Protein AF-A0A7J6MGK1-F1 (afdb_monomer_lite)

InterPro domains:
  IPR001944 Glycoside hydrolase, family 35 [PR00742] (333-350)
  IPR001944 Glycoside hydrolase, family 35 [PR00742] (354-372)
  IPR001944 Glycoside hydrolase, family 35 [PR00742] (614-629)
  IPR001944 Glycoside hydrolase, family 35 [PR00742] (972-988)
  IPR001944 Glycoside hydrolase, family 35 [PTHR23421] (317-1016)
  IPR008979 Galactose-binding-like domain superfamily [SSF49785] (912-1016)
  IPR017853 Glycoside hydrolase superfamily [SSF51445] (321-662)
  IPR019591 Mrp/NBP35 ATP-binding protein [cd02037] (31-253)
  IPR019801 Glycoside hydrolase, family 35, conserved site [PS01182] (499-511)
  IPR025300 Beta-galactosidase jelly roll domain [PF13364] (937-1012)
  IPR027417 P-loop containing nucleoside triphosphate hydrolase [G3DSA:3.40.50.300] (30-258)
  IPR027417 P-loop containing nucleoside triphosphate hydrolase [SSF52540] (21-229)
  IPR031330 Glycoside hydrolase 35, catalytic domain [PF01301] (330-449)
  IPR031330 Glycoside hydrolase 35, catalytic domain [PF01301] (473-662)
  IPR033756 Flagellum site-determining protein YlxH/ Fe-S cluster assembling factor NBP35 [PF10609] (32-231)

Sequence (1045 aa):
MFSTFNGESEELPNDNYDRPLSARPDARPPYVIVVHSCKGGVGKSTVAFNLSLALAESGLDVGLVDADVMGPSLPAFVKPEEGHVYFSKNEKWAQPIRYPTTAGSLRCQSFGWLDVHKVAKQGAGLSAQSAKEVVAMMLTQTDYGNVKYLVVDCPPGTGDIPNLLLGGGVHPSCAVVVTMPHKLSLMDTKLGVDKIRRDGVTIGAIVENMAYLECPDCSRVIHPFGEADPRAALGLGAGEVPVVELPIEATLSTSFTAPRDSPTGRRFTELAKIVEAACDASGAPRGVKGIYDRLPMVIQDWGRGAPDTMLRYSEVAGRPYTVTYDSRAFKINGERTLLLGGSIHYPRLAVEEWDPMLEEMAQDGLNHLQLYVFWNFHEPEPPRFDDVDRRFVHNYDFSGRADLVRFIRAAGEKDLFVNLRIGPYVCAEWAFGGLPLWLRDVPGMCFRSICGYDGSPGECKPWEDGDFSGCDPWREYMADFVMAIGRLVKDAKLTAAQGGPVIMAQLENEYGDDTEAGRAYIDWVGELSFGLGLDVPWVMCNGMSANGTINVYNGDDGAEEYKARHDERWPDEPLGWTENEGWFDTWAGSFENSQRSAEEMAYVVARWVAVGGSHHNYYMWYGGNHVGQWGAASLTNAYADGVNFRADGLPNEPKRSHLRRLNVVLGELNGELMEVEDRHTVRPVKLEHDAEVFEWTSRLAFLHRPACGEGGAEKVSYKQATYTIKCREVLVVDPSTAIVRFASASVGQPPELITKVLANLTMEQWSMRREIARHGMAVVNATKPIDHLSISDLDTDYVTYKTTVATDGANGNVSLEIDSRVSQVFHVSTDGGSILTATVMNLEKGNTQWKATVPLPGLESNRSYDLWILSESLGVENGMLSGAPAKTEPSLQKGIVGDVRLNNQSIKEGDWSMVKGLDGEVNNSLMTSDTPCCNSLGPAWFMAGFTIDSVGSPGTRSISLTLPQGLPDQAGGHIWLNGVNIGRWRAVGYRQATYRLPPGVLVSGENTLAIFSATGHWVTAQGSPPAVVEKFYRREEVLSTEVML

Foldseek 3Di:
DDDDDDDDDDDPDDDDADDDQAPDPPAHFAAEEEQAQLDPPLCSLLLLVQLQQLLQLVQFQEEEEELQQVDCRVVVQDDDPDQAWDPDLPDQATEFDWDDYDHGTYGYDYPVRHPPVVCVVVQQQPLFDDSQVVRLCSQRRHHSDRGRYYYYRFHHRCDDRVCCVQANKWWHLAYEYGFALDLVRLVSSLVVVVSNVVSVHHHLEYEHEQQWAQDPVPRDTDGPNDDDDSCVSSVHDDVNYYYQYAHDDVCCVPNSYDDCPDPRVVSSNVSSVSNVVSSVPSPIHGGIDCPCVPPPSSPPRLDQFAPPLFDWLVVLFQHFWAWDAWLQAIDINHHGGFAEAFEDELLLFFPLFLLVVLSLRRSLNGAAYEYEQQQCVQQVDFFDQDPVVRDTHTDGDCDGSNVPLVSQVSNVVSRHAYAYAHACQCLLLWFQSRDALVLLVDPQDFEQWFGPDDPDPDPPPDDPPHDDPPNGVRCVVVLVSVLVVLCVCVVSQQANRSRHRYAEYEYHAQQADPDPGNLSSQQVVVVSVVVSVSNHAYAYENHDHHPRHAYAYADAACQVVCCVVCCVPPSTHYYAHPENDQQFDFLPDDPVSRADDLLRSLLRVLVNLLLSHRHYYYHHQAQHFDFALTGAFRGDRQTSCNHQHGNLQAGDPPNSVSSSLSSNLVSVCRVLSSVDPGSVVFDWDAWPPRWTKGQRDLQWIKIFAEADDPDDFDWTDDQPDIDTGGHSKIFIGTNNVRDGSHISNQTFDTFDKDKDFQDFCALQQKFKDFWDDDPPFDKDKDQFDDFPCVQQSSVFQKKKKKFKDAQEPPDDWKKKKFWWFAQKKKFKDKPQDFTWIFHRHDDPPPPGIDITITTDPPDDHGDMIMMMIIMGGSRQHSDHDGRPSSNPDSSSTGDRDDFMDIVNHTPRGGIMMMTHDICCVPVVCLAPGPGRDDFDSHKMKMKGKGADQDQDRRNFKFKKKFAWPPFDAAKWDWKDKQSGTRYIDGPRVPSPRIGTDHSSRDDHTMIMMMGIIRRRDGADPPTRGITTMMIGGDPSRNSHRPDDD

pLDDT: mean 82.53, std 16.9, range [22.16, 98.88]

Organism: Perkinsus olseni (NCBI:txid32597)

Secondary structure (DSSP, 8-state):
--------------S--PBPSSS-TT--PPEEEEEE-SSTTSSHHHHHHHHHHHHHTTT-EEEEEE--TTS-HHHHH---SS------TT-SSBPPEEEP-SSSEEEEE-GGG--HHHHHHHT--GGG--HHHHHHHHHHSB---S-SEEEEEPPSSSSHHHHIIIIISB-EEEEEEEE-SSHHHHHHHHHHHHHHHHTT--EEEEEEEEEEEE-TTT--EE-TT----HHHHHT--TTSS-EEEEE--TTTTTTS---TTSHHHHHHHHHHHHHHHHHHHS----SB-TTGGGS--TTS---SSS-TTS--GGGTTTS---EEE-SS-EEETTEE--EEEEEE-GGGS-GGGHHHHHHHHHHTT--EEEEE--HHHH--SPPEEETTTTEEE-----SGGG-HHHHHHHHHHTT-EEEEEEES---TTBGGGG--GGGGGSTT-BSSS-TT--SS--PPPPPSSS--TTSSHHHHHHHHHHHHHHHHHHHTT-BGGGTSSEEEEEESSS----SHHHHHHHHHHHHHHHHT---S-EEEESS---TTSEEEEEESS-HHHHHHHHHHH-TTS--EEEEEE-PPPBSSS-GGGG---HHHHHHHHHHHHHTT--EEEEEEEE--B--TT-B-TTB-SB--TTSSB-TTSSB-TTHHHHHHHHHHHHHHTHHHHHS-S-GGG--PEE-GGG-EEEEEETTEEEEEE---SS--PEEEEETTEEEEE-TTEEEEEETTTTEEEEETT-PPPPPPEEEEEEEE--GGG-EEEE--PPTT--EEEESSPPPSHHHHTTS-SEEEEEEEEE-TT--S-EEEEEEE-SSEEEEEEETTS--EEEEE----TT---EEEEEEETTPPTT-EEEEEEEEEE--------TT-BGGG-GGG--SS-S-EEETTEE--SS-EEEEES-HHHHT-GGG--SEE----SS-EEEEEEEEES-PPPTTT-EEEEEPPTTPPTT-EEEEEETTEEEEEEE-GGGTT-EEE--TTT--SEEEEEEEEETTS----SSSPPPEEEEEEE-TTTTT------

Structure (mmCIF, N/CA/C/O backbone):
data_AF-A0A7J6MGK1-F1
#
_entry.id   AF-A0A7J6MGK1-F1
#
loop_
_atom_site.group_PDB
_atom_site.id
_atom_site.type_symbol
_atom_site.label_atom_id
_atom_site.label_alt_id
_atom_site.label_comp_id
_atom_site.label_asym_id
_atom_site.label_entity_id
_atom_site.label_seq_id
_atom_site.pdbx_PDB_ins_code
_atom_site.Cartn_x
_atom_site.Cartn_y
_atom_site.Cartn_z
_atom_site.occupancy
_atom_site.B_iso_or_equiv
_atom_site.auth_seq_id
_atom_site.auth_comp_id
_atom_site.auth_asym_id
_atom_site.auth_atom_id
_atom_site.pdbx_PDB_model_num
ATOM 1 N N . MET A 1 1 ? -41.500 -21.901 28.635 1.00 24.22 1 MET A N 1
ATOM 2 C CA . MET A 1 1 ? -42.357 -22.288 29.781 1.00 24.22 1 MET A CA 1
ATOM 3 C C . MET A 1 1 ? -41.551 -21.952 31.018 1.00 24.22 1 MET A C 1
ATOM 5 O O . MET A 1 1 ? -40.436 -22.445 31.087 1.00 24.22 1 MET A O 1
ATOM 9 N N . PHE A 1 2 ? -42.076 -21.098 31.905 1.00 23.89 2 PHE A N 1
ATOM 10 C CA . PHE A 1 2 ? -41.310 -20.329 32.908 1.00 23.89 2 PHE A CA 1
ATOM 11 C C . PHE A 1 2 ? -40.277 -19.352 32.301 1.00 23.89 2 PHE A C 1
ATOM 13 O O . PHE A 1 2 ? -39.731 -19.621 31.235 1.00 23.89 2 PHE A O 1
ATOM 20 N N . SER A 1 3 ? -39.988 -18.198 32.908 1.00 23.17 3 SER A N 1
ATOM 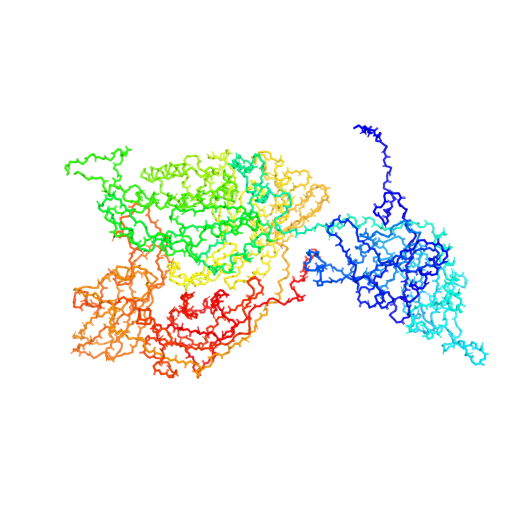21 C CA . SER A 1 3 ? -40.896 -17.257 33.604 1.00 23.17 3 SER A CA 1
ATOM 22 C C . SER A 1 3 ? -40.206 -15.898 33.734 1.00 23.17 3 SER A C 1
ATOM 24 O O . SER A 1 3 ? -39.027 -15.842 34.066 1.00 23.17 3 SER A O 1
ATOM 26 N N . THR A 1 4 ? -40.949 -14.811 33.535 1.00 26.52 4 THR A N 1
ATOM 27 C CA . THR A 1 4 ? -40.511 -13.448 33.866 1.00 26.52 4 THR A CA 1
ATOM 28 C C . THR A 1 4 ? -40.250 -13.296 35.363 1.00 26.52 4 THR A C 1
ATOM 30 O O . THR A 1 4 ? -41.102 -13.683 36.163 1.00 26.52 4 THR A O 1
ATOM 33 N N . PHE A 1 5 ? -39.152 -12.636 35.727 1.00 23.31 5 PHE A N 1
ATOM 34 C CA . PHE A 1 5 ? -38.993 -11.999 37.032 1.00 23.31 5 PHE A CA 1
ATOM 35 C C . PHE A 1 5 ? -38.689 -10.516 36.818 1.00 23.31 5 PHE A C 1
ATOM 37 O O . PHE A 1 5 ? -37.560 -10.145 36.512 1.00 23.31 5 PHE A O 1
ATOM 44 N N . ASN A 1 6 ? -39.709 -9.674 36.990 1.00 28.33 6 ASN A N 1
ATOM 45 C CA . ASN A 1 6 ? -39.472 -8.277 37.332 1.00 28.33 6 ASN A CA 1
ATOM 46 C C . ASN A 1 6 ? -39.134 -8.261 38.826 1.00 28.33 6 ASN A C 1
ATOM 48 O O . ASN A 1 6 ? -40.000 -8.564 39.647 1.00 28.33 6 ASN A O 1
ATOM 52 N N . GLY A 1 7 ? -37.879 -7.968 39.158 1.00 24.67 7 GLY A N 1
ATOM 53 C CA . GLY A 1 7 ? -37.473 -7.559 40.502 1.00 24.67 7 GLY A CA 1
ATOM 54 C C . GLY A 1 7 ? -37.502 -6.037 40.587 1.00 24.67 7 GLY A C 1
ATOM 55 O O . GLY A 1 7 ? -37.166 -5.363 39.613 1.00 24.67 7 GLY A O 1
ATOM 56 N N . GLU A 1 8 ? -37.952 -5.500 41.715 1.00 24.08 8 GLU A N 1
ATOM 57 C CA . GLU A 1 8 ? -38.018 -4.056 41.939 1.00 24.08 8 GLU A CA 1
ATOM 58 C C . GLU A 1 8 ? -36.608 -3.458 42.065 1.00 24.08 8 GLU A C 1
ATOM 60 O O . GLU A 1 8 ? -35.661 -4.131 42.473 1.00 24.08 8 GLU A O 1
ATOM 65 N N . SER A 1 9 ? -36.460 -2.184 41.702 1.00 27.69 9 SER A N 1
ATOM 66 C CA . SER A 1 9 ? -35.204 -1.454 41.858 1.00 27.69 9 SER A CA 1
ATOM 67 C C . SER A 1 9 ? -34.981 -1.091 43.329 1.00 27.69 9 SER A C 1
ATOM 69 O O . SER A 1 9 ? -35.381 -0.010 43.766 1.00 27.69 9 SER A O 1
ATOM 71 N N . GLU A 1 10 ? -34.342 -1.979 44.090 1.00 25.34 10 GLU A N 1
ATOM 72 C CA . GLU A 1 10 ? -33.705 -1.576 45.346 1.00 25.34 10 GLU A CA 1
ATOM 73 C C . GLU A 1 10 ? -32.581 -0.575 45.036 1.00 25.34 10 GLU A C 1
ATOM 75 O O . GLU A 1 10 ? -31.701 -0.834 44.211 1.00 25.34 10 GLU A O 1
ATOM 80 N N . GLU A 1 11 ? -32.614 0.585 45.693 1.00 27.92 11 GLU A N 1
ATOM 81 C CA . GLU A 1 11 ? -31.529 1.563 45.639 1.00 27.92 11 GLU A CA 1
ATOM 82 C C . GLU A 1 11 ? -30.284 0.958 46.304 1.00 27.92 11 GLU A C 1
ATOM 84 O O . GLU A 1 11 ? -30.217 0.854 47.530 1.00 27.92 11 GLU A O 1
ATOM 89 N N . LEU A 1 12 ? -29.285 0.554 45.511 1.00 24.70 12 LEU A N 1
ATOM 90 C CA . LEU A 1 12 ? -27.984 0.160 46.053 1.00 24.70 12 LEU A CA 1
ATOM 91 C C . LEU A 1 12 ? -27.332 1.388 46.717 1.00 24.70 12 LEU A C 1
ATOM 93 O O . LEU A 1 12 ? -27.089 2.385 46.033 1.00 24.70 12 LEU A O 1
ATOM 97 N N . PRO A 1 13 ? -27.068 1.359 48.037 1.00 26.84 13 PRO A N 1
ATOM 98 C CA . PRO A 1 13 ? -26.667 2.553 48.767 1.00 26.84 13 PRO A CA 1
ATOM 99 C C . PRO A 1 13 ? -25.196 2.915 48.527 1.00 26.84 13 PRO A C 1
ATOM 101 O O . PRO A 1 13 ? -24.337 2.039 48.522 1.00 26.84 13 PRO A O 1
ATOM 104 N N . ASN A 1 14 ? -24.956 4.225 48.403 1.00 27.12 14 ASN A N 1
ATOM 105 C CA . ASN A 1 14 ? -23.706 4.992 48.535 1.00 27.12 14 ASN A CA 1
ATOM 106 C C . ASN A 1 14 ? -22.361 4.237 48.600 1.00 27.12 14 ASN A C 1
ATOM 108 O O . ASN A 1 14 ? -22.120 3.440 49.507 1.00 27.12 14 ASN A O 1
ATOM 112 N N . ASP A 1 15 ? -21.428 4.679 47.749 1.00 36.31 15 ASP A N 1
ATOM 113 C CA . ASP A 1 15 ? -19.976 4.448 47.802 1.00 36.31 15 ASP A CA 1
ATOM 114 C C . ASP A 1 15 ? -19.430 4.111 49.207 1.00 36.31 15 ASP A C 1
ATOM 116 O O . ASP A 1 15 ? -19.410 5.001 50.060 1.00 36.31 15 ASP A O 1
ATOM 120 N N . ASN A 1 16 ? -18.974 2.862 49.438 1.00 35.97 16 ASN A N 1
ATOM 121 C CA . ASN A 1 16 ? -17.920 2.454 50.409 1.00 35.97 16 ASN A CA 1
ATOM 122 C C . ASN A 1 16 ? -17.723 0.916 50.581 1.00 35.97 16 ASN A C 1
ATOM 124 O O . ASN A 1 16 ? -17.232 0.482 51.624 1.00 35.97 16 ASN A O 1
ATOM 128 N N . TYR A 1 17 ? -18.065 0.063 49.602 1.00 37.09 17 TYR A N 1
ATOM 129 C CA . TYR A 1 17 ? -17.786 -1.385 49.689 1.00 37.09 17 TYR A CA 1
ATOM 130 C C . TYR A 1 17 ? -16.997 -1.927 48.491 1.00 37.09 17 TYR A C 1
ATOM 132 O O . TYR A 1 17 ? -17.437 -1.839 47.346 1.00 37.09 17 TYR A O 1
ATOM 140 N N . ASP A 1 18 ? -15.832 -2.506 48.789 1.00 57.28 18 ASP A N 1
ATOM 141 C CA . ASP A 1 18 ? -14.912 -3.127 47.833 1.00 57.28 18 ASP A CA 1
ATOM 142 C C . ASP A 1 18 ? -15.484 -4.404 47.186 1.00 57.28 18 ASP A C 1
ATOM 144 O O . ASP A 1 18 ? -16.298 -5.124 47.775 1.00 57.28 18 ASP A O 1
ATOM 148 N N . ARG A 1 19 ? -15.012 -4.729 45.975 1.00 55.06 19 ARG A N 1
ATOM 149 C CA . ARG A 1 19 ? -15.426 -5.934 45.235 1.00 55.06 19 ARG A CA 1
ATOM 150 C C . ARG A 1 19 ? -14.839 -7.227 45.832 1.00 55.06 19 ARG A C 1
ATOM 152 O O . ARG A 1 19 ? -13.695 -7.233 46.296 1.00 55.06 19 ARG A O 1
ATOM 159 N N . PRO A 1 20 ? -15.571 -8.357 45.778 1.00 59.00 20 PRO A N 1
ATOM 160 C CA . PRO A 1 20 ? -15.002 -9.670 46.058 1.00 59.00 20 PRO A CA 1
ATOM 161 C C . PRO A 1 20 ? -14.084 -10.132 44.917 1.00 59.00 20 PRO A C 1
ATOM 163 O O . PRO A 1 20 ? -14.321 -9.831 43.749 1.00 59.00 20 PRO A O 1
ATOM 166 N N . LEU A 1 21 ? -13.056 -10.916 45.250 1.00 64.50 21 LEU A N 1
ATOM 167 C CA . LEU A 1 21 ? -12.070 -11.420 44.285 1.00 64.50 21 LEU A CA 1
ATOM 168 C C . LEU A 1 21 ? -12.498 -12.755 43.670 1.00 64.50 21 LEU A C 1
ATOM 170 O O . LEU A 1 21 ? -11.818 -13.775 43.803 1.00 64.50 21 LEU A O 1
ATOM 174 N N . SER A 1 22 ? -13.682 -12.756 43.061 1.00 63.59 22 SER A N 1
ATOM 175 C CA . SER A 1 22 ? -14.253 -13.945 42.445 1.00 63.59 22 SER A CA 1
ATOM 176 C C . SER A 1 22 ? -15.242 -13.613 41.335 1.00 63.59 22 SER A C 1
ATOM 178 O O . SER A 1 22 ? -15.966 -12.622 41.407 1.00 63.59 22 SER A O 1
ATOM 180 N N . ALA A 1 23 ? -15.374 -14.533 40.378 1.00 57.00 23 ALA A N 1
ATOM 181 C CA . ALA A 1 23 ? -16.441 -14.527 39.378 1.00 57.00 23 ALA A CA 1
ATOM 182 C C . ALA A 1 23 ? -17.859 -14.703 39.973 1.00 57.00 23 ALA A C 1
ATOM 184 O O . ALA A 1 23 ? -18.853 -14.629 39.249 1.00 57.00 23 ALA A O 1
ATOM 185 N N . ARG A 1 24 ? -17.969 -14.965 41.283 1.00 61.09 24 ARG A N 1
ATOM 186 C CA . ARG A 1 24 ? -19.221 -15.220 42.005 1.00 61.09 24 ARG A CA 1
ATOM 187 C C . ARG A 1 24 ? -19.806 -13.952 42.650 1.00 61.09 24 ARG A C 1
ATOM 189 O O . ARG A 1 24 ? -19.162 -13.397 43.541 1.00 61.09 24 ARG A O 1
ATOM 196 N N . PRO A 1 25 ? -21.050 -13.549 42.317 1.00 55.09 25 PRO A N 1
ATOM 197 C CA . PRO A 1 25 ? -21.702 -12.382 42.926 1.00 55.09 25 PRO A CA 1
ATOM 198 C C . PRO A 1 25 ? -21.943 -12.474 44.444 1.00 55.09 25 PRO A C 1
ATOM 200 O O . PRO A 1 25 ? -22.144 -11.447 45.083 1.00 55.09 25 PRO A O 1
ATOM 203 N N . ASP A 1 26 ? -21.951 -13.680 45.024 1.00 67.12 26 ASP A N 1
ATOM 204 C CA . ASP A 1 26 ? -22.177 -13.934 46.456 1.00 67.12 26 ASP A CA 1
ATOM 205 C C . ASP A 1 26 ? -20.886 -14.038 47.293 1.00 67.12 26 ASP A C 1
ATOM 207 O O . ASP A 1 26 ? -20.947 -14.178 48.521 1.00 67.12 26 ASP A O 1
ATOM 211 N N . ALA A 1 27 ? -19.713 -13.976 46.652 1.00 71.50 27 ALA A N 1
ATOM 212 C CA . ALA A 1 27 ? -18.431 -14.021 47.345 1.00 71.50 27 ALA A CA 1
ATOM 213 C C . ALA A 1 27 ? -18.211 -12.775 48.221 1.00 71.50 27 ALA A C 1
ATOM 215 O O . ALA A 1 27 ? -18.732 -11.691 47.958 1.00 71.50 27 ALA A O 1
ATOM 216 N N . ARG A 1 28 ? -17.411 -12.921 49.281 1.00 79.50 28 ARG A N 1
ATOM 217 C CA . ARG A 1 28 ? -17.095 -11.834 50.223 1.00 79.50 28 ARG A CA 1
ATOM 218 C C . ARG A 1 28 ? -15.672 -11.313 50.000 1.00 79.50 28 ARG A C 1
ATOM 220 O O . ARG A 1 28 ? -14.782 -12.124 49.752 1.00 79.50 28 ARG A O 1
ATOM 227 N N . PRO A 1 29 ? -15.414 -9.999 50.144 1.00 83.56 29 PRO A N 1
ATOM 228 C CA . PRO A 1 29 ? -14.054 -9.475 50.096 1.00 83.56 29 PRO A CA 1
ATOM 229 C C . PRO A 1 29 ? -13.164 -10.093 51.200 1.00 83.56 29 PRO A C 1
ATOM 231 O O . PRO A 1 29 ? -13.585 -10.142 52.367 1.00 83.56 29 PRO A O 1
ATOM 234 N N . PRO A 1 30 ? -11.952 -10.577 50.860 1.00 89.25 30 PRO A N 1
ATOM 235 C CA . PRO A 1 30 ? -11.060 -11.250 51.801 1.00 89.25 30 PRO A CA 1
ATOM 236 C C . PRO A 1 30 ? -10.320 -10.269 52.713 1.00 89.25 30 PRO A C 1
ATOM 238 O O . PRO A 1 30 ? -10.053 -9.124 52.349 1.00 89.25 30 PRO A O 1
ATOM 241 N N . TYR A 1 31 ? -9.898 -10.747 53.881 1.00 91.69 31 TYR A N 1
ATOM 242 C CA . TYR A 1 31 ? -8.855 -10.070 54.652 1.00 91.69 31 TYR A CA 1
ATOM 243 C C . TYR A 1 31 ? -7.518 -10.162 53.895 1.00 91.69 31 TYR A C 1
ATOM 245 O O . TYR A 1 31 ? -7.103 -11.262 53.522 1.00 91.69 31 TYR A O 1
ATOM 253 N N . VAL A 1 32 ? -6.832 -9.038 53.675 1.00 91.62 32 VAL A N 1
ATOM 254 C CA . VAL A 1 32 ? -5.563 -9.007 52.924 1.00 91.62 32 VAL A CA 1
ATOM 255 C C . VAL A 1 32 ? -4.376 -8.974 53.887 1.00 91.62 32 VAL A C 1
ATOM 257 O O . VAL A 1 32 ? -4.272 -8.084 54.732 1.00 91.62 32 VAL A O 1
ATOM 260 N N . ILE A 1 33 ? -3.473 -9.944 53.748 1.00 94.94 33 ILE A N 1
ATOM 261 C CA . ILE A 1 33 ? -2.260 -10.109 54.556 1.00 94.94 33 ILE A CA 1
ATOM 262 C C . ILE A 1 33 ? -1.055 -9.771 53.678 1.00 94.94 33 ILE A C 1
ATOM 264 O O . ILE A 1 33 ? -0.748 -10.497 52.734 1.00 94.94 33 ILE A O 1
ATOM 268 N N . VAL A 1 34 ? -0.348 -8.688 53.995 1.00 93.75 34 VAL A N 1
ATOM 269 C CA . VAL A 1 34 ? 0.801 -8.222 53.202 1.00 93.75 34 VAL A CA 1
ATOM 270 C C . VAL A 1 34 ? 2.108 -8.682 53.852 1.00 93.75 34 VAL A C 1
ATOM 272 O O . VAL A 1 34 ? 2.426 -8.268 54.966 1.00 93.75 34 VAL A O 1
ATOM 275 N N . VAL A 1 35 ? 2.882 -9.535 53.176 1.00 94.38 35 VAL A N 1
ATOM 276 C CA . VAL A 1 35 ? 4.148 -10.082 53.694 1.00 94.38 35 VAL A CA 1
ATOM 277 C C . VAL A 1 35 ? 5.318 -9.254 53.164 1.00 94.38 35 VAL A C 1
ATOM 279 O O . VAL A 1 35 ? 5.550 -9.180 51.958 1.00 94.38 35 VAL A O 1
ATOM 282 N N . HIS A 1 36 ? 6.048 -8.596 54.067 1.00 90.69 36 HIS A N 1
ATOM 283 C CA . HIS A 1 36 ? 6.974 -7.512 53.728 1.00 90.69 36 HIS A CA 1
ATOM 284 C C . HIS A 1 36 ? 8.311 -7.637 54.465 1.00 90.69 36 HIS A C 1
ATOM 286 O O . HIS A 1 36 ? 8.338 -7.979 55.643 1.00 90.69 36 HIS A O 1
ATOM 292 N N . SER A 1 37 ? 9.429 -7.293 53.818 1.00 83.50 37 SER A N 1
ATOM 293 C CA . SER A 1 37 ? 10.764 -7.333 54.452 1.00 83.50 37 SER A CA 1
ATOM 294 C C . SER A 1 37 ? 11.652 -6.109 54.219 1.00 83.50 37 SER A C 1
ATOM 296 O O . SER A 1 37 ? 12.625 -5.927 54.952 1.00 83.50 37 SER A O 1
ATOM 298 N N . CYS A 1 38 ? 11.385 -5.314 53.173 1.00 78.19 38 CYS A N 1
ATOM 299 C CA . CYS A 1 38 ? 12.311 -4.352 52.541 1.00 78.19 38 CYS A CA 1
ATOM 300 C C . CYS A 1 38 ? 13.636 -4.928 52.010 1.00 78.19 38 CYS A C 1
ATOM 302 O O . CYS A 1 38 ? 14.218 -4.342 51.101 1.00 78.19 38 CYS A O 1
ATOM 304 N N . LYS A 1 39 ? 14.100 -6.080 52.500 1.00 80.56 39 LYS A N 1
ATOM 305 C CA . LYS A 1 39 ? 15.356 -6.715 52.096 1.00 80.56 39 LYS A CA 1
ATOM 306 C C . LYS A 1 39 ? 15.117 -8.030 51.353 1.00 80.56 39 LYS A C 1
ATOM 308 O O . LYS A 1 39 ? 14.318 -8.862 51.792 1.00 80.56 39 LYS A O 1
ATOM 313 N N . GLY A 1 40 ? 15.842 -8.236 50.255 1.00 77.25 40 GLY A N 1
ATOM 314 C CA . GLY A 1 40 ? 15.916 -9.535 49.580 1.00 77.25 40 GLY A CA 1
ATOM 315 C C . GLY A 1 40 ? 16.646 -10.584 50.431 1.00 77.25 40 GLY A C 1
ATOM 316 O O . GLY A 1 40 ? 17.431 -10.247 51.315 1.00 77.25 40 GLY A O 1
ATOM 317 N N . GLY A 1 41 ? 16.389 -11.867 50.177 1.00 79.88 41 GLY A N 1
ATOM 318 C CA . GLY A 1 41 ? 17.123 -12.977 50.805 1.00 79.88 41 GLY A CA 1
ATOM 319 C C . GLY A 1 41 ? 16.716 -13.360 52.237 1.00 79.88 41 GLY A C 1
ATOM 320 O O . GLY A 1 41 ? 17.156 -14.401 52.710 1.00 79.88 41 GLY A O 1
ATOM 321 N N . VAL A 1 42 ? 15.832 -12.617 52.919 1.00 87.75 42 VAL A N 1
ATOM 322 C CA . VAL A 1 42 ? 15.406 -12.953 54.303 1.00 87.75 42 VAL A CA 1
ATOM 323 C C . VAL A 1 42 ? 14.429 -14.143 54.410 1.00 87.75 42 VAL A C 1
ATOM 325 O O . VAL A 1 42 ? 13.916 -14.436 55.486 1.00 87.75 42 VAL A O 1
ATOM 328 N N . GLY A 1 43 ? 14.120 -14.826 53.302 1.00 88.06 43 GLY A N 1
ATOM 329 C CA . GLY A 1 43 ? 13.136 -15.922 53.248 1.00 88.06 43 GLY A CA 1
ATOM 330 C C . GLY A 1 43 ? 11.663 -15.482 53.274 1.00 88.06 43 GLY A C 1
ATOM 331 O O . GLY A 1 43 ? 10.786 -16.310 53.494 1.00 88.06 43 GLY A O 1
ATOM 332 N N . LYS A 1 44 ? 11.391 -14.195 53.016 1.00 91.25 44 LYS A N 1
ATOM 333 C CA . LYS A 1 44 ? 10.058 -13.577 52.869 1.00 91.25 44 LYS A CA 1
ATOM 334 C C . LYS A 1 44 ? 9.042 -14.473 52.132 1.00 91.25 44 LYS A C 1
ATOM 336 O O . LYS A 1 44 ? 8.025 -14.834 52.714 1.00 91.25 44 LYS A O 1
ATOM 341 N N . SER A 1 45 ? 9.358 -14.903 50.910 1.00 90.94 45 SER A N 1
ATOM 342 C CA . SER A 1 45 ? 8.474 -15.741 50.084 1.00 90.94 45 SER A CA 1
ATOM 343 C C . SER A 1 45 ? 8.203 -17.116 50.699 1.00 90.94 45 SER A C 1
ATOM 345 O O . SER A 1 45 ? 7.081 -17.613 50.652 1.00 90.94 45 SER A O 1
ATOM 347 N N . THR A 1 46 ? 9.207 -17.719 51.343 1.00 90.94 46 THR A N 1
ATOM 348 C CA . THR A 1 46 ? 9.052 -18.975 52.093 1.00 90.94 46 THR A CA 1
ATOM 349 C C . THR A 1 46 ? 8.102 -18.788 53.278 1.00 90.94 46 THR A C 1
ATOM 351 O O . THR A 1 46 ? 7.272 -19.658 53.537 1.00 90.94 46 THR A O 1
ATOM 354 N N . VAL A 1 47 ? 8.166 -17.641 53.965 1.00 93.38 47 VAL A N 1
ATOM 355 C CA . VAL A 1 47 ? 7.225 -17.285 55.040 1.00 93.38 47 VAL A CA 1
ATOM 356 C C . VAL A 1 47 ? 5.814 -17.066 54.490 1.00 93.38 47 VAL A C 1
ATOM 358 O O . VAL A 1 47 ? 4.874 -17.626 55.047 1.00 93.38 47 VAL A O 1
ATOM 361 N N . ALA A 1 48 ? 5.653 -16.333 53.383 1.00 94.75 48 ALA A N 1
ATOM 362 C CA . ALA A 1 48 ? 4.354 -16.116 52.739 1.00 94.75 48 ALA A CA 1
ATOM 363 C C . ALA A 1 48 ? 3.690 -17.437 52.310 1.00 94.75 48 ALA A C 1
ATOM 365 O O . ALA A 1 48 ? 2.513 -17.668 52.603 1.00 94.75 48 ALA A O 1
ATOM 366 N N . PHE A 1 49 ? 4.455 -18.342 51.691 1.00 94.19 49 PHE A N 1
ATOM 367 C CA . PHE A 1 49 ? 3.958 -19.651 51.272 1.00 94.19 49 PHE A CA 1
ATOM 368 C C . PHE A 1 49 ? 3.531 -20.521 52.462 1.00 94.19 49 PHE A C 1
ATOM 370 O O . PHE A 1 49 ? 2.404 -21.013 52.500 1.00 94.19 49 PHE A O 1
ATOM 377 N N . ASN A 1 50 ? 4.393 -20.674 53.472 1.00 94.06 50 ASN A N 1
ATOM 378 C CA . ASN A 1 50 ? 4.102 -21.543 54.615 1.00 94.06 50 ASN A CA 1
ATOM 379 C C . ASN A 1 50 ? 3.036 -20.964 55.561 1.00 94.06 50 ASN A C 1
ATOM 381 O O . ASN A 1 50 ? 2.294 -21.733 56.169 1.00 94.06 50 ASN A O 1
ATOM 385 N N . LEU A 1 51 ? 2.894 -19.636 55.646 1.00 95.75 51 LEU A N 1
ATOM 386 C CA . LEU A 1 51 ? 1.756 -18.989 56.308 1.00 95.75 51 LEU A CA 1
ATOM 387 C C . LEU A 1 51 ? 0.441 -19.320 55.588 1.00 95.75 51 LEU A C 1
ATOM 389 O O . LEU A 1 51 ? -0.520 -19.742 56.230 1.00 95.75 51 LEU A O 1
ATOM 393 N N . SER A 1 52 ? 0.417 -19.197 54.258 1.00 96.06 52 SER A N 1
ATOM 394 C CA . SER A 1 52 ? -0.757 -19.537 53.440 1.00 96.06 52 SER A CA 1
ATOM 395 C C . SER A 1 52 ? -1.141 -21.013 53.585 1.00 96.06 52 SER A C 1
ATOM 397 O O . SER A 1 52 ? -2.316 -21.341 53.752 1.00 96.06 52 SER A O 1
ATOM 399 N N . LEU A 1 53 ? -0.140 -21.899 53.603 1.00 93.75 53 LEU A N 1
ATOM 400 C CA . LEU A 1 53 ? -0.313 -23.330 53.834 1.00 93.75 53 LEU A CA 1
ATOM 401 C C . LEU A 1 53 ? -0.842 -23.627 55.247 1.00 93.75 53 LEU A C 1
ATOM 403 O O . LEU A 1 53 ? -1.786 -24.396 55.379 1.00 93.75 53 LEU A O 1
ATOM 407 N N . ALA A 1 54 ? -0.304 -22.999 56.297 1.00 94.50 54 ALA A N 1
ATOM 408 C CA . ALA A 1 54 ? -0.755 -23.206 57.679 1.00 94.50 54 ALA A CA 1
ATOM 409 C C . ALA A 1 54 ? -2.190 -22.696 57.935 1.00 94.50 54 ALA A C 1
ATOM 411 O O . ALA A 1 54 ? -2.935 -23.306 58.710 1.00 94.50 54 ALA A O 1
ATOM 412 N N . LEU A 1 55 ? -2.597 -21.618 57.256 1.00 94.75 55 LEU A N 1
ATOM 413 C CA . LEU A 1 55 ? -3.983 -21.141 57.236 1.00 94.75 55 LEU A CA 1
ATOM 414 C C . LEU A 1 55 ? -4.903 -22.160 56.535 1.00 94.75 55 LEU A C 1
ATOM 416 O O . LEU A 1 55 ? -5.911 -22.572 57.109 1.00 94.75 55 LEU A O 1
ATOM 420 N N . ALA A 1 56 ? -4.538 -22.645 55.343 1.00 94.00 56 ALA A N 1
ATOM 421 C CA . ALA A 1 56 ? -5.342 -23.632 54.614 1.00 94.00 56 ALA A CA 1
ATOM 422 C C . ALA A 1 56 ? -5.427 -24.992 55.343 1.00 94.00 56 ALA A C 1
ATOM 424 O O . ALA A 1 56 ? -6.500 -25.584 55.457 1.00 94.00 56 ALA A O 1
ATOM 425 N N . GLU A 1 57 ? -4.331 -25.451 55.949 1.00 91.25 57 GLU A N 1
ATOM 426 C CA . GLU A 1 57 ? -4.281 -26.627 56.831 1.00 91.25 57 GLU A CA 1
ATOM 427 C C . GLU A 1 57 ? -5.140 -26.475 58.102 1.00 91.25 57 GLU A C 1
ATOM 429 O O . GLU A 1 57 ? -5.495 -27.470 58.742 1.00 91.25 57 GLU A O 1
ATOM 434 N N . SER A 1 58 ? -5.524 -25.250 58.465 1.00 90.56 58 SER A N 1
ATOM 435 C CA . SER A 1 58 ? -6.467 -24.969 59.556 1.00 90.56 58 SER A CA 1
ATOM 436 C C . SER A 1 58 ? -7.942 -25.001 59.114 1.00 90.56 58 SER A C 1
ATOM 438 O O . SER A 1 58 ? -8.823 -24.737 59.927 1.00 90.56 58 SER A O 1
ATOM 440 N N . GLY A 1 59 ? -8.227 -25.383 57.860 1.00 90.88 59 GLY A N 1
ATOM 441 C CA . GLY A 1 59 ? -9.587 -25.541 57.324 1.00 90.88 59 GLY A CA 1
ATOM 442 C C . GLY A 1 59 ? -10.127 -24.318 56.578 1.00 90.88 59 GLY A C 1
ATOM 443 O O . GLY A 1 59 ? -11.340 -24.171 56.451 1.00 90.88 59 GLY A O 1
ATOM 444 N N . LEU A 1 60 ? -9.248 -23.422 56.121 1.00 93.62 60 LEU A N 1
ATOM 445 C CA . LEU A 1 60 ? -9.613 -22.141 55.512 1.00 93.62 60 LEU A CA 1
ATOM 446 C C . LEU A 1 60 ? -9.411 -22.146 53.990 1.00 93.62 60 LEU A C 1
ATOM 448 O O . LEU A 1 60 ? -8.490 -22.779 53.481 1.00 93.62 60 LEU A O 1
ATOM 452 N N . ASP A 1 61 ? -10.228 -21.381 53.268 1.00 92.94 61 ASP A N 1
ATOM 453 C CA . ASP A 1 61 ? -9.942 -21.024 51.876 1.00 92.94 61 ASP A CA 1
ATOM 454 C C . ASP A 1 61 ? -9.004 -19.807 51.843 1.00 92.94 61 ASP A C 1
ATOM 456 O O . ASP A 1 61 ? -9.332 -18.746 52.387 1.00 92.94 61 ASP A O 1
ATOM 460 N N . VAL A 1 62 ? -7.846 -19.964 51.197 1.00 94.62 62 VAL A N 1
ATOM 461 C CA . VAL A 1 62 ? -6.747 -18.989 51.168 1.00 94.62 62 VAL A CA 1
ATOM 462 C C . VAL A 1 62 ? -6.284 -18.740 49.732 1.00 94.62 62 VAL A C 1
ATOM 464 O O . VAL A 1 62 ? -6.005 -19.679 48.985 1.00 94.62 62 VAL A O 1
ATOM 467 N N . GLY A 1 63 ? -6.166 -17.469 49.351 1.00 93.44 63 GLY A N 1
ATOM 468 C CA . GLY A 1 63 ? -5.462 -17.044 48.143 1.00 93.44 63 GLY A CA 1
ATOM 469 C C . GLY A 1 63 ? -4.022 -16.629 48.463 1.00 93.44 63 GLY A C 1
ATOM 470 O O . GLY A 1 63 ? -3.774 -16.067 49.529 1.00 93.44 63 GLY A O 1
ATOM 471 N N . LEU A 1 64 ? -3.084 -16.880 47.551 1.00 93.94 64 LEU A N 1
ATOM 472 C CA . LEU A 1 64 ? -1.693 -16.421 47.629 1.00 93.94 64 LEU A CA 1
ATOM 473 C C . LEU A 1 64 ? -1.279 -15.776 46.303 1.00 93.94 64 LEU A C 1
ATOM 475 O O . LEU A 1 64 ? -1.373 -16.415 45.256 1.00 93.94 64 LEU A O 1
ATOM 479 N N . VAL A 1 65 ? -0.779 -14.543 46.364 1.00 91.00 65 VAL A N 1
ATOM 480 C CA . VAL A 1 65 ? -0.319 -13.770 45.203 1.00 91.00 65 VAL A CA 1
ATOM 481 C C . VAL A 1 65 ? 1.168 -13.464 45.334 1.00 91.00 65 VAL A C 1
ATOM 483 O O . VAL A 1 65 ? 1.606 -12.853 46.310 1.00 91.00 65 VAL A O 1
ATOM 486 N N . ASP A 1 66 ? 1.937 -13.874 44.334 1.00 89.81 66 ASP A N 1
ATOM 487 C CA . ASP A 1 66 ? 3.341 -13.511 44.164 1.00 89.81 66 ASP A CA 1
ATOM 488 C C . ASP A 1 66 ? 3.432 -12.145 43.471 1.00 89.81 66 ASP A C 1
ATOM 490 O O . ASP A 1 66 ? 3.193 -12.035 42.268 1.00 89.81 66 ASP A O 1
ATOM 494 N N . ALA A 1 67 ? 3.721 -11.088 44.234 1.00 86.69 67 ALA A N 1
ATOM 495 C CA . ALA A 1 67 ? 3.891 -9.740 43.691 1.00 86.69 67 ALA A CA 1
ATOM 496 C C . ALA A 1 67 ? 5.363 -9.401 43.387 1.00 86.69 67 ALA A C 1
ATOM 498 O O . ALA A 1 67 ? 5.664 -8.293 42.936 1.00 86.69 67 ALA A O 1
ATOM 499 N N . ASP A 1 68 ? 6.283 -10.343 43.608 1.00 83.50 68 ASP A N 1
ATOM 500 C CA . ASP A 1 68 ? 7.710 -10.213 43.321 1.00 83.50 68 ASP A CA 1
ATOM 501 C C . ASP A 1 68 ? 7.998 -10.677 41.883 1.00 83.50 68 ASP A C 1
ATOM 503 O O . ASP A 1 68 ? 8.742 -11.622 41.655 1.00 83.50 68 ASP A O 1
ATOM 507 N N . VAL A 1 69 ? 7.370 -10.026 40.891 1.00 73.81 69 VAL A N 1
ATOM 508 C CA . VAL A 1 69 ? 7.307 -10.493 39.482 1.00 73.81 69 VAL A CA 1
ATOM 509 C C . VAL A 1 69 ? 8.662 -10.644 38.770 1.00 73.81 69 VAL A C 1
ATOM 511 O O . VAL A 1 69 ? 8.726 -11.246 37.702 1.00 73.81 69 VAL A O 1
ATOM 514 N N . MET A 1 70 ? 9.742 -10.117 39.356 1.00 64.56 70 MET A N 1
ATOM 515 C CA . MET A 1 70 ? 11.125 -10.275 38.878 1.00 64.56 70 MET A CA 1
ATOM 516 C C . MET A 1 70 ? 11.879 -11.419 39.586 1.00 64.56 70 MET A C 1
ATOM 518 O O . MET A 1 70 ? 13.012 -11.737 39.222 1.00 64.56 70 MET A O 1
ATOM 522 N N . GLY A 1 71 ? 11.287 -12.013 40.623 1.00 65.44 71 GLY A N 1
ATOM 523 C CA . GLY A 1 71 ? 11.833 -13.110 41.411 1.00 65.44 71 GLY A CA 1
ATOM 524 C C . GLY A 1 71 ? 11.305 -14.478 40.952 1.00 65.44 71 GLY A C 1
ATOM 525 O O . GLY A 1 71 ? 10.133 -14.614 40.614 1.00 65.44 71 GLY A O 1
ATOM 526 N N . PRO A 1 72 ? 12.120 -15.547 40.992 1.00 62.94 72 PRO A N 1
ATOM 527 C CA . PRO A 1 72 ? 11.698 -16.899 40.607 1.00 62.94 72 PRO A CA 1
ATOM 528 C C . PRO A 1 72 ? 10.902 -17.627 41.715 1.00 62.94 72 PRO A C 1
ATOM 530 O O . PRO A 1 72 ? 10.874 -18.857 41.750 1.00 62.94 72 PRO A O 1
ATOM 533 N N . SER A 1 73 ? 10.331 -16.891 42.673 1.00 71.44 73 SER A N 1
ATOM 534 C CA . SER A 1 73 ? 10.037 -17.382 44.025 1.00 71.44 73 SER A CA 1
ATOM 535 C C . SER A 1 73 ? 8.903 -18.405 44.086 1.00 71.44 73 SER A C 1
ATOM 537 O O . SER A 1 73 ? 9.163 -19.582 44.344 1.00 71.44 73 SER A O 1
ATOM 539 N N . LEU A 1 74 ? 7.650 -18.005 43.848 1.00 83.25 74 LEU A N 1
ATOM 540 C CA . LEU A 1 74 ? 6.527 -18.942 43.951 1.00 83.25 74 LEU A CA 1
ATOM 541 C C . LEU A 1 74 ? 6.563 -20.061 42.880 1.00 83.25 74 LEU A C 1
ATOM 543 O O . LEU A 1 74 ? 6.248 -21.204 43.230 1.00 83.25 74 LEU A O 1
ATOM 547 N N . PRO A 1 75 ? 7.037 -19.822 41.634 1.00 78.00 75 PRO A N 1
ATOM 548 C CA . PRO A 1 75 ? 7.236 -20.879 40.638 1.00 78.00 75 PRO A CA 1
ATOM 549 C C . PRO A 1 75 ? 8.299 -21.927 40.995 1.00 78.00 75 PRO A C 1
ATOM 551 O O . PRO A 1 75 ? 8.249 -23.045 40.479 1.00 78.00 75 PRO A O 1
ATOM 554 N N . ALA A 1 76 ? 9.246 -21.615 41.887 1.00 78.31 76 ALA A N 1
ATOM 555 C CA . ALA A 1 76 ? 10.166 -22.615 42.430 1.00 78.31 76 ALA A CA 1
ATOM 556 C C . ALA A 1 76 ? 9.497 -23.524 43.478 1.00 78.31 76 ALA A C 1
ATOM 558 O O . ALA A 1 76 ? 9.898 -24.683 43.618 1.00 78.31 76 ALA A O 1
ATOM 559 N N . PHE A 1 77 ? 8.487 -23.017 44.197 1.00 79.88 77 PHE A N 1
ATOM 560 C CA . PHE A 1 77 ? 7.796 -23.738 45.273 1.00 79.88 77 PHE A CA 1
ATOM 561 C C . PHE A 1 77 ? 6.661 -24.627 44.749 1.00 79.88 77 PHE A C 1
ATOM 563 O O . PHE A 1 77 ? 6.514 -25.759 45.207 1.00 79.88 77 PHE A O 1
ATOM 570 N N . VAL A 1 78 ? 5.868 -24.139 43.786 1.00 79.19 78 VAL A N 1
ATOM 571 C CA . VAL A 1 78 ? 4.734 -24.882 43.212 1.00 79.19 78 VAL A CA 1
ATOM 572 C C . VAL A 1 78 ? 4.963 -25.156 41.730 1.00 79.19 78 VAL A C 1
ATOM 574 O O . VAL A 1 78 ? 5.068 -24.243 40.911 1.00 79.19 78 VAL A O 1
ATOM 577 N N . LYS A 1 79 ? 4.985 -26.447 41.392 1.00 72.62 79 LYS A N 1
ATOM 578 C CA . LYS A 1 79 ? 5.015 -26.958 40.020 1.00 72.62 79 LYS A CA 1
ATOM 579 C C . LYS A 1 79 ? 3.659 -27.606 39.726 1.00 72.62 79 LYS A C 1
ATOM 581 O O . LYS A 1 79 ? 3.363 -28.616 40.364 1.00 72.62 79 LYS A O 1
ATOM 586 N N . PRO A 1 80 ? 2.825 -27.043 38.837 1.00 66.00 80 PRO A N 1
ATOM 587 C CA . PRO A 1 80 ? 1.551 -27.661 38.485 1.00 66.00 80 PRO A CA 1
ATOM 588 C C . PRO A 1 80 ? 1.760 -28.932 37.651 1.00 66.00 80 PRO A C 1
ATOM 590 O O . PRO A 1 80 ? 2.752 -29.057 36.932 1.00 66.00 80 PRO A O 1
ATOM 593 N N . GLU A 1 81 ? 0.813 -29.868 37.744 1.00 55.16 81 GLU A N 1
ATOM 594 C CA . GLU A 1 81 ? 0.819 -31.107 36.951 1.00 55.16 81 GLU A CA 1
ATOM 595 C C . GLU A 1 81 ? 0.444 -30.841 35.483 1.00 55.16 81 GLU A C 1
ATOM 597 O O . GLU A 1 81 ? 1.058 -31.397 34.572 1.00 55.16 81 GLU A O 1
ATOM 602 N N . GLU A 1 82 ? -0.508 -29.933 35.248 1.00 50.06 82 GLU A N 1
ATOM 603 C CA . GLU A 1 82 ? -0.785 -29.371 33.928 1.00 50.06 82 GLU A CA 1
ATOM 604 C C . GLU A 1 82 ? 0.024 -28.085 33.731 1.00 50.06 82 GLU A C 1
ATOM 606 O O . GLU A 1 82 ? -0.022 -27.160 34.543 1.00 50.06 82 GLU A O 1
ATOM 611 N N . GLY A 1 83 ? 0.799 -28.022 32.649 1.00 50.78 83 GLY A N 1
ATOM 612 C CA . GLY A 1 83 ? 1.659 -26.875 32.381 1.00 50.78 83 GLY A CA 1
ATOM 613 C C . GLY A 1 83 ? 0.863 -25.597 32.103 1.00 50.78 83 GLY A C 1
ATOM 614 O O . GLY A 1 83 ? 0.129 -25.543 31.114 1.00 50.78 83 GLY A O 1
ATOM 615 N N . HIS A 1 84 ? 1.165 -24.563 32.896 1.00 53.56 84 HIS A N 1
ATOM 616 C CA . HIS A 1 84 ? 0.830 -23.138 32.725 1.00 53.56 84 HIS A CA 1
ATOM 617 C C . HIS A 1 84 ? -0.562 -22.682 33.180 1.00 53.56 84 HIS A C 1
ATOM 619 O O . HIS A 1 84 ? -1.551 -23.401 33.073 1.00 53.56 84 HIS A O 1
ATOM 625 N N . VAL A 1 85 ? -0.626 -21.436 33.665 1.00 51.78 85 VAL A N 1
ATOM 626 C CA . VAL A 1 85 ? -1.891 -20.716 33.878 1.00 51.78 85 VAL A CA 1
ATOM 627 C C . VAL A 1 85 ? -2.340 -20.138 32.540 1.00 51.78 85 VAL A C 1
ATOM 629 O O . VAL A 1 85 ? -1.560 -19.467 31.863 1.00 51.78 85 VAL A O 1
ATOM 632 N N . TYR A 1 86 ? -3.596 -20.377 32.169 1.00 48.41 86 TYR A N 1
ATOM 633 C CA . TYR A 1 86 ? -4.191 -19.845 30.946 1.00 48.41 86 TYR A CA 1
ATOM 634 C C . TYR A 1 86 ? -5.190 -18.744 31.280 1.00 48.41 86 TYR A C 1
ATOM 636 O O . TYR A 1 86 ? -6.139 -18.958 32.033 1.00 48.41 86 TYR A O 1
ATOM 644 N N . PHE A 1 87 ? -5.027 -17.592 30.636 1.00 48.47 87 PHE A N 1
ATOM 645 C CA . PHE A 1 87 ? -6.151 -16.704 30.379 1.00 48.47 87 PHE A CA 1
ATOM 646 C C . PHE A 1 87 ? -6.999 -17.360 29.279 1.00 48.47 87 PHE A C 1
ATOM 648 O O . PHE A 1 87 ? -6.577 -17.450 28.126 1.00 48.47 87 PHE A O 1
ATOM 655 N N . SER A 1 88 ? -8.152 -17.916 29.655 1.00 38.31 88 SER A N 1
ATOM 656 C CA . SER A 1 88 ? -9.067 -18.573 28.716 1.00 38.31 88 SER A CA 1
ATOM 657 C C . SER A 1 88 ? -9.707 -17.534 27.796 1.00 38.31 88 SER A C 1
ATOM 659 O O . SER A 1 88 ? -10.224 -16.530 28.281 1.00 38.31 88 SER A O 1
ATOM 661 N N . LYS A 1 89 ? -9.750 -17.796 26.480 1.00 36.78 89 LYS A N 1
ATOM 662 C CA . LYS A 1 89 ? -10.377 -16.897 25.486 1.00 36.78 89 LYS A CA 1
ATOM 663 C C . LYS A 1 89 ? -11.845 -16.551 25.781 1.00 36.78 89 LYS A C 1
ATOM 665 O O . LYS A 1 89 ? -12.343 -15.570 25.244 1.00 36.78 89 LYS A O 1
ATOM 670 N N . ASN A 1 90 ? -12.523 -17.334 26.625 1.00 37.59 90 ASN A N 1
ATOM 671 C CA . ASN A 1 90 ? -13.955 -17.201 26.896 1.00 37.59 90 ASN A CA 1
ATOM 672 C C . ASN A 1 90 ? -14.286 -16.823 28.358 1.00 37.59 90 ASN A C 1
ATOM 674 O O . ASN A 1 90 ? -15.467 -16.747 28.696 1.00 37.59 90 ASN A O 1
ATOM 678 N N . GLU A 1 91 ? -13.300 -16.610 29.241 1.00 47.53 91 GLU A N 1
ATOM 679 C CA . GLU A 1 91 ? -13.546 -16.316 30.667 1.00 47.53 91 GLU A CA 1
ATOM 680 C C . GLU A 1 91 ? -12.976 -14.954 31.080 1.00 47.53 91 GLU A C 1
ATOM 682 O O . GLU A 1 91 ? -11.806 -14.659 30.864 1.00 47.53 91 GLU A O 1
ATOM 687 N N . LYS A 1 92 ? -13.796 -14.135 31.754 1.00 53.69 92 LYS A N 1
ATOM 688 C CA . LYS A 1 92 ? -13.416 -12.793 32.245 1.00 53.69 92 LYS A CA 1
ATOM 689 C C . LYS A 1 92 ? -12.455 -12.799 33.450 1.00 53.69 92 LYS A C 1
ATOM 691 O O . LYS A 1 92 ? -12.238 -11.753 34.053 1.00 53.69 92 LYS A O 1
ATOM 696 N N . TRP A 1 93 ? -11.939 -13.965 33.835 1.00 63.44 93 TRP A N 1
ATOM 697 C CA . TRP A 1 93 ? -11.135 -14.182 35.036 1.00 63.44 93 TRP A CA 1
ATOM 698 C C . TRP A 1 93 ? -10.065 -15.247 34.771 1.00 63.44 93 TRP A C 1
ATOM 700 O O . TRP A 1 93 ? -10.348 -16.276 34.158 1.00 63.44 93 TRP A O 1
ATOM 710 N N . ALA A 1 94 ? -8.850 -15.034 35.272 1.00 71.56 94 ALA A N 1
ATOM 711 C CA . ALA A 1 94 ? -7.816 -16.062 35.332 1.00 71.56 94 ALA A CA 1
ATOM 712 C C . ALA A 1 94 ? -8.138 -17.110 36.407 1.00 71.56 94 ALA A C 1
ATOM 714 O O . ALA A 1 94 ? -8.656 -16.776 37.475 1.00 71.56 94 ALA A O 1
ATOM 715 N N . GLN A 1 95 ? -7.774 -18.366 36.153 1.00 76.69 95 GLN A N 1
ATOM 716 C CA . GLN A 1 95 ? -7.932 -19.468 37.104 1.00 76.69 95 GLN A CA 1
ATOM 717 C C . GLN A 1 95 ? -6.608 -19.710 37.862 1.00 76.69 95 GLN A C 1
ATOM 719 O O . GLN A 1 95 ? -5.619 -20.084 37.226 1.00 76.69 95 GLN A O 1
ATOM 724 N N . PRO A 1 96 ? -6.547 -19.516 39.196 1.00 82.38 96 PRO A N 1
ATOM 725 C CA . PRO A 1 96 ? -5.320 -19.697 39.973 1.00 82.38 96 PRO A CA 1
ATOM 726 C C . PRO A 1 96 ? -4.978 -21.178 40.193 1.00 82.38 96 PRO A C 1
ATOM 728 O O . PRO A 1 96 ? -5.859 -22.035 40.325 1.00 82.38 96 PRO A O 1
ATOM 731 N N . ILE A 1 97 ? -3.683 -21.482 40.316 1.00 84.50 97 ILE A N 1
ATOM 732 C CA . ILE A 1 97 ? -3.190 -22.844 40.564 1.00 84.50 97 ILE A CA 1
ATOM 733 C C . ILE A 1 97 ? -3.618 -23.303 41.958 1.00 84.50 97 ILE A C 1
ATOM 735 O O . ILE A 1 97 ? -3.351 -22.640 42.959 1.00 84.50 97 ILE A O 1
ATOM 739 N N . ARG A 1 98 ? -4.244 -24.477 42.052 1.00 85.94 98 ARG A N 1
ATOM 740 C CA . ARG A 1 98 ? -4.606 -25.080 43.341 1.00 85.94 98 ARG A CA 1
ATOM 741 C C . ARG A 1 98 ? -3.426 -25.866 43.901 1.00 85.94 98 ARG A C 1
ATOM 743 O O . ARG A 1 98 ? -2.951 -26.796 43.256 1.00 85.94 98 ARG A O 1
ATOM 750 N N . TYR A 1 99 ? -2.983 -25.520 45.106 1.00 86.06 99 TYR A N 1
ATOM 751 C CA . TYR A 1 99 ? -1.984 -26.298 45.833 1.00 86.06 99 TYR A CA 1
ATOM 752 C C . TYR A 1 99 ? -2.672 -27.360 46.719 1.00 86.06 99 TYR A C 1
ATOM 754 O O . TYR A 1 99 ? -3.659 -27.024 47.379 1.00 86.06 99 TYR A O 1
ATOM 762 N N . PRO A 1 100 ? -2.191 -28.620 46.768 1.00 83.44 100 PRO A N 1
ATOM 763 C CA . PRO A 1 100 ? -2.802 -29.665 47.592 1.00 83.44 100 PRO A CA 1
ATOM 764 C C . PRO A 1 100 ? -2.736 -29.376 49.101 1.00 83.44 100 PRO A C 1
ATOM 766 O O . PRO A 1 100 ? -1.668 -29.119 49.654 1.00 83.44 100 PRO A O 1
ATOM 769 N N . THR A 1 101 ? -3.881 -29.482 49.776 1.00 85.75 101 THR A N 1
ATOM 770 C CA . THR A 1 101 ? -4.060 -29.243 51.220 1.00 85.75 101 THR A CA 1
ATOM 771 C C . THR A 1 101 ? -5.026 -30.268 51.818 1.00 85.75 101 THR A C 1
ATOM 773 O O . THR A 1 101 ? -5.889 -30.796 51.116 1.00 85.75 101 THR A O 1
ATOM 776 N N . THR A 1 102 ? -4.890 -30.580 53.109 1.00 84.38 102 THR A N 1
ATOM 777 C CA . THR A 1 102 ? -5.630 -31.678 53.766 1.00 84.38 102 THR A CA 1
ATOM 778 C C . THR A 1 102 ? -6.991 -31.280 54.344 1.00 84.38 102 THR A C 1
ATOM 780 O O . THR A 1 102 ? -7.792 -32.162 54.653 1.00 84.38 102 THR A O 1
ATOM 783 N N . ALA A 1 103 ? -7.261 -29.977 54.500 1.00 86.50 103 ALA A N 1
ATOM 784 C CA . ALA A 1 103 ? -8.446 -29.466 55.199 1.00 86.50 103 ALA A CA 1
ATOM 785 C C . ALA A 1 103 ? -9.181 -28.348 54.434 1.00 86.50 103 ALA A C 1
ATOM 787 O O . ALA A 1 103 ? -10.319 -28.540 54.015 1.00 86.50 103 ALA A O 1
ATOM 788 N N . GLY A 1 104 ? -8.552 -27.180 54.281 1.00 88.75 104 GLY A N 1
ATOM 789 C CA . GLY A 1 104 ? -9.052 -26.063 53.474 1.00 88.75 104 GLY A CA 1
ATOM 790 C C . GLY A 1 104 ? -8.547 -26.130 52.032 1.00 88.75 104 GLY A C 1
ATOM 791 O O . GLY A 1 104 ? -8.194 -27.209 51.548 1.00 88.75 104 GLY A O 1
ATOM 792 N N . SER A 1 105 ? -8.451 -24.985 51.351 1.00 90.62 105 SER A N 1
ATOM 793 C CA . SER A 1 105 ? -7.837 -24.913 50.018 1.00 90.62 105 SER A CA 1
ATOM 794 C C . SER A 1 105 ? -6.921 -23.706 49.838 1.00 90.62 105 SER A C 1
ATOM 796 O O . SER A 1 105 ? -7.197 -22.618 50.343 1.00 90.62 105 SER A O 1
ATOM 798 N N . LEU A 1 106 ? -5.828 -23.909 49.099 1.00 93.00 106 LEU A N 1
ATOM 799 C CA . LEU A 1 106 ? -4.838 -22.886 48.770 1.00 93.00 106 LEU A CA 1
ATOM 800 C C . LEU A 1 106 ? -4.827 -22.631 47.253 1.00 93.00 106 LEU A C 1
ATOM 802 O O . LEU A 1 106 ? -4.662 -23.561 46.461 1.00 93.00 106 LEU A O 1
ATOM 806 N N . ARG A 1 107 ? -5.033 -21.372 46.852 1.00 90.81 107 ARG A N 1
ATOM 807 C CA . ARG A 1 107 ? -5.138 -20.918 45.452 1.00 90.81 107 ARG A CA 1
ATOM 808 C C . ARG A 1 107 ? -4.044 -19.891 45.168 1.00 90.81 107 ARG A C 1
ATOM 810 O O . ARG A 1 107 ? -4.085 -18.782 45.690 1.00 90.81 107 ARG A O 1
ATOM 817 N N . CYS A 1 108 ? -3.053 -20.275 44.379 1.00 89.44 108 CYS A N 1
ATOM 818 C CA . CYS A 1 108 ? -1.837 -19.515 44.126 1.00 89.44 108 CYS A CA 1
ATOM 819 C C . CYS A 1 108 ? -1.853 -18.844 42.746 1.00 89.44 108 CYS A C 1
ATOM 821 O O . CYS A 1 108 ? -2.233 -19.474 41.761 1.00 89.44 108 CYS A O 1
ATOM 823 N N . GLN A 1 109 ? -1.333 -17.619 42.661 1.00 86.44 109 GLN A N 1
ATOM 824 C CA . GLN A 1 109 ? -1.093 -16.907 41.405 1.00 86.44 109 GLN A CA 1
ATOM 825 C C . GLN A 1 109 ? 0.316 -16.292 41.391 1.00 86.44 109 GLN A C 1
ATOM 827 O O . GLN A 1 109 ? 0.742 -15.676 42.367 1.00 86.44 109 GLN A O 1
ATOM 832 N N . SER A 1 110 ? 1.036 -16.464 40.280 1.00 84.56 110 SER A N 1
ATOM 833 C CA . SER A 1 110 ? 2.338 -15.845 40.002 1.00 84.56 110 SER A CA 1
ATOM 834 C C . SER A 1 110 ? 2.495 -15.631 38.499 1.00 84.56 110 SER A C 1
ATOM 836 O O . SER A 1 110 ? 2.063 -16.464 37.697 1.00 84.56 110 SER A O 1
ATOM 838 N N . PHE A 1 111 ? 3.155 -14.537 38.117 1.00 74.88 111 PHE A N 1
ATOM 839 C CA . PHE A 1 111 ? 3.471 -14.222 36.723 1.00 74.88 111 PHE A CA 1
ATOM 840 C C . PHE A 1 111 ? 4.336 -15.312 36.065 1.00 74.88 111 PHE A C 1
ATOM 842 O O . PHE A 1 111 ? 4.132 -15.649 34.901 1.00 74.88 111 PHE A O 1
ATOM 849 N N . GLY A 1 112 ? 5.240 -15.943 36.826 1.00 71.62 112 GLY A N 1
ATOM 850 C CA . GLY A 1 112 ? 6.185 -16.945 36.315 1.00 71.62 112 GLY A CA 1
ATOM 851 C C . GLY A 1 112 ? 5.586 -18.303 35.912 1.00 71.62 112 GLY A C 1
ATOM 852 O O . GLY A 1 112 ? 6.341 -19.218 35.588 1.00 71.62 112 GLY A O 1
ATOM 853 N N . TRP A 1 113 ? 4.256 -18.455 35.915 1.00 72.94 113 TRP A N 1
ATOM 854 C CA . TRP A 1 113 ? 3.560 -19.611 35.327 1.00 72.94 113 TRP A CA 1
ATOM 855 C C . TRP A 1 113 ? 2.902 -19.328 33.972 1.00 72.94 113 TRP A C 1
ATOM 857 O O . TRP A 1 113 ? 2.369 -20.256 33.358 1.00 72.94 113 TRP A O 1
ATOM 867 N N . LEU A 1 114 ? 2.935 -18.083 33.493 1.00 63.38 114 LEU A N 1
ATOM 868 C CA . LEU A 1 114 ? 2.390 -17.706 32.192 1.00 63.38 114 LEU A CA 1
ATOM 869 C C . LEU A 1 114 ? 3.364 -18.118 31.078 1.00 63.38 114 LEU A C 1
ATOM 871 O O . LEU A 1 114 ? 4.492 -17.634 31.007 1.00 63.38 114 LEU A O 1
ATOM 875 N N . ASP A 1 115 ? 2.926 -19.004 30.182 1.00 53.47 115 ASP A N 1
ATOM 876 C CA . ASP A 1 115 ? 3.692 -19.353 28.979 1.00 53.47 115 ASP A CA 1
ATOM 877 C C . ASP A 1 115 ? 3.584 -18.224 27.954 1.00 53.47 115 ASP A C 1
ATOM 879 O O . ASP A 1 115 ? 2.757 -18.274 27.046 1.00 53.47 115 ASP A O 1
ATOM 883 N N . VAL A 1 116 ? 4.432 -17.203 28.087 1.00 49.75 116 VAL A N 1
ATOM 884 C CA . VAL A 1 116 ? 4.501 -16.069 27.152 1.00 49.75 116 VAL A CA 1
ATOM 885 C C . VAL A 1 116 ? 4.666 -16.489 25.684 1.00 49.75 116 VAL A C 1
ATOM 887 O O . VAL A 1 116 ? 4.205 -15.764 24.808 1.00 49.75 116 VAL A O 1
ATOM 890 N N . HIS A 1 117 ? 5.223 -17.666 25.368 1.00 37.53 117 HIS A N 1
ATOM 891 C CA . HIS A 1 117 ? 5.315 -18.143 23.981 1.00 37.53 117 HIS A CA 1
ATOM 892 C C . HIS A 1 117 ? 4.000 -18.736 23.454 1.00 37.53 117 HIS A C 1
ATOM 894 O O . HIS A 1 117 ? 3.676 -18.565 22.275 1.00 37.53 117 HIS A O 1
ATOM 900 N N . LYS A 1 118 ? 3.233 -19.431 24.295 1.00 39.47 118 LYS A N 1
ATOM 901 C CA . LYS A 1 118 ? 1.931 -20.024 23.937 1.00 39.47 118 LYS A CA 1
ATOM 902 C C . LYS A 1 118 ? 0.794 -19.008 24.029 1.00 39.47 118 LYS A C 1
ATOM 904 O O . LYS A 1 118 ? -0.055 -18.988 23.146 1.00 39.47 118 LYS A O 1
ATOM 909 N N . VAL A 1 119 ? 0.864 -18.102 25.002 1.00 40.59 119 VAL A N 1
ATOM 910 C CA . VAL A 1 119 ? 0.050 -16.883 25.139 1.00 40.59 119 VAL A CA 1
ATOM 911 C C . VAL A 1 119 ? 0.217 -15.983 23.909 1.00 40.59 119 VAL A C 1
ATOM 913 O O . VAL A 1 119 ? -0.779 -15.669 23.260 1.00 40.59 119 VAL A O 1
ATOM 916 N N . ALA A 1 120 ? 1.453 -15.664 23.498 1.00 35.44 120 ALA A N 1
ATOM 917 C CA . ALA A 1 120 ? 1.697 -14.885 22.277 1.00 35.44 120 ALA A CA 1
ATOM 918 C C . ALA A 1 120 ? 1.221 -15.609 21.001 1.00 35.44 120 ALA A C 1
ATOM 920 O O . ALA A 1 120 ? 0.731 -14.969 20.076 1.00 35.44 120 ALA A O 1
ATOM 921 N N . LYS A 1 121 ? 1.280 -16.949 20.957 1.00 34.28 121 LYS A N 1
ATOM 922 C CA . LYS A 1 121 ? 0.663 -17.749 19.878 1.00 34.28 121 LYS A CA 1
ATOM 923 C C . LYS A 1 121 ? -0.872 -17.799 19.922 1.00 34.28 121 LYS A C 1
ATOM 925 O O . LYS A 1 121 ? -1.476 -18.206 18.932 1.00 34.28 121 LYS A O 1
ATOM 930 N N . GLN A 1 122 ? -1.501 -17.430 21.038 1.00 34.78 122 GLN A N 1
ATOM 931 C CA . GLN A 1 122 ? -2.958 -17.442 21.229 1.00 34.78 122 GLN A CA 1
ATOM 932 C C . GLN A 1 122 ? -3.600 -16.041 21.184 1.00 34.78 122 GLN A C 1
ATOM 934 O O . GLN A 1 122 ? -4.824 -15.954 21.079 1.00 34.78 122 GLN A O 1
ATOM 939 N N . GLY A 1 123 ? -2.796 -14.970 21.185 1.00 32.25 123 GLY A N 1
ATOM 940 C CA . GLY A 1 123 ? -3.223 -13.582 20.948 1.00 32.25 123 GLY A CA 1
ATOM 941 C C . GLY A 1 123 ? -3.393 -12.709 22.197 1.00 32.25 123 GLY A C 1
ATOM 942 O O . GLY A 1 123 ? -3.648 -11.518 22.068 1.00 32.25 123 GLY A O 1
ATOM 943 N N . ALA A 1 124 ? -3.223 -13.252 23.406 1.00 36.94 124 ALA A N 1
ATOM 944 C CA . ALA A 1 124 ? -3.381 -12.472 24.635 1.00 36.94 124 ALA A CA 1
ATOM 945 C C . ALA A 1 124 ? -2.171 -11.536 24.863 1.00 36.94 124 ALA A C 1
ATOM 947 O O . ALA A 1 124 ? -1.053 -11.994 25.108 1.00 36.94 124 ALA A O 1
ATOM 948 N N . GLY A 1 125 ? -2.404 -10.221 24.772 1.00 37.38 125 GLY A N 1
ATOM 949 C CA . GLY A 1 125 ? -1.394 -9.150 24.726 1.00 37.38 125 GLY A CA 1
ATOM 950 C C . GLY A 1 125 ? -0.666 -8.839 26.041 1.00 37.38 125 GLY A C 1
ATOM 951 O O . GLY A 1 125 ? -0.626 -7.692 26.478 1.00 37.38 125 GLY A O 1
ATOM 952 N N . LEU A 1 126 ? -0.058 -9.844 26.673 1.00 38.72 126 LEU A N 1
ATOM 953 C CA . LEU A 1 126 ? 0.680 -9.720 27.942 1.00 38.72 126 LEU A CA 1
ATOM 954 C C . LEU A 1 126 ? 2.034 -8.988 27.847 1.00 38.72 126 LEU A C 1
ATOM 956 O O . LEU A 1 126 ? 2.717 -8.821 28.852 1.00 38.72 126 LEU A O 1
ATOM 960 N N . SER A 1 127 ? 2.436 -8.559 26.653 1.00 39.94 127 SER A N 1
ATOM 961 C CA . SER A 1 127 ? 3.769 -8.030 26.353 1.00 39.94 127 SER A CA 1
ATOM 962 C C . SER A 1 127 ? 4.018 -6.574 26.759 1.00 39.94 127 SER A C 1
ATOM 964 O O . SER A 1 127 ? 5.159 -6.135 26.701 1.00 39.94 127 SER A O 1
ATOM 966 N N . ALA A 1 128 ? 2.971 -5.831 27.127 1.00 37.62 128 ALA A N 1
ATOM 967 C CA . ALA A 1 128 ? 2.997 -4.371 27.266 1.00 37.62 128 ALA A CA 1
ATOM 968 C C . ALA A 1 128 ? 2.765 -3.851 28.702 1.00 37.62 128 ALA A C 1
ATOM 970 O O . ALA A 1 128 ? 2.710 -2.639 28.909 1.00 37.62 128 ALA A O 1
ATOM 971 N N . GLN A 1 129 ? 2.573 -4.742 29.682 1.00 47.50 129 GLN A N 1
ATOM 972 C CA . GLN A 1 129 ? 2.207 -4.376 31.056 1.00 47.50 129 GLN A CA 1
ATOM 973 C C . GLN A 1 129 ? 3.440 -4.046 31.908 1.00 47.50 129 GLN A C 1
ATOM 975 O O . GLN A 1 129 ? 4.386 -4.833 31.973 1.00 47.50 129 GLN A O 1
ATOM 980 N N . SER A 1 130 ? 3.403 -2.940 32.654 1.00 60.12 130 SER A N 1
ATOM 981 C CA . SER A 1 130 ? 4.403 -2.683 33.693 1.00 60.12 130 SER A CA 1
ATOM 982 C C . SER A 1 130 ? 4.275 -3.690 34.843 1.00 60.12 130 SER A C 1
ATOM 984 O O . SER A 1 130 ? 3.193 -4.199 35.145 1.00 60.12 130 SER A O 1
ATOM 986 N N . ALA A 1 131 ? 5.366 -3.917 35.579 1.00 65.94 131 ALA A N 1
ATOM 987 C CA . ALA A 1 131 ? 5.384 -4.801 36.750 1.00 65.94 131 ALA A CA 1
ATOM 988 C C . ALA A 1 131 ? 4.296 -4.467 37.800 1.00 65.94 131 ALA A C 1
ATOM 990 O O . ALA A 1 131 ? 3.827 -5.345 38.522 1.00 65.94 131 ALA A O 1
ATOM 991 N N . LYS A 1 132 ? 3.865 -3.201 37.872 1.00 67.69 132 LYS A N 1
ATOM 992 C CA . LYS A 1 132 ? 2.787 -2.727 38.752 1.00 67.69 132 LYS A CA 1
ATOM 993 C C . LYS A 1 132 ? 1.396 -3.124 38.241 1.00 67.69 132 LYS A C 1
ATOM 995 O O . LYS A 1 132 ? 0.536 -3.477 39.046 1.00 67.69 132 LYS A O 1
ATOM 1000 N N . GLU A 1 133 ? 1.177 -3.083 36.929 1.00 65.38 133 GLU A N 1
ATOM 1001 C CA . GLU A 1 133 ? -0.083 -3.482 36.287 1.00 65.38 133 GLU A CA 1
ATOM 1002 C C . GLU A 1 133 ? -0.254 -5.000 36.281 1.00 65.38 133 GLU A C 1
ATOM 1004 O O . GLU A 1 133 ? -1.344 -5.472 36.586 1.00 65.38 133 GLU A O 1
ATOM 1009 N N . VAL A 1 134 ? 0.827 -5.762 36.075 1.00 71.25 134 VAL A N 1
ATOM 1010 C CA . VAL A 1 134 ? 0.829 -7.228 36.235 1.00 71.25 134 VAL A CA 1
ATOM 1011 C C . VAL A 1 134 ? 0.355 -7.622 37.640 1.00 71.25 134 VAL A C 1
ATOM 1013 O O . VAL A 1 134 ? -0.507 -8.488 37.792 1.00 71.25 134 VAL A O 1
ATOM 1016 N N . VAL A 1 135 ? 0.866 -6.955 38.683 1.00 75.50 135 VAL A N 1
ATOM 1017 C CA . VAL A 1 135 ? 0.426 -7.179 40.072 1.00 75.50 135 VAL A CA 1
ATOM 1018 C C . VAL A 1 135 ? -1.030 -6.752 40.281 1.00 75.50 135 VAL A C 1
ATOM 1020 O O . VAL A 1 135 ? -1.783 -7.491 40.913 1.00 75.50 135 VAL A O 1
ATOM 1023 N N . ALA A 1 136 ? -1.460 -5.613 39.730 1.00 74.50 136 ALA A N 1
ATOM 1024 C CA . ALA A 1 136 ? -2.858 -5.185 39.808 1.00 74.50 136 ALA A CA 1
ATOM 1025 C C . ALA A 1 136 ? -3.809 -6.197 39.138 1.00 74.50 136 ALA A C 1
ATOM 1027 O O . ALA A 1 136 ? -4.787 -6.600 39.758 1.00 74.50 136 ALA A O 1
ATOM 1028 N N . MET A 1 137 ? -3.480 -6.677 37.935 1.00 70.12 137 MET A N 1
ATOM 1029 C CA . MET A 1 137 ? -4.222 -7.704 37.194 1.00 70.12 137 MET A CA 1
ATOM 1030 C C . MET A 1 137 ? -4.311 -9.023 37.976 1.00 70.12 137 MET A C 1
ATOM 1032 O O . MET A 1 137 ? -5.396 -9.591 38.098 1.00 70.12 137 MET A O 1
ATOM 1036 N N . MET A 1 138 ? -3.208 -9.507 38.562 1.00 79.50 138 MET A N 1
ATOM 1037 C CA . MET A 1 138 ? -3.246 -10.710 39.409 1.00 79.50 138 MET A CA 1
ATOM 1038 C C . MET A 1 138 ? -4.120 -10.522 40.659 1.00 79.50 138 MET A C 1
ATOM 1040 O O . MET A 1 138 ? -4.707 -11.491 41.137 1.00 79.50 138 MET A O 1
ATOM 1044 N N . LEU A 1 139 ? -4.242 -9.299 41.182 1.00 78.56 139 LEU A N 1
ATOM 1045 C CA . LEU A 1 139 ? -5.100 -8.988 42.330 1.00 78.56 139 LEU A CA 1
ATOM 1046 C C . LEU A 1 139 ? -6.583 -8.815 41.963 1.00 78.56 139 LEU A C 1
ATOM 1048 O O . LEU A 1 139 ? -7.423 -9.171 42.782 1.00 78.56 139 LEU A O 1
ATOM 1052 N N . THR A 1 140 ? -6.920 -8.278 40.783 1.00 72.62 140 THR A N 1
ATOM 1053 C CA . THR A 1 140 ? -8.309 -7.923 40.411 1.00 72.62 140 THR A CA 1
ATOM 1054 C C . THR A 1 140 ? -8.972 -8.853 39.396 1.00 72.62 140 THR A C 1
ATOM 1056 O O . THR A 1 140 ? -10.196 -8.932 39.385 1.00 72.62 140 THR A O 1
ATOM 1059 N N . GLN A 1 141 ? -8.209 -9.556 38.554 1.00 73.06 141 GLN A N 1
ATOM 1060 C CA . GLN A 1 141 ? -8.718 -10.326 37.402 1.00 73.06 141 GLN A CA 1
ATOM 1061 C C . GLN A 1 141 ? -8.468 -11.841 37.534 1.00 73.06 141 GLN A C 1
ATOM 1063 O O . GLN A 1 141 ? -8.433 -12.559 36.539 1.00 73.06 141 GLN A O 1
ATOM 1068 N N . THR A 1 142 ? -8.290 -12.354 38.757 1.00 78.50 142 THR A N 1
ATOM 1069 C CA . THR A 1 142 ? -8.109 -13.792 39.054 1.00 78.50 142 THR A CA 1
ATOM 1070 C C . THR A 1 142 ? -9.233 -14.287 39.971 1.00 78.50 142 THR A C 1
ATOM 1072 O O . THR A 1 142 ? -9.485 -13.674 41.008 1.00 78.50 142 THR A O 1
ATOM 1075 N N . ASP A 1 143 ? -9.926 -15.375 39.608 1.00 83.94 143 ASP A N 1
ATOM 1076 C CA . ASP A 1 143 ? -10.998 -15.961 40.428 1.00 83.94 143 ASP A CA 1
ATOM 1077 C C . ASP A 1 143 ? -10.400 -16.798 41.568 1.00 83.94 143 ASP A C 1
ATOM 1079 O O . ASP A 1 143 ? -10.284 -18.024 41.498 1.00 83.94 143 ASP A O 1
ATOM 1083 N N . TYR A 1 144 ? -10.034 -16.134 42.665 1.00 82.94 144 TYR A N 1
ATOM 1084 C CA . TYR A 1 144 ? -9.634 -16.824 43.893 1.00 82.94 144 TYR A CA 1
ATOM 1085 C C . TYR A 1 144 ? -10.815 -17.533 44.572 1.00 82.94 144 TYR A C 1
ATOM 1087 O O . TYR A 1 144 ? -10.608 -18.267 45.540 1.00 82.94 144 TYR A O 1
ATOM 1095 N N . GLY A 1 145 ? -12.054 -17.375 44.098 1.00 82.00 145 GLY A N 1
ATOM 1096 C CA . GLY A 1 145 ? -13.240 -17.871 44.785 1.00 82.00 145 GLY A CA 1
ATOM 1097 C C . GLY A 1 145 ? -13.491 -17.146 46.112 1.00 82.00 145 GLY A C 1
ATOM 1098 O O . GLY A 1 145 ? -12.923 -16.099 46.411 1.00 82.00 145 GLY A O 1
ATOM 1099 N N . ASN A 1 146 ? -14.338 -17.731 46.957 1.00 86.44 146 ASN A N 1
ATOM 1100 C CA . ASN A 1 146 ? -14.730 -17.145 48.243 1.00 86.44 146 ASN A CA 1
ATOM 1101 C C . ASN A 1 146 ? -13.682 -17.389 49.356 1.00 86.44 146 ASN A C 1
ATOM 1103 O O . ASN A 1 146 ? -13.961 -18.071 50.343 1.00 86.44 146 ASN A O 1
ATOM 1107 N N . VAL A 1 147 ? -12.459 -16.881 49.175 1.00 90.00 147 VAL A N 1
ATOM 1108 C CA . VAL A 1 147 ? -11.358 -16.988 50.154 1.00 90.00 147 VAL A CA 1
ATOM 1109 C C . VAL A 1 147 ? -11.580 -16.111 51.393 1.00 90.00 147 VAL A C 1
ATOM 1111 O O . VAL A 1 147 ? -12.048 -14.980 51.290 1.00 90.00 147 VAL A O 1
ATOM 1114 N N . LYS A 1 148 ? -11.215 -16.612 52.585 1.00 90.94 148 LYS A N 1
ATOM 1115 C CA . LYS A 1 148 ? -11.231 -15.826 53.839 1.00 90.94 148 LYS A CA 1
ATOM 1116 C C . LYS A 1 148 ? -10.052 -14.847 53.880 1.00 90.94 148 LYS A C 1
ATOM 1118 O O . LYS A 1 148 ? -10.214 -13.708 54.322 1.00 90.94 148 LYS A O 1
ATOM 1123 N N . TYR A 1 149 ? -8.891 -15.303 53.410 1.00 93.25 149 TYR A N 1
ATOM 1124 C CA . TYR A 1 149 ? -7.625 -14.574 53.437 1.00 93.25 149 TYR A CA 1
ATOM 1125 C C . TYR A 1 149 ? -6.970 -14.536 52.055 1.00 93.25 149 TYR A C 1
ATOM 1127 O O . TYR A 1 149 ? -6.945 -15.547 51.353 1.00 93.25 149 TYR A O 1
ATOM 1135 N N . LEU A 1 150 ? -6.395 -13.387 51.701 1.00 93.25 150 LEU A N 1
ATOM 1136 C CA . LEU A 1 150 ? -5.508 -13.209 50.554 1.00 93.25 150 LEU A CA 1
ATOM 1137 C C . LEU A 1 150 ? -4.121 -12.814 51.070 1.00 93.25 150 LEU A C 1
ATOM 1139 O O . LEU A 1 150 ? -3.946 -11.716 51.597 1.00 93.25 150 LEU A O 1
ATOM 1143 N N . VAL A 1 151 ? -3.141 -13.699 50.934 1.00 95.31 151 VAL A N 1
ATOM 1144 C CA . VAL A 1 151 ? -1.741 -13.427 51.276 1.00 95.31 151 VAL A CA 1
ATOM 1145 C C . VAL A 1 151 ? -1.037 -12.854 50.047 1.00 95.31 151 VAL A C 1
ATOM 1147 O O . VAL A 1 151 ? -1.154 -13.405 48.956 1.00 95.31 151 VAL A O 1
ATOM 1150 N N . VAL A 1 152 ? -0.299 -11.757 50.209 1.00 93.31 152 VAL A N 1
ATOM 1151 C CA . VAL A 1 152 ? 0.465 -11.117 49.128 1.00 93.31 152 VAL A CA 1
ATOM 1152 C C . VAL A 1 152 ? 1.941 -11.068 49.508 1.00 93.31 152 VAL A C 1
ATOM 1154 O O . VAL A 1 152 ? 2.302 -10.487 50.533 1.00 93.31 152 VAL A O 1
ATOM 1157 N N . ASP A 1 153 ? 2.793 -11.672 48.683 1.00 92.56 153 ASP A N 1
ATOM 1158 C CA . ASP A 1 153 ? 4.246 -11.665 48.847 1.00 92.56 153 ASP A CA 1
ATOM 1159 C C . ASP A 1 153 ? 4.858 -10.456 48.118 1.00 92.56 153 ASP A C 1
ATOM 1161 O O . ASP A 1 153 ? 5.009 -10.472 46.897 1.00 92.56 153 ASP A O 1
ATOM 1165 N N . CYS A 1 154 ? 5.185 -9.379 48.842 1.00 88.81 154 CYS A N 1
ATOM 1166 C CA . CYS A 1 154 ? 5.727 -8.150 48.241 1.00 88.81 154 CYS A CA 1
ATOM 1167 C C . CYS A 1 154 ? 7.129 -8.350 47.647 1.00 88.81 154 CYS A C 1
ATOM 1169 O O . CYS A 1 154 ? 7.908 -9.101 48.221 1.00 88.81 154 CYS A O 1
ATOM 1171 N N . PRO A 1 155 ? 7.553 -7.595 46.622 1.00 86.25 155 PRO A N 1
ATOM 1172 C CA . PRO A 1 155 ? 8.970 -7.510 46.268 1.00 86.25 155 PRO A CA 1
ATOM 1173 C C . PRO A 1 155 ? 9.801 -6.807 47.363 1.00 86.25 155 PRO A C 1
ATOM 1175 O O . PRO A 1 155 ? 9.247 -6.149 48.253 1.00 86.25 155 PRO A O 1
ATOM 1178 N N . PRO A 1 156 ? 11.142 -6.916 47.324 1.00 81.44 156 PRO A N 1
ATOM 1179 C CA . PRO A 1 156 ? 12.031 -6.157 48.203 1.00 81.44 156 PRO A CA 1
ATOM 1180 C C . PRO A 1 156 ? 11.991 -4.636 47.939 1.00 81.44 156 PRO A C 1
ATOM 1182 O O . PRO A 1 156 ? 11.461 -4.149 46.942 1.00 81.44 156 PRO A O 1
ATOM 1185 N N . GLY A 1 157 ? 12.606 -3.867 48.841 1.00 79.69 157 GLY A N 1
ATOM 1186 C CA . GLY A 1 157 ? 12.694 -2.407 48.781 1.00 79.69 157 GLY A CA 1
ATOM 1187 C C . GLY A 1 157 ? 11.462 -1.668 49.318 1.00 79.69 157 GLY A C 1
ATOM 1188 O O . GLY A 1 157 ? 10.721 -2.168 50.166 1.00 79.69 157 GLY A O 1
ATOM 1189 N N . THR A 1 158 ? 11.284 -0.434 48.842 1.00 67.94 158 THR A N 1
ATOM 1190 C CA . THR A 1 158 ? 10.150 0.467 49.141 1.00 67.94 158 THR A CA 1
ATOM 1191 C C . THR A 1 158 ? 9.661 1.193 47.875 1.00 67.94 158 THR A C 1
ATOM 1193 O O . THR A 1 158 ? 9.261 2.355 47.937 1.00 67.94 158 THR A O 1
ATOM 1196 N N . GLY A 1 159 ? 9.783 0.540 46.713 1.00 70.75 159 GLY A N 1
ATOM 1197 C CA . GLY A 1 159 ? 9.399 1.094 45.409 1.00 70.75 159 GLY A CA 1
ATOM 1198 C C . GLY A 1 159 ? 7.891 1.048 45.141 1.00 70.75 159 GLY A C 1
ATOM 1199 O O . GLY A 1 159 ? 7.076 0.902 46.055 1.00 70.75 159 GLY A O 1
ATOM 1200 N N . ASP A 1 160 ? 7.505 1.138 43.870 1.00 69.38 160 ASP A N 1
ATOM 1201 C CA . ASP A 1 160 ? 6.110 1.389 43.489 1.00 69.38 160 ASP A CA 1
ATOM 1202 C C . ASP A 1 160 ? 5.140 0.234 43.748 1.00 69.38 160 ASP A C 1
ATOM 1204 O O . ASP A 1 160 ? 3.969 0.487 44.027 1.00 69.38 160 ASP A O 1
ATOM 1208 N N . ILE A 1 161 ? 5.608 -1.018 43.751 1.00 76.81 161 ILE A N 1
ATOM 1209 C CA . ILE A 1 161 ? 4.781 -2.172 44.140 1.00 76.81 161 ILE A CA 1
ATOM 1210 C C . ILE A 1 161 ? 4.560 -2.199 45.671 1.00 76.81 161 ILE A C 1
ATOM 1212 O O . ILE A 1 161 ? 3.408 -2.269 46.092 1.00 76.81 161 ILE A O 1
ATOM 1216 N N . PRO A 1 162 ? 5.574 -2.019 46.544 1.00 79.19 162 PRO A N 1
ATOM 1217 C CA . PRO A 1 162 ? 5.350 -1.751 47.969 1.00 79.19 162 PRO A CA 1
ATOM 1218 C C . PRO A 1 162 ? 4.460 -0.527 48.250 1.00 79.19 162 PRO A C 1
ATOM 1220 O O . PRO A 1 162 ? 3.693 -0.528 49.212 1.00 79.19 162 PRO A O 1
ATOM 1223 N N . ASN A 1 163 ? 4.519 0.520 47.418 1.00 76.50 163 ASN A N 1
ATOM 1224 C CA . ASN A 1 163 ? 3.625 1.680 47.530 1.00 76.50 163 ASN A CA 1
ATOM 1225 C C . ASN A 1 163 ? 2.178 1.351 47.111 1.00 76.50 163 ASN A C 1
ATOM 1227 O O . ASN A 1 163 ? 1.242 1.738 47.815 1.00 76.50 163 ASN A O 1
ATOM 1231 N N . LEU A 1 164 ? 1.989 0.582 46.033 1.00 72.75 164 LEU A N 1
ATOM 1232 C CA . LEU A 1 164 ? 0.700 0.017 45.625 1.00 72.75 164 LEU A CA 1
ATOM 1233 C C . LEU A 1 164 ? 0.091 -0.826 46.755 1.00 72.75 164 LEU A C 1
ATOM 1235 O O . LEU A 1 164 ? -1.040 -0.577 47.165 1.00 72.75 164 LEU A O 1
ATOM 1239 N N . LEU A 1 165 ? 0.843 -1.792 47.280 1.00 80.50 165 LEU A N 1
ATOM 1240 C CA . LEU A 1 165 ? 0.329 -2.804 48.204 1.00 80.50 165 LEU A CA 1
ATOM 1241 C C . LEU A 1 165 ? 0.078 -2.286 49.626 1.00 80.50 165 LEU A C 1
ATOM 1243 O O . LEU A 1 165 ? -0.754 -2.854 50.322 1.00 80.50 165 LEU A O 1
ATOM 1247 N N . LEU A 1 166 ? 0.752 -1.217 50.063 1.00 78.19 166 LEU A N 1
ATOM 1248 C CA . LEU A 1 166 ? 0.534 -0.641 51.398 1.00 78.19 166 LEU A CA 1
ATOM 1249 C C . LEU A 1 166 ? -0.365 0.604 51.405 1.00 78.19 166 LEU A C 1
ATOM 1251 O O . LEU A 1 166 ? -1.025 0.848 52.410 1.00 78.19 166 LEU A O 1
ATOM 1255 N N . GLY A 1 167 ? -0.443 1.364 50.304 1.00 63.47 167 GLY A N 1
ATOM 1256 C CA . GLY A 1 167 ? -1.250 2.592 50.239 1.00 63.47 167 GLY A CA 1
ATOM 1257 C C . GLY A 1 167 ? -2.260 2.660 49.088 1.00 63.47 167 GLY A C 1
ATOM 1258 O O . GLY A 1 167 ? -3.376 3.146 49.282 1.00 63.47 167 GLY A O 1
ATOM 1259 N N . GLY A 1 168 ? -1.896 2.194 47.890 1.00 61.66 168 GLY A N 1
ATOM 1260 C CA . GLY A 1 168 ? -2.577 2.586 46.647 1.00 61.66 168 GLY A CA 1
ATOM 1261 C C . GLY A 1 168 ? -3.597 1.617 46.035 1.00 61.66 168 GLY A C 1
ATOM 1262 O O . GLY A 1 168 ? -4.436 2.077 45.270 1.00 61.66 168 GLY A O 1
ATOM 1263 N N . GLY A 1 169 ? -3.530 0.310 46.311 1.00 63.91 169 GLY A N 1
ATOM 1264 C CA . GLY A 1 169 ? -4.251 -0.705 45.521 1.00 63.91 169 GLY A CA 1
ATOM 1265 C C . GLY A 1 169 ? -5.048 -1.748 46.293 1.00 63.91 169 GLY A C 1
ATOM 1266 O O . GLY A 1 169 ? -6.062 -2.203 45.784 1.00 63.91 169 GLY A O 1
ATOM 1267 N N . VAL A 1 170 ? -4.667 -2.100 47.520 1.00 75.31 170 VAL A N 1
ATOM 1268 C CA . VAL A 1 170 ? -5.432 -3.047 48.354 1.00 75.31 170 VAL A CA 1
ATOM 1269 C C . VAL A 1 170 ? -5.829 -2.406 49.682 1.00 75.31 170 VAL A C 1
ATOM 1271 O O . VAL A 1 170 ? -5.406 -1.285 49.980 1.00 75.31 170 VAL A O 1
ATOM 1274 N N . HIS A 1 171 ? -6.629 -3.111 50.481 1.00 83.06 171 HIS A N 1
ATOM 1275 C CA . HIS A 1 171 ? -6.884 -2.784 51.883 1.00 83.06 171 HIS A CA 1
ATOM 1276 C C . HIS A 1 171 ? -6.177 -3.803 52.799 1.00 83.06 171 HIS A C 1
ATOM 1278 O O . HIS A 1 171 ? -6.770 -4.829 53.138 1.00 83.06 171 HIS A O 1
ATOM 1284 N N . PRO A 1 172 ? -4.907 -3.564 53.199 1.00 88.38 172 PRO A N 1
ATOM 1285 C CA . PRO A 1 172 ? -4.184 -4.463 54.091 1.00 88.38 172 PRO A CA 1
ATOM 1286 C C . PRO A 1 172 ? -4.868 -4.528 55.454 1.00 88.38 172 PRO A C 1
ATOM 1288 O O . PRO A 1 172 ? -4.929 -3.539 56.183 1.00 88.38 172 PRO A O 1
ATOM 1291 N N . SER A 1 173 ? -5.352 -5.710 55.810 1.00 90.94 173 SER A N 1
ATOM 1292 C CA . SER A 1 173 ? -5.935 -5.978 57.122 1.00 90.94 173 SER A CA 1
ATOM 1293 C C . SER A 1 173 ? -4.838 -6.159 58.172 1.00 90.94 173 SER A C 1
ATOM 1295 O O . SER A 1 173 ? -4.977 -5.699 59.300 1.00 90.94 173 SER A O 1
ATOM 1297 N N . CYS A 1 174 ? -3.702 -6.754 57.793 1.00 92.31 174 CYS A N 1
ATOM 1298 C CA . CYS A 1 174 ? -2.453 -6.595 58.535 1.00 92.31 174 CYS A CA 1
ATOM 1299 C C . CYS A 1 174 ? -1.222 -6.812 57.638 1.00 92.31 174 CYS A C 1
ATOM 1301 O O . CYS A 1 174 ? -1.305 -7.435 56.575 1.00 92.31 174 CYS A O 1
ATOM 1303 N N . ALA A 1 175 ? -0.066 -6.341 58.100 1.00 93.50 175 ALA A N 1
ATOM 1304 C CA . ALA A 1 175 ? 1.239 -6.676 57.546 1.00 93.50 175 ALA A CA 1
ATOM 1305 C C . ALA A 1 175 ? 1.981 -7.700 58.424 1.00 93.50 175 ALA A C 1
ATOM 1307 O O . ALA A 1 175 ? 1.971 -7.603 59.656 1.00 93.50 175 ALA A O 1
ATOM 1308 N N . VAL A 1 176 ? 2.677 -8.640 57.783 1.00 96.06 176 VAL A N 1
ATOM 1309 C CA . VAL A 1 176 ? 3.622 -9.576 58.412 1.00 96.06 176 VAL A CA 1
ATOM 1310 C C . VAL A 1 176 ? 5.033 -9.160 58.015 1.00 96.06 176 VAL A C 1
ATOM 1312 O O . VAL A 1 176 ? 5.385 -9.174 56.835 1.00 96.06 176 VAL A O 1
ATOM 1315 N N . VAL A 1 177 ? 5.839 -8.766 58.999 1.00 94.25 177 VAL A N 1
ATOM 1316 C CA . VAL A 1 177 ? 7.163 -8.171 58.777 1.00 94.25 177 VAL A CA 1
ATOM 1317 C C . VAL A 1 177 ? 8.250 -9.229 58.954 1.00 94.25 177 VAL A C 1
ATOM 1319 O O . VAL A 1 177 ? 8.473 -9.700 60.065 1.00 94.25 177 VAL A O 1
ATOM 1322 N N . VAL A 1 178 ? 8.937 -9.602 57.874 1.00 94.38 178 VAL A N 1
ATOM 1323 C CA . VAL A 1 178 ? 9.964 -10.658 57.867 1.00 94.38 178 VAL A CA 1
ATOM 1324 C C . VAL A 1 178 ? 11.370 -10.055 57.920 1.00 94.38 178 VAL A C 1
ATOM 1326 O O . VAL A 1 178 ? 11.727 -9.217 57.091 1.00 94.38 178 VAL A O 1
ATOM 1329 N N . THR A 1 179 ? 12.182 -10.515 58.870 1.00 92.62 179 THR A N 1
ATOM 1330 C CA . THR A 1 179 ? 13.592 -10.133 59.063 1.00 92.62 179 THR A CA 1
ATOM 1331 C C . THR A 1 179 ? 14.433 -11.354 59.449 1.00 92.62 179 THR A C 1
ATOM 1333 O O . THR A 1 179 ? 13.917 -12.455 59.609 1.00 92.62 179 THR A O 1
ATOM 1336 N N . MET A 1 180 ? 15.736 -11.152 59.609 1.00 90.44 180 MET A N 1
ATOM 1337 C CA . MET A 1 180 ? 16.683 -12.040 60.285 1.00 90.44 180 MET A CA 1
ATOM 1338 C C . MET A 1 180 ? 17.263 -11.319 61.519 1.00 90.44 180 MET A C 1
ATOM 1340 O O . MET A 1 180 ? 17.309 -10.082 61.494 1.00 90.44 180 MET A O 1
ATOM 1344 N N . PRO A 1 181 ? 17.828 -12.034 62.515 1.00 88.50 181 PRO A N 1
ATOM 1345 C CA . PRO A 1 181 ? 18.483 -11.458 63.710 1.00 88.50 181 PRO A CA 1
ATOM 1346 C C . PRO A 1 181 ? 19.829 -10.764 63.407 1.00 88.50 181 PRO A C 1
ATOM 1348 O O . PRO A 1 181 ? 20.733 -10.681 64.236 1.00 88.50 181 PRO A O 1
ATOM 1351 N N . HIS A 1 182 ? 20.013 -10.277 62.180 1.00 85.56 182 HIS A N 1
ATOM 1352 C CA . HIS A 1 182 ? 21.229 -9.630 61.716 1.00 85.56 182 HIS A CA 1
ATOM 1353 C C . HIS A 1 182 ? 21.019 -8.115 61.627 1.00 85.56 182 HIS A C 1
ATOM 1355 O O . HIS A 1 182 ? 20.033 -7.645 61.058 1.00 85.56 182 HIS A O 1
ATOM 1361 N N . LYS A 1 183 ? 21.977 -7.322 62.121 1.00 83.12 183 LYS A N 1
ATOM 1362 C CA . LYS A 1 183 ? 21.842 -5.856 62.222 1.00 83.12 183 LYS A CA 1
ATOM 1363 C C . LYS A 1 183 ? 21.513 -5.168 60.887 1.00 83.12 183 LYS A C 1
ATOM 1365 O O . LYS A 1 183 ? 20.681 -4.268 60.862 1.00 83.12 183 LYS A O 1
ATOM 1370 N N . LEU A 1 184 ? 22.109 -5.620 59.778 1.00 81.19 184 LEU A N 1
ATOM 1371 C CA . LEU A 1 184 ? 21.799 -5.106 58.431 1.00 81.19 184 LEU A CA 1
ATOM 1372 C C . LEU A 1 184 ? 20.478 -5.639 57.844 1.00 81.19 184 LEU A C 1
ATOM 1374 O O . LEU A 1 184 ? 20.080 -5.184 56.780 1.00 81.19 184 LEU A O 1
ATOM 1378 N N . SER A 1 185 ? 19.817 -6.613 58.475 1.00 85.50 185 SER A N 1
ATOM 1379 C CA . SER A 1 185 ? 18.424 -6.955 58.159 1.00 85.50 185 SER A CA 1
ATOM 1380 C C . SER A 1 185 ? 17.490 -5.986 58.869 1.00 85.50 185 SER A C 1
ATOM 1382 O O . SER A 1 185 ? 16.737 -5.272 58.220 1.00 85.50 185 SER A O 1
ATOM 1384 N N . LEU A 1 186 ? 17.637 -5.875 60.191 1.00 87.06 186 LEU A N 1
ATOM 1385 C CA . LEU A 1 186 ? 16.795 -5.036 61.046 1.00 87.06 186 LEU A CA 1
ATOM 1386 C C . LEU A 1 186 ? 16.804 -3.553 60.628 1.00 87.06 186 LEU A C 1
ATOM 1388 O O . LEU A 1 186 ? 15.765 -2.901 60.683 1.00 87.06 186 LEU A O 1
ATOM 1392 N N . MET A 1 187 ? 17.942 -3.027 60.155 1.00 83.00 187 MET A N 1
ATOM 1393 C CA . MET A 1 187 ? 18.031 -1.658 59.621 1.00 83.00 187 MET A CA 1
ATOM 1394 C C . MET A 1 187 ? 17.203 -1.446 58.342 1.00 83.00 187 MET A C 1
ATOM 1396 O O . MET A 1 187 ? 16.514 -0.433 58.239 1.00 83.00 187 MET A O 1
ATOM 1400 N N . ASP A 1 188 ? 17.223 -2.390 57.399 1.00 83.81 188 ASP A N 1
ATOM 1401 C CA . ASP A 1 188 ? 16.438 -2.294 56.159 1.00 83.81 188 ASP A CA 1
ATOM 1402 C C . ASP A 1 188 ? 14.948 -2.516 56.453 1.00 83.81 188 ASP A C 1
ATOM 1404 O O . ASP A 1 188 ? 14.091 -1.753 56.007 1.00 83.81 188 ASP A O 1
ATOM 1408 N N . THR A 1 189 ? 14.630 -3.527 57.267 1.00 88.50 189 THR A N 1
ATOM 1409 C CA . THR A 1 189 ? 13.261 -3.842 57.689 1.00 88.50 189 THR A CA 1
ATOM 1410 C C . THR A 1 189 ? 12.621 -2.690 58.469 1.00 88.50 189 THR A C 1
ATOM 1412 O O . THR A 1 189 ? 11.412 -2.474 58.347 1.00 88.50 189 THR A O 1
ATOM 1415 N N . LYS A 1 190 ? 13.406 -1.882 59.201 1.00 88.69 190 LYS A N 1
ATOM 1416 C CA . LYS A 1 190 ? 12.897 -0.678 59.870 1.00 88.69 190 LYS A CA 1
ATOM 1417 C C . LYS A 1 190 ? 12.275 0.326 58.891 1.00 88.69 190 LYS A C 1
ATOM 1419 O O . LYS A 1 190 ? 11.233 0.890 59.212 1.00 88.69 190 LYS A O 1
ATOM 1424 N N . LEU A 1 191 ? 12.835 0.504 57.691 1.00 83.69 191 LEU A N 1
ATOM 1425 C CA . LEU A 1 191 ? 12.245 1.383 56.668 1.00 83.69 191 LEU A CA 1
ATOM 1426 C C . LEU A 1 191 ? 10.847 0.899 56.246 1.00 83.69 191 LEU A C 1
ATOM 1428 O O . LEU A 1 191 ? 9.948 1.709 56.017 1.00 83.69 191 LEU A O 1
ATOM 1432 N N . GLY A 1 192 ? 10.651 -0.422 56.212 1.00 84.56 192 GLY A N 1
ATOM 1433 C CA . GLY A 1 192 ? 9.359 -1.064 55.973 1.00 84.56 192 GLY A CA 1
ATOM 1434 C C . GLY A 1 192 ? 8.376 -0.838 57.114 1.00 84.56 192 GLY A C 1
ATOM 1435 O O . GLY A 1 192 ? 7.255 -0.410 56.864 1.00 84.56 192 GLY A O 1
ATOM 1436 N N . VAL A 1 193 ? 8.802 -1.037 58.364 1.00 88.44 193 VAL A N 1
ATOM 1437 C CA . VAL A 1 193 ? 7.992 -0.733 59.560 1.00 88.44 193 VAL A CA 1
ATOM 1438 C C . VAL A 1 193 ? 7.571 0.739 59.580 1.00 88.44 193 VAL A C 1
ATOM 1440 O O . VAL A 1 193 ? 6.392 1.037 59.759 1.00 88.44 193 VAL A O 1
ATOM 1443 N N . ASP A 1 194 ? 8.497 1.661 59.317 1.00 87.56 194 ASP A N 1
ATOM 1444 C CA . ASP A 1 194 ? 8.218 3.099 59.293 1.00 87.56 194 ASP A CA 1
ATOM 1445 C C . ASP A 1 194 ? 7.306 3.506 58.114 1.00 87.56 194 ASP A C 1
ATOM 1447 O O . ASP A 1 194 ? 6.598 4.509 58.214 1.00 87.56 194 ASP A O 1
ATOM 1451 N N . LYS A 1 195 ? 7.269 2.733 57.015 1.00 83.56 195 LYS A N 1
ATOM 1452 C CA . LYS A 1 195 ? 6.268 2.880 55.940 1.00 83.56 195 LYS A CA 1
ATOM 1453 C C . LYS A 1 195 ? 4.905 2.313 56.341 1.00 83.56 195 LYS A C 1
ATOM 1455 O O . LYS A 1 195 ? 3.923 3.039 56.271 1.00 83.56 195 LYS A O 1
ATOM 1460 N N . ILE A 1 196 ? 4.848 1.070 56.816 1.00 87.50 196 ILE A N 1
ATOM 1461 C CA . ILE A 1 196 ? 3.613 0.388 57.240 1.00 87.50 196 ILE A CA 1
ATOM 1462 C C . ILE A 1 196 ? 2.864 1.225 58.293 1.00 87.50 196 ILE A C 1
ATOM 1464 O O . ILE A 1 196 ? 1.661 1.444 58.165 1.00 87.50 196 ILE A O 1
ATOM 1468 N N . ARG A 1 197 ? 3.587 1.792 59.274 1.00 86.44 197 ARG A N 1
ATOM 1469 C CA . ARG A 1 197 ? 3.020 2.711 60.279 1.00 86.44 197 ARG A CA 1
ATOM 1470 C C . ARG A 1 197 ? 2.538 4.043 59.691 1.00 86.44 197 ARG A C 1
ATOM 1472 O O . ARG A 1 197 ? 1.544 4.575 60.174 1.00 86.44 197 ARG A O 1
ATOM 1479 N N . ARG A 1 198 ? 3.227 4.595 58.682 1.00 84.94 198 ARG A N 1
ATOM 1480 C CA . ARG A 1 198 ? 2.836 5.850 58.005 1.00 84.94 198 ARG A CA 1
ATOM 1481 C C . ARG A 1 198 ? 1.563 5.678 57.181 1.00 84.94 198 ARG A C 1
ATOM 1483 O O . ARG A 1 198 ? 0.726 6.573 57.177 1.00 84.94 198 ARG A O 1
ATOM 1490 N N . ASP A 1 199 ? 1.421 4.525 56.537 1.00 81.56 199 ASP A N 1
ATOM 1491 C CA . ASP A 1 199 ? 0.282 4.190 55.681 1.00 81.56 199 ASP A CA 1
ATOM 1492 C C . ASP A 1 199 ? -0.925 3.655 56.494 1.00 81.56 199 ASP A C 1
ATOM 1494 O O . ASP A 1 199 ? -1.955 3.303 55.926 1.00 81.56 199 ASP A O 1
ATOM 1498 N N . GLY A 1 200 ? -0.819 3.618 57.831 1.00 84.38 200 GLY A N 1
ATOM 1499 C CA . GLY A 1 200 ? -1.908 3.271 58.755 1.00 84.38 200 GLY A CA 1
ATOM 1500 C C . GLY A 1 200 ? -2.177 1.772 58.931 1.00 84.38 200 GLY A C 1
ATOM 1501 O O . GLY A 1 200 ? -3.164 1.406 59.565 1.00 84.38 200 GLY A O 1
ATOM 1502 N N . VAL A 1 201 ? -1.321 0.902 58.394 1.00 88.00 201 VAL A N 1
ATOM 1503 C CA . VAL A 1 201 ? -1.531 -0.553 58.375 1.00 88.00 201 VAL A CA 1
ATOM 1504 C C . VAL A 1 201 ? -1.068 -1.204 59.684 1.00 88.00 201 VAL A C 1
ATOM 1506 O O . VAL A 1 201 ? 0.046 -0.977 60.160 1.00 88.00 201 VAL A O 1
ATOM 1509 N N . THR A 1 202 ? -1.906 -2.067 60.263 1.00 89.69 202 THR A N 1
ATOM 1510 C CA . THR A 1 202 ? -1.584 -2.839 61.473 1.00 89.69 202 THR A CA 1
ATOM 1511 C C . THR A 1 202 ? -0.470 -3.853 61.204 1.00 89.69 202 THR A C 1
ATOM 1513 O O . THR A 1 202 ? -0.594 -4.688 60.311 1.00 89.69 202 THR A O 1
ATOM 1516 N N . ILE A 1 203 ? 0.601 -3.853 62.003 1.00 93.00 203 ILE A N 1
ATOM 1517 C CA . ILE A 1 203 ? 1.599 -4.935 61.979 1.00 93.00 203 ILE A CA 1
ATOM 1518 C C . ILE A 1 203 ? 1.053 -6.091 62.824 1.00 93.00 203 ILE A C 1
ATOM 1520 O O . ILE A 1 203 ? 0.965 -5.972 64.043 1.00 93.00 203 ILE A O 1
ATOM 1524 N N . GLY A 1 204 ? 0.670 -7.198 62.184 1.00 91.31 204 GLY A N 1
ATOM 1525 C CA . GLY A 1 204 ? 0.090 -8.359 62.869 1.00 91.31 204 GLY A CA 1
ATOM 1526 C C . GLY A 1 204 ? 1.137 -9.256 63.532 1.00 91.31 204 GLY A C 1
ATOM 1527 O O . GLY A 1 204 ? 0.899 -9.795 64.610 1.00 91.31 204 GLY A O 1
ATOM 1528 N N . ALA A 1 205 ? 2.311 -9.389 62.910 1.00 95.25 205 ALA A N 1
ATOM 1529 C CA . ALA A 1 205 ? 3.437 -10.146 63.447 1.00 95.25 205 ALA A CA 1
ATOM 1530 C C . ALA A 1 205 ? 4.775 -9.659 62.873 1.00 95.25 205 ALA A C 1
ATOM 1532 O O . ALA A 1 205 ? 4.852 -9.218 61.722 1.00 95.25 205 ALA A O 1
ATOM 1533 N N . ILE A 1 206 ? 5.839 -9.827 63.655 1.00 94.56 206 ILE A N 1
ATOM 1534 C CA . ILE A 1 206 ? 7.221 -9.860 63.170 1.00 94.56 206 ILE A CA 1
ATOM 1535 C C . ILE A 1 206 ? 7.644 -11.329 63.091 1.00 94.56 206 ILE A C 1
ATOM 1537 O O . ILE A 1 206 ? 7.481 -12.076 64.055 1.00 94.56 206 ILE A O 1
ATOM 1541 N N . VAL A 1 207 ? 8.206 -11.740 61.960 1.00 95.00 207 VAL A N 1
ATOM 1542 C CA . VAL A 1 207 ? 8.809 -13.061 61.771 1.00 95.00 207 VAL A CA 1
ATOM 1543 C C . VAL A 1 207 ? 10.316 -12.885 61.713 1.00 95.00 207 VAL A C 1
ATOM 1545 O O . VAL A 1 207 ? 10.842 -12.312 60.756 1.00 95.00 207 VAL A O 1
ATOM 1548 N N . GLU A 1 208 ? 11.010 -13.381 62.731 1.00 92.69 208 GLU A N 1
ATOM 1549 C CA . GLU A 1 208 ? 12.466 -13.443 62.725 1.00 92.69 208 GLU A CA 1
ATOM 1550 C C . GLU A 1 208 ? 12.894 -14.811 62.193 1.00 92.69 208 GLU A C 1
ATOM 1552 O O . GLU A 1 208 ? 12.852 -15.834 62.877 1.00 92.69 208 GLU A O 1
ATOM 1557 N N . ASN A 1 209 ? 13.228 -14.834 60.908 1.00 91.12 209 ASN A N 1
ATOM 1558 C CA . ASN A 1 209 ? 13.635 -16.028 60.194 1.00 91.12 209 ASN A CA 1
ATOM 1559 C C . ASN A 1 209 ? 15.124 -16.321 60.421 1.00 91.12 209 ASN A C 1
ATOM 1561 O O . ASN A 1 209 ? 15.935 -15.402 60.542 1.00 91.12 209 ASN A O 1
ATOM 1565 N N . MET A 1 210 ? 15.493 -17.604 60.439 1.00 89.44 210 MET A N 1
ATOM 1566 C CA . MET A 1 210 ? 16.853 -18.063 60.757 1.00 89.44 210 MET A CA 1
ATOM 1567 C C . MET A 1 210 ? 17.352 -17.570 62.134 1.00 89.44 210 MET A C 1
ATOM 1569 O O . MET A 1 210 ? 18.542 -17.313 62.320 1.00 89.44 210 MET A O 1
ATOM 1573 N N . ALA A 1 211 ? 16.433 -17.442 63.098 1.00 90.06 211 ALA A N 1
ATOM 1574 C CA . ALA A 1 211 ? 16.682 -16.928 64.446 1.00 90.06 211 ALA A CA 1
ATOM 1575 C C . ALA A 1 211 ? 17.626 -17.826 65.265 1.00 90.06 211 ALA A C 1
ATOM 1577 O O . ALA A 1 211 ? 18.529 -17.346 65.954 1.00 90.06 211 ALA A O 1
ATOM 1578 N N . TYR A 1 212 ? 17.421 -19.143 65.174 1.00 90.50 212 TYR A N 1
ATOM 1579 C CA . TYR A 1 212 ? 18.149 -20.143 65.949 1.00 90.50 212 TYR A CA 1
ATOM 1580 C C . TYR A 1 212 ? 18.391 -21.440 65.172 1.00 90.50 212 TYR A C 1
ATOM 1582 O O . TYR A 1 212 ? 17.726 -21.734 64.184 1.00 90.50 212 TYR A O 1
ATOM 1590 N N . LEU A 1 213 ? 19.335 -22.249 65.641 1.00 88.38 213 LEU A N 1
ATOM 1591 C CA . LEU A 1 213 ? 19.541 -23.635 65.230 1.00 88.38 213 LEU A CA 1
ATOM 1592 C C . LEU A 1 213 ? 19.345 -24.531 66.456 1.00 88.38 213 LEU A C 1
ATOM 1594 O O . LEU A 1 213 ? 19.962 -24.290 67.493 1.00 88.38 213 LEU A O 1
ATOM 1598 N N . GLU A 1 214 ? 18.513 -25.566 66.354 1.00 85.06 214 GLU A N 1
ATOM 1599 C CA . GLU A 1 214 ? 18.487 -26.639 67.353 1.00 85.06 214 GLU A CA 1
ATOM 1600 C C . GLU A 1 214 ? 19.541 -27.690 66.976 1.00 85.06 214 GLU A C 1
ATOM 1602 O O . GLU A 1 214 ? 19.539 -28.215 65.863 1.00 85.06 214 GLU A O 1
ATOM 1607 N N . CYS A 1 215 ? 20.479 -27.972 67.882 1.00 81.12 215 CYS A N 1
ATOM 1608 C CA . CYS A 1 215 ? 21.544 -28.942 67.639 1.00 81.12 215 CYS A CA 1
ATOM 1609 C C . CYS A 1 215 ? 20.978 -30.378 67.593 1.00 81.12 215 CYS A C 1
ATOM 1611 O O . CYS A 1 215 ? 20.463 -30.836 68.617 1.00 81.12 215 CYS A O 1
ATOM 1613 N N . PRO A 1 216 ? 21.109 -31.124 66.477 1.00 74.25 216 PRO A N 1
ATOM 1614 C CA . PRO A 1 216 ? 20.466 -32.432 66.317 1.00 74.25 216 PRO A CA 1
ATOM 1615 C C . PRO A 1 216 ? 20.988 -33.498 67.291 1.00 74.25 216 PRO A C 1
ATOM 1617 O O . PRO A 1 216 ? 20.252 -34.415 67.642 1.00 74.25 216 PRO A O 1
ATOM 1620 N N . ASP A 1 217 ? 22.230 -33.365 67.768 1.00 81.06 217 ASP A N 1
ATOM 1621 C CA . ASP A 1 217 ? 22.860 -34.336 68.672 1.00 81.06 217 ASP A CA 1
ATOM 1622 C C . ASP A 1 217 ? 22.506 -34.125 70.158 1.00 81.06 217 ASP A C 1
ATOM 1624 O O . ASP A 1 217 ? 22.802 -34.985 70.990 1.00 81.06 217 ASP A O 1
ATOM 1628 N N . CYS A 1 218 ? 21.933 -32.971 70.537 1.00 87.88 218 CYS A N 1
ATOM 1629 C CA . CYS A 1 218 ? 21.711 -32.638 71.954 1.00 87.88 218 CYS A CA 1
ATOM 1630 C C . CYS A 1 218 ? 20.544 -31.682 72.273 1.00 87.88 218 CYS A C 1
ATOM 1632 O O . CYS A 1 218 ? 20.433 -31.248 73.420 1.00 87.88 218 CYS A O 1
ATOM 1634 N N . SER A 1 219 ? 19.706 -31.317 71.296 1.00 82.12 219 SER A N 1
ATOM 1635 C CA . SER A 1 219 ? 18.592 -30.350 71.417 1.00 82.12 219 SER A CA 1
ATOM 1636 C C . SER A 1 219 ? 18.959 -28.989 72.031 1.00 82.12 219 SER A C 1
ATOM 1638 O O . SER A 1 219 ? 18.099 -28.231 72.482 1.00 82.12 219 SER A O 1
ATOM 1640 N N . ARG A 1 220 ? 20.248 -28.625 72.040 1.00 88.88 220 ARG A N 1
ATOM 1641 C CA . ARG A 1 220 ? 20.674 -27.286 72.450 1.00 88.88 220 ARG A CA 1
ATOM 1642 C C . ARG A 1 220 ? 20.293 -26.281 71.367 1.00 88.88 220 ARG A C 1
ATOM 1644 O O . ARG A 1 220 ? 20.813 -26.355 70.256 1.00 88.88 220 ARG A O 1
ATOM 1651 N N . VAL A 1 221 ? 19.469 -25.304 71.730 1.00 88.31 221 VAL A N 1
ATOM 1652 C CA . VAL A 1 221 ? 19.223 -24.106 70.920 1.00 88.31 221 VAL A CA 1
ATOM 1653 C C . VAL A 1 221 ? 20.482 -23.229 70.894 1.00 88.31 221 VAL A C 1
ATOM 1655 O O . VAL A 1 221 ? 21.141 -23.019 71.918 1.00 88.31 221 VAL A O 1
ATOM 1658 N N . ILE A 1 222 ? 20.839 -22.750 69.704 1.00 89.88 222 ILE A N 1
ATOM 1659 C CA . ILE A 1 222 ? 21.980 -21.875 69.428 1.00 89.88 222 ILE A CA 1
ATOM 1660 C C . ILE A 1 222 ? 21.468 -20.711 68.577 1.00 89.88 222 ILE A C 1
ATOM 1662 O O . ILE A 1 222 ? 21.053 -20.934 67.445 1.00 89.88 222 ILE A O 1
ATOM 1666 N N . HIS A 1 223 ? 21.532 -19.479 69.083 1.00 90.19 223 HIS A N 1
ATOM 1667 C CA . HIS A 1 223 ? 21.226 -18.264 68.317 1.00 90.19 223 HIS A CA 1
ATOM 1668 C C . HIS A 1 223 ? 22.509 -17.770 67.618 1.00 90.19 223 HIS A C 1
ATOM 1670 O O . HIS A 1 223 ? 23.376 -17.211 68.295 1.00 90.19 223 HIS A O 1
ATOM 1676 N N . PRO A 1 224 ? 22.705 -17.967 66.294 1.00 85.44 224 PRO A N 1
ATOM 1677 C CA . PRO A 1 224 ? 24.013 -17.747 65.657 1.00 85.44 224 PRO A CA 1
ATOM 1678 C C . PRO A 1 224 ? 24.425 -16.272 65.586 1.00 85.44 224 PRO A C 1
ATOM 1680 O O . PRO A 1 224 ? 25.603 -15.965 65.415 1.00 85.44 224 PRO A O 1
ATOM 1683 N N . PHE A 1 225 ? 23.451 -15.369 65.722 1.00 84.19 225 PHE A N 1
ATOM 1684 C CA . PHE A 1 225 ? 23.618 -13.918 65.641 1.00 84.19 225 PHE A CA 1
ATOM 1685 C C . PHE A 1 225 ? 23.370 -13.207 66.989 1.00 84.19 225 PHE A C 1
ATOM 1687 O O . PHE A 1 225 ? 23.502 -11.987 67.068 1.00 84.19 225 PHE A O 1
ATOM 1694 N N . GLY A 1 226 ? 23.084 -13.970 68.053 1.00 82.12 226 GLY A N 1
ATOM 1695 C CA . GLY A 1 226 ? 22.761 -13.471 69.394 1.00 82.12 226 GLY A CA 1
ATOM 1696 C C . GLY A 1 226 ? 21.260 -13.395 69.696 1.00 82.12 226 GLY A C 1
ATOM 1697 O O . GLY A 1 226 ? 20.420 -13.623 68.832 1.00 82.12 226 GLY A O 1
ATOM 1698 N N . GLU A 1 227 ? 20.944 -13.081 70.953 1.00 74.56 227 GLU A N 1
ATOM 1699 C CA . GLU A 1 227 ? 19.585 -12.972 71.496 1.00 74.56 227 GLU A CA 1
ATOM 1700 C C . GLU A 1 227 ? 19.244 -11.483 71.700 1.00 74.56 227 GLU A C 1
ATOM 1702 O O . GLU A 1 227 ? 19.771 -10.837 72.610 1.00 74.56 227 GLU A O 1
ATOM 1707 N N . ALA A 1 228 ? 18.400 -10.907 70.838 1.00 73.38 228 ALA A N 1
ATOM 1708 C CA . ALA A 1 228 ? 17.989 -9.503 70.913 1.00 73.38 228 ALA A CA 1
ATOM 1709 C C . ALA A 1 228 ? 16.563 -9.322 70.374 1.00 73.38 228 ALA A C 1
ATOM 1711 O O . ALA A 1 228 ? 16.262 -9.801 69.291 1.00 73.38 228 ALA A O 1
ATOM 1712 N N . ASP A 1 229 ? 15.695 -8.602 71.095 1.00 82.94 229 ASP A N 1
ATOM 1713 C CA . ASP A 1 229 ? 14.307 -8.386 70.657 1.00 82.94 229 ASP A CA 1
ATOM 1714 C C . ASP A 1 229 ? 14.256 -7.501 69.388 1.00 82.94 229 ASP A C 1
ATOM 1716 O O . ASP A 1 229 ? 14.615 -6.314 69.464 1.00 82.94 229 ASP A O 1
ATOM 1720 N N . PRO A 1 230 ? 13.773 -8.011 68.233 1.00 86.75 230 PRO A N 1
ATOM 1721 C CA . PRO A 1 230 ? 13.721 -7.240 66.995 1.00 86.75 230 PRO A CA 1
ATOM 1722 C C . PRO A 1 230 ? 12.821 -6.002 67.100 1.00 86.75 230 PRO A C 1
ATOM 1724 O O . PRO A 1 230 ? 13.066 -5.019 66.396 1.00 86.75 230 PRO A O 1
ATOM 1727 N N . ARG A 1 231 ? 11.836 -5.971 68.016 1.00 88.31 231 ARG A N 1
ATOM 1728 C CA . ARG A 1 231 ? 10.988 -4.784 68.262 1.00 88.31 231 ARG A CA 1
ATOM 1729 C C . ARG A 1 231 ? 11.831 -3.547 68.557 1.00 88.31 231 ARG A C 1
ATOM 1731 O O . ARG A 1 231 ? 11.620 -2.498 67.950 1.00 88.31 231 ARG A O 1
ATOM 1738 N N . ALA A 1 232 ? 12.823 -3.681 69.437 1.00 85.44 232 ALA A N 1
ATOM 1739 C CA . ALA A 1 232 ? 13.666 -2.569 69.865 1.00 85.44 232 ALA A CA 1
ATOM 1740 C C . ALA A 1 232 ? 14.519 -2.016 68.711 1.00 85.44 232 ALA A C 1
ATOM 1742 O O . ALA A 1 232 ? 14.694 -0.803 68.600 1.00 85.44 232 ALA A O 1
ATOM 1743 N N . ALA A 1 233 ? 15.000 -2.887 67.817 1.00 84.88 233 ALA A N 1
ATOM 1744 C CA . ALA A 1 233 ? 15.752 -2.485 66.628 1.00 84.88 233 ALA A CA 1
ATOM 1745 C C . ALA A 1 233 ? 14.868 -1.812 65.560 1.00 84.88 233 ALA A C 1
ATOM 1747 O O . ALA A 1 233 ? 15.318 -0.894 64.874 1.00 84.88 233 ALA A O 1
ATOM 1748 N N . LEU A 1 234 ? 13.604 -2.231 65.446 1.00 88.19 234 LEU A N 1
ATOM 1749 C CA . LEU A 1 234 ? 12.619 -1.665 64.517 1.00 88.19 234 LEU A CA 1
ATOM 1750 C C . LEU A 1 234 ? 11.979 -0.358 65.036 1.00 88.19 234 LEU A C 1
ATOM 1752 O O . LEU A 1 234 ? 11.431 0.415 64.248 1.00 88.19 234 LEU A O 1
ATOM 1756 N N . GLY A 1 235 ? 12.092 -0.058 66.333 1.00 86.31 235 GLY A N 1
ATOM 1757 C CA . GLY A 1 235 ? 11.473 1.115 66.968 1.00 86.31 235 GLY A CA 1
ATOM 1758 C C . GLY A 1 235 ? 10.028 0.872 67.420 1.00 86.31 235 GLY A C 1
ATOM 1759 O O . GLY A 1 235 ? 9.183 1.760 67.304 1.00 86.31 235 GLY A O 1
ATOM 1760 N N . LEU A 1 236 ? 9.752 -0.342 67.897 1.00 87.44 236 LEU A N 1
ATOM 1761 C CA . LEU A 1 236 ? 8.479 -0.794 68.457 1.00 87.44 236 LEU A CA 1
ATOM 1762 C C . LEU A 1 236 ? 8.636 -1.057 69.966 1.00 87.44 236 LEU A C 1
ATOM 1764 O O . LEU A 1 236 ? 9.703 -1.460 70.437 1.00 87.44 236 LEU A O 1
ATOM 1768 N N . GLY A 1 237 ? 7.574 -0.820 70.729 1.00 82.81 237 GLY A N 1
ATOM 1769 C CA . GLY A 1 237 ? 7.518 -1.040 72.170 1.00 82.81 237 GLY A CA 1
ATOM 1770 C C . GLY A 1 237 ? 7.504 -2.521 72.551 1.00 82.81 237 GLY A C 1
ATOM 1771 O O . GLY A 1 237 ? 7.050 -3.383 71.795 1.00 82.81 237 GLY A O 1
ATOM 1772 N N . ALA A 1 238 ? 7.969 -2.827 73.763 1.00 74.44 238 ALA A N 1
ATOM 1773 C CA . ALA A 1 238 ? 7.909 -4.178 74.313 1.00 74.44 238 ALA A CA 1
ATOM 1774 C C . ALA A 1 238 ? 6.447 -4.656 74.394 1.00 74.44 238 ALA A C 1
ATOM 1776 O O . ALA A 1 238 ? 5.628 -4.052 75.083 1.00 74.44 238 ALA A O 1
ATOM 1777 N N . GLY A 1 239 ? 6.125 -5.730 73.669 1.00 74.19 239 GLY A N 1
ATOM 1778 C CA . GLY A 1 239 ? 4.761 -6.259 73.564 1.00 74.19 239 GLY A CA 1
ATOM 1779 C C . GLY A 1 239 ? 3.830 -5.534 72.579 1.00 74.19 239 GLY A C 1
ATOM 1780 O O . GLY A 1 239 ? 2.682 -5.946 72.471 1.00 74.19 239 GLY A O 1
ATOM 1781 N N . GLU A 1 240 ? 4.289 -4.514 71.836 1.00 80.4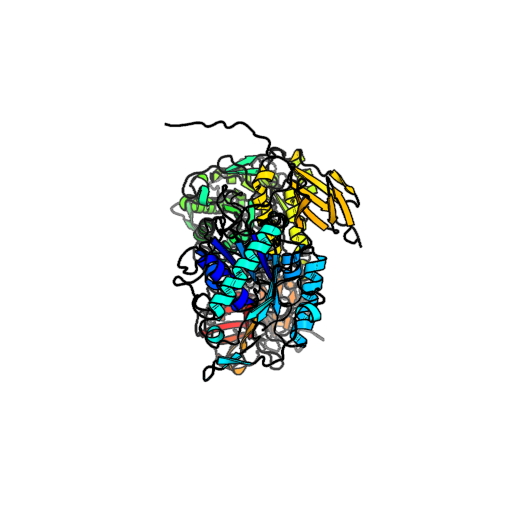4 240 GLU A N 1
ATOM 1782 C CA . GLU A 1 240 ? 3.462 -3.808 70.830 1.00 80.44 240 GLU A CA 1
ATOM 1783 C C . GLU A 1 240 ? 3.048 -4.729 69.666 1.00 80.44 240 GLU A C 1
ATOM 1785 O O . GLU A 1 240 ? 1.956 -4.591 69.126 1.00 80.44 240 GLU A O 1
ATOM 1790 N N . VAL A 1 241 ? 3.910 -5.688 69.301 1.00 89.19 241 VAL A N 1
ATOM 1791 C CA . VAL A 1 241 ? 3.690 -6.647 68.204 1.00 89.19 241 VAL A CA 1
ATOM 1792 C C . VAL A 1 241 ? 4.180 -8.049 68.617 1.00 89.19 241 VAL A C 1
ATOM 1794 O O . VAL A 1 241 ? 5.253 -8.162 69.226 1.00 89.19 241 VAL A O 1
ATOM 1797 N N . PRO A 1 242 ? 3.460 -9.142 68.304 1.00 93.12 242 PRO A N 1
ATOM 1798 C CA . PRO A 1 242 ? 3.967 -10.508 68.448 1.00 93.12 242 PRO A CA 1
ATOM 1799 C C . PRO A 1 242 ? 5.223 -10.767 67.596 1.00 93.12 242 PRO A C 1
ATOM 1801 O O . PRO A 1 242 ? 5.332 -10.282 66.472 1.00 93.12 242 PRO A O 1
ATOM 1804 N N . VAL A 1 243 ? 6.165 -11.552 68.122 1.00 93.00 243 VAL A N 1
ATOM 1805 C CA . VAL A 1 243 ? 7.373 -11.994 67.402 1.00 93.00 243 VAL A CA 1
ATOM 1806 C C . VAL A 1 243 ? 7.332 -13.516 67.317 1.00 93.00 243 VAL A C 1
ATOM 1808 O O . VAL A 1 243 ? 7.110 -14.168 68.336 1.00 93.00 243 VAL A O 1
ATOM 1811 N N . VAL A 1 244 ? 7.541 -14.066 66.121 1.00 94.38 244 VAL A N 1
ATOM 1812 C CA . VAL A 1 244 ? 7.672 -15.508 65.876 1.00 94.38 244 VAL A CA 1
ATOM 1813 C C . VAL A 1 244 ? 9.065 -15.785 65.322 1.00 94.38 244 VAL A C 1
ATOM 1815 O O . VAL A 1 244 ? 9.408 -15.342 64.227 1.00 94.38 244 VAL A O 1
ATOM 1818 N N . GLU A 1 245 ? 9.863 -16.527 66.081 1.00 92.75 245 GLU A N 1
ATOM 1819 C CA . GLU A 1 245 ? 11.186 -16.994 65.666 1.00 92.75 245 GLU A CA 1
ATOM 1820 C C . GLU A 1 245 ? 11.074 -18.304 64.872 1.00 92.75 245 GLU A C 1
ATOM 1822 O O . GLU A 1 245 ? 10.450 -19.266 65.337 1.00 92.75 245 GLU A O 1
ATOM 1827 N N . LEU A 1 246 ? 11.712 -18.363 63.699 1.00 91.44 246 LEU A N 1
ATOM 1828 C CA . LEU A 1 246 ? 11.831 -19.579 62.888 1.00 91.44 246 LEU A CA 1
ATOM 1829 C C . LEU A 1 246 ? 13.272 -20.116 62.918 1.00 91.44 246 LEU A C 1
ATOM 1831 O O . LEU A 1 246 ? 14.217 -19.330 62.780 1.00 91.44 246 LEU A O 1
ATOM 1835 N N . PRO A 1 247 ? 13.468 -21.439 63.056 1.00 89.19 247 PRO A N 1
ATOM 1836 C CA . PRO A 1 247 ? 14.795 -22.032 63.057 1.00 89.19 247 PRO A CA 1
ATOM 1837 C C . PRO A 1 247 ? 15.423 -22.098 61.658 1.00 89.19 247 PRO A C 1
ATOM 1839 O O . PRO A 1 247 ? 14.752 -22.045 60.627 1.00 89.19 247 PRO A O 1
ATOM 1842 N N . ILE A 1 248 ? 16.735 -22.308 61.633 1.00 87.25 248 ILE A N 1
ATOM 1843 C CA . ILE A 1 248 ? 17.495 -22.721 60.452 1.00 87.25 248 ILE A CA 1
ATOM 1844 C C . ILE A 1 248 ? 17.236 -24.218 60.216 1.00 87.25 248 ILE A C 1
ATOM 1846 O O . ILE A 1 248 ? 17.892 -25.067 60.817 1.00 87.25 248 ILE A O 1
ATOM 1850 N N . GLU A 1 249 ? 16.275 -24.552 59.349 1.00 80.06 249 GLU A N 1
ATOM 1851 C CA . GLU A 1 249 ? 15.934 -25.939 58.991 1.00 80.06 249 GLU A CA 1
ATOM 1852 C C . GLU A 1 249 ? 16.310 -26.248 57.526 1.00 80.06 249 GLU A C 1
ATOM 1854 O O . GLU A 1 249 ? 15.851 -25.585 56.597 1.00 80.06 249 GLU A O 1
ATOM 1859 N N . ALA A 1 250 ? 17.130 -27.282 57.294 1.00 76.19 250 ALA A N 1
ATOM 1860 C CA . ALA A 1 250 ? 17.612 -27.649 55.951 1.00 76.19 250 ALA A CA 1
ATOM 1861 C C . ALA A 1 250 ? 16.514 -28.213 55.017 1.00 76.19 250 ALA A C 1
ATOM 1863 O O . ALA A 1 250 ? 16.668 -28.230 53.790 1.00 76.19 250 ALA A O 1
ATOM 1864 N N . THR A 1 251 ? 15.382 -28.637 55.584 1.00 72.62 251 THR A N 1
ATOM 1865 C CA . THR A 1 251 ? 14.175 -29.015 54.835 1.00 72.62 251 THR A CA 1
ATOM 1866 C C . THR A 1 251 ? 13.617 -27.810 54.074 1.00 72.62 251 THR A C 1
ATOM 1868 O O . THR A 1 251 ? 13.404 -27.900 52.870 1.00 72.62 251 THR A O 1
ATOM 1871 N N . LEU A 1 252 ? 13.517 -26.630 54.698 1.00 75.88 252 LEU A N 1
ATOM 1872 C CA . LEU A 1 252 ? 13.035 -25.413 54.034 1.00 75.88 252 LEU A CA 1
ATOM 1873 C C . LEU A 1 252 ? 13.906 -24.979 52.845 1.00 75.88 252 LEU A C 1
ATOM 1875 O O . LEU A 1 252 ? 13.381 -24.398 51.901 1.00 75.88 252 LEU A O 1
ATOM 1879 N N . SER A 1 253 ? 15.205 -25.295 52.839 1.00 69.81 253 SER A N 1
ATOM 1880 C CA . SER A 1 253 ? 16.081 -25.033 51.684 1.00 69.81 253 SER A CA 1
ATOM 1881 C C . SER A 1 253 ? 15.987 -26.068 50.552 1.00 69.81 253 SER A C 1
ATOM 1883 O O . SER A 1 253 ? 16.639 -25.890 49.528 1.00 69.81 253 SER A O 1
ATOM 1885 N N . THR A 1 254 ? 15.225 -27.154 50.728 1.00 69.25 254 THR A N 1
ATOM 1886 C CA . THR A 1 254 ? 15.155 -28.279 49.771 1.00 69.25 254 THR A CA 1
ATOM 1887 C C . THR A 1 254 ? 13.734 -28.649 49.337 1.00 69.25 254 THR A C 1
ATOM 1889 O O . THR A 1 254 ? 13.537 -28.981 48.171 1.00 69.25 254 THR A O 1
ATOM 1892 N N . SER A 1 255 ? 12.741 -28.558 50.227 1.00 71.44 255 SER A N 1
ATOM 1893 C CA . SER A 1 255 ? 11.314 -28.759 49.932 1.00 71.44 255 SER A CA 1
ATOM 1894 C C . SER A 1 255 ? 10.494 -27.467 49.932 1.00 71.44 255 SER A C 1
ATOM 1896 O O . SER A 1 255 ? 9.334 -27.504 49.541 1.00 71.44 255 SER A O 1
ATOM 1898 N N . PHE A 1 256 ? 11.045 -26.349 50.423 1.00 81.12 256 PHE A N 1
ATOM 1899 C CA . PHE A 1 256 ? 10.362 -25.059 50.656 1.00 81.12 256 PHE A CA 1
ATOM 1900 C C . PHE A 1 256 ? 9.155 -25.089 51.614 1.00 81.12 256 PHE A C 1
ATOM 1902 O O . PHE A 1 256 ? 8.684 -24.035 52.040 1.00 81.12 256 PHE A O 1
ATOM 1909 N N . THR A 1 257 ? 8.691 -26.273 52.013 1.00 83.00 257 THR A N 1
ATOM 1910 C CA . THR A 1 257 ? 7.538 -26.504 52.886 1.00 83.00 257 THR A CA 1
ATOM 1911 C C . THR A 1 257 ? 7.955 -27.084 54.233 1.00 83.00 257 THR A C 1
ATOM 1913 O O . THR A 1 257 ? 8.655 -28.100 54.269 1.00 83.00 257 THR A O 1
ATOM 1916 N N . ALA A 1 258 ? 7.466 -26.509 55.331 1.00 84.06 258 ALA A N 1
ATOM 1917 C CA . ALA A 1 258 ? 7.575 -27.084 56.668 1.00 84.06 258 ALA A CA 1
ATOM 1918 C C . ALA A 1 258 ? 6.420 -28.080 56.912 1.00 84.06 258 ALA A C 1
ATOM 1920 O O . ALA A 1 258 ? 5.258 -27.666 56.908 1.00 84.06 258 ALA A O 1
ATOM 1921 N N . PRO A 1 259 ? 6.689 -29.379 57.155 1.00 80.62 259 PRO A N 1
ATOM 1922 C CA . PRO A 1 259 ? 5.647 -30.325 57.548 1.00 80.62 259 PRO A CA 1
ATOM 1923 C C . PRO A 1 259 ? 4.959 -29.868 58.838 1.00 80.62 259 PRO A C 1
ATOM 1925 O O . PRO A 1 259 ? 5.637 -29.455 59.777 1.00 80.62 259 PRO A O 1
ATOM 1928 N N . ARG A 1 260 ? 3.627 -29.980 58.909 1.00 77.31 260 ARG A N 1
ATOM 1929 C CA . ARG A 1 260 ? 2.786 -29.487 60.021 1.00 77.31 260 ARG A CA 1
ATOM 1930 C C . ARG A 1 260 ? 3.295 -29.888 61.414 1.00 77.31 260 ARG A C 1
ATOM 1932 O O . ARG A 1 260 ? 3.297 -29.068 62.330 1.00 77.31 260 ARG A O 1
ATOM 1939 N N . ASP A 1 261 ? 3.775 -31.124 61.542 1.00 80.44 261 ASP A N 1
ATOM 1940 C CA . ASP A 1 261 ? 4.282 -31.703 62.791 1.00 80.44 261 ASP A CA 1
ATOM 1941 C C . ASP A 1 261 ? 5.785 -31.456 63.047 1.00 80.44 261 ASP A C 1
ATOM 1943 O O . ASP A 1 261 ? 6.317 -31.894 64.074 1.00 80.44 261 ASP A O 1
ATOM 1947 N N . SER A 1 262 ? 6.491 -30.734 62.168 1.00 83.94 262 SER A N 1
ATOM 1948 C CA . SER A 1 262 ? 7.857 -30.265 62.443 1.00 83.94 262 SER A CA 1
ATOM 1949 C C . SER A 1 262 ? 7.847 -29.130 63.486 1.00 83.94 262 SER A C 1
ATOM 1951 O O . SER A 1 262 ? 6.812 -28.484 63.701 1.00 83.94 262 SER A O 1
ATOM 1953 N N . PRO A 1 263 ? 8.979 -28.844 64.161 1.00 81.62 263 PRO A N 1
ATOM 1954 C CA . PRO A 1 263 ? 9.104 -27.665 65.021 1.00 81.62 263 PRO A CA 1
ATOM 1955 C C . PRO A 1 263 ? 8.711 -26.371 64.293 1.00 81.62 263 PRO A C 1
ATOM 1957 O O . PRO A 1 263 ? 8.003 -25.534 64.851 1.00 81.62 263 PRO A O 1
ATOM 1960 N N . THR A 1 264 ? 9.092 -26.252 63.023 1.00 86.56 264 THR A N 1
ATOM 1961 C CA . THR A 1 264 ? 8.820 -25.092 62.170 1.00 86.56 264 THR A CA 1
ATOM 1962 C C . THR A 1 264 ? 7.382 -25.069 61.658 1.00 86.56 264 THR A C 1
ATOM 1964 O O . THR A 1 264 ? 6.768 -24.006 61.630 1.00 86.56 264 THR A O 1
ATOM 1967 N N . GLY A 1 265 ? 6.783 -26.226 61.350 1.00 87.44 265 GLY A N 1
ATOM 1968 C CA . GLY A 1 265 ? 5.349 -26.321 61.036 1.00 87.44 265 GLY A CA 1
ATOM 1969 C C . GLY A 1 265 ? 4.463 -25.861 62.199 1.00 87.44 265 GLY A C 1
ATOM 1970 O O . GLY A 1 265 ? 3.483 -25.134 62.002 1.00 87.44 265 GLY A O 1
ATOM 1971 N N . ARG A 1 266 ? 4.870 -26.167 63.441 1.00 89.31 266 ARG A N 1
ATOM 1972 C CA . ARG A 1 266 ? 4.240 -25.609 64.649 1.00 89.31 266 ARG A CA 1
ATOM 1973 C C . ARG A 1 266 ? 4.408 -24.090 64.752 1.00 89.31 266 ARG A C 1
ATOM 1975 O O . ARG A 1 266 ? 3.427 -23.427 65.076 1.00 89.31 266 ARG A O 1
ATOM 1982 N N . ARG A 1 267 ? 5.577 -23.526 64.418 1.00 93.56 267 ARG A N 1
ATOM 1983 C CA . ARG A 1 267 ? 5.779 -22.060 64.366 1.00 93.56 267 ARG A CA 1
ATOM 1984 C C . ARG A 1 267 ? 4.941 -21.375 63.283 1.00 93.56 267 ARG A C 1
ATOM 1986 O O . ARG A 1 267 ? 4.378 -20.317 63.541 1.00 93.56 267 ARG A O 1
ATOM 1993 N N . PHE A 1 268 ? 4.767 -21.981 62.108 1.00 94.31 268 PHE A N 1
ATOM 1994 C CA . PHE A 1 268 ? 3.841 -21.454 61.097 1.00 94.31 268 PHE A CA 1
ATOM 1995 C C . PHE A 1 268 ? 2.370 -21.566 61.530 1.00 94.31 268 PHE A C 1
ATOM 1997 O O . PHE A 1 268 ? 1.586 -20.661 61.260 1.00 94.31 268 PHE A O 1
ATOM 2004 N N . THR A 1 269 ? 2.004 -22.607 62.284 1.00 93.31 269 THR A N 1
ATOM 2005 C CA . THR A 1 269 ? 0.668 -22.739 62.902 1.00 93.31 269 THR A CA 1
ATOM 2006 C C . THR A 1 269 ? 0.431 -21.706 64.019 1.00 93.31 269 THR A C 1
ATOM 2008 O O . THR A 1 269 ? -0.694 -21.255 64.227 1.00 93.31 269 THR A O 1
ATOM 2011 N N . GLU A 1 270 ? 1.479 -21.319 64.750 1.00 94.75 270 GLU A N 1
ATOM 2012 C CA . GLU A 1 270 ? 1.470 -20.228 65.735 1.00 94.75 270 GLU A CA 1
ATOM 2013 C C . GLU A 1 270 ? 1.320 -18.862 65.044 1.00 94.75 270 GLU A C 1
ATOM 2015 O O . GLU A 1 270 ? 0.419 -18.097 65.390 1.00 94.75 270 GLU A O 1
ATOM 2020 N N . LEU A 1 271 ? 2.118 -18.604 64.000 1.00 95.88 271 LEU A N 1
ATOM 2021 C CA . LEU A 1 271 ? 2.033 -17.399 63.171 1.00 95.88 271 LEU A CA 1
ATOM 2022 C C . LEU A 1 271 ? 0.651 -17.237 62.525 1.00 95.88 271 LEU A C 1
ATOM 2024 O O . LEU A 1 271 ? 0.093 -16.145 62.577 1.00 95.88 271 LEU A O 1
ATOM 2028 N N . ALA A 1 272 ? 0.078 -18.307 61.965 1.00 95.62 272 ALA A N 1
ATOM 2029 C CA . ALA A 1 272 ? -1.255 -18.282 61.366 1.00 95.62 272 ALA A CA 1
ATOM 2030 C C . ALA A 1 272 ? -2.308 -17.761 62.358 1.00 95.62 272 ALA A C 1
ATOM 2032 O O . ALA A 1 272 ? -2.997 -16.792 62.060 1.00 95.62 272 ALA A O 1
ATOM 2033 N N . LYS A 1 273 ? -2.357 -18.313 63.578 1.00 94.69 273 LYS A N 1
ATOM 2034 C CA . LYS A 1 273 ? -3.305 -17.889 64.628 1.00 94.69 273 LYS A CA 1
ATOM 2035 C C . LYS A 1 273 ? -3.115 -16.435 65.062 1.00 94.69 273 LYS A C 1
ATOM 2037 O O . LYS A 1 273 ? -4.097 -15.745 65.328 1.00 94.69 273 LYS A O 1
ATOM 2042 N N . ILE A 1 274 ? -1.866 -15.975 65.138 1.00 95.31 274 ILE A N 1
ATOM 2043 C CA . ILE A 1 274 ? -1.534 -14.574 65.431 1.00 95.31 274 ILE A CA 1
ATOM 2044 C C . ILE A 1 274 ? -2.066 -13.657 64.321 1.00 95.31 274 ILE A C 1
ATOM 2046 O O . ILE A 1 274 ? -2.701 -12.643 64.606 1.00 95.31 274 ILE A O 1
ATOM 2050 N N . VAL A 1 275 ? -1.842 -14.030 63.060 1.00 94.50 275 VAL A N 1
ATOM 2051 C CA . VAL A 1 275 ? -2.244 -13.252 61.881 1.00 94.50 275 VAL A CA 1
ATOM 2052 C C . VAL A 1 275 ? -3.763 -13.247 61.687 1.00 94.50 275 VAL A C 1
ATOM 2054 O O . VAL A 1 275 ? -4.314 -12.194 61.371 1.00 94.50 275 VAL A O 1
ATOM 2057 N N . GLU A 1 276 ? -4.459 -14.360 61.946 1.00 93.56 276 GLU A N 1
ATOM 2058 C CA . GLU A 1 276 ? -5.930 -14.394 61.968 1.00 93.56 276 GLU A CA 1
ATOM 2059 C C . GLU A 1 276 ? -6.487 -13.417 63.008 1.00 93.56 276 GLU A C 1
ATOM 2061 O O . GLU A 1 276 ? -7.306 -12.565 62.669 1.00 93.56 276 GLU A O 1
ATOM 2066 N N . ALA A 1 277 ? -5.991 -13.475 64.250 1.00 91.94 277 ALA A N 1
ATOM 2067 C CA . ALA A 1 277 ? -6.431 -12.581 65.320 1.00 91.94 277 ALA A CA 1
ATOM 2068 C C . ALA A 1 277 ? -6.132 -11.101 65.016 1.00 91.94 277 ALA A C 1
ATOM 2070 O O . ALA A 1 277 ? -6.950 -10.235 65.326 1.00 91.94 277 ALA A O 1
ATOM 2071 N N . ALA A 1 278 ? -4.993 -10.802 64.380 1.00 91.06 278 ALA A N 1
ATOM 2072 C CA . ALA A 1 278 ? -4.647 -9.449 63.949 1.00 91.06 278 ALA A CA 1
ATOM 2073 C C . ALA A 1 278 ? -5.565 -8.935 62.826 1.00 91.06 278 ALA A C 1
ATOM 2075 O O . ALA A 1 278 ? -6.023 -7.795 62.888 1.00 91.06 278 ALA A O 1
ATOM 2076 N N . CYS A 1 279 ? -5.879 -9.771 61.829 1.00 89.62 279 CYS A N 1
ATOM 2077 C CA . CYS A 1 279 ? -6.828 -9.422 60.769 1.00 89.62 279 CYS A CA 1
ATOM 2078 C C . CYS A 1 279 ? -8.232 -9.183 61.332 1.00 89.62 279 CYS A C 1
ATOM 2080 O O . CYS A 1 279 ? -8.843 -8.152 61.043 1.00 89.62 279 CYS A O 1
ATOM 2082 N N . ASP A 1 280 ? -8.720 -10.099 62.169 1.00 84.88 280 ASP A N 1
ATOM 2083 C CA . ASP A 1 280 ? -10.062 -10.039 62.746 1.00 84.88 280 ASP A CA 1
ATOM 2084 C C . ASP A 1 280 ? -10.228 -8.813 63.673 1.00 84.88 280 ASP A C 1
ATOM 2086 O O . ASP A 1 280 ? -11.306 -8.218 63.707 1.00 84.88 280 ASP A O 1
ATOM 2090 N N . ALA A 1 281 ? -9.157 -8.373 64.350 1.00 84.94 281 ALA A N 1
ATOM 2091 C CA . ALA A 1 281 ? -9.133 -7.174 65.196 1.00 84.94 281 ALA A CA 1
ATOM 2092 C C . ALA A 1 281 ? -8.843 -5.847 64.458 1.00 84.94 281 ALA A C 1
ATOM 2094 O O . ALA A 1 281 ? -9.023 -4.783 65.050 1.00 84.94 281 ALA A O 1
ATOM 2095 N N . SER A 1 282 ? -8.389 -5.881 63.199 1.00 81.88 282 SER A N 1
ATOM 2096 C CA . SER A 1 282 ? -7.883 -4.696 62.477 1.00 81.88 282 SER A CA 1
ATOM 2097 C C . SER A 1 282 ? -8.914 -3.583 62.252 1.00 81.88 282 SER A C 1
ATOM 2099 O O . SER A 1 282 ? -8.552 -2.411 62.183 1.00 81.88 282 SER A O 1
ATOM 2101 N N . GLY A 1 283 ? -10.194 -3.938 62.093 1.00 74.56 283 GLY A N 1
ATOM 2102 C CA . GLY A 1 283 ? -11.265 -3.003 61.723 1.00 74.56 283 GLY A CA 1
ATOM 2103 C C . GLY A 1 283 ? -11.143 -2.393 60.316 1.00 74.56 283 GLY A C 1
ATOM 2104 O O . GLY A 1 283 ? -11.954 -1.541 59.960 1.00 74.56 283 GLY A O 1
ATOM 2105 N N . ALA A 1 284 ? -10.154 -2.809 59.518 1.00 75.69 284 ALA A N 1
ATOM 2106 C CA . ALA A 1 284 ? -9.930 -2.298 58.170 1.00 75.69 284 ALA A CA 1
ATOM 2107 C C . ALA A 1 284 ? -11.006 -2.791 57.174 1.00 75.69 284 ALA A C 1
ATOM 2109 O O . ALA A 1 284 ? -11.591 -3.863 57.381 1.00 75.69 284 ALA A O 1
ATOM 2110 N N . PRO A 1 285 ? -11.232 -2.069 56.055 1.00 78.12 285 PRO A N 1
ATOM 2111 C CA . PRO A 1 285 ? -11.926 -2.621 54.894 1.00 78.12 285 PRO A CA 1
ATOM 2112 C C . PRO A 1 285 ? -11.213 -3.874 54.357 1.00 78.12 285 PRO A C 1
ATOM 2114 O O . PRO A 1 285 ? -10.089 -4.199 54.753 1.00 78.12 285 PRO A O 1
ATOM 2117 N N . ARG A 1 286 ? -11.880 -4.607 53.466 1.00 81.69 286 ARG A N 1
ATOM 2118 C CA . ARG A 1 286 ? -11.439 -5.923 52.987 1.00 81.69 286 ARG A CA 1
ATOM 2119 C C . ARG A 1 286 ? -11.392 -5.947 51.466 1.00 81.69 286 ARG A C 1
ATOM 2121 O O . ARG A 1 286 ? -12.272 -5.395 50.828 1.00 81.69 286 ARG A O 1
ATOM 2128 N N . GLY A 1 287 ? -10.437 -6.670 50.892 1.00 77.12 287 GLY A N 1
ATOM 2129 C CA . GLY A 1 287 ? -10.270 -6.772 49.444 1.00 77.12 287 GLY A CA 1
ATOM 2130 C C . GLY A 1 287 ? -9.414 -5.656 48.837 1.00 77.12 287 GLY A C 1
ATOM 2131 O O . GLY A 1 287 ? -8.364 -5.287 49.372 1.00 77.12 287 GLY A O 1
ATOM 2132 N N . VAL A 1 288 ? -9.815 -5.196 47.651 1.00 70.50 288 VAL A N 1
ATOM 2133 C CA . VAL A 1 288 ? -8.960 -4.462 46.706 1.00 70.50 288 VAL A CA 1
ATOM 2134 C C . VAL A 1 288 ? -9.641 -3.166 46.276 1.00 70.50 288 VAL A C 1
ATOM 2136 O O . VAL A 1 288 ? -10.827 -3.165 45.960 1.00 70.50 288 VAL A O 1
ATOM 2139 N N . LYS A 1 289 ? -8.879 -2.066 46.250 1.00 67.31 289 LYS A N 1
ATOM 2140 C CA . LYS A 1 289 ? -9.391 -0.720 45.970 1.00 67.31 289 LYS A CA 1
ATOM 2141 C C . LYS A 1 289 ? -9.830 -0.606 44.515 1.00 67.31 289 LYS A C 1
ATOM 2143 O O . LYS A 1 289 ? -9.006 -0.768 43.612 1.00 67.31 289 LYS A O 1
ATOM 2148 N N . GLY A 1 290 ? -11.068 -0.161 44.294 1.00 54.22 290 GLY A N 1
ATOM 2149 C CA . GLY A 1 290 ? -11.663 0.079 42.966 1.00 54.22 290 GLY A CA 1
ATOM 2150 C C . GLY A 1 290 ? -11.006 1.172 42.100 1.00 54.22 290 GLY A C 1
ATOM 2151 O O . GLY A 1 290 ? -11.562 1.596 41.093 1.00 54.22 290 GLY A O 1
ATOM 2152 N N . ILE A 1 291 ? -9.800 1.633 42.452 1.00 48.28 291 ILE A N 1
ATOM 2153 C CA . ILE A 1 291 ? -8.953 2.476 41.593 1.00 48.28 291 ILE A CA 1
ATOM 2154 C C . ILE A 1 291 ? -8.581 1.730 40.298 1.00 48.28 291 ILE A C 1
ATOM 2156 O O . ILE A 1 291 ? -8.464 2.353 39.245 1.00 48.28 291 ILE A O 1
ATOM 2160 N N . TYR A 1 292 ? -8.444 0.402 40.362 1.00 49.47 292 TYR A N 1
ATOM 2161 C CA . TYR A 1 292 ? -8.012 -0.433 39.234 1.00 49.47 292 TYR A CA 1
ATOM 2162 C C . TYR A 1 292 ? -9.167 -0.994 38.389 1.00 49.47 292 TYR A C 1
ATOM 2164 O O . TYR A 1 292 ? -8.906 -1.544 37.325 1.00 49.47 292 TYR A O 1
ATOM 2172 N N . ASP A 1 293 ? -10.427 -0.742 38.768 1.00 40.72 293 ASP A N 1
ATOM 2173 C CA . ASP A 1 293 ? -11.598 -0.925 37.888 1.00 40.72 293 ASP A CA 1
ATOM 2174 C C . ASP A 1 293 ? -11.624 0.087 36.716 1.00 40.72 293 ASP A C 1
ATOM 2176 O O . ASP A 1 293 ? -12.500 0.019 35.856 1.00 40.72 293 ASP A O 1
ATOM 2180 N N . ARG A 1 294 ? -10.673 1.038 36.680 1.00 38.88 294 ARG A N 1
ATOM 2181 C CA . ARG A 1 294 ? -10.446 1.982 35.571 1.00 38.88 294 ARG A CA 1
ATOM 2182 C C . ARG A 1 294 ? -9.279 1.609 34.654 1.00 38.88 294 ARG A C 1
ATOM 2184 O O . ARG A 1 294 ? -9.037 2.327 33.688 1.00 38.88 294 ARG A O 1
ATOM 2191 N N . LEU A 1 295 ? -8.557 0.519 34.929 1.00 34.66 295 LEU A N 1
ATOM 2192 C CA . LEU A 1 295 ? -7.814 -0.125 33.848 1.00 34.66 295 LEU A CA 1
ATOM 2193 C C . LEU A 1 295 ? -8.864 -0.682 32.871 1.00 34.66 295 LEU A C 1
ATOM 2195 O O . LEU A 1 295 ? -9.815 -1.317 33.339 1.00 34.66 295 LEU A O 1
ATOM 2199 N N . PRO A 1 296 ? -8.736 -0.474 31.548 1.00 31.22 296 PRO A N 1
ATOM 2200 C CA . PRO A 1 296 ? -9.588 -1.176 30.595 1.00 31.22 296 PRO A CA 1
ATOM 2201 C C . PRO A 1 296 ? -9.439 -2.688 30.812 1.00 31.22 296 PRO A C 1
ATOM 2203 O O . PRO A 1 296 ? -8.400 -3.154 31.288 1.00 31.22 296 PRO A O 1
ATOM 2206 N N . MET A 1 297 ? -10.468 -3.473 30.477 1.00 30.86 297 MET A N 1
ATOM 2207 C CA . MET A 1 297 ? -10.360 -4.932 30.562 1.00 30.86 297 MET A CA 1
ATOM 2208 C C . MET A 1 297 ? -9.202 -5.385 29.666 1.00 30.86 297 MET A C 1
ATOM 2210 O O . MET A 1 297 ? -9.325 -5.357 28.446 1.00 30.86 297 MET A O 1
ATOM 2214 N N . VAL A 1 298 ? -8.094 -5.859 30.246 1.00 34.31 298 VAL A N 1
ATOM 2215 C CA . VAL A 1 298 ? -6.913 -6.309 29.476 1.00 34.31 298 VAL A CA 1
ATOM 2216 C C . VAL A 1 298 ? -7.118 -7.723 28.889 1.00 34.31 298 VAL A C 1
ATOM 2218 O O . VAL A 1 298 ? -6.171 -8.454 28.621 1.00 34.31 298 VAL A O 1
ATOM 2221 N N . ILE A 1 299 ? -8.390 -8.080 28.665 1.00 32.50 299 ILE A N 1
ATOM 2222 C CA . ILE A 1 299 ? -8.872 -9.007 27.637 1.00 32.50 299 ILE A CA 1
ATOM 2223 C C . ILE A 1 299 ? -10.184 -8.448 27.045 1.00 32.50 299 ILE A C 1
ATOM 2225 O O . ILE A 1 299 ? -11.255 -9.045 27.148 1.00 32.50 299 ILE A O 1
ATOM 2229 N N . GLN A 1 300 ? -10.113 -7.297 26.378 1.00 28.11 300 GLN A N 1
ATOM 2230 C CA . GLN A 1 300 ? -10.570 -7.333 24.992 1.00 28.11 300 GLN A CA 1
ATOM 2231 C C . GLN A 1 300 ? -9.498 -8.097 24.216 1.00 28.11 300 GLN A C 1
ATOM 2233 O O . GLN A 1 300 ? -8.319 -7.745 24.253 1.00 28.11 300 GLN A O 1
ATOM 2238 N N . ASP A 1 301 ? -9.906 -9.182 23.565 1.00 30.67 301 ASP A N 1
ATOM 2239 C CA . ASP A 1 301 ? -9.123 -9.785 22.492 1.00 30.67 301 ASP A CA 1
ATOM 2240 C C . ASP A 1 301 ? -9.016 -8.687 21.421 1.00 30.67 301 ASP A C 1
ATOM 2242 O O . ASP A 1 301 ? -10.037 -8.269 20.874 1.00 30.67 301 ASP A O 1
ATOM 2246 N N . TRP A 1 302 ? -7.817 -8.146 21.172 1.00 33.75 302 TRP A N 1
ATOM 2247 C CA . TRP A 1 302 ? -7.589 -7.271 20.015 1.00 33.75 302 TRP A CA 1
ATOM 2248 C C . TRP A 1 302 ? -7.600 -8.202 18.809 1.00 33.75 302 TRP A C 1
ATOM 2250 O O . TRP A 1 302 ? -6.556 -8.722 18.408 1.00 33.75 302 TRP A O 1
ATOM 2260 N N . GLY A 1 303 ? -8.821 -8.522 18.375 1.00 30.81 303 GLY A N 1
ATOM 2261 C CA . GLY A 1 303 ? -9.133 -9.692 17.574 1.00 30.81 303 GLY A CA 1
ATOM 2262 C C . GLY A 1 303 ? -8.397 -9.724 16.241 1.00 30.81 303 GLY A C 1
ATOM 2263 O O . GLY A 1 303 ? -7.754 -8.769 15.808 1.00 30.81 303 GLY A O 1
ATOM 2264 N N . ARG A 1 304 ? -8.506 -10.853 15.541 1.00 35.94 304 ARG A N 1
ATOM 2265 C CA . ARG A 1 304 ? -7.984 -10.961 14.174 1.00 35.94 304 ARG A CA 1
ATOM 2266 C C . ARG A 1 304 ? -8.834 -10.082 13.249 1.00 35.94 304 ARG A C 1
ATOM 2268 O O . ARG A 1 304 ? -9.881 -10.524 12.778 1.00 35.94 304 ARG A O 1
ATOM 2275 N N . GLY A 1 305 ? -8.422 -8.834 13.046 1.00 42.47 305 GLY A N 1
ATOM 2276 C CA . GLY A 1 305 ? -9.112 -7.851 12.208 1.00 42.47 305 GLY A CA 1
ATOM 2277 C C . GLY A 1 305 ? -9.545 -6.582 12.955 1.00 42.47 305 GLY A C 1
ATOM 2278 O O . GLY A 1 305 ? -9.099 -6.311 14.068 1.00 42.47 305 GLY A O 1
ATOM 2279 N N . ALA A 1 306 ? -10.467 -5.841 12.342 1.00 42.81 306 ALA A N 1
ATOM 2280 C CA . ALA A 1 306 ? -11.199 -4.726 12.943 1.00 42.81 306 ALA A CA 1
ATOM 2281 C C . ALA A 1 306 ? -11.967 -5.096 14.241 1.00 42.81 306 ALA A C 1
ATOM 2283 O O . ALA A 1 306 ? -12.306 -6.259 14.451 1.00 42.81 306 ALA A O 1
ATOM 2284 N N . PRO A 1 307 ? -12.319 -4.133 15.106 1.00 55.78 307 PRO A N 1
ATOM 2285 C CA . PRO A 1 307 ? -13.265 -4.349 16.205 1.00 55.78 307 PRO A CA 1
ATOM 2286 C C . PRO A 1 307 ? -14.568 -5.036 15.783 1.00 55.78 307 PRO A C 1
ATOM 2288 O O . PRO A 1 307 ? -15.107 -4.726 14.723 1.00 55.78 307 PRO A O 1
ATOM 2291 N N . ASP A 1 308 ? -15.112 -5.884 16.662 1.00 60.22 308 ASP A N 1
ATOM 2292 C CA . ASP A 1 308 ? -16.398 -6.596 16.505 1.00 60.22 308 ASP A CA 1
ATOM 2293 C C . ASP A 1 308 ? -17.620 -5.659 16.342 1.00 60.22 308 ASP A C 1
ATOM 2295 O O . ASP A 1 308 ? -18.747 -6.110 16.162 1.00 60.22 308 ASP A O 1
ATOM 2299 N N . THR A 1 309 ? -17.409 -4.347 16.460 1.00 78.69 309 THR A N 1
ATOM 2300 C CA . THR A 1 309 ? -18.391 -3.274 16.276 1.00 78.69 309 THR A CA 1
ATOM 2301 C C . THR A 1 309 ? -18.419 -2.690 14.863 1.00 78.69 309 THR A C 1
ATOM 2303 O O . THR A 1 309 ? -19.372 -1.976 14.560 1.00 78.69 309 THR A O 1
ATOM 2306 N N . MET A 1 310 ? -17.418 -2.938 14.005 1.00 91.12 310 MET A N 1
ATOM 2307 C CA . MET A 1 310 ? -17.484 -2.625 12.567 1.00 91.12 310 MET A CA 1
ATOM 2308 C C . MET A 1 310 ? -17.887 -3.869 11.783 1.00 91.12 310 MET A C 1
ATOM 2310 O O . MET A 1 310 ? -17.364 -4.949 12.050 1.00 91.12 310 MET A O 1
ATOM 2314 N N . LEU A 1 311 ? -18.733 -3.697 10.764 1.00 93.19 311 LEU A N 1
ATOM 2315 C CA . LEU A 1 311 ? -19.104 -4.812 9.898 1.00 93.19 311 LEU A CA 1
ATOM 2316 C C . LEU A 1 311 ? -17.890 -5.323 9.113 1.00 93.19 311 LEU A C 1
ATOM 2318 O O . LEU A 1 311 ? -17.048 -4.544 8.642 1.00 93.19 311 LEU A O 1
ATOM 2322 N N . ARG A 1 312 ? -17.846 -6.642 8.945 1.00 92.75 312 ARG A N 1
ATOM 2323 C CA . ARG A 1 312 ? -16.795 -7.430 8.290 1.00 92.75 312 ARG A CA 1
ATOM 2324 C C . ARG A 1 312 ? -17.396 -8.385 7.255 1.00 92.75 312 ARG A C 1
ATOM 2326 O O . ARG A 1 312 ? -18.584 -8.710 7.286 1.00 92.75 312 ARG A O 1
ATOM 2333 N N . TYR A 1 313 ? -16.579 -8.869 6.322 1.00 95.94 313 TYR A N 1
ATOM 2334 C CA . TYR A 1 313 ? -17.087 -9.677 5.209 1.00 95.94 313 TYR A CA 1
ATOM 2335 C C . TYR A 1 313 ? -17.628 -11.053 5.642 1.00 95.94 313 TYR A C 1
ATOM 2337 O O . TYR A 1 313 ? -18.636 -11.515 5.105 1.00 95.94 313 TYR A O 1
ATOM 2345 N N . SER A 1 314 ? -17.027 -11.699 6.639 1.00 94.12 314 SER A N 1
ATOM 2346 C CA . SER A 1 314 ? -17.397 -13.030 7.143 1.00 94.12 314 SER A CA 1
ATOM 2347 C C . SER A 1 314 ? -18.815 -13.117 7.715 1.00 94.12 314 SER A C 1
ATOM 2349 O O . SER A 1 314 ? -19.402 -14.201 7.717 1.00 94.12 314 SER A O 1
ATOM 2351 N N . GLU A 1 315 ? -19.405 -11.992 8.122 1.00 93.06 315 GLU A N 1
ATOM 2352 C CA . GLU A 1 315 ? -20.794 -11.904 8.590 1.00 93.06 315 GLU A CA 1
ATOM 2353 C C . GLU A 1 315 ? -21.814 -12.112 7.458 1.00 93.06 315 GLU A C 1
ATOM 2355 O O . GLU A 1 315 ? -22.918 -12.619 7.681 1.00 93.06 315 GLU A O 1
ATOM 2360 N N . VAL A 1 316 ? -21.433 -11.758 6.225 1.00 94.06 316 VAL A N 1
ATOM 2361 C CA . VAL A 1 316 ? -22.270 -11.842 5.014 1.00 94.06 316 VAL A CA 1
ATOM 2362 C C . VAL A 1 316 ? -21.757 -12.852 3.975 1.00 94.06 316 VAL A C 1
ATOM 2364 O O . VAL A 1 316 ? -22.480 -13.194 3.037 1.00 94.06 316 VAL A O 1
ATOM 2367 N N . ALA A 1 317 ? -20.538 -13.367 4.148 1.00 92.69 317 ALA A N 1
ATOM 2368 C CA . ALA A 1 317 ? -19.832 -14.209 3.187 1.00 92.69 317 ALA A CA 1
ATOM 2369 C C . ALA A 1 317 ? -20.639 -15.427 2.698 1.00 92.69 317 ALA A C 1
ATOM 2371 O O . ALA A 1 317 ? -21.250 -16.178 3.466 1.00 92.69 317 ALA A O 1
ATOM 2372 N N . GLY A 1 318 ? -20.604 -15.661 1.383 1.00 83.69 318 GLY A N 1
ATOM 2373 C CA . GLY A 1 318 ? -21.246 -16.813 0.746 1.00 83.69 318 GLY A CA 1
ATOM 2374 C C . GLY A 1 318 ? -22.778 -16.749 0.678 1.00 83.69 318 GLY A C 1
ATOM 2375 O O . GLY A 1 318 ? -23.409 -17.744 0.312 1.00 83.69 318 GLY A O 1
ATOM 2376 N N . ARG A 1 319 ? -23.392 -15.605 1.008 1.00 91.19 319 ARG A N 1
ATOM 2377 C CA . ARG A 1 319 ? -24.829 -15.339 0.836 1.00 91.19 319 ARG A CA 1
ATOM 2378 C C . ARG A 1 319 ? -25.023 -13.995 0.130 1.00 91.19 319 ARG A C 1
ATOM 2380 O O . ARG A 1 319 ? -24.357 -13.049 0.521 1.00 91.19 319 ARG A O 1
ATOM 2387 N N . PRO A 1 320 ? -25.933 -13.867 -0.851 1.00 96.88 320 PRO A N 1
ATOM 2388 C CA . PRO A 1 320 ? -26.308 -12.568 -1.407 1.00 96.88 320 PRO A CA 1
ATOM 2389 C C . PRO A 1 320 ? -26.661 -11.548 -0.318 1.00 96.88 320 PRO A C 1
ATOM 2391 O O . PRO A 1 320 ? -27.519 -11.822 0.525 1.00 96.88 320 PRO A O 1
ATOM 2394 N N . TYR A 1 321 ? -26.020 -10.383 -0.363 1.00 97.94 321 TYR A N 1
ATOM 2395 C CA . TYR A 1 321 ? -26.281 -9.247 0.519 1.00 97.94 321 TYR A CA 1
ATOM 2396 C C . TYR A 1 321 ? -26.385 -7.952 -0.292 1.00 97.94 321 TYR A C 1
ATOM 2398 O O . TYR A 1 321 ? -25.904 -7.874 -1.423 1.00 97.94 321 TYR A O 1
ATOM 2406 N N . THR A 1 322 ? -27.053 -6.938 0.260 1.00 97.50 322 THR A N 1
ATOM 2407 C CA . THR A 1 322 ? -27.216 -5.638 -0.410 1.00 97.50 322 THR A CA 1
ATOM 2408 C C . THR A 1 322 ? -26.231 -4.613 0.133 1.00 97.50 322 THR A C 1
ATOM 2410 O O . THR A 1 322 ? -25.998 -4.550 1.341 1.00 97.50 322 THR A O 1
ATOM 2413 N N . VAL A 1 323 ? -25.688 -3.772 -0.750 1.00 98.12 323 VAL A N 1
ATOM 2414 C CA . VAL A 1 323 ? -24.920 -2.583 -0.363 1.00 98.12 323 VAL A CA 1
ATOM 2415 C C . VAL A 1 323 ? -25.633 -1.343 -0.888 1.00 98.12 323 VAL A C 1
ATOM 2417 O O . VAL A 1 323 ? -26.037 -1.280 -2.046 1.00 98.12 323 VAL A O 1
ATOM 2420 N N . THR A 1 324 ? -25.835 -0.371 -0.007 1.00 97.00 324 THR A N 1
ATOM 2421 C CA . THR A 1 324 ? -26.509 0.908 -0.276 1.00 97.00 324 THR A CA 1
ATOM 2422 C C . THR A 1 324 ? -25.798 2.020 0.500 1.00 97.00 324 THR A C 1
ATOM 2424 O O . THR A 1 324 ? -24.751 1.781 1.099 1.00 97.00 324 THR A O 1
ATOM 2427 N N . TYR A 1 325 ? -26.343 3.234 0.518 1.00 96.25 325 TYR A N 1
ATOM 2428 C CA . TYR A 1 325 ? -25.815 4.342 1.314 1.00 96.25 325 TYR A CA 1
ATOM 2429 C C . TYR A 1 325 ? -26.926 5.297 1.774 1.00 96.25 325 TYR A C 1
ATOM 2431 O O . TYR A 1 325 ? -28.108 5.109 1.466 1.00 96.25 325 TYR A O 1
ATOM 2439 N N . ASP A 1 326 ? -26.554 6.264 2.602 1.00 94.69 326 ASP A N 1
ATOM 2440 C CA . ASP A 1 326 ? -27.258 7.523 2.850 1.00 94.69 326 ASP A CA 1
ATOM 2441 C C . ASP A 1 326 ? -26.242 8.607 3.239 1.00 94.69 326 ASP A C 1
ATOM 2443 O O . ASP A 1 326 ? -25.033 8.366 3.235 1.00 94.69 326 ASP A O 1
ATOM 2447 N N . SER A 1 327 ? -26.734 9.788 3.612 1.00 92.88 327 SER A N 1
ATOM 2448 C CA . SER A 1 327 ? -25.923 10.932 4.030 1.00 92.88 327 SER A CA 1
ATOM 2449 C C . SER A 1 327 ? -24.992 10.650 5.217 1.00 92.88 327 SER A C 1
ATOM 2451 O O . SER A 1 327 ? -24.022 11.390 5.408 1.00 92.88 327 SER A O 1
ATOM 2453 N N . ARG A 1 328 ? -25.223 9.603 6.024 1.00 94.62 328 ARG A N 1
ATOM 2454 C CA . ARG A 1 328 ? -24.302 9.234 7.105 1.00 94.62 328 ARG A CA 1
ATOM 2455 C C . ARG A 1 328 ? -23.222 8.270 6.632 1.00 94.62 328 ARG A C 1
ATOM 2457 O O . ARG A 1 328 ? -22.050 8.528 6.924 1.00 94.62 328 ARG A O 1
ATOM 2464 N N . ALA A 1 329 ? -23.585 7.166 5.976 1.00 96.44 329 ALA A N 1
ATOM 2465 C CA . ALA A 1 329 ? -22.645 6.087 5.656 1.00 96.44 329 ALA A CA 1
ATOM 2466 C C . ALA A 1 329 ? -23.100 5.150 4.524 1.00 96.44 329 ALA A C 1
ATOM 2468 O O . ALA A 1 329 ? -24.272 5.095 4.145 1.00 96.44 329 ALA A O 1
ATOM 2469 N N . PHE A 1 330 ? -22.153 4.335 4.051 1.00 96.69 330 PHE A N 1
ATOM 2470 C CA . PHE A 1 330 ? -22.462 3.076 3.378 1.00 96.69 330 PHE A CA 1
ATOM 2471 C C . PHE A 1 330 ? -23.202 2.128 4.333 1.00 96.69 330 PHE A C 1
ATOM 2473 O O . PHE A 1 330 ? -22.971 2.127 5.546 1.00 96.69 330 PHE A O 1
ATOM 2480 N N . LYS A 1 331 ? -24.098 1.314 3.772 1.00 96.81 331 LYS A N 1
ATOM 2481 C CA . LYS A 1 331 ? -24.941 0.358 4.493 1.00 96.81 331 LYS A CA 1
ATOM 2482 C C . LYS A 1 331 ? -24.863 -1.022 3.870 1.00 96.81 331 LYS A C 1
ATOM 2484 O O . LYS A 1 331 ? -25.114 -1.163 2.673 1.00 96.81 331 LYS A O 1
ATOM 2489 N N . ILE A 1 332 ? -24.623 -2.030 4.697 1.00 96.88 332 ILE A N 1
ATOM 2490 C CA . ILE A 1 332 ? -24.559 -3.443 4.313 1.00 96.88 332 ILE A CA 1
ATOM 2491 C C . ILE A 1 332 ? -25.776 -4.134 4.937 1.00 96.88 332 ILE A C 1
ATOM 2493 O O . ILE A 1 332 ? -26.010 -4.026 6.135 1.00 96.88 332 ILE A O 1
ATOM 2497 N N . ASN A 1 333 ? -26.635 -4.745 4.114 1.00 95.31 333 ASN A N 1
ATOM 2498 C CA . ASN A 1 333 ? -27.971 -5.235 4.503 1.00 95.31 333 ASN A CA 1
ATOM 2499 C C . ASN A 1 333 ? -28.870 -4.198 5.224 1.00 95.31 333 ASN A C 1
ATOM 2501 O O . ASN A 1 333 ? -29.841 -4.560 5.886 1.00 95.31 333 ASN A O 1
ATOM 2505 N N . GLY A 1 334 ? -28.581 -2.903 5.054 1.00 95.12 334 GLY A N 1
ATOM 2506 C CA . GLY A 1 334 ? -29.289 -1.787 5.691 1.00 95.12 334 GLY A CA 1
ATOM 2507 C C . GLY A 1 334 ? -28.629 -1.245 6.965 1.00 95.12 334 GLY A C 1
ATOM 2508 O O . GLY A 1 334 ? -28.995 -0.154 7.396 1.00 95.12 334 GLY A O 1
ATOM 2509 N N . GLU A 1 335 ? -27.637 -1.937 7.524 1.00 94.88 335 GLU A N 1
ATOM 2510 C CA . GLU A 1 335 ? -26.883 -1.498 8.702 1.00 94.88 335 GLU A CA 1
ATOM 2511 C C . GLU A 1 335 ? -25.682 -0.632 8.296 1.00 94.88 335 GLU A C 1
ATOM 2513 O O . GLU A 1 335 ? -24.951 -0.972 7.364 1.00 94.88 335 GLU A O 1
ATOM 2518 N N . ARG A 1 336 ? -25.503 0.518 8.960 1.00 95.69 336 ARG A N 1
ATOM 2519 C CA . ARG A 1 336 ? -24.411 1.466 8.682 1.00 95.69 336 ARG A CA 1
ATOM 2520 C C . ARG A 1 336 ? -23.106 0.980 9.305 1.00 95.69 336 ARG A C 1
ATOM 2522 O O . ARG A 1 336 ? -23.097 0.564 10.459 1.00 95.69 336 ARG A O 1
ATOM 2529 N N . THR A 1 337 ? -21.995 1.137 8.591 1.00 94.88 337 THR A N 1
ATOM 2530 C CA . THR A 1 337 ? -20.658 0.887 9.145 1.00 94.88 337 THR A CA 1
ATOM 2531 C C . THR A 1 337 ? -19.664 1.952 8.710 1.00 94.88 337 THR A C 1
ATOM 2533 O O . THR A 1 337 ? -19.751 2.508 7.613 1.00 94.88 337 THR A O 1
ATOM 2536 N N . LEU A 1 338 ? -18.678 2.194 9.566 1.00 96.88 338 LEU A N 1
ATOM 2537 C CA . LEU A 1 338 ? -17.418 2.812 9.203 1.00 96.88 338 LEU A CA 1
ATOM 2538 C C . LEU A 1 338 ? -16.649 1.827 8.306 1.00 96.88 338 LEU A C 1
ATOM 2540 O O . LEU A 1 338 ? -16.604 0.621 8.576 1.00 96.88 338 LEU A O 1
ATOM 2544 N N . LEU A 1 339 ? -16.088 2.340 7.215 1.00 98.19 339 LEU A N 1
ATOM 2545 C CA . LEU A 1 339 ? -15.228 1.607 6.292 1.00 98.19 339 LEU A CA 1
ATOM 2546 C C . LEU A 1 339 ? -13.820 2.197 6.375 1.00 98.19 339 LEU A C 1
ATOM 2548 O O . LEU A 1 339 ? -13.542 3.232 5.766 1.00 98.19 339 LEU A O 1
ATOM 2552 N N . LEU A 1 340 ? -12.949 1.540 7.143 1.00 98.25 340 LEU A N 1
ATOM 2553 C CA . LEU A 1 340 ? -11.525 1.860 7.238 1.00 98.25 340 LEU A CA 1
ATOM 2554 C C . LEU A 1 340 ? -10.746 0.873 6.377 1.00 98.25 340 LEU A C 1
ATOM 2556 O O . LEU A 1 340 ? -10.826 -0.339 6.590 1.00 98.25 340 LEU A O 1
ATOM 2560 N N . GLY A 1 341 ? -9.987 1.380 5.413 1.00 97.75 341 GLY A N 1
ATOM 2561 C CA . GLY A 1 341 ? -9.270 0.531 4.472 1.00 97.75 341 GLY A CA 1
ATOM 2562 C C . GLY A 1 341 ? -7.903 1.040 4.071 1.00 97.75 341 GLY A C 1
ATOM 2563 O O . GLY A 1 341 ? -7.425 2.089 4.511 1.00 97.75 341 GLY A O 1
ATOM 2564 N N . GLY A 1 342 ? -7.257 0.261 3.218 1.00 98.38 342 GLY A N 1
ATOM 2565 C CA . GLY A 1 342 ? -5.952 0.590 2.676 1.00 98.38 342 GLY A CA 1
ATOM 2566 C C . GLY A 1 342 ? -5.779 0.060 1.265 1.00 98.38 342 GLY A C 1
ATOM 2567 O O . GLY A 1 342 ? -6.390 -0.934 0.871 1.00 98.38 342 GLY A O 1
ATOM 2568 N N . SER A 1 343 ? -4.922 0.727 0.497 1.00 98.75 343 SER A N 1
ATOM 2569 C CA . SER A 1 343 ? -4.597 0.308 -0.860 1.00 98.75 343 SER A CA 1
ATOM 2570 C C . SER A 1 343 ? -3.381 -0.613 -0.884 1.00 98.75 343 SER A C 1
ATOM 2572 O O . SER A 1 343 ? -2.344 -0.303 -0.284 1.00 98.75 343 SER A O 1
ATOM 2574 N N . ILE A 1 344 ? -3.525 -1.732 -1.603 1.00 98.50 344 ILE A N 1
ATOM 2575 C CA . ILE A 1 344 ? -2.457 -2.665 -1.990 1.00 98.50 344 ILE A CA 1
ATOM 2576 C C . ILE A 1 344 ? -2.686 -3.029 -3.459 1.00 98.50 344 ILE A C 1
ATOM 2578 O O . ILE A 1 344 ? -3.764 -3.487 -3.834 1.00 98.50 344 ILE A O 1
ATOM 2582 N N . HIS A 1 345 ? -1.668 -2.864 -4.302 1.00 98.25 345 HIS A N 1
ATOM 2583 C CA . HIS A 1 345 ? -1.762 -3.196 -5.726 1.00 98.25 345 HIS A CA 1
ATOM 2584 C C . HIS A 1 345 ? -1.074 -4.530 -6.008 1.00 98.25 345 HIS A C 1
ATOM 2586 O O . HIS A 1 345 ? 0.153 -4.615 -6.002 1.00 98.25 345 HIS A O 1
ATOM 2592 N N . TYR A 1 346 ? -1.874 -5.562 -6.285 1.00 97.25 346 TYR A N 1
ATOM 2593 C CA . TYR A 1 346 ? -1.433 -6.942 -6.513 1.00 97.25 346 TYR A CA 1
ATOM 2594 C C . TYR A 1 346 ? -0.236 -7.117 -7.473 1.00 97.25 346 TYR A C 1
ATOM 2596 O O . TYR A 1 346 ? 0.618 -7.949 -7.151 1.00 97.25 346 TYR A O 1
ATOM 2604 N N . PRO A 1 347 ? -0.048 -6.323 -8.557 1.00 96.12 347 PRO A N 1
ATOM 2605 C CA . PRO A 1 347 ? 1.122 -6.470 -9.427 1.00 96.12 347 PRO A CA 1
ATOM 2606 C C . PRO A 1 347 ? 2.444 -6.022 -8.786 1.00 96.12 347 PRO A C 1
ATOM 2608 O O . PRO A 1 347 ? 3.508 -6.437 -9.250 1.00 96.12 347 PRO A O 1
ATOM 2611 N N . ARG A 1 348 ? 2.403 -5.174 -7.745 1.00 95.75 348 ARG A N 1
ATOM 2612 C CA . ARG A 1 348 ? 3.586 -4.617 -7.053 1.00 95.75 348 ARG A CA 1
ATOM 2613 C C . ARG A 1 348 ? 4.167 -5.539 -5.968 1.00 95.75 348 ARG A C 1
ATOM 2615 O O . ARG A 1 348 ? 5.147 -5.173 -5.314 1.00 95.75 348 ARG A O 1
ATOM 2622 N N . LEU A 1 349 ? 3.559 -6.709 -5.771 1.00 92.62 349 LEU A N 1
ATOM 2623 C CA . LEU A 1 349 ? 3.925 -7.750 -4.805 1.00 92.62 349 LEU A CA 1
ATOM 2624 C C . LEU A 1 349 ? 4.226 -9.068 -5.546 1.00 92.62 349 LEU A C 1
ATOM 2626 O O . LEU A 1 349 ? 3.748 -9.277 -6.664 1.00 92.62 349 LEU A O 1
ATOM 2630 N N . ALA A 1 350 ? 4.970 -9.988 -4.923 1.00 89.94 350 ALA A N 1
ATOM 2631 C CA . ALA A 1 350 ? 4.908 -11.396 -5.330 1.00 89.94 350 ALA A CA 1
ATOM 2632 C C . ALA A 1 350 ? 3.607 -12.050 -4.812 1.00 89.94 350 ALA A C 1
ATOM 2634 O O . ALA A 1 350 ? 3.018 -11.601 -3.827 1.00 89.94 350 ALA A O 1
ATOM 2635 N N . VAL A 1 351 ? 3.144 -13.109 -5.479 1.00 92.19 351 VAL A N 1
ATOM 2636 C CA . VAL A 1 351 ? 1.831 -13.739 -5.221 1.00 92.19 351 VAL A CA 1
ATOM 2637 C C . VAL A 1 351 ? 1.774 -14.374 -3.824 1.00 92.19 351 VAL A C 1
ATOM 2639 O O . VAL A 1 351 ? 0.738 -14.398 -3.165 1.00 92.19 351 VAL A O 1
ATOM 2642 N N . GLU A 1 352 ? 2.926 -14.828 -3.343 1.00 88.25 352 GLU A N 1
ATOM 2643 C CA . GLU A 1 352 ? 3.181 -15.422 -2.029 1.00 88.25 352 GLU A CA 1
ATOM 2644 C C . GLU A 1 352 ? 3.080 -14.394 -0.885 1.00 88.25 352 GLU A C 1
ATOM 2646 O O . GLU A 1 352 ? 3.110 -14.757 0.290 1.00 88.25 352 GLU A O 1
ATOM 2651 N N . GLU A 1 353 ? 2.981 -13.106 -1.219 1.00 91.00 353 GLU A N 1
ATOM 2652 C CA . GLU A 1 353 ? 2.909 -12.000 -0.264 1.00 91.00 353 GLU A CA 1
ATOM 2653 C C . GLU A 1 353 ? 1.502 -11.437 -0.093 1.00 91.00 353 GLU A C 1
ATOM 2655 O O . GLU A 1 353 ? 1.266 -10.689 0.853 1.00 91.00 353 GLU A O 1
ATOM 2660 N N . TRP A 1 354 ? 0.571 -11.791 -0.982 1.00 95.31 354 TRP A N 1
ATOM 2661 C CA . TRP A 1 354 ? -0.806 -11.309 -0.930 1.00 95.31 354 TRP A CA 1
ATOM 2662 C C . TRP A 1 354 ? -1.470 -11.708 0.392 1.00 95.31 354 TRP A C 1
ATOM 2664 O O . TRP A 1 354 ? -1.840 -10.837 1.175 1.00 95.31 354 TRP A O 1
ATOM 2674 N N . ASP A 1 355 ? -1.529 -13.007 0.694 1.00 93.88 355 ASP A N 1
ATOM 2675 C CA . ASP A 1 355 ? -2.156 -13.531 1.911 1.00 93.88 355 ASP A CA 1
ATOM 2676 C C . ASP A 1 355 ? -1.586 -12.912 3.210 1.00 93.88 355 ASP A C 1
ATOM 2678 O O . ASP A 1 355 ? -2.386 -12.453 4.028 1.00 93.88 355 ASP A O 1
ATOM 2682 N N . PRO A 1 356 ? -0.255 -12.850 3.456 1.00 90.50 356 PRO A N 1
ATOM 2683 C CA . PRO A 1 356 ? 0.264 -12.232 4.676 1.00 90.50 356 PRO A CA 1
ATOM 2684 C C . PRO A 1 356 ? 0.067 -10.711 4.719 1.00 90.50 356 PRO A C 1
ATOM 2686 O O . PRO A 1 356 ? -0.246 -10.197 5.786 1.00 90.50 356 PRO A O 1
ATOM 2689 N N . MET A 1 357 ? 0.191 -9.976 3.607 1.00 93.31 357 MET A N 1
ATOM 2690 C CA . MET A 1 357 ? -0.036 -8.519 3.622 1.00 93.31 357 MET A CA 1
ATOM 2691 C C . MET A 1 357 ? -1.512 -8.164 3.844 1.00 93.31 357 MET A C 1
ATOM 2693 O O . MET A 1 357 ? -1.803 -7.198 4.543 1.00 93.31 357 MET A O 1
ATOM 2697 N N . LEU A 1 358 ? -2.442 -8.979 3.343 1.00 97.31 358 LEU A N 1
ATOM 2698 C CA . LEU A 1 358 ? -3.874 -8.844 3.625 1.00 97.31 358 LEU A CA 1
ATOM 2699 C C . LEU A 1 358 ? -4.220 -9.240 5.076 1.00 97.31 358 LEU A C 1
ATOM 2701 O O . LEU A 1 358 ? -5.080 -8.618 5.697 1.00 97.31 358 LEU A O 1
ATOM 2705 N N . GLU A 1 359 ? -3.522 -10.221 5.662 1.00 92.81 359 GLU A N 1
ATOM 2706 C CA . GLU A 1 359 ? -3.691 -10.584 7.080 1.00 92.81 359 GLU A CA 1
ATOM 2707 C C . GLU A 1 359 ? -3.121 -9.513 8.031 1.00 92.81 359 GLU A C 1
ATOM 2709 O O . GLU A 1 359 ? -3.709 -9.251 9.081 1.00 92.81 359 GLU A O 1
ATOM 2714 N N . GLU A 1 360 ? -2.016 -8.860 7.665 1.00 90.38 360 GLU A N 1
ATOM 2715 C CA . GLU A 1 360 ? -1.456 -7.704 8.384 1.00 90.38 360 GLU A CA 1
ATOM 2716 C C . GLU A 1 360 ? -2.352 -6.453 8.241 1.00 90.38 360 GLU A C 1
ATOM 2718 O O . GLU A 1 360 ? -2.519 -5.714 9.210 1.00 90.38 360 GLU A O 1
ATOM 2723 N N . MET A 1 361 ? -2.989 -6.250 7.077 1.00 95.06 361 MET A N 1
ATOM 2724 C CA . MET A 1 361 ? -3.980 -5.188 6.827 1.00 95.06 361 MET A CA 1
ATOM 2725 C C . MET A 1 361 ? -5.209 -5.324 7.724 1.00 95.06 361 MET A C 1
ATOM 2727 O O . MET A 1 361 ? -5.595 -4.357 8.381 1.00 95.06 361 MET A O 1
ATOM 2731 N N . ALA A 1 362 ? -5.795 -6.520 7.809 1.00 91.75 362 ALA A N 1
ATOM 2732 C CA . ALA A 1 362 ? -6.886 -6.772 8.744 1.00 91.75 362 ALA A CA 1
ATOM 2733 C C . ALA A 1 362 ? -6.427 -6.515 10.193 1.00 91.75 362 ALA A C 1
ATOM 2735 O O . ALA A 1 362 ? -7.088 -5.792 10.941 1.00 91.75 362 ALA A O 1
ATOM 2736 N N . GLN A 1 363 ? -5.260 -7.039 10.591 1.00 84.75 36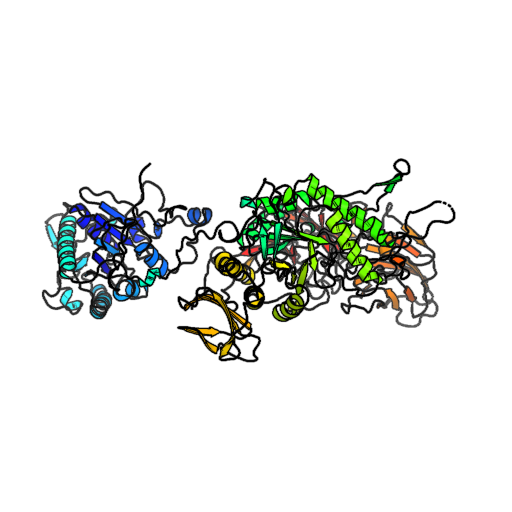3 GLN A N 1
ATOM 2737 C CA . GLN A 1 363 ? -4.706 -6.826 11.937 1.00 84.75 363 GLN A CA 1
ATOM 2738 C C . GLN A 1 363 ? -4.428 -5.353 12.277 1.00 84.75 363 GLN A C 1
ATOM 2740 O O . GLN A 1 363 ? -4.434 -5.015 13.462 1.00 84.75 363 GLN A O 1
ATOM 2745 N N . ASP A 1 364 ? -4.233 -4.480 11.284 1.00 89.69 364 ASP A N 1
ATOM 2746 C CA . ASP A 1 364 ? -4.132 -3.020 11.436 1.00 89.69 364 ASP A CA 1
ATOM 2747 C C . ASP A 1 364 ? -5.470 -2.328 11.776 1.00 89.69 364 ASP A C 1
ATOM 2749 O O . ASP A 1 364 ? -5.502 -1.105 11.915 1.00 89.69 364 ASP A O 1
ATOM 2753 N N . GLY A 1 365 ? -6.557 -3.086 11.950 1.00 89.62 365 GLY A N 1
ATOM 2754 C CA . GLY A 1 365 ? -7.886 -2.587 12.319 1.00 89.62 365 GLY A CA 1
ATOM 2755 C C . GLY A 1 365 ? -8.768 -2.211 11.124 1.00 89.62 365 GLY A C 1
ATOM 2756 O O . GLY A 1 365 ? -9.788 -1.552 11.311 1.00 89.62 365 GLY A O 1
ATOM 2757 N N . LEU A 1 366 ? -8.370 -2.600 9.910 1.00 97.19 366 LEU A N 1
ATOM 2758 C CA . LEU A 1 366 ? -9.058 -2.276 8.659 1.00 97.19 366 LEU A CA 1
ATOM 2759 C C . LEU A 1 366 ? -10.099 -3.355 8.306 1.00 97.19 366 LEU A C 1
ATOM 2761 O O . LEU A 1 366 ? -9.899 -4.535 8.601 1.00 97.19 366 LEU A O 1
ATOM 2765 N N . ASN A 1 367 ? -11.203 -2.951 7.670 1.00 96.81 367 ASN A N 1
ATOM 2766 C CA . ASN A 1 367 ? -12.281 -3.837 7.205 1.00 96.81 367 ASN A CA 1
ATOM 2767 C C . ASN A 1 367 ? -12.503 -3.815 5.681 1.00 96.81 367 ASN A C 1
ATOM 2769 O O . ASN A 1 367 ? -13.323 -4.590 5.186 1.00 96.81 367 ASN A O 1
ATOM 2773 N N . HIS A 1 368 ? -11.764 -3.003 4.911 1.00 97.50 368 HIS A N 1
ATOM 2774 C CA . HIS A 1 368 ? -11.750 -3.119 3.446 1.00 97.50 368 HIS A CA 1
ATOM 2775 C C . HIS A 1 368 ? -10.374 -2.920 2.795 1.00 97.50 368 HIS A C 1
ATOM 2777 O O . HIS A 1 368 ? -9.500 -2.217 3.302 1.00 97.50 368 HIS A O 1
ATOM 2783 N N . LEU A 1 369 ? -10.203 -3.566 1.645 1.00 98.81 369 LEU A N 1
ATOM 2784 C CA . LEU A 1 369 ? -9.094 -3.402 0.713 1.00 98.81 369 LEU A CA 1
ATOM 2785 C C . LEU A 1 369 ? -9.548 -2.524 -0.456 1.00 98.81 369 LEU A C 1
ATOM 2787 O O . LEU A 1 369 ? -10.581 -2.785 -1.072 1.00 98.81 369 LEU A O 1
ATOM 2791 N N . GLN A 1 370 ? -8.713 -1.572 -0.854 1.00 98.88 370 GLN A N 1
ATOM 2792 C CA . GLN A 1 370 ? -8.859 -0.863 -2.121 1.00 98.88 370 GLN A CA 1
ATOM 2793 C C . GLN A 1 370 ? -7.782 -1.313 -3.117 1.00 98.88 370 GLN A C 1
ATOM 2795 O O . GLN A 1 370 ? -6.619 -1.497 -2.752 1.00 98.88 370 GLN A O 1
ATOM 2800 N N . LEU A 1 371 ? -8.148 -1.474 -4.391 1.00 98.62 371 LEU A N 1
ATOM 2801 C CA . LEU A 1 371 ? -7.193 -1.824 -5.446 1.00 98.62 371 LEU A CA 1
ATOM 2802 C C . LEU A 1 371 ? -7.584 -1.253 -6.814 1.00 98.62 371 LEU A C 1
ATOM 2804 O O . LEU A 1 371 ? -8.760 -1.257 -7.181 1.00 98.62 371 LEU A O 1
ATOM 2808 N N . TYR A 1 372 ? -6.583 -0.809 -7.577 1.00 98.81 372 TYR A N 1
ATOM 2809 C CA . TYR A 1 372 ? -6.719 -0.505 -9.001 1.00 98.81 372 TYR A CA 1
ATOM 2810 C C . TYR A 1 372 ? -6.574 -1.754 -9.874 1.00 98.81 372 TYR A C 1
ATOM 2812 O O . TYR A 1 372 ? -5.797 -2.650 -9.541 1.00 98.81 372 TYR A O 1
ATOM 2820 N N . VAL A 1 373 ? -7.257 -1.772 -11.021 1.00 98.75 373 VAL A N 1
ATOM 2821 C CA . VAL A 1 373 ? -7.042 -2.743 -12.107 1.00 98.75 373 VAL A CA 1
ATOM 2822 C C . VAL A 1 373 ? -6.206 -2.096 -13.217 1.00 98.75 373 VAL A C 1
ATOM 2824 O O . VAL A 1 373 ? -6.505 -0.992 -13.661 1.00 98.75 373 VAL A O 1
ATOM 2827 N N . PHE A 1 374 ? -5.152 -2.772 -13.679 1.00 98.19 374 PHE A N 1
ATOM 2828 C CA . PHE A 1 374 ? -4.166 -2.199 -14.607 1.00 98.19 374 PHE A CA 1
ATOM 2829 C C . PHE A 1 374 ? -4.330 -2.787 -16.015 1.00 98.19 374 PHE A C 1
ATOM 2831 O O . PHE A 1 374 ? -3.842 -3.883 -16.285 1.00 98.19 374 PHE A O 1
ATOM 2838 N N . TRP A 1 375 ? -5.024 -2.084 -16.918 1.00 97.88 375 TRP A N 1
ATOM 2839 C CA . TRP A 1 375 ? -5.379 -2.611 -18.248 1.00 97.88 375 TRP A CA 1
ATOM 2840 C C . TRP A 1 375 ? -4.156 -3.075 -19.050 1.00 97.88 375 TRP A C 1
ATOM 2842 O O . TRP A 1 375 ? -4.145 -4.211 -19.507 1.00 97.88 375 TRP A O 1
ATOM 2852 N N . ASN A 1 376 ? -3.077 -2.295 -19.128 1.00 95.00 376 ASN A N 1
ATOM 2853 C CA . ASN A 1 376 ? -1.850 -2.697 -19.834 1.00 95.00 376 ASN A CA 1
ATOM 2854 C C . ASN A 1 376 ? -1.100 -3.896 -19.241 1.00 95.00 376 ASN A C 1
ATOM 2856 O O . ASN A 1 376 ? -0.313 -4.525 -19.941 1.00 95.00 376 ASN A O 1
ATOM 2860 N N . PHE A 1 377 ? -1.356 -4.232 -17.979 1.00 95.56 377 PHE A N 1
ATOM 2861 C CA . PHE A 1 377 ? -0.822 -5.434 -17.349 1.00 95.56 377 PHE A CA 1
ATOM 2862 C C . PHE A 1 377 ? -1.680 -6.674 -17.648 1.00 95.56 377 PHE A C 1
ATOM 2864 O O . PHE A 1 377 ? -1.174 -7.791 -17.602 1.00 95.56 377 PHE A O 1
ATOM 2871 N N . HIS A 1 378 ? -2.959 -6.475 -17.983 1.00 97.44 378 HIS A N 1
ATOM 2872 C CA . HIS A 1 378 ? -3.892 -7.531 -18.381 1.00 97.44 378 HIS A CA 1
ATOM 2873 C C . HIS A 1 378 ? -3.993 -7.715 -19.902 1.00 97.44 378 HIS A C 1
ATOM 2875 O O . HIS A 1 378 ? -4.263 -8.822 -20.344 1.00 97.44 378 HIS A O 1
ATOM 2881 N N . GLU A 1 379 ? -3.777 -6.674 -20.708 1.00 95.69 379 GLU A N 1
ATOM 2882 C CA . GLU A 1 379 ? -3.831 -6.703 -22.178 1.00 95.69 379 GLU A CA 1
ATOM 2883 C C . GLU A 1 379 ? -2.598 -6.002 -22.791 1.00 95.69 379 GLU A C 1
ATOM 2885 O O . GLU A 1 379 ? -2.698 -4.883 -23.309 1.00 95.69 379 GLU A O 1
ATOM 2890 N N . PRO A 1 380 ? -1.406 -6.627 -22.702 1.00 90.69 380 PRO A N 1
ATOM 2891 C CA . PRO A 1 380 ? -0.174 -6.054 -23.244 1.00 90.69 380 PRO A CA 1
ATOM 2892 C C . PRO A 1 380 ? -0.151 -6.053 -24.782 1.00 90.69 380 PRO A C 1
ATOM 2894 O O . PRO A 1 380 ? 0.376 -5.122 -25.381 1.00 90.69 380 PRO A O 1
ATOM 2897 N N . GLU A 1 381 ? -0.754 -7.058 -25.426 1.00 90.56 381 GLU A N 1
ATOM 2898 C CA . GLU A 1 381 ? -0.894 -7.142 -26.887 1.00 90.56 381 GLU A CA 1
ATOM 2899 C C . GLU A 1 381 ? -2.242 -6.559 -27.353 1.00 90.56 381 GLU A C 1
ATOM 2901 O O . GLU A 1 381 ? -3.250 -6.771 -26.675 1.00 90.56 381 GLU A O 1
ATOM 2906 N N . PRO A 1 382 ? -2.318 -5.906 -28.530 1.00 90.44 382 PRO A N 1
ATOM 2907 C CA . PRO A 1 382 ? -3.590 -5.468 -29.100 1.00 90.44 382 PRO A CA 1
ATOM 2908 C C . PRO A 1 382 ? -4.502 -6.652 -29.473 1.00 90.44 382 PRO A C 1
ATOM 2910 O O . PRO A 1 382 ? -4.018 -7.684 -29.960 1.00 90.44 382 PRO A O 1
ATOM 2913 N N . PRO A 1 383 ? -5.833 -6.510 -29.329 1.00 90.38 383 PRO A N 1
ATOM 2914 C CA . PRO A 1 383 ? -6.780 -7.547 -29.711 1.00 90.38 383 PRO A CA 1
ATOM 2915 C C . PRO A 1 383 ? -6.757 -7.803 -31.221 1.00 90.38 383 PRO A C 1
ATOM 2917 O O . PRO A 1 383 ? -6.615 -6.895 -32.042 1.00 90.38 383 PRO A O 1
ATOM 2920 N N . ARG A 1 384 ? -6.945 -9.067 -31.609 1.00 87.19 384 ARG A N 1
ATOM 2921 C CA . ARG A 1 384 ? -6.989 -9.474 -33.022 1.00 87.19 384 ARG A CA 1
ATOM 2922 C C . ARG A 1 384 ? -8.420 -9.422 -33.538 1.00 87.19 384 ARG A C 1
ATOM 2924 O O . ARG A 1 384 ? -9.317 -9.942 -32.886 1.00 87.19 384 ARG A O 1
ATOM 2931 N N . PHE A 1 385 ? -8.637 -8.835 -34.711 1.00 79.19 385 PHE A N 1
ATOM 2932 C CA . PHE A 1 385 ? -9.938 -8.907 -35.375 1.00 79.19 385 PHE A CA 1
ATOM 2933 C C . PHE A 1 385 ? -10.155 -10.310 -35.962 1.00 79.19 385 PHE A C 1
ATOM 2935 O O . PHE A 1 385 ? -9.283 -10.835 -36.657 1.00 79.19 385 PHE A O 1
ATOM 2942 N N . ASP A 1 386 ? -11.303 -10.918 -35.672 1.00 77.31 386 ASP A N 1
ATOM 2943 C CA . ASP A 1 386 ? -11.744 -12.190 -36.244 1.00 77.31 386 ASP A CA 1
ATOM 2944 C C . ASP A 1 386 ? -12.716 -11.914 -37.399 1.00 77.31 386 ASP A C 1
ATOM 2946 O O . ASP A 1 386 ? -13.850 -11.486 -37.180 1.00 77.31 386 ASP A O 1
ATOM 2950 N N . ASP A 1 387 ? -12.276 -12.170 -38.634 1.00 76.31 387 ASP A N 1
ATOM 2951 C CA . ASP A 1 387 ? -13.078 -11.987 -39.853 1.00 76.31 387 ASP A CA 1
ATOM 2952 C C . ASP A 1 387 ? -14.328 -12.889 -39.918 1.00 76.31 387 ASP A C 1
ATOM 2954 O O . ASP A 1 387 ? -15.262 -12.589 -40.667 1.00 76.31 387 ASP A O 1
ATOM 2958 N N . VAL A 1 388 ? -14.356 -14.002 -39.173 1.00 80.62 388 VAL A N 1
ATOM 2959 C CA . VAL A 1 388 ? -15.445 -14.993 -39.197 1.00 80.62 388 VAL A CA 1
ATOM 2960 C C . VAL A 1 388 ? -16.575 -14.569 -38.264 1.00 80.62 388 VAL A C 1
ATOM 2962 O O . VAL A 1 388 ? -17.726 -14.484 -38.695 1.00 80.62 388 VAL A O 1
ATOM 2965 N N . ASP A 1 389 ? -16.242 -14.261 -37.010 1.00 74.25 389 ASP A N 1
ATOM 2966 C CA . ASP A 1 389 ? -17.203 -13.764 -36.015 1.00 74.25 389 ASP A CA 1
ATOM 2967 C C . ASP A 1 389 ? -17.463 -12.245 -36.142 1.00 74.25 389 ASP A C 1
ATOM 2969 O O . ASP A 1 389 ? -18.393 -11.725 -35.522 1.00 74.25 389 ASP A O 1
ATOM 2973 N N . ARG A 1 390 ? -16.653 -11.530 -36.940 1.00 73.50 390 ARG A N 1
ATOM 2974 C CA . ARG A 1 390 ? -16.640 -10.063 -37.123 1.00 73.50 390 ARG A CA 1
ATOM 2975 C C . ARG A 1 390 ? -16.545 -9.277 -35.810 1.00 73.50 390 ARG A C 1
ATOM 2977 O O . ARG A 1 390 ? -17.294 -8.324 -35.595 1.00 73.50 390 ARG A O 1
ATOM 2984 N N . ARG A 1 391 ? -15.616 -9.674 -34.939 1.00 72.94 391 ARG A N 1
ATOM 2985 C CA . ARG A 1 391 ? -15.396 -9.070 -33.612 1.00 72.94 391 ARG A CA 1
ATOM 2986 C C . ARG A 1 391 ? -13.924 -9.065 -33.219 1.00 72.94 391 ARG A C 1
ATOM 2988 O O . ARG A 1 391 ? -13.136 -9.846 -33.748 1.00 72.94 391 ARG A O 1
ATOM 2995 N N . PHE A 1 392 ? -13.571 -8.245 -32.237 1.00 79.62 392 PHE A N 1
ATOM 2996 C CA . PHE A 1 392 ? -12.263 -8.315 -31.596 1.00 79.62 392 PHE A CA 1
ATOM 2997 C C . PHE A 1 392 ? -12.140 -9.542 -30.674 1.00 79.62 392 PHE A C 1
ATOM 2999 O O . PHE A 1 392 ? -13.093 -9.989 -30.026 1.00 79.62 392 PHE A O 1
ATOM 3006 N N . VAL A 1 393 ? -10.937 -10.113 -30.652 1.00 86.00 393 VAL A N 1
ATOM 3007 C CA . VAL A 1 393 ? -10.520 -11.238 -29.814 1.00 86.00 393 VAL A CA 1
ATOM 3008 C C . VAL A 1 393 ? -9.347 -10.767 -28.960 1.00 86.00 393 VAL A C 1
ATOM 3010 O O . VAL A 1 393 ? -8.196 -10.721 -29.404 1.00 86.00 393 VAL A O 1
ATOM 3013 N N . HIS A 1 394 ? -9.691 -10.391 -27.734 1.00 90.56 394 HIS A N 1
ATOM 3014 C CA . HIS A 1 394 ? -8.792 -9.915 -26.689 1.00 90.56 394 HIS A CA 1
ATOM 3015 C C . HIS A 1 394 ? -7.936 -11.049 -26.117 1.00 90.56 394 HIS A C 1
ATOM 3017 O O . HIS A 1 394 ? -8.395 -12.192 -26.019 1.00 90.56 394 HIS A O 1
ATOM 3023 N N . ASN A 1 395 ? -6.698 -10.734 -25.733 1.00 89.69 395 ASN A N 1
ATOM 3024 C CA . ASN A 1 395 ? -5.719 -11.700 -25.223 1.00 89.69 395 ASN A CA 1
ATOM 3025 C C . ASN A 1 395 ? -5.381 -11.413 -23.750 1.00 89.69 395 ASN A C 1
ATOM 3027 O O . ASN A 1 395 ? -4.256 -11.042 -23.425 1.00 89.69 395 ASN A O 1
ATOM 3031 N N . TYR A 1 396 ? -6.382 -11.523 -22.869 1.00 95.38 396 TYR A N 1
ATOM 3032 C CA . TYR A 1 396 ? -6.230 -11.145 -21.463 1.00 95.38 396 TYR A CA 1
ATOM 3033 C C . TYR A 1 396 ? -5.404 -12.141 -20.635 1.00 95.38 396 TYR A C 1
ATOM 3035 O O . TYR A 1 396 ? -5.735 -13.329 -20.589 1.00 95.38 396 TYR A O 1
ATOM 3043 N N . ASP A 1 397 ? -4.417 -11.641 -19.886 1.00 95.56 397 ASP A N 1
ATOM 3044 C CA . ASP A 1 397 ? -3.756 -12.377 -18.805 1.00 95.56 397 ASP A CA 1
ATOM 3045 C C . ASP A 1 397 ? -4.393 -12.056 -17.441 1.00 95.56 397 ASP A C 1
ATOM 3047 O O . ASP A 1 397 ? -4.443 -10.909 -16.988 1.00 95.56 397 ASP A O 1
ATOM 3051 N N . PHE A 1 398 ? -4.851 -13.109 -16.763 1.00 96.56 398 PHE A N 1
ATOM 3052 C CA . PHE A 1 398 ? -5.321 -13.087 -15.377 1.00 96.56 398 PHE A CA 1
ATOM 3053 C C . PHE A 1 398 ? -4.625 -14.177 -14.541 1.00 96.56 398 PHE A C 1
ATOM 3055 O O . PHE A 1 398 ? -5.247 -14.827 -13.702 1.00 96.56 398 PHE A O 1
ATOM 3062 N N . SER A 1 399 ? -3.340 -14.433 -14.806 1.00 95.25 399 SER A N 1
ATOM 3063 C CA . SER A 1 399 ? -2.543 -15.486 -14.169 1.00 95.25 399 SER A CA 1
ATOM 3064 C C . SER A 1 399 ? -1.343 -14.941 -13.385 1.00 95.25 399 SER A C 1
ATOM 3066 O O . SER A 1 399 ? -0.881 -13.819 -13.588 1.00 95.25 399 SER A O 1
ATOM 3068 N N . GLY A 1 400 ? -0.821 -15.726 -12.436 1.00 93.94 400 GLY A N 1
ATOM 3069 C CA . GLY A 1 400 ? 0.340 -15.327 -11.632 1.00 93.94 400 GLY A CA 1
ATOM 3070 C C . GLY A 1 400 ? 0.107 -13.999 -10.903 1.00 93.94 400 GLY A C 1
ATOM 3071 O O . GLY A 1 400 ? -0.858 -13.866 -10.154 1.00 93.94 400 GLY A O 1
ATOM 3072 N N . ARG A 1 401 ? 0.969 -12.998 -11.139 1.00 93.88 401 ARG A N 1
ATOM 3073 C CA . ARG A 1 401 ? 0.797 -11.643 -10.574 1.00 93.88 401 ARG A CA 1
ATOM 3074 C C . ARG A 1 401 ? -0.405 -10.879 -11.143 1.00 93.88 401 ARG A C 1
ATOM 3076 O O . ARG A 1 401 ? -0.759 -9.863 -10.559 1.00 93.88 401 ARG A O 1
ATOM 3083 N N . ALA A 1 402 ? -1.019 -11.335 -12.236 1.00 96.50 402 ALA A N 1
ATOM 3084 C CA . ALA A 1 402 ? -2.228 -10.763 -12.828 1.00 96.50 402 ALA A CA 1
ATOM 3085 C C . ALA A 1 402 ? -3.528 -11.455 -12.360 1.00 96.50 402 ALA A C 1
ATOM 3087 O O . ALA A 1 402 ? -4.608 -11.089 -12.819 1.00 96.50 402 ALA A O 1
ATOM 3088 N N . ASP A 1 403 ? -3.473 -12.423 -11.435 1.00 98.12 403 ASP A N 1
ATOM 3089 C CA . ASP A 1 403 ? -4.664 -13.121 -10.917 1.00 98.12 403 ASP A CA 1
ATOM 3090 C C . ASP A 1 403 ? -5.486 -12.252 -9.938 1.00 98.12 403 ASP A C 1
ATOM 3092 O O . ASP A 1 403 ? -5.504 -12.440 -8.717 1.00 98.12 403 ASP A O 1
ATOM 3096 N N . LEU A 1 404 ? -6.190 -11.275 -10.517 1.00 98.62 404 LEU A N 1
ATOM 3097 C CA . LEU A 1 404 ? -7.127 -10.362 -9.859 1.00 98.62 404 LEU A CA 1
ATOM 3098 C C . LEU A 1 404 ? -8.211 -11.118 -9.072 1.00 98.62 404 LEU A C 1
ATOM 3100 O O . LEU A 1 404 ? -8.598 -10.706 -7.979 1.00 98.62 404 LEU A O 1
ATOM 3104 N N . VAL A 1 405 ? -8.686 -12.249 -9.607 1.00 98.69 405 VAL A N 1
ATOM 3105 C CA . VAL A 1 405 ? -9.729 -13.073 -8.979 1.00 98.69 405 VAL A CA 1
ATOM 3106 C C . VAL A 1 405 ? -9.217 -13.719 -7.695 1.00 98.69 405 VAL A C 1
ATOM 3108 O O . VAL A 1 405 ? -9.920 -13.696 -6.681 1.00 98.69 405 VAL A O 1
ATOM 3111 N N . ARG A 1 406 ? -8.000 -14.271 -7.703 1.00 98.44 406 ARG A N 1
ATOM 3112 C CA . ARG A 1 406 ? -7.356 -14.796 -6.495 1.00 98.44 406 ARG A CA 1
ATOM 3113 C C . ARG A 1 406 ? -7.079 -13.693 -5.483 1.00 98.44 406 ARG A C 1
ATOM 3115 O O . ARG A 1 406 ? -7.330 -13.924 -4.306 1.00 98.44 406 ARG A O 1
ATOM 3122 N N . PHE A 1 407 ? -6.621 -12.513 -5.903 1.00 98.75 407 PHE A N 1
ATOM 3123 C CA . PHE A 1 407 ? -6.341 -11.419 -4.967 1.00 98.75 407 PHE A CA 1
ATOM 3124 C C . PHE A 1 407 ? -7.603 -10.925 -4.238 1.00 98.75 407 PHE A C 1
ATOM 3126 O O . PHE A 1 407 ? -7.606 -10.811 -3.013 1.00 98.75 407 PHE A O 1
ATOM 3133 N N . ILE A 1 408 ? -8.710 -10.727 -4.964 1.00 98.81 408 ILE A N 1
ATOM 3134 C CA . ILE A 1 408 ? -10.005 -10.346 -4.368 1.00 98.81 408 ILE A CA 1
ATOM 3135 C C . ILE A 1 408 ? -10.538 -11.451 -3.437 1.00 98.81 408 ILE A C 1
ATOM 3137 O O . ILE A 1 408 ? -11.103 -11.151 -2.385 1.00 98.81 408 ILE A O 1
ATOM 3141 N N . ARG A 1 409 ? -10.341 -12.734 -3.777 1.00 98.38 409 ARG A N 1
ATOM 3142 C CA . ARG A 1 409 ? -10.704 -13.855 -2.887 1.00 98.38 409 ARG A CA 1
ATOM 3143 C C . ARG A 1 409 ? -9.849 -13.892 -1.626 1.00 98.38 409 ARG A C 1
ATOM 3145 O O . ARG A 1 409 ? -10.416 -14.013 -0.547 1.00 98.38 409 ARG A O 1
ATOM 3152 N N . ALA A 1 410 ? -8.534 -13.715 -1.747 1.00 98.31 410 ALA A N 1
ATOM 3153 C CA . ALA A 1 410 ? -7.626 -13.643 -0.607 1.00 98.31 410 ALA A CA 1
ATOM 3154 C C . ALA A 1 410 ? -8.027 -12.515 0.360 1.00 98.31 410 ALA A C 1
ATOM 3156 O O . ALA A 1 410 ? -8.009 -12.724 1.568 1.00 98.31 410 ALA A O 1
ATOM 3157 N N . ALA A 1 411 ? -8.474 -11.359 -0.147 1.00 98.56 411 ALA A N 1
ATOM 3158 C CA . ALA A 1 411 ? -8.981 -10.269 0.690 1.00 98.56 411 ALA A CA 1
ATOM 3159 C C . ALA A 1 411 ? -10.203 -10.704 1.522 1.00 98.56 411 ALA A C 1
ATOM 3161 O O . ALA A 1 411 ? -10.197 -10.564 2.745 1.00 98.56 411 ALA A O 1
ATOM 3162 N N . GLY A 1 412 ? -11.195 -11.336 0.885 1.00 97.75 412 GLY A N 1
ATOM 3163 C CA . GLY A 1 412 ? -12.350 -11.908 1.584 1.00 97.75 412 GLY A CA 1
ATOM 3164 C C . GLY A 1 412 ? -11.981 -13.041 2.556 1.00 97.75 412 GLY A C 1
ATOM 3165 O O . GLY A 1 412 ? -12.546 -13.141 3.640 1.00 97.75 412 GLY A O 1
ATOM 3166 N N . GLU A 1 413 ? -10.987 -13.868 2.231 1.00 96.94 413 GLU A N 1
ATOM 3167 C CA . GLU A 1 413 ? -10.453 -14.900 3.139 1.00 96.94 413 GLU A CA 1
ATOM 3168 C C . GLU A 1 413 ? -9.684 -14.310 4.340 1.00 96.94 413 GLU A C 1
ATOM 3170 O O . GLU A 1 413 ? -9.510 -14.995 5.351 1.00 96.94 413 GLU A O 1
ATOM 3175 N N . LYS A 1 414 ? -9.273 -13.035 4.270 1.00 96.25 414 LYS A N 1
ATOM 3176 C CA . LYS A 1 414 ? -8.754 -12.231 5.395 1.00 96.25 414 LYS A CA 1
ATOM 3177 C C . LYS A 1 414 ? -9.799 -11.293 6.011 1.00 96.25 414 LYS A C 1
ATOM 3179 O O . LYS A 1 414 ? -9.438 -10.403 6.773 1.00 96.25 414 LYS A O 1
ATOM 3184 N N . ASP A 1 415 ? -11.080 -11.550 5.744 1.00 95.50 415 ASP A N 1
ATOM 3185 C CA . ASP A 1 415 ? -12.241 -10.854 6.315 1.00 95.50 415 ASP A CA 1
ATOM 3186 C C . ASP A 1 415 ? -12.436 -9.391 5.862 1.00 95.50 415 ASP A C 1
ATOM 3188 O O . ASP A 1 415 ? -13.174 -8.621 6.480 1.00 95.50 415 ASP A O 1
ATOM 3192 N N . LEU A 1 416 ? -11.800 -9.014 4.749 1.00 98.25 416 LEU A N 1
ATOM 3193 C CA . LEU A 1 416 ? -11.883 -7.681 4.158 1.00 98.25 416 LEU A CA 1
ATOM 3194 C C . LEU A 1 416 ? -12.963 -7.625 3.070 1.00 98.25 416 LEU A C 1
ATOM 3196 O O . LEU A 1 416 ? -13.024 -8.480 2.181 1.00 98.25 416 LEU A O 1
ATOM 3200 N N . PHE A 1 417 ? -13.761 -6.560 3.084 1.00 98.75 417 PHE A N 1
ATOM 3201 C CA . PHE A 1 417 ? -14.502 -6.117 1.903 1.00 98.75 417 PHE A CA 1
ATOM 3202 C C . PHE A 1 417 ? -13.554 -5.527 0.843 1.00 98.75 417 PHE A C 1
ATOM 3204 O O . PHE A 1 417 ? -12.378 -5.286 1.115 1.00 98.75 417 PHE A O 1
ATOM 3211 N N . VAL A 1 418 ? -14.052 -5.264 -0.368 1.00 98.88 418 VAL A N 1
ATOM 3212 C CA . VAL A 1 418 ? -13.253 -4.717 -1.476 1.00 98.88 418 VAL A CA 1
ATOM 3213 C C . VAL A 1 418 ? -13.924 -3.511 -2.146 1.00 98.88 418 VAL A C 1
ATOM 3215 O O . VAL A 1 418 ? -15.079 -3.590 -2.575 1.00 98.88 418 VAL A O 1
ATOM 3218 N N . ASN A 1 419 ? -13.153 -2.429 -2.299 1.00 98.75 419 ASN A N 1
ATOM 3219 C CA . ASN A 1 419 ? -13.382 -1.351 -3.262 1.00 98.75 419 ASN A CA 1
ATOM 3220 C C . ASN A 1 419 ? -12.585 -1.642 -4.548 1.00 98.75 419 ASN A C 1
ATOM 3222 O O . ASN A 1 419 ? -11.349 -1.595 -4.552 1.00 98.75 419 ASN A O 1
ATOM 3226 N N . LEU A 1 420 ? -13.293 -1.960 -5.636 1.00 98.75 420 LEU A N 1
ATOM 3227 C CA . LEU A 1 420 ? -12.700 -2.339 -6.919 1.00 98.75 420 LEU A CA 1
ATOM 3228 C C . LEU A 1 420 ? -12.628 -1.141 -7.879 1.00 98.75 420 LEU A C 1
ATOM 3230 O O . LEU A 1 420 ? -13.606 -0.797 -8.547 1.00 98.75 420 LEU A O 1
ATOM 3234 N N . ARG A 1 421 ? -11.451 -0.526 -8.003 1.00 98.62 421 ARG A N 1
ATOM 3235 C CA . ARG A 1 421 ? -11.239 0.643 -8.868 1.00 98.62 421 ARG A CA 1
ATOM 3236 C C . ARG A 1 421 ? -10.783 0.169 -10.250 1.00 98.62 421 ARG A C 1
ATOM 3238 O O . ARG A 1 421 ? -9.598 -0.025 -10.504 1.00 98.62 421 ARG A O 1
ATOM 3245 N N . ILE A 1 422 ? -11.749 -0.088 -11.132 1.00 98.44 422 ILE A N 1
ATOM 3246 C CA . ILE A 1 422 ? -11.519 -0.680 -12.461 1.00 98.44 422 ILE A CA 1
ATOM 3247 C C . ILE A 1 422 ? -10.790 0.301 -13.390 1.00 98.44 422 ILE A C 1
ATOM 3249 O O . ILE A 1 422 ? -10.012 -0.139 -14.230 1.00 98.44 422 ILE A O 1
ATOM 3253 N N . GLY A 1 423 ? -11.024 1.610 -13.242 1.00 95.19 423 GLY A N 1
ATOM 3254 C CA . GLY A 1 423 ? -10.457 2.643 -14.115 1.00 95.19 423 GLY A CA 1
ATOM 3255 C C . GLY A 1 423 ? -11.211 2.737 -15.453 1.00 95.19 423 GLY A C 1
ATOM 3256 O O . GLY A 1 423 ? -12.399 3.059 -15.437 1.00 95.19 423 GLY A O 1
ATOM 3257 N N . PRO A 1 424 ? -10.580 2.495 -16.620 1.00 94.81 424 PRO A N 1
ATOM 3258 C CA . PRO A 1 424 ? -9.285 1.831 -16.789 1.00 94.81 424 PRO A CA 1
ATOM 3259 C C . PRO A 1 424 ? -8.083 2.779 -16.832 1.00 94.81 424 PRO A C 1
ATOM 3261 O O . PRO A 1 424 ? -6.946 2.330 -16.702 1.00 94.81 424 PRO A O 1
ATOM 3264 N N . TYR A 1 425 ? -8.317 4.088 -16.955 1.00 96.50 425 TYR A N 1
ATOM 3265 C CA . TYR A 1 425 ? -7.332 5.067 -16.509 1.00 96.50 425 TYR A CA 1
ATOM 3266 C C . TYR A 1 425 ? -7.328 5.073 -14.979 1.00 96.50 425 TYR A C 1
ATOM 3268 O O . TYR A 1 425 ? -8.374 5.269 -14.361 1.00 96.50 425 TYR A O 1
ATOM 3276 N N . VAL A 1 426 ? -6.160 4.844 -14.381 1.00 96.69 426 VAL A N 1
ATOM 3277 C CA . VAL A 1 426 ? -5.983 4.755 -12.922 1.00 96.69 426 VAL A CA 1
ATOM 3278 C C . VAL A 1 426 ? -4.963 5.752 -12.374 1.00 96.69 426 VAL A C 1
ATOM 3280 O O . VAL A 1 426 ? -4.875 5.914 -11.164 1.00 96.69 426 VAL A O 1
ATOM 3283 N N . CYS A 1 427 ? -4.205 6.443 -13.237 1.00 94.31 427 CYS A N 1
ATOM 3284 C CA . CYS A 1 427 ? -3.055 7.286 -12.872 1.00 94.31 427 CYS A CA 1
ATOM 3285 C C . CYS A 1 427 ? -1.969 6.497 -12.107 1.00 94.31 427 CYS A C 1
ATOM 3287 O O . CYS A 1 427 ? -0.997 6.043 -12.719 1.00 94.31 427 CYS A O 1
ATOM 3289 N N . ALA A 1 428 ? -2.166 6.305 -10.797 1.00 94.62 428 ALA A N 1
ATOM 3290 C CA . ALA A 1 428 ? -1.547 5.320 -9.908 1.00 94.62 428 ALA A CA 1
ATOM 3291 C C . ALA A 1 428 ? -0.017 5.165 -9.960 1.00 94.62 428 ALA A C 1
ATOM 3293 O O . ALA A 1 428 ? 0.494 4.105 -9.589 1.00 94.62 428 ALA A O 1
ATOM 3294 N N . GLU A 1 429 ? 0.728 6.151 -10.469 1.00 93.50 429 GLU A N 1
ATOM 3295 C CA . GLU A 1 429 ? 2.172 6.066 -10.761 1.00 93.50 429 GLU A CA 1
ATOM 3296 C C . GLU A 1 429 ? 2.573 4.857 -11.625 1.00 93.50 429 GLU A C 1
ATOM 3298 O O . GLU A 1 429 ? 3.707 4.369 -11.615 1.00 93.50 429 GLU A O 1
ATOM 3303 N N . TRP A 1 430 ? 1.623 4.343 -12.398 1.00 95.19 430 TRP A N 1
ATOM 3304 C CA . TRP A 1 430 ? 1.812 3.186 -13.257 1.00 95.19 430 TRP A CA 1
ATOM 3305 C C . TRP A 1 430 ? 2.099 3.631 -14.690 1.00 95.19 430 TRP A C 1
ATOM 3307 O O . TRP A 1 430 ? 1.610 4.675 -15.129 1.00 95.19 430 TRP A O 1
ATOM 3317 N N . ALA A 1 431 ? 2.905 2.860 -15.425 1.00 92.25 431 ALA A N 1
ATOM 3318 C CA . ALA A 1 431 ? 3.261 3.185 -16.804 1.00 92.25 431 ALA A CA 1
ATOM 3319 C C . ALA A 1 431 ? 2.006 3.512 -17.638 1.00 92.25 431 ALA A C 1
ATOM 3321 O O . ALA A 1 431 ? 1.024 2.766 -17.618 1.00 92.25 431 ALA A O 1
ATOM 3322 N N . PHE A 1 432 ? 2.036 4.668 -18.310 1.00 91.88 432 PHE A N 1
ATOM 3323 C CA . PHE A 1 432 ? 0.935 5.217 -19.112 1.00 91.88 432 PHE A CA 1
ATOM 3324 C C . PHE A 1 432 ? -0.439 5.264 -18.393 1.00 91.88 432 PHE A C 1
ATOM 3326 O O . PHE A 1 432 ? -1.497 5.090 -18.995 1.00 91.88 432 PHE A O 1
ATOM 3333 N N . GLY A 1 433 ? -0.441 5.471 -17.070 1.00 93.38 433 GLY A N 1
ATOM 3334 C CA . GLY A 1 433 ? -1.664 5.628 -16.274 1.00 93.38 433 GLY A CA 1
ATOM 3335 C C . GLY A 1 433 ? -2.541 4.374 -16.205 1.00 93.38 433 GLY A C 1
ATOM 3336 O O . GLY A 1 433 ? -3.720 4.487 -15.877 1.00 93.38 433 GLY A O 1
ATOM 3337 N N . GLY A 1 434 ? -1.981 3.203 -16.534 1.00 95.12 434 GLY A N 1
ATOM 3338 C CA . GLY A 1 434 ? -2.690 1.922 -16.632 1.00 95.12 434 GLY A CA 1
ATOM 3339 C C . GLY A 1 434 ? -3.168 1.550 -18.037 1.00 95.12 434 GLY A C 1
ATOM 3340 O O . GLY A 1 434 ? -3.525 0.393 -18.242 1.00 95.12 434 GLY A O 1
ATOM 3341 N N . LEU A 1 435 ? -3.141 2.467 -19.012 1.00 94.62 435 LEU A N 1
ATOM 3342 C CA . LEU A 1 435 ? -3.626 2.195 -20.370 1.00 94.62 435 LEU A CA 1
ATOM 3343 C C . LEU A 1 435 ? -2.591 1.432 -21.221 1.00 94.62 435 LEU A C 1
ATOM 3345 O O . LEU A 1 435 ? -1.387 1.668 -21.070 1.00 94.62 435 LEU A O 1
ATOM 3349 N N . PRO A 1 436 ? -3.012 0.520 -22.121 1.00 93.50 436 PRO A N 1
ATOM 3350 C CA . PRO A 1 436 ? -2.124 -0.096 -23.107 1.00 93.50 436 PRO A CA 1
ATOM 3351 C C . PRO A 1 436 ? -1.556 0.913 -24.105 1.00 93.50 436 PRO A C 1
ATOM 3353 O O . PRO A 1 436 ? -2.279 1.769 -24.615 1.00 93.50 436 PRO A O 1
ATOM 3356 N N . LEU A 1 437 ? -0.263 0.793 -24.426 1.00 91.12 437 LEU A N 1
ATOM 3357 C CA . LEU A 1 437 ? 0.387 1.685 -25.391 1.00 91.12 437 LEU A CA 1
ATOM 3358 C C . LEU A 1 437 ? -0.188 1.512 -26.802 1.00 91.12 437 LEU A C 1
ATOM 3360 O O . LEU A 1 437 ? -0.364 2.510 -27.494 1.00 91.12 437 LEU A O 1
ATOM 3364 N N . TRP A 1 438 ? -0.558 0.292 -27.205 1.00 91.25 438 TRP A N 1
ATOM 3365 C CA . TRP A 1 438 ? -1.105 0.013 -28.538 1.00 91.25 438 TRP A CA 1
ATOM 3366 C C . TRP A 1 438 ? -2.383 0.810 -28.864 1.00 91.25 438 TRP A C 1
ATOM 3368 O O . TRP A 1 438 ? -2.638 1.093 -30.037 1.00 91.25 438 TRP A O 1
ATOM 3378 N N . LEU A 1 439 ? -3.142 1.273 -27.856 1.00 90.31 439 LEU A N 1
ATOM 3379 C CA . LEU A 1 439 ? -4.276 2.191 -28.050 1.00 90.31 439 LEU A CA 1
ATOM 3380 C C . LEU A 1 439 ? -3.856 3.488 -28.750 1.00 90.31 439 LEU A C 1
ATOM 3382 O O . LEU A 1 439 ? -4.621 4.026 -29.548 1.00 90.31 439 LEU A O 1
ATOM 3386 N N . ARG A 1 440 ? -2.628 3.970 -28.502 1.00 89.62 440 ARG A N 1
ATOM 3387 C CA . ARG A 1 440 ? -2.048 5.151 -29.163 1.00 89.62 440 ARG A CA 1
ATOM 3388 C C . ARG A 1 440 ? -2.122 5.044 -30.680 1.00 89.62 440 ARG A C 1
ATOM 3390 O O . ARG A 1 440 ? -2.315 6.048 -31.366 1.00 89.62 440 ARG A O 1
ATOM 3397 N N . ASP A 1 441 ? -1.942 3.828 -31.192 1.00 87.25 441 ASP A N 1
ATOM 3398 C CA . ASP A 1 441 ? -1.782 3.575 -32.613 1.00 87.25 441 ASP A CA 1
ATOM 3399 C C . ASP A 1 441 ? -3.075 3.202 -33.351 1.00 87.25 441 ASP A C 1
ATOM 3401 O O . ASP A 1 441 ? -3.100 3.184 -34.589 1.00 87.25 441 ASP A O 1
ATOM 3405 N N . VAL A 1 442 ? -4.181 3.069 -32.615 1.00 85.88 442 VAL A N 1
ATOM 3406 C CA . VAL A 1 442 ? -5.540 2.967 -33.158 1.00 85.88 442 VAL A CA 1
ATOM 3407 C C . VAL A 1 442 ? -5.907 4.249 -33.938 1.00 85.88 442 VAL A C 1
ATOM 3409 O O . VAL A 1 442 ? -5.719 5.364 -33.438 1.00 85.88 442 VAL A O 1
ATOM 3412 N N . PRO A 1 443 ? -6.420 4.151 -35.183 1.00 83.81 443 PRO A N 1
ATOM 3413 C CA . PRO A 1 443 ? -6.903 5.311 -35.933 1.00 83.81 443 PRO A CA 1
ATOM 3414 C C . PRO A 1 443 ? -8.029 6.049 -35.195 1.00 83.81 443 PRO A C 1
ATOM 3416 O O . PRO A 1 443 ? -8.941 5.423 -34.673 1.00 83.81 443 PRO A O 1
ATOM 3419 N N . GLY A 1 444 ? -7.975 7.383 -35.167 1.00 80.56 444 GLY A N 1
ATOM 3420 C CA . GLY A 1 444 ? -9.006 8.215 -34.530 1.00 80.56 444 GLY A CA 1
ATOM 3421 C C . GLY A 1 444 ? -8.950 8.291 -32.998 1.00 80.56 444 GLY A C 1
ATOM 3422 O O . GLY A 1 444 ? -9.762 9.007 -32.419 1.00 80.56 444 GLY A O 1
ATOM 3423 N N . MET A 1 445 ? -8.003 7.609 -32.338 1.00 86.50 445 MET A N 1
ATOM 3424 C CA . MET A 1 445 ? -7.926 7.584 -30.875 1.00 86.50 445 MET A CA 1
ATOM 3425 C C . MET A 1 445 ? -7.684 8.969 -30.256 1.00 86.50 445 MET A C 1
ATOM 3427 O O . MET A 1 445 ? -6.747 9.694 -30.611 1.00 86.50 445 MET A O 1
ATOM 3431 N N . CYS A 1 446 ? -8.509 9.274 -29.261 1.00 86.31 446 CYS A N 1
ATOM 3432 C CA . CYS A 1 446 ? -8.364 10.347 -28.291 1.00 86.31 446 CYS A CA 1
ATOM 3433 C C . CYS A 1 446 ? -8.527 9.723 -26.897 1.00 86.31 446 CYS A C 1
ATOM 3435 O O . CYS A 1 446 ? -9.267 8.756 -26.757 1.00 86.31 446 CYS A O 1
ATOM 3437 N N . PHE A 1 447 ? -7.850 10.215 -25.862 1.00 89.38 447 PHE A N 1
ATOM 3438 C CA . PHE A 1 447 ? -7.971 9.603 -24.531 1.00 89.38 447 PHE A CA 1
ATOM 3439 C C . PHE A 1 447 ? -8.994 10.323 -23.651 1.00 89.38 447 PHE A C 1
ATOM 3441 O O . PHE A 1 447 ? -9.104 11.549 -23.690 1.00 89.38 447 PHE A O 1
ATOM 3448 N N . ARG A 1 448 ? -9.720 9.546 -22.832 1.00 91.12 448 ARG A N 1
ATOM 3449 C CA . ARG A 1 448 ? -10.623 10.026 -21.768 1.00 91.12 448 ARG A CA 1
ATOM 3450 C C . ARG A 1 448 ? -11.668 11.054 -22.246 1.00 91.12 448 ARG A C 1
ATOM 3452 O O . ARG A 1 448 ? -11.883 12.072 -21.596 1.00 91.12 448 ARG A O 1
ATOM 3459 N N . SER A 1 449 ? -12.268 10.846 -23.418 1.00 89.19 449 SER A N 1
ATOM 3460 C CA . SER A 1 449 ? -13.247 11.778 -24.000 1.00 89.19 449 SER A CA 1
ATOM 3461 C C . SER A 1 449 ? -14.119 11.100 -25.063 1.00 89.19 449 SER A C 1
ATOM 3463 O O . SER A 1 449 ? -13.923 9.927 -25.366 1.00 89.19 449 SER A O 1
ATOM 3465 N N . ILE A 1 450 ? -15.065 11.833 -25.655 1.00 83.31 450 ILE A N 1
ATOM 3466 C CA . ILE A 1 450 ? -15.830 11.377 -26.828 1.00 83.31 450 ILE A CA 1
ATOM 3467 C C . ILE A 1 450 ? -15.077 11.787 -28.096 1.00 83.31 450 ILE A C 1
ATOM 3469 O O . ILE A 1 450 ? -14.998 12.975 -28.431 1.00 83.31 450 ILE A O 1
ATOM 3473 N N . CYS A 1 451 ? -14.509 10.820 -28.814 1.00 77.44 451 CYS A N 1
ATOM 3474 C CA . CYS A 1 451 ? -13.727 11.122 -30.007 1.00 77.44 451 CYS A CA 1
ATOM 3475 C C . CYS A 1 451 ? -14.639 11.576 -31.158 1.00 77.44 451 CYS A C 1
ATOM 3477 O O . CYS A 1 451 ? -15.677 10.981 -31.433 1.00 77.44 451 CYS A O 1
ATOM 3479 N N . GLY A 1 452 ? -14.262 12.673 -31.825 1.00 68.75 452 GLY A N 1
ATOM 3480 C CA . GLY A 1 452 ? -15.049 13.257 -32.919 1.00 68.75 452 GLY A CA 1
ATOM 3481 C C . GLY A 1 452 ? -16.278 14.079 -32.497 1.00 68.75 452 GLY A C 1
ATOM 3482 O O . GLY A 1 452 ? -17.092 14.403 -33.360 1.00 68.75 452 GLY A O 1
ATOM 3483 N N . TYR A 1 453 ? -16.422 14.432 -31.213 1.00 65.69 453 TYR A N 1
ATOM 3484 C CA . TYR A 1 453 ? -17.544 15.232 -30.698 1.00 65.69 453 TYR A CA 1
ATOM 3485 C C . TYR A 1 453 ? -17.735 16.570 -31.444 1.00 65.69 453 TYR A C 1
ATOM 3487 O O . TYR A 1 453 ? -16.791 17.352 -31.566 1.00 65.69 453 TYR A O 1
ATOM 3495 N N . ASP A 1 454 ? -18.960 16.860 -31.909 1.00 62.25 454 ASP A N 1
ATOM 3496 C CA . ASP A 1 454 ? -19.261 18.035 -32.752 1.00 62.25 454 ASP A CA 1
ATOM 3497 C C . ASP A 1 454 ? -20.230 19.070 -32.141 1.00 62.25 454 ASP A C 1
ATOM 3499 O O . ASP A 1 454 ? -20.659 19.990 -32.839 1.00 62.25 454 ASP A O 1
ATOM 3503 N N . GLY A 1 455 ? -20.552 18.953 -30.846 1.00 56.16 455 GLY A N 1
ATOM 3504 C CA . GLY A 1 455 ? -21.543 19.808 -30.169 1.00 56.16 455 GLY A CA 1
ATOM 3505 C C . GLY A 1 455 ? -22.995 19.345 -30.343 1.00 56.16 455 GLY A C 1
ATOM 3506 O O . GLY A 1 455 ? -23.929 20.072 -30.007 1.00 56.16 455 GLY A O 1
ATOM 3507 N N . SER A 1 456 ? -23.202 18.141 -30.882 1.00 53.78 456 SER A N 1
ATOM 3508 C CA . SER A 1 456 ? -24.487 17.439 -30.857 1.00 53.78 456 SER A CA 1
ATOM 3509 C C . SER A 1 456 ? -24.472 16.345 -29.776 1.00 53.78 456 SER A C 1
ATOM 3511 O O . SER A 1 456 ? -23.449 15.671 -29.622 1.00 53.78 456 SER A O 1
ATOM 3513 N N . PRO A 1 457 ? -25.597 16.052 -29.093 1.00 46.44 457 PRO A N 1
ATOM 3514 C CA . PRO A 1 457 ? -25.793 14.752 -28.450 1.00 46.44 457 PRO A CA 1
ATOM 3515 C C . PRO A 1 457 ? -25.870 13.690 -29.558 1.00 46.44 457 PRO A C 1
ATOM 3517 O O . PRO A 1 457 ? -26.907 13.493 -30.189 1.00 46.44 457 PRO A O 1
ATOM 3520 N N . GLY A 1 458 ? -24.715 13.111 -29.884 1.00 51.03 458 GLY A N 1
ATOM 3521 C CA . GLY A 1 458 ? -24.489 12.458 -31.168 1.00 51.03 458 GLY A CA 1
ATOM 3522 C C . GLY A 1 458 ? -25.166 11.101 -31.326 1.00 51.03 458 GLY A C 1
ATOM 3523 O O . GLY A 1 458 ? -24.593 10.079 -30.953 1.00 51.03 458 GLY A O 1
ATOM 3524 N N . GLU A 1 459 ? -26.286 11.070 -32.051 1.00 48.00 459 GLU A N 1
ATOM 3525 C CA . GLU A 1 459 ? -26.465 10.000 -33.035 1.00 48.00 459 GLU A CA 1
ATOM 3526 C C . GLU A 1 459 ? -25.258 10.051 -33.987 1.00 48.00 459 GLU A C 1
ATOM 3528 O O . GLU A 1 459 ? -25.038 11.057 -34.669 1.00 48.00 459 GLU A O 1
ATOM 3533 N N . CYS A 1 460 ? -24.441 8.994 -34.016 1.00 50.72 460 CYS A N 1
ATOM 3534 C CA . CYS A 1 460 ? -23.321 8.903 -34.950 1.00 50.72 460 CYS A CA 1
ATOM 3535 C C . CYS A 1 460 ? -23.854 9.044 -36.383 1.00 50.72 460 CYS A C 1
ATOM 3537 O O . CYS A 1 460 ? -24.702 8.259 -36.812 1.00 50.72 460 CYS A O 1
ATOM 3539 N N . LYS A 1 461 ? -23.380 10.065 -37.113 1.00 41.69 461 LYS A N 1
ATOM 3540 C CA . LYS A 1 461 ? -23.876 10.387 -38.460 1.00 41.69 461 LYS A CA 1
ATOM 3541 C C . LYS A 1 461 ? -23.791 9.147 -39.367 1.00 41.69 461 LYS A C 1
ATOM 3543 O O . LYS A 1 461 ? -22.716 8.553 -39.437 1.00 41.69 461 LYS A O 1
ATOM 3548 N N . PRO A 1 462 ? -24.881 8.758 -40.059 1.00 37.38 462 PRO A N 1
ATOM 3549 C CA . PRO A 1 462 ? -24.881 7.568 -40.902 1.00 37.38 462 PRO A CA 1
ATOM 3550 C C . PRO A 1 462 ? -23.796 7.596 -41.982 1.00 37.38 462 PRO A C 1
ATOM 3552 O O . PRO A 1 462 ? -23.542 8.636 -42.590 1.00 37.38 462 PRO A O 1
ATOM 3555 N N . TRP A 1 463 ? -23.212 6.429 -42.252 1.00 38.72 463 TRP A N 1
ATOM 3556 C CA . TRP A 1 463 ? -22.262 6.217 -43.341 1.00 38.72 463 TRP A CA 1
ATOM 3557 C C . TRP A 1 463 ? -22.944 6.401 -44.703 1.00 38.72 463 TRP A C 1
ATOM 3559 O O . TRP A 1 463 ? -23.840 5.633 -45.065 1.00 38.72 463 TRP A O 1
ATOM 3569 N N . GLU A 1 464 ? -22.488 7.382 -45.484 1.00 36.75 464 GLU A N 1
ATOM 3570 C CA . GLU A 1 464 ? -22.544 7.239 -46.938 1.00 36.75 464 GLU A CA 1
ATOM 3571 C C . GLU A 1 464 ? -21.437 6.261 -47.360 1.00 36.75 464 GLU A C 1
ATOM 3573 O O . GLU A 1 464 ? -20.275 6.479 -47.029 1.00 36.75 464 GLU A O 1
ATOM 3578 N N . ASP A 1 465 ? -21.883 5.193 -48.033 1.00 42.78 465 ASP A N 1
ATOM 3579 C CA . ASP A 1 465 ? -21.222 3.953 -48.509 1.00 42.78 465 ASP A CA 1
ATOM 3580 C C . ASP A 1 465 ? -20.089 3.252 -47.492 1.00 42.78 465 ASP A C 1
ATOM 3582 O O . ASP A 1 465 ? -19.182 4.044 -47.920 1.00 42.78 465 ASP A O 1
ATOM 3586 N N . GLY A 1 466 ? -20.101 1.528 -45.923 1.00 37.38 466 GLY A N 1
ATOM 3587 C CA . GLY A 1 466 ? -20.916 0.468 -45.215 1.00 37.38 466 GLY A CA 1
ATOM 3588 C C . GLY A 1 466 ? -20.297 0.067 -43.872 1.00 37.38 466 GLY A C 1
ATOM 3589 O O . GLY A 1 466 ? -20.382 -1.103 -43.496 1.00 37.38 466 GLY A O 1
ATOM 3590 N N . ASP A 1 467 ? -19.637 1.006 -43.184 1.00 49.56 467 ASP A N 1
ATOM 3591 C CA . ASP A 1 467 ? -18.770 0.748 -42.026 1.00 49.56 467 ASP A CA 1
ATOM 3592 C C . ASP A 1 467 ? -19.153 1.602 -40.803 1.00 49.56 467 ASP A C 1
ATOM 3594 O O . ASP A 1 467 ? -19.438 2.793 -40.926 1.00 49.56 467 ASP A O 1
ATOM 3598 N N . PHE A 1 468 ? -19.161 0.970 -39.628 1.00 46.03 468 PHE A N 1
ATOM 3599 C CA . PHE A 1 468 ? -19.465 1.573 -38.323 1.00 46.03 468 PHE A CA 1
ATOM 3600 C C . PHE A 1 468 ? -18.314 1.412 -37.312 1.00 46.03 468 PHE A C 1
ATOM 3602 O O . PHE A 1 468 ? -18.455 1.825 -36.163 1.00 46.03 468 PHE A O 1
ATOM 3609 N N . SER A 1 469 ? -17.183 0.820 -37.711 1.00 46.97 469 SER A N 1
ATOM 3610 C CA . SER A 1 469 ? -16.002 0.715 -36.849 1.00 46.97 469 SER A CA 1
ATOM 3611 C C . SER A 1 469 ? -15.298 2.071 -36.689 1.00 46.97 469 SER A C 1
ATOM 3613 O O . SER A 1 469 ? -15.218 2.863 -37.631 1.00 46.97 469 SER A O 1
ATOM 3615 N N . GLY A 1 470 ? -14.786 2.361 -35.488 1.00 50.59 470 GLY A N 1
ATOM 3616 C CA . GLY A 1 470 ? -13.897 3.507 -35.260 1.00 50.59 470 GLY A CA 1
ATOM 3617 C C . GLY A 1 470 ? -14.531 4.905 -35.303 1.00 50.59 470 GLY A C 1
ATOM 3618 O O . GLY A 1 470 ? -13.795 5.881 -35.450 1.00 50.59 470 GLY A O 1
ATOM 3619 N N . CYS A 1 471 ? -15.855 5.050 -35.153 1.00 60.97 471 CYS A N 1
ATOM 3620 C CA . CYS A 1 471 ? -16.466 6.377 -34.978 1.00 60.97 471 CYS A CA 1
ATOM 3621 C C . CYS A 1 471 ? -16.135 7.010 -33.613 1.00 60.97 471 CYS A C 1
ATOM 3623 O O . CYS A 1 471 ? -16.039 8.230 -33.521 1.00 60.97 471 CYS A O 1
ATOM 3625 N N . ASP A 1 472 ? -15.934 6.189 -32.577 1.00 77.75 472 ASP A N 1
ATOM 3626 C CA . ASP A 1 472 ? -15.376 6.598 -31.286 1.00 77.75 472 ASP A CA 1
ATOM 3627 C C . ASP A 1 472 ? -14.609 5.424 -30.643 1.00 77.75 472 ASP A C 1
ATOM 3629 O O . ASP A 1 472 ? -15.162 4.678 -29.827 1.00 77.75 472 ASP A O 1
ATOM 3633 N N . PRO A 1 473 ? -13.340 5.210 -31.036 1.00 83.69 473 PRO A N 1
ATOM 3634 C CA . PRO A 1 473 ? -12.586 4.036 -30.614 1.00 83.69 473 PRO A CA 1
ATOM 3635 C C . PRO A 1 473 ? -12.265 4.042 -29.114 1.00 83.69 473 PRO A C 1
ATOM 3637 O O . PRO A 1 473 ? -12.056 2.975 -28.544 1.00 83.69 473 PRO A O 1
ATOM 3640 N N . TRP A 1 474 ? -12.236 5.202 -28.443 1.00 89.62 474 TRP A N 1
ATOM 3641 C CA . TRP A 1 474 ? -11.982 5.238 -27.000 1.00 89.62 474 TRP A CA 1
ATOM 3642 C C . TRP A 1 474 ? -13.091 4.528 -26.236 1.00 89.62 474 TRP A C 1
ATOM 3644 O O . TRP A 1 474 ? -12.816 3.619 -25.453 1.00 89.62 474 TRP A O 1
ATOM 3654 N N . ARG A 1 475 ? -14.347 4.899 -26.512 1.00 88.69 475 ARG A N 1
ATOM 3655 C CA . ARG A 1 475 ? -15.510 4.276 -25.872 1.00 88.69 475 ARG A CA 1
ATOM 3656 C C . ARG A 1 475 ? -15.664 2.803 -26.245 1.00 88.69 475 ARG A C 1
ATOM 3658 O O . ARG A 1 475 ? -16.081 2.032 -25.389 1.00 88.69 475 ARG A O 1
ATOM 3665 N N . GLU A 1 476 ? -15.287 2.412 -27.464 1.00 86.69 476 GLU A N 1
ATOM 3666 C CA . GLU A 1 476 ? -15.268 1.014 -27.924 1.00 86.69 476 GLU A CA 1
ATOM 3667 C C . GLU A 1 476 ? -14.309 0.156 -27.071 1.00 86.69 476 GLU A C 1
ATOM 3669 O O . GLU A 1 476 ? -14.764 -0.681 -26.288 1.00 86.69 476 GLU A O 1
ATOM 3674 N N . TYR A 1 477 ? -12.997 0.428 -27.112 1.00 91.31 477 TYR A N 1
ATOM 3675 C CA . TYR A 1 477 ? -12.009 -0.372 -26.372 1.00 91.31 477 TYR A CA 1
ATOM 3676 C C . TYR A 1 477 ? -12.158 -0.256 -24.843 1.00 91.31 477 TYR A C 1
ATOM 3678 O O . TYR A 1 477 ? -11.969 -1.247 -24.134 1.00 91.31 477 TYR A O 1
ATOM 3686 N N . MET A 1 478 ? -12.526 0.922 -24.315 1.00 93.12 478 MET A N 1
ATOM 3687 C CA . MET A 1 478 ? -12.796 1.094 -22.880 1.00 93.12 478 MET A CA 1
ATOM 3688 C C . MET A 1 478 ? -13.989 0.246 -22.429 1.00 93.12 478 MET A C 1
ATOM 3690 O O . MET A 1 478 ? -13.910 -0.386 -21.374 1.00 93.12 478 MET A O 1
ATOM 3694 N N . ALA A 1 479 ? -15.078 0.209 -23.205 1.00 92.56 479 ALA A N 1
ATOM 3695 C CA . ALA A 1 479 ? -16.239 -0.605 -22.866 1.00 92.56 479 ALA A CA 1
ATOM 3696 C C . ALA A 1 479 ? -15.901 -2.099 -22.886 1.00 92.56 479 ALA A C 1
ATOM 3698 O O . ALA A 1 479 ? -16.268 -2.792 -21.939 1.00 92.56 479 ALA A O 1
ATOM 3699 N N . ASP A 1 480 ? -15.175 -2.595 -23.893 1.00 91.56 480 ASP A N 1
ATOM 3700 C CA . ASP A 1 480 ? -14.817 -4.018 -23.965 1.00 91.56 480 ASP A CA 1
ATOM 3701 C C . ASP A 1 480 ? -13.969 -4.468 -22.765 1.00 91.56 480 ASP A C 1
ATOM 3703 O O . ASP A 1 480 ? -14.318 -5.461 -22.116 1.00 91.56 480 ASP A O 1
ATOM 3707 N N . PHE A 1 481 ? -12.937 -3.706 -22.380 1.00 95.75 481 PHE A N 1
ATOM 3708 C CA . PHE A 1 481 ? -12.133 -4.031 -21.196 1.00 95.75 481 PHE A CA 1
ATOM 3709 C C . PHE A 1 481 ? -12.934 -3.935 -19.888 1.00 95.75 481 PHE A C 1
ATOM 3711 O O . PHE A 1 481 ? -12.915 -4.861 -19.073 1.00 95.75 481 PHE A O 1
ATOM 3718 N N . VAL A 1 482 ? -13.685 -2.849 -19.680 1.00 96.50 482 VAL A N 1
ATOM 3719 C CA . VAL A 1 482 ? -14.493 -2.659 -18.461 1.00 96.50 482 VAL A CA 1
ATOM 3720 C C . VAL A 1 482 ? -15.569 -3.750 -18.340 1.00 96.50 482 VAL A C 1
ATOM 3722 O O . VAL A 1 482 ? -15.775 -4.305 -17.257 1.00 96.50 482 VAL A O 1
ATOM 3725 N N . MET A 1 483 ? -16.192 -4.148 -19.455 1.00 94.75 483 MET A N 1
ATOM 3726 C CA . MET A 1 483 ? -17.136 -5.269 -19.517 1.00 94.75 483 MET A CA 1
ATOM 3727 C C . MET A 1 483 ? -16.452 -6.626 -19.313 1.00 94.75 483 MET A C 1
ATOM 3729 O O . MET A 1 483 ? -17.059 -7.516 -18.712 1.00 94.75 483 MET A O 1
ATOM 3733 N N . ALA A 1 484 ? -15.204 -6.811 -19.754 1.00 95.50 484 ALA A N 1
ATOM 3734 C CA . ALA A 1 484 ? -14.425 -8.017 -19.475 1.00 95.50 484 ALA A CA 1
ATOM 3735 C C . ALA A 1 484 ? -14.125 -8.164 -17.973 1.00 95.50 484 ALA A C 1
ATOM 3737 O O . ALA A 1 484 ? -14.379 -9.232 -17.413 1.00 95.50 484 ALA A O 1
ATOM 3738 N N . ILE A 1 485 ? -13.696 -7.091 -17.296 1.00 98.12 485 ILE A N 1
ATOM 3739 C CA . ILE A 1 485 ? -13.500 -7.087 -15.835 1.00 98.12 485 ILE A CA 1
ATOM 3740 C C . ILE A 1 485 ? -14.828 -7.321 -15.101 1.00 98.12 485 ILE A C 1
ATOM 3742 O O . ILE A 1 485 ? -14.893 -8.162 -14.204 1.00 98.12 485 ILE A O 1
ATOM 3746 N N . GLY A 1 486 ? -15.917 -6.662 -15.511 1.00 96.81 486 GLY A N 1
ATOM 3747 C CA . GLY A 1 486 ? -17.239 -6.875 -14.912 1.00 96.81 486 GLY A CA 1
ATOM 3748 C C . GLY A 1 486 ? -17.751 -8.314 -15.047 1.00 96.81 486 GLY A C 1
ATOM 3749 O O . GLY A 1 486 ? -18.290 -8.868 -14.087 1.00 96.81 486 GLY A O 1
ATOM 3750 N N . ARG A 1 487 ? -17.535 -8.952 -16.208 1.00 97.00 487 ARG A N 1
ATOM 3751 C CA . ARG A 1 487 ? -17.822 -10.382 -16.425 1.00 97.00 487 ARG A CA 1
ATOM 3752 C C . ARG A 1 487 ? -16.944 -11.263 -15.539 1.00 97.00 487 ARG A C 1
ATOM 3754 O O . ARG A 1 487 ? -17.487 -12.076 -14.803 1.00 97.00 487 ARG A O 1
ATOM 3761 N N . LEU A 1 488 ? -15.625 -11.051 -15.533 1.00 98.06 488 LEU A N 1
ATOM 3762 C CA . LEU A 1 488 ? -14.668 -11.814 -14.722 1.00 98.06 488 LEU A CA 1
ATOM 3763 C C . LEU A 1 488 ? -15.056 -11.823 -13.234 1.00 98.06 488 LEU A C 1
ATOM 3765 O O . LEU A 1 488 ? -15.111 -12.882 -12.610 1.00 98.06 488 LEU A O 1
ATOM 3769 N N . VAL A 1 489 ? -15.382 -10.652 -12.682 1.00 98.06 489 VAL A N 1
ATOM 3770 C CA . VAL A 1 489 ? -15.796 -10.464 -11.281 1.00 98.06 489 VAL A CA 1
ATOM 3771 C C . VAL A 1 489 ? -17.125 -11.174 -10.987 1.00 98.06 489 VAL A C 1
ATOM 3773 O O . VAL A 1 489 ? -17.258 -11.814 -9.939 1.00 98.06 489 VAL A O 1
ATOM 3776 N N . LYS A 1 490 ? -18.089 -11.128 -11.917 1.00 97.44 490 LYS A N 1
ATOM 3777 C CA . LYS A 1 490 ? -19.407 -11.771 -11.766 1.00 97.44 490 LYS A CA 1
ATOM 3778 C C . LYS A 1 490 ? -19.371 -13.288 -11.958 1.00 97.44 490 LYS A C 1
ATOM 3780 O O . LYS A 1 490 ? -19.994 -14.013 -11.183 1.00 97.44 490 LYS A O 1
ATOM 3785 N N . ASP A 1 491 ? -18.606 -13.798 -12.914 1.00 97.62 491 ASP A N 1
ATOM 3786 C CA . ASP A 1 491 ? -18.432 -15.241 -13.129 1.00 97.62 491 ASP A CA 1
ATOM 3787 C C . ASP A 1 491 ? -17.630 -15.877 -11.980 1.00 97.62 491 ASP A C 1
ATOM 3789 O O . ASP A 1 491 ? -17.934 -16.985 -11.527 1.00 97.62 491 ASP A O 1
ATOM 3793 N N . ALA A 1 492 ? -16.669 -15.134 -11.419 1.00 97.94 492 ALA A N 1
ATOM 3794 C CA . ALA A 1 492 ? -15.939 -15.512 -10.212 1.00 97.94 492 ALA A CA 1
ATOM 3795 C C . ALA A 1 492 ? -16.753 -15.386 -8.903 1.00 97.94 492 ALA A C 1
ATOM 3797 O O . ALA A 1 492 ? -16.261 -15.846 -7.864 1.00 97.94 492 ALA A O 1
ATOM 3798 N N . LYS A 1 493 ? -17.977 -14.834 -8.958 1.00 97.62 493 LYS A N 1
ATOM 3799 C CA . LYS A 1 493 ? -18.912 -14.591 -7.840 1.00 97.62 493 LYS A CA 1
ATOM 3800 C C . LYS A 1 493 ? -18.379 -13.660 -6.749 1.00 97.62 493 LYS A C 1
ATOM 3802 O O . LYS A 1 493 ? -18.449 -13.981 -5.565 1.00 97.62 493 LYS A O 1
ATOM 3807 N N . LEU A 1 494 ? -17.808 -12.529 -7.153 1.00 98.25 494 LEU A N 1
ATOM 3808 C CA . LEU A 1 494 ? -17.094 -11.631 -6.245 1.00 98.25 494 LEU A CA 1
ATOM 3809 C C . LEU A 1 494 ? -17.915 -10.419 -5.772 1.00 98.25 494 LEU A C 1
ATOM 3811 O O . LEU A 1 494 ? -17.462 -9.752 -4.847 1.00 98.25 494 LEU A O 1
ATOM 3815 N N . THR A 1 495 ? -19.099 -10.138 -6.331 1.00 98.19 495 THR A N 1
ATOM 3816 C CA . THR A 1 495 ? -19.933 -8.999 -5.887 1.00 98.19 495 THR A CA 1
ATOM 3817 C C . THR A 1 495 ? -20.828 -9.336 -4.691 1.00 98.19 495 THR A C 1
ATOM 3819 O O . THR A 1 495 ? -21.202 -10.496 -4.478 1.00 98.19 495 THR A O 1
ATOM 3822 N N . ALA A 1 496 ? -21.220 -8.312 -3.928 1.00 97.81 496 ALA A N 1
ATOM 3823 C CA . ALA A 1 496 ? -22.120 -8.422 -2.779 1.00 97.81 496 ALA A CA 1
ATOM 3824 C C . ALA A 1 496 ? -23.429 -9.183 -3.074 1.00 97.81 496 ALA A C 1
ATOM 3826 O O . ALA A 1 496 ? -23.794 -10.115 -2.353 1.00 97.81 496 ALA A O 1
ATOM 3827 N N . ALA A 1 497 ? -24.086 -8.885 -4.201 1.00 96.88 497 ALA A N 1
ATOM 3828 C CA . ALA A 1 497 ? -25.313 -9.569 -4.627 1.00 96.88 497 ALA A CA 1
ATOM 3829 C C . ALA A 1 497 ? -25.116 -11.066 -4.959 1.00 96.88 497 ALA A C 1
ATOM 3831 O O . ALA A 1 497 ? -26.086 -11.815 -5.083 1.00 96.88 497 ALA A O 1
ATOM 3832 N N . GLN A 1 498 ? -23.870 -11.530 -5.071 1.00 97.38 498 GLN A N 1
ATOM 3833 C CA . GLN A 1 498 ? -23.506 -12.940 -5.236 1.00 97.38 498 GLN A CA 1
ATOM 3834 C C . GLN A 1 498 ? -22.929 -13.565 -3.951 1.00 97.38 498 GLN A C 1
ATOM 3836 O O . GLN A 1 498 ? -22.687 -14.773 -3.920 1.00 97.38 498 GLN A O 1
ATOM 3841 N N . GLY A 1 499 ? -22.741 -12.766 -2.896 1.00 97.31 499 GLY A N 1
ATOM 3842 C CA . GLY A 1 499 ? -22.119 -13.157 -1.631 1.00 97.31 499 GLY A CA 1
ATOM 3843 C C . GLY A 1 499 ? -20.591 -13.114 -1.620 1.00 97.31 499 GLY A C 1
ATOM 3844 O O . GLY A 1 499 ? -19.996 -13.782 -0.775 1.00 97.31 499 GLY A O 1
ATOM 3845 N N . GLY A 1 500 ? -19.972 -12.373 -2.546 1.00 98.38 500 GLY A N 1
ATOM 3846 C CA . GLY A 1 500 ? -18.534 -12.081 -2.576 1.00 98.38 500 GLY A CA 1
ATOM 3847 C C . GLY A 1 500 ? -18.174 -10.727 -1.934 1.00 98.38 500 GLY A C 1
ATOM 3848 O O . GLY A 1 500 ? -19.073 -9.986 -1.529 1.00 98.38 500 GLY A O 1
ATOM 3849 N N . PRO A 1 501 ? -16.877 -10.392 -1.794 1.00 98.50 501 PRO A N 1
ATOM 3850 C CA . PRO A 1 501 ? -16.424 -9.278 -0.954 1.00 98.50 501 PRO A CA 1
ATOM 3851 C C . PRO A 1 501 ? -16.464 -7.886 -1.608 1.00 98.50 501 PRO A C 1
ATOM 3853 O O . PRO A 1 501 ? -16.260 -6.902 -0.902 1.00 98.50 501 PRO A O 1
ATOM 3856 N N . VAL A 1 502 ? -16.698 -7.755 -2.920 1.00 98.81 502 VAL A N 1
ATOM 3857 C CA . VAL A 1 502 ? -16.752 -6.438 -3.583 1.00 98.81 502 VAL A CA 1
ATOM 3858 C C . VAL A 1 502 ? -18.044 -5.717 -3.192 1.00 98.81 502 VAL A C 1
ATOM 3860 O O . VAL A 1 502 ? -19.135 -6.178 -3.540 1.00 98.81 502 VAL A O 1
ATOM 3863 N N . ILE A 1 503 ? -17.900 -4.586 -2.491 1.00 98.50 503 ILE A N 1
ATOM 3864 C CA . ILE A 1 503 ? -19.009 -3.767 -1.962 1.00 98.50 503 ILE A CA 1
ATOM 3865 C C . ILE A 1 503 ? -19.173 -2.417 -2.656 1.00 98.50 503 ILE A C 1
ATOM 3867 O O . ILE A 1 503 ? -20.218 -1.793 -2.507 1.00 98.50 503 ILE A O 1
ATOM 3871 N N . MET A 1 504 ? -18.161 -1.955 -3.387 1.00 98.06 504 MET A N 1
ATOM 3872 C CA . MET A 1 504 ? -18.201 -0.729 -4.184 1.00 98.06 504 MET A CA 1
ATOM 3873 C C . MET A 1 504 ? -17.187 -0.819 -5.326 1.00 98.06 504 MET A C 1
ATOM 3875 O O . MET A 1 504 ? -16.255 -1.631 -5.274 1.00 98.06 504 MET A O 1
ATOM 3879 N N . ALA A 1 505 ? -17.364 0.007 -6.353 1.00 98.44 505 ALA A N 1
ATOM 3880 C CA . ALA A 1 505 ? -16.448 0.068 -7.486 1.00 98.44 505 ALA A CA 1
ATOM 3881 C C . ALA A 1 505 ? -16.294 1.494 -8.041 1.00 98.44 505 ALA A C 1
ATOM 3883 O O . ALA A 1 505 ? -17.127 2.363 -7.785 1.00 98.44 505 ALA A O 1
ATOM 3884 N N . GLN A 1 506 ? -15.237 1.727 -8.823 1.00 98.50 506 GLN A N 1
ATOM 3885 C CA . GLN A 1 506 ? -14.967 3.002 -9.506 1.00 98.50 506 GLN A CA 1
ATOM 3886 C C . GLN A 1 506 ? -14.641 2.778 -10.988 1.00 98.50 506 GLN A C 1
ATOM 3888 O O . GLN A 1 506 ? -13.841 1.896 -11.317 1.00 98.50 506 GLN A O 1
ATOM 3893 N N . LEU A 1 507 ? -15.210 3.624 -11.854 1.00 96.62 507 LEU A N 1
ATOM 3894 C CA . LEU A 1 507 ? -14.722 3.880 -13.214 1.00 96.62 507 LEU A CA 1
ATOM 3895 C C . LEU A 1 507 ? -14.095 5.283 -13.291 1.00 96.62 507 LEU A C 1
ATOM 3897 O O . LEU A 1 507 ? -14.438 6.155 -12.493 1.00 96.62 507 LEU A O 1
ATOM 3901 N N . GLU A 1 508 ? -13.212 5.490 -14.273 1.00 95.44 508 GLU A N 1
ATOM 3902 C CA . GLU A 1 508 ? -12.328 6.663 -14.402 1.00 95.44 508 GLU A CA 1
ATOM 3903 C C . GLU A 1 508 ? -11.428 6.899 -13.170 1.00 95.44 508 GLU A C 1
ATOM 3905 O O . GLU A 1 508 ? -11.472 6.143 -12.198 1.00 95.44 508 GLU A O 1
ATOM 3910 N N . ASN A 1 509 ? -10.562 7.916 -13.213 1.00 96.38 509 ASN A N 1
ATOM 3911 C CA . ASN A 1 509 ? -9.817 8.390 -12.044 1.00 96.38 509 ASN A CA 1
ATOM 3912 C C . ASN A 1 509 ? -9.444 9.873 -12.162 1.00 96.38 509 ASN A C 1
ATOM 3914 O O . ASN A 1 509 ? -8.692 10.238 -13.063 1.00 96.38 509 ASN A O 1
ATOM 3918 N N . GLU A 1 510 ? -9.929 10.719 -11.249 1.00 93.88 510 GLU A N 1
ATOM 3919 C CA . GLU A 1 510 ? -9.685 12.173 -11.247 1.00 93.88 510 GLU A CA 1
ATOM 3920 C C . GLU A 1 510 ? -9.985 12.816 -12.614 1.00 93.88 510 GLU A C 1
ATOM 3922 O O . GLU A 1 510 ? -9.098 13.254 -13.360 1.00 93.88 510 GLU A O 1
ATOM 3927 N N . TYR A 1 511 ? -11.263 12.785 -13.004 1.00 94.12 511 TYR A N 1
ATOM 3928 C CA . TYR A 1 511 ? -11.721 13.342 -14.276 1.00 94.12 511 TYR A CA 1
ATOM 3929 C C . TYR A 1 511 ? -12.150 14.807 -14.122 1.00 94.12 511 TYR A C 1
ATOM 3931 O O . TYR A 1 511 ? -13.162 15.102 -13.491 1.00 94.12 511 TYR A O 1
ATOM 3939 N N . GLY A 1 512 ? -11.370 15.736 -14.684 1.00 89.75 512 GLY A N 1
ATOM 3940 C CA . GLY A 1 512 ? -11.520 17.184 -14.463 1.00 89.75 512 GLY A CA 1
ATOM 3941 C C . GLY A 1 512 ? -11.944 18.024 -15.675 1.00 89.75 512 GLY A C 1
ATOM 3942 O O . GLY A 1 512 ? -11.838 19.248 -15.615 1.00 89.75 512 GLY A O 1
ATOM 3943 N N . ASP A 1 513 ? -12.365 17.411 -16.782 1.00 88.94 513 ASP A N 1
ATOM 3944 C CA . ASP A 1 513 ? -12.730 18.125 -18.014 1.00 88.94 513 ASP A CA 1
ATOM 3945 C C . ASP A 1 513 ? -14.215 18.535 -18.026 1.00 88.94 513 ASP A C 1
ATOM 3947 O O . ASP A 1 513 ? -15.082 17.791 -18.473 1.00 88.94 513 ASP A O 1
ATOM 3951 N N . ASP A 1 514 ? -14.500 19.759 -17.572 1.00 88.25 514 ASP A N 1
ATOM 3952 C CA . ASP A 1 514 ? -15.840 20.369 -17.605 1.00 88.25 514 ASP A CA 1
ATOM 3953 C C . ASP A 1 514 ? -16.155 21.071 -18.953 1.00 88.25 514 ASP A C 1
ATOM 3955 O O . ASP A 1 514 ? -16.863 22.084 -19.019 1.00 88.25 514 ASP A O 1
ATOM 3959 N N . THR A 1 515 ? -15.634 20.556 -20.073 1.00 88.50 515 THR A N 1
ATOM 3960 C CA . THR A 1 515 ? -16.166 20.886 -21.407 1.00 88.50 515 THR A CA 1
ATOM 3961 C C . THR A 1 515 ? -17.491 20.163 -21.676 1.00 88.50 515 THR A C 1
ATOM 3963 O O . THR A 1 515 ? -17.966 19.337 -20.899 1.00 88.50 515 THR A O 1
ATOM 3966 N N . GLU A 1 516 ? -18.140 20.487 -22.795 1.00 85.50 516 GLU A N 1
ATOM 3967 C CA . GLU A 1 516 ? -19.357 19.794 -23.233 1.00 85.50 516 GLU A CA 1
ATOM 3968 C C . GLU A 1 516 ? -19.085 18.324 -23.595 1.00 85.50 516 GLU A C 1
ATOM 3970 O O . GLU A 1 516 ? -19.850 17.446 -23.200 1.00 85.50 516 GLU A O 1
ATOM 3975 N N . ALA A 1 517 ? -17.946 18.056 -24.245 1.00 83.00 517 ALA A N 1
ATOM 3976 C CA . ALA A 1 517 ? -17.479 16.704 -24.541 1.00 83.00 517 ALA A CA 1
ATOM 3977 C C . ALA A 1 517 ? -17.137 15.924 -23.262 1.00 83.00 517 ALA A C 1
ATOM 3979 O O . ALA A 1 517 ? -17.527 14.765 -23.142 1.00 83.00 517 ALA A O 1
ATOM 3980 N N . GLY A 1 518 ? -16.466 16.557 -22.291 1.00 89.19 518 GLY A N 1
ATOM 3981 C CA . GLY A 1 518 ? -16.123 15.926 -21.014 1.00 89.19 518 GLY A CA 1
ATOM 3982 C C . GLY A 1 518 ? -17.337 15.619 -20.128 1.00 89.19 518 GLY A C 1
ATOM 3983 O O . GLY A 1 518 ? -17.416 14.530 -19.559 1.00 89.19 518 GLY A O 1
ATOM 3984 N N . ARG A 1 519 ? -18.356 16.494 -20.108 1.00 89.38 519 ARG A N 1
ATOM 3985 C CA . ARG A 1 519 ? -19.666 16.190 -19.495 1.00 89.38 519 ARG A CA 1
ATOM 3986 C C . ARG A 1 519 ? -20.357 15.001 -20.163 1.00 89.38 519 ARG A C 1
ATOM 3988 O O . ARG A 1 519 ? -20.731 14.053 -19.481 1.00 89.38 519 ARG A O 1
ATOM 3995 N N . ALA A 1 520 ? -20.472 15.015 -21.491 1.00 87.12 520 ALA A N 1
ATOM 3996 C CA . ALA A 1 520 ? -21.086 13.910 -22.226 1.00 87.12 520 ALA A CA 1
ATOM 3997 C C . ALA A 1 520 ? -20.306 12.587 -22.065 1.00 87.12 520 ALA A C 1
ATOM 3999 O O . ALA A 1 520 ? -20.909 11.514 -22.041 1.00 87.12 520 ALA A O 1
ATOM 4000 N N . TYR A 1 521 ? -18.979 12.653 -21.915 1.00 90.56 521 TYR A N 1
ATOM 4001 C CA . TYR A 1 521 ? -18.139 11.501 -21.598 1.00 90.56 521 TYR A CA 1
ATOM 4002 C C . TYR A 1 521 ? -18.413 10.955 -20.193 1.00 90.56 521 TYR A C 1
ATOM 4004 O O . TYR A 1 521 ? -18.681 9.762 -20.071 1.00 90.56 521 TYR A O 1
ATOM 4012 N N . ILE A 1 522 ? -18.381 11.784 -19.140 1.00 93.69 522 ILE A N 1
ATOM 4013 C CA . ILE A 1 522 ? -18.558 11.282 -17.767 1.00 93.69 522 ILE A CA 1
ATOM 4014 C C . ILE A 1 522 ? -19.975 10.731 -17.540 1.00 93.69 522 ILE A C 1
ATOM 4016 O O . ILE A 1 522 ? -20.114 9.689 -16.902 1.00 93.69 522 ILE A O 1
ATOM 4020 N N . ASP A 1 523 ? -21.007 11.331 -18.148 1.00 90.56 523 ASP A N 1
ATOM 4021 C CA . ASP A 1 523 ? -22.369 10.776 -18.146 1.00 90.56 523 ASP A CA 1
ATOM 4022 C C . ASP A 1 523 ? -22.412 9.379 -18.802 1.00 90.56 523 ASP A C 1
ATOM 4024 O O . ASP A 1 523 ? -22.982 8.448 -18.227 1.00 90.56 523 ASP A O 1
ATOM 4028 N N . TRP A 1 524 ? -21.730 9.182 -19.940 1.00 91.88 524 TRP A N 1
ATOM 4029 C CA . TRP A 1 524 ? -21.590 7.863 -20.578 1.00 91.88 524 TRP A CA 1
ATOM 4030 C C . TRP A 1 524 ? -20.799 6.855 -19.723 1.00 91.88 524 TRP A C 1
ATOM 4032 O O . TRP A 1 524 ? -21.162 5.678 -19.675 1.00 91.88 524 TRP A O 1
ATOM 4042 N N . VAL A 1 525 ? -19.752 7.284 -19.004 1.00 93.81 525 VAL A N 1
ATOM 4043 C CA . VAL A 1 525 ? -19.049 6.413 -18.039 1.00 93.81 525 VAL A CA 1
ATOM 4044 C C . VAL A 1 525 ? -20.009 5.985 -16.917 1.00 93.81 525 VAL A C 1
ATOM 4046 O O . VAL A 1 525 ? -19.980 4.828 -16.492 1.00 93.81 525 VAL A O 1
ATOM 4049 N N . GLY A 1 526 ? -20.915 6.872 -16.493 1.00 92.06 526 GLY A N 1
ATOM 4050 C CA . GLY A 1 526 ? -22.042 6.545 -15.618 1.00 92.06 526 GLY A CA 1
ATOM 4051 C C . GLY A 1 526 ? -22.931 5.443 -16.195 1.00 92.06 526 GLY A C 1
ATOM 4052 O O . GLY A 1 526 ? -23.089 4.398 -15.563 1.00 92.06 526 GLY A O 1
ATOM 4053 N N . GLU A 1 527 ? -23.453 5.624 -17.411 1.00 91.06 527 GLU A N 1
ATOM 4054 C CA . GLU A 1 527 ? -24.284 4.618 -18.095 1.00 91.06 527 GLU A CA 1
ATOM 4055 C C . GLU A 1 527 ? -23.584 3.250 -18.205 1.00 91.06 527 GLU A C 1
ATOM 4057 O O . GLU A 1 527 ? -24.185 2.220 -17.881 1.00 91.06 527 GLU A O 1
ATOM 4062 N N . LEU A 1 528 ? -22.300 3.233 -18.584 1.00 91.12 528 LEU A N 1
ATOM 4063 C CA . LEU A 1 528 ? -21.472 2.024 -18.641 1.00 91.12 528 LEU A CA 1
ATOM 4064 C C . LEU A 1 528 ? -21.352 1.348 -17.264 1.00 91.12 528 LEU A C 1
ATOM 4066 O O . LEU A 1 528 ? -21.501 0.128 -17.169 1.00 91.12 528 LEU A O 1
ATOM 4070 N N . SER A 1 529 ? -21.132 2.124 -16.198 1.00 92.25 529 SER A N 1
ATOM 4071 C CA . SER A 1 529 ? -20.992 1.610 -14.828 1.00 92.25 529 SER A CA 1
ATOM 4072 C C . SER A 1 529 ? -22.252 0.870 -14.355 1.00 92.25 529 SER A C 1
ATOM 4074 O O . SER A 1 529 ? -22.177 -0.258 -13.855 1.00 92.25 529 SER A O 1
ATOM 4076 N N . PHE A 1 530 ? -23.438 1.434 -14.605 1.00 89.50 530 PHE A N 1
ATOM 4077 C CA . PHE A 1 530 ? -24.706 0.776 -14.286 1.00 89.50 530 PHE A CA 1
ATOM 4078 C C . PHE A 1 530 ? -24.967 -0.420 -15.213 1.00 89.50 530 PHE A C 1
ATOM 4080 O O . PHE A 1 530 ? -25.443 -1.460 -14.751 1.00 89.50 530 PHE A O 1
ATOM 4087 N N . GLY A 1 531 ? -24.588 -0.321 -16.493 1.00 89.75 531 GLY A N 1
ATOM 4088 C CA . GLY A 1 531 ? -24.735 -1.382 -17.496 1.00 89.75 531 GLY A CA 1
ATOM 4089 C C . GLY A 1 531 ? -24.002 -2.691 -17.167 1.00 89.75 531 GLY A C 1
ATOM 4090 O O . GLY A 1 531 ? -24.456 -3.764 -17.570 1.00 89.75 531 GLY A O 1
ATOM 4091 N N . LEU A 1 532 ? -22.925 -2.640 -16.373 1.00 90.31 532 LEU A N 1
ATOM 4092 C CA . LEU A 1 532 ? -22.226 -3.832 -15.866 1.00 90.31 532 LEU A CA 1
ATOM 4093 C C . LEU A 1 532 ? -23.110 -4.696 -14.947 1.00 90.31 532 LEU A C 1
ATOM 4095 O O . LEU A 1 532 ? -22.919 -5.917 -14.863 1.00 90.31 532 LEU A O 1
ATOM 4099 N N . GLY A 1 533 ? -24.057 -4.073 -14.235 1.00 91.31 533 GLY A N 1
ATOM 4100 C CA . GLY A 1 533 ? -24.911 -4.721 -13.237 1.00 91.31 533 GLY A CA 1
ATOM 4101 C C . GLY A 1 533 ? -24.103 -5.436 -12.152 1.00 91.31 533 GLY A C 1
ATOM 4102 O O . GLY A 1 533 ? -24.267 -6.642 -11.969 1.00 91.31 533 GLY A O 1
ATOM 4103 N N . LEU A 1 534 ? -23.157 -4.740 -11.508 1.00 94.00 534 LEU A N 1
ATOM 4104 C CA . LEU A 1 534 ? -22.385 -5.294 -10.383 1.00 94.00 534 LEU A CA 1
ATOM 4105 C C . LEU A 1 534 ? -23.186 -5.328 -9.065 1.00 94.00 534 LEU A C 1
ATOM 4107 O O . LEU A 1 534 ? -22.770 -6.005 -8.126 1.00 94.00 534 LEU A O 1
ATOM 4111 N N . ASP A 1 535 ? -24.321 -4.621 -9.017 1.00 93.88 535 ASP A N 1
ATOM 4112 C CA . ASP A 1 535 ? -25.236 -4.504 -7.873 1.00 93.88 535 ASP A CA 1
ATOM 4113 C C . ASP A 1 535 ? -24.569 -3.958 -6.591 1.00 93.88 535 ASP A C 1
ATOM 4115 O O . ASP A 1 535 ? -24.868 -4.375 -5.470 1.00 93.88 535 ASP A O 1
ATOM 4119 N N . VAL A 1 536 ? -23.662 -2.992 -6.779 1.00 96.69 536 VAL A N 1
ATOM 4120 C CA . VAL A 1 536 ? -22.949 -2.234 -5.737 1.00 96.69 536 VAL A CA 1
ATOM 4121 C C . VAL A 1 536 ? -22.971 -0.728 -6.047 1.00 96.69 536 VAL A C 1
ATOM 4123 O O . VAL A 1 536 ? -23.096 -0.364 -7.220 1.00 96.69 536 VAL A O 1
ATOM 4126 N N . PRO A 1 537 ? -22.826 0.161 -5.045 1.00 97.88 537 PRO A N 1
ATOM 4127 C CA . PRO A 1 537 ? -22.587 1.582 -5.274 1.00 97.88 537 PRO A CA 1
ATOM 4128 C C . PRO A 1 537 ? -21.329 1.852 -6.109 1.00 97.88 537 PRO A C 1
ATOM 4130 O O . PRO A 1 537 ? -20.285 1.221 -5.919 1.00 97.88 537 PRO A O 1
ATOM 4133 N N . TRP A 1 538 ? -21.431 2.847 -6.986 1.00 98.06 538 TRP A N 1
ATOM 4134 C CA . TRP A 1 538 ? -20.320 3.375 -7.771 1.00 98.06 538 TRP A CA 1
ATOM 4135 C C . TRP A 1 538 ? -19.802 4.673 -7.161 1.00 98.06 538 TRP A C 1
ATOM 4137 O O . TRP A 1 538 ? -20.595 5.517 -6.741 1.00 98.06 538 TRP A O 1
ATOM 4147 N N . VAL A 1 539 ? -18.482 4.842 -7.140 1.00 97.81 539 VAL A N 1
ATOM 4148 C CA . VAL A 1 539 ? -17.801 6.065 -6.695 1.00 97.81 539 VAL A CA 1
ATOM 4149 C C . VAL A 1 539 ? -16.969 6.652 -7.837 1.00 97.81 539 VAL A C 1
ATOM 4151 O O . VAL A 1 539 ? -16.515 5.913 -8.710 1.00 97.81 539 VAL A O 1
ATOM 4154 N N . MET A 1 540 ? -16.749 7.967 -7.831 1.00 97.31 540 MET A N 1
ATOM 4155 C CA . MET A 1 540 ? -15.837 8.671 -8.743 1.00 97.31 540 MET A CA 1
ATOM 4156 C C . MET A 1 540 ? -15.052 9.727 -7.958 1.00 97.31 540 MET A C 1
ATOM 4158 O O . MET A 1 540 ? -15.644 10.565 -7.274 1.00 97.31 540 MET A O 1
ATOM 4162 N N . CYS A 1 541 ? -13.719 9.666 -8.015 1.00 95.25 541 CYS A N 1
ATOM 4163 C CA . CYS A 1 541 ? -12.858 10.495 -7.176 1.00 95.25 541 CYS A CA 1
ATOM 4164 C C . CYS A 1 541 ? -12.466 11.836 -7.816 1.00 95.25 541 CYS A C 1
ATOM 4166 O O . CYS A 1 541 ? -12.281 11.929 -9.031 1.00 95.25 541 CYS A O 1
ATOM 4168 N N . ASN A 1 542 ? -12.295 12.852 -6.961 1.00 89.44 542 ASN A N 1
ATOM 4169 C CA . ASN A 1 542 ? -11.585 14.111 -7.217 1.00 89.44 542 ASN A CA 1
ATOM 4170 C C . ASN A 1 542 ? -11.820 14.728 -8.612 1.00 89.44 542 ASN A C 1
ATOM 4172 O O . ASN A 1 542 ? -10.908 14.916 -9.418 1.00 89.44 542 ASN A O 1
ATOM 4176 N N . GLY A 1 543 ? -13.074 15.075 -8.897 1.00 87.44 543 GLY A N 1
ATOM 4177 C CA . GLY A 1 543 ? -13.442 15.705 -10.158 1.00 87.44 543 GLY A CA 1
ATOM 4178 C C . GLY A 1 543 ? -14.940 15.665 -10.414 1.00 87.44 543 GLY A C 1
ATOM 4179 O O . GLY A 1 543 ? -15.756 15.825 -9.501 1.00 87.44 543 GLY A O 1
ATOM 4180 N N . MET A 1 544 ? -15.297 15.452 -11.675 1.00 90.06 544 MET A N 1
ATOM 4181 C CA . MET A 1 544 ? -16.664 15.184 -12.096 1.00 90.06 544 MET A CA 1
ATOM 4182 C C . MET A 1 544 ? -17.075 13.767 -11.686 1.00 90.06 544 MET A C 1
ATOM 4184 O O . MET A 1 544 ? -16.339 12.814 -11.927 1.00 90.06 544 MET A O 1
ATOM 4188 N N . SER A 1 545 ? -18.271 13.635 -11.115 1.00 91.94 545 SER A N 1
ATOM 4189 C CA . SER A 1 545 ? -18.959 12.356 -10.940 1.00 91.94 545 SER A CA 1
ATOM 4190 C C . SER A 1 545 ? -20.214 12.321 -11.812 1.00 91.94 545 SER A C 1
ATOM 4192 O O . SER A 1 545 ? -20.878 13.344 -12.003 1.00 91.94 545 SER A O 1
ATOM 4194 N N . ALA A 1 546 ? -20.526 11.146 -12.356 1.00 92.19 546 ALA A N 1
ATOM 4195 C CA . ALA A 1 546 ? -21.731 10.912 -13.142 1.00 92.19 546 ALA A CA 1
ATOM 4196 C C . ALA A 1 546 ? -22.973 10.843 -12.239 1.00 92.19 546 ALA A C 1
ATOM 4198 O O . ALA A 1 546 ? -22.882 10.482 -11.060 1.00 92.19 546 ALA A O 1
ATOM 4199 N N . ASN A 1 547 ? -24.150 11.146 -12.787 1.00 88.12 547 ASN A N 1
ATOM 4200 C CA . ASN A 1 547 ? -25.401 11.083 -12.030 1.00 88.12 547 ASN A CA 1
ATOM 4201 C C . ASN A 1 547 ? -25.650 9.670 -11.457 1.00 88.12 547 ASN A C 1
ATOM 4203 O O . ASN A 1 547 ? -25.622 8.684 -12.191 1.00 88.12 547 ASN A O 1
ATOM 4207 N N . GLY A 1 548 ? -25.906 9.574 -10.148 1.00 88.19 548 GLY A N 1
ATOM 4208 C CA . GLY A 1 548 ? -26.061 8.300 -9.433 1.00 88.19 548 GLY A CA 1
ATOM 4209 C C . GLY A 1 548 ? -24.750 7.625 -9.001 1.00 88.19 548 GLY A C 1
ATOM 4210 O O . GLY A 1 548 ? -24.794 6.497 -8.513 1.00 88.19 548 GLY A O 1
ATOM 4211 N N . THR A 1 549 ? -23.600 8.288 -9.168 1.00 95.00 549 THR A N 1
ATOM 4212 C CA . THR A 1 549 ? -22.301 7.856 -8.619 1.00 95.00 549 THR A CA 1
ATOM 4213 C C . THR A 1 549 ? -21.847 8.814 -7.518 1.00 95.00 549 THR A C 1
ATOM 4215 O O . THR A 1 549 ? -22.028 10.025 -7.641 1.00 95.00 549 THR A O 1
ATOM 4218 N N . ILE A 1 550 ? -21.262 8.273 -6.448 1.00 96.50 550 ILE A N 1
ATOM 4219 C CA . ILE A 1 550 ? -20.859 9.041 -5.264 1.00 96.50 550 ILE A CA 1
ATOM 4220 C C . ILE A 1 550 ? -19.581 9.833 -5.564 1.00 96.50 550 ILE A C 1
ATOM 4222 O O . ILE A 1 550 ? -18.591 9.244 -6.011 1.00 96.50 550 ILE A O 1
ATOM 4226 N N . ASN A 1 551 ? -19.558 11.138 -5.276 1.00 95.44 551 ASN A N 1
ATOM 4227 C CA . ASN A 1 551 ? -18.310 11.910 -5.342 1.00 95.44 551 ASN A CA 1
ATOM 4228 C C . ASN A 1 551 ? -17.416 11.577 -4.130 1.00 95.44 551 ASN A C 1
ATOM 4230 O O . ASN A 1 551 ? -17.876 11.594 -2.987 1.00 95.44 551 ASN A O 1
ATOM 4234 N N . VAL A 1 552 ? -16.135 11.265 -4.353 1.00 96.69 552 VAL A N 1
ATOM 4235 C CA . VAL A 1 552 ? -15.193 10.909 -3.269 1.00 96.69 552 VAL A CA 1
ATOM 4236 C C . VAL A 1 552 ? -13.877 11.691 -3.333 1.00 96.69 552 VAL A C 1
ATOM 4238 O O . VAL A 1 552 ? -13.408 12.098 -4.396 1.00 96.69 552 VAL A O 1
ATOM 4241 N N . TYR A 1 553 ? -13.286 11.928 -2.164 1.00 96.44 553 TYR A N 1
ATOM 4242 C CA . TYR A 1 553 ? -12.117 12.788 -1.977 1.00 96.44 553 TYR A CA 1
ATOM 4243 C C . TYR A 1 553 ? -10.790 12.040 -2.185 1.00 96.44 553 TYR A C 1
ATOM 4245 O O . TYR A 1 553 ? -10.646 10.913 -1.708 1.00 96.44 553 TYR A O 1
ATOM 4253 N N . ASN A 1 554 ? -9.801 12.703 -2.791 1.00 95.06 554 ASN A N 1
ATOM 4254 C CA . ASN A 1 554 ? -8.374 12.357 -2.718 1.00 95.06 554 ASN A CA 1
ATOM 4255 C C . ASN A 1 554 ? -7.568 13.576 -2.224 1.00 95.06 554 ASN A C 1
ATOM 4257 O O . ASN A 1 554 ? -7.895 14.716 -2.573 1.00 95.06 554 ASN A O 1
ATOM 4261 N N . GLY A 1 555 ? -6.523 13.347 -1.428 1.00 90.88 555 GLY A N 1
ATOM 4262 C CA . GLY A 1 555 ? -5.610 14.386 -0.946 1.00 90.88 555 GLY A CA 1
ATOM 4263 C C . GLY A 1 555 ? -5.003 14.082 0.425 1.00 90.88 555 GLY A C 1
ATOM 4264 O O . GLY A 1 555 ? -4.981 12.936 0.880 1.00 90.88 555 GLY A O 1
ATOM 4265 N N . ASP A 1 556 ? -4.520 15.124 1.106 1.00 86.50 556 ASP A N 1
ATOM 4266 C CA . ASP A 1 556 ? -3.723 15.034 2.333 1.00 86.50 556 ASP A CA 1
ATOM 4267 C C . ASP A 1 556 ? -4.405 15.611 3.597 1.00 86.50 556 ASP A C 1
ATOM 4269 O O . ASP A 1 556 ? -4.417 14.928 4.624 1.00 86.50 556 ASP A O 1
ATOM 4273 N N . ASP A 1 557 ? -4.971 16.828 3.555 1.00 85.69 557 ASP A N 1
ATOM 4274 C CA . ASP A 1 557 ? -5.585 17.528 4.712 1.00 85.69 557 ASP A CA 1
ATOM 4275 C C . ASP A 1 557 ? -6.744 18.494 4.336 1.00 85.69 557 ASP A C 1
ATOM 4277 O O . ASP A 1 557 ? -6.851 19.614 4.843 1.00 85.69 557 ASP A O 1
ATOM 4281 N N . GLY A 1 558 ? -7.646 18.075 3.437 1.00 85.88 558 GLY A N 1
ATOM 4282 C CA . GLY A 1 558 ? -8.765 18.897 2.930 1.00 85.88 558 GLY A CA 1
ATOM 4283 C C . GLY A 1 558 ? -10.149 18.668 3.562 1.00 85.88 558 GLY A C 1
ATOM 4284 O O . GLY A 1 558 ? -11.138 19.178 3.037 1.00 85.88 558 GLY A O 1
ATOM 4285 N N . ALA A 1 559 ? -10.251 17.907 4.659 1.00 85.12 559 ALA A N 1
ATOM 4286 C CA . ALA A 1 559 ? -11.507 17.334 5.178 1.00 85.12 559 ALA A CA 1
ATOM 4287 C C . ALA A 1 559 ? -12.708 18.306 5.275 1.00 85.12 559 ALA A C 1
ATOM 4289 O O . ALA A 1 559 ? -13.805 17.988 4.815 1.00 85.12 559 ALA A O 1
ATOM 4290 N N . GLU A 1 560 ? -12.517 19.494 5.859 1.00 87.44 560 GLU A N 1
ATOM 4291 C CA . GLU A 1 560 ? -13.596 20.477 6.053 1.00 87.44 560 GLU A CA 1
ATOM 4292 C C . GLU A 1 560 ? -13.985 21.218 4.767 1.00 87.44 560 GLU A C 1
ATOM 4294 O O . GLU A 1 560 ? -15.169 21.479 4.558 1.00 87.44 560 GLU A O 1
ATOM 4299 N N . GLU A 1 561 ? -13.026 21.528 3.886 1.00 90.69 561 GLU A N 1
ATOM 4300 C CA . GLU A 1 561 ? -13.333 22.168 2.600 1.00 90.69 561 GLU A CA 1
ATOM 4301 C C . GLU A 1 561 ? -14.066 21.187 1.681 1.00 90.69 561 GLU A C 1
ATOM 4303 O O . GLU A 1 561 ? -15.085 21.539 1.084 1.00 90.69 561 GLU A O 1
ATOM 4308 N N . TYR A 1 562 ? -13.600 19.932 1.626 1.00 93.12 562 TYR A N 1
ATOM 4309 C CA . TYR A 1 562 ? -14.296 18.877 0.900 1.00 93.12 562 TYR A CA 1
ATOM 4310 C C . TYR A 1 562 ? -15.731 18.726 1.410 1.00 93.12 562 TYR A C 1
ATOM 4312 O O . TYR A 1 562 ? -16.663 18.844 0.618 1.00 93.12 562 TYR A O 1
ATOM 4320 N N . LYS A 1 563 ? -15.918 18.563 2.730 1.00 92.62 563 LYS A N 1
ATOM 4321 C CA . LYS A 1 563 ? -17.248 18.461 3.349 1.00 92.62 563 LYS A CA 1
ATOM 4322 C C . LYS A 1 563 ? -18.143 19.651 3.006 1.00 92.62 563 LYS A C 1
ATOM 4324 O O . LYS A 1 563 ? -19.296 19.437 2.659 1.00 92.62 563 LYS A O 1
ATOM 4329 N N . ALA A 1 564 ? -17.641 20.884 3.074 1.00 92.69 564 ALA A N 1
ATOM 4330 C CA . ALA A 1 564 ? -18.448 22.069 2.781 1.00 92.69 564 ALA A CA 1
ATOM 4331 C C . ALA A 1 564 ? -18.987 22.065 1.338 1.00 92.69 564 ALA A C 1
ATOM 4333 O O . ALA A 1 564 ? -20.180 22.279 1.131 1.00 92.69 564 ALA A O 1
ATOM 4334 N N . ARG A 1 565 ? -18.130 21.756 0.354 1.00 92.88 565 ARG A N 1
ATOM 4335 C CA . ARG A 1 565 ? -18.518 21.652 -1.067 1.00 92.88 565 ARG A CA 1
ATOM 4336 C C . ARG A 1 565 ? -19.410 20.429 -1.330 1.00 92.88 565 ARG A C 1
ATOM 4338 O O . ARG A 1 565 ? -20.300 20.484 -2.175 1.00 92.88 565 ARG A O 1
ATOM 4345 N N . HIS A 1 566 ? -19.174 19.332 -0.610 1.00 94.00 566 HIS A N 1
ATOM 4346 C CA . HIS A 1 566 ? -19.913 18.081 -0.757 1.00 94.00 566 HIS A CA 1
ATOM 4347 C C . HIS A 1 566 ? -21.324 18.167 -0.166 1.00 94.00 566 HIS A C 1
ATOM 4349 O O . HIS A 1 566 ? -22.279 17.782 -0.825 1.00 94.00 566 HIS A O 1
ATOM 4355 N N . ASP A 1 567 ? -21.489 18.732 1.030 1.00 93.44 567 ASP A N 1
ATOM 4356 C CA . ASP A 1 567 ? -22.800 18.957 1.653 1.00 93.44 567 ASP A CA 1
ATOM 4357 C C . ASP A 1 567 ? -23.679 19.926 0.835 1.00 93.44 567 ASP A C 1
ATOM 4359 O O . ASP A 1 567 ? -24.901 19.800 0.843 1.00 93.44 567 ASP A O 1
ATOM 4363 N N . GLU A 1 568 ? -23.079 20.887 0.118 1.00 93.69 568 GLU A N 1
ATOM 4364 C CA . GLU A 1 568 ? -23.803 21.823 -0.759 1.00 93.69 568 GLU A CA 1
ATOM 4365 C C . GLU A 1 568 ? -24.325 21.154 -2.044 1.00 93.69 568 GLU A C 1
ATOM 4367 O O . GLU A 1 568 ? -25.420 21.482 -2.506 1.00 93.69 568 GLU A O 1
ATOM 4372 N N . ARG A 1 569 ? -23.557 20.223 -2.627 1.00 92.50 569 ARG A N 1
ATOM 4373 C CA . ARG A 1 569 ? -23.842 19.628 -3.947 1.00 92.50 569 ARG A CA 1
ATOM 4374 C C . ARG A 1 569 ? -24.445 18.219 -3.889 1.00 92.50 569 ARG A C 1
ATOM 4376 O O . ARG A 1 569 ? -25.235 17.872 -4.763 1.00 92.50 569 ARG A O 1
ATOM 4383 N N . TRP A 1 570 ? -24.095 17.447 -2.865 1.00 93.31 570 TRP A N 1
ATOM 4384 C CA . TRP A 1 570 ? -24.446 16.039 -2.652 1.00 93.31 570 TRP A CA 1
ATOM 4385 C C . TRP A 1 570 ? -24.802 15.771 -1.164 1.00 93.31 570 TRP A C 1
ATOM 4387 O O . TRP A 1 570 ? -24.124 15.007 -0.464 1.00 93.31 570 TRP A O 1
ATOM 4397 N N . PRO A 1 571 ? -25.866 16.402 -0.622 1.00 92.50 571 PRO A N 1
ATOM 4398 C CA . PRO A 1 571 ? -26.250 16.239 0.784 1.00 92.50 571 PRO A CA 1
ATOM 4399 C C . PRO A 1 571 ? -26.625 14.790 1.143 1.00 92.50 571 PRO A C 1
ATOM 4401 O O . PRO A 1 571 ? -26.310 14.331 2.239 1.00 92.50 571 PRO A O 1
ATOM 4404 N N . ASP A 1 572 ? -27.241 14.045 0.221 1.00 91.94 572 ASP A N 1
ATOM 4405 C CA . ASP A 1 572 ? -27.740 12.680 0.455 1.00 91.94 572 ASP A CA 1
ATOM 4406 C C . ASP A 1 572 ? -26.673 11.569 0.296 1.00 91.94 572 ASP A C 1
ATOM 4408 O O . ASP A 1 572 ? -26.944 10.401 0.584 1.00 91.94 572 ASP A O 1
ATOM 4412 N N . GLU A 1 573 ? -25.452 11.912 -0.129 1.00 94.38 573 GLU A N 1
ATOM 4413 C CA . GLU A 1 573 ? -24.324 10.982 -0.321 1.00 94.38 573 GLU A CA 1
ATOM 4414 C C . GLU A 1 573 ? -23.380 10.961 0.897 1.00 94.38 573 GLU A C 1
ATOM 4416 O O . GLU A 1 573 ? -23.212 12.000 1.538 1.00 94.38 573 GLU A O 1
ATOM 4421 N N . PRO A 1 574 ? -22.737 9.828 1.244 1.00 95.62 574 PRO A N 1
ATOM 4422 C CA . PRO A 1 574 ? -21.824 9.732 2.384 1.00 95.62 574 PRO A CA 1
ATOM 4423 C C . PRO A 1 574 ? -20.468 10.397 2.103 1.00 95.62 574 PRO A C 1
ATOM 4425 O O . PRO A 1 574 ? -19.988 10.413 0.974 1.00 95.62 574 PRO A O 1
ATOM 4428 N N . LEU A 1 575 ? -19.781 10.862 3.152 1.00 96.56 575 LEU A N 1
ATOM 4429 C CA . LEU A 1 575 ? -18.408 11.362 3.027 1.00 96.56 575 LEU A CA 1
ATOM 4430 C C . LEU A 1 575 ? -17.411 10.197 2.897 1.00 96.56 575 LEU A C 1
ATOM 4432 O O . LEU A 1 575 ? -17.109 9.505 3.880 1.00 96.56 575 LEU A O 1
ATOM 4436 N N . GLY A 1 576 ? -16.867 10.018 1.688 1.00 96.88 576 GLY A N 1
ATOM 4437 C CA . GLY A 1 576 ? -15.810 9.051 1.379 1.00 96.88 576 GLY A CA 1
ATOM 4438 C C . GLY A 1 576 ? -14.480 9.686 0.960 1.00 96.88 576 GLY A C 1
ATOM 4439 O O . GLY A 1 576 ? -14.447 10.567 0.107 1.00 96.88 576 GLY A O 1
ATOM 4440 N N . TRP A 1 577 ? -13.380 9.195 1.540 1.00 98.00 577 TRP A N 1
ATOM 4441 C CA . TRP A 1 577 ? -11.997 9.542 1.185 1.00 98.00 577 TRP A CA 1
ATOM 4442 C C . TRP A 1 577 ? -11.316 8.311 0.573 1.00 98.00 577 TRP A C 1
ATOM 4444 O O . TRP A 1 577 ? -11.022 7.353 1.289 1.00 98.00 577 TRP A O 1
ATOM 4454 N N . THR A 1 578 ? -11.130 8.297 -0.749 1.00 97.94 578 THR A N 1
ATOM 4455 C CA . THR A 1 578 ? -10.520 7.184 -1.499 1.00 97.94 578 THR A CA 1
ATOM 4456 C C . THR A 1 578 ? -9.002 7.198 -1.460 1.00 97.94 578 THR A C 1
ATOM 4458 O O . THR A 1 578 ? -8.400 6.127 -1.467 1.00 97.94 578 THR A O 1
ATOM 4461 N N . GLU A 1 579 ? -8.352 8.357 -1.381 1.00 97.25 579 GLU A N 1
ATOM 4462 C CA . GLU A 1 579 ? -6.886 8.427 -1.312 1.00 97.25 579 GLU A CA 1
ATOM 4463 C C . GLU A 1 579 ? -6.441 9.431 -0.248 1.00 97.25 579 GLU A C 1
ATOM 4465 O O . GLU A 1 579 ? -6.346 10.624 -0.518 1.00 97.25 579 GLU A O 1
ATOM 4470 N N . ASN A 1 580 ? -6.186 8.956 0.980 1.00 96.12 580 ASN A N 1
ATOM 4471 C CA . ASN A 1 580 ? -5.364 9.690 1.947 1.00 96.12 580 ASN A CA 1
ATOM 4472 C C . ASN A 1 580 ? -3.897 9.444 1.593 1.00 96.12 580 ASN A C 1
ATOM 4474 O O . ASN A 1 580 ? -3.372 8.358 1.860 1.00 96.12 580 ASN A O 1
ATOM 4478 N N . GLU A 1 581 ? -3.291 10.424 0.930 1.00 88.31 581 GLU A N 1
ATOM 4479 C CA . GLU A 1 581 ? -2.080 10.233 0.134 1.00 88.31 581 GLU A CA 1
ATOM 4480 C C . GLU A 1 581 ? -0.804 10.098 0.978 1.00 88.31 581 GLU A C 1
ATOM 4482 O O . GLU A 1 581 ? -0.465 10.960 1.789 1.00 88.31 581 GLU A O 1
ATOM 4487 N N . GLY A 1 582 ? -0.056 9.022 0.741 1.00 81.12 582 GLY A N 1
ATOM 4488 C CA . GLY A 1 582 ? 1.350 8.851 1.090 1.00 81.12 582 GLY A CA 1
ATOM 4489 C C . GLY A 1 582 ? 2.172 8.845 -0.196 1.00 81.12 582 GLY A C 1
ATOM 4490 O O . GLY A 1 582 ? 2.052 7.929 -1.007 1.00 81.12 582 GLY A O 1
ATOM 4491 N N . TRP A 1 583 ? 2.960 9.900 -0.392 1.00 87.69 583 TRP A N 1
ATOM 4492 C CA . TRP A 1 583 ? 3.509 10.276 -1.696 1.00 87.69 583 TRP A CA 1
ATOM 4493 C C . TRP A 1 583 ? 4.598 9.325 -2.226 1.00 87.69 583 TRP A C 1
ATOM 4495 O O . TRP A 1 583 ? 5.239 8.578 -1.485 1.00 87.69 583 TRP A O 1
ATOM 4505 N N . PHE A 1 584 ? 4.827 9.387 -3.537 1.00 87.50 584 PHE A N 1
ATOM 4506 C CA . PHE A 1 584 ? 5.789 8.563 -4.266 1.00 87.50 584 PHE A CA 1
ATOM 4507 C C . PHE A 1 584 ? 7.183 9.203 -4.371 1.00 87.50 584 PHE A C 1
ATOM 4509 O O . PHE A 1 584 ? 7.337 10.424 -4.359 1.00 87.50 584 PHE A O 1
ATOM 4516 N N . ASP A 1 585 ? 8.211 8.376 -4.560 1.00 86.19 585 ASP A N 1
ATOM 4517 C CA . ASP A 1 585 ? 9.589 8.826 -4.766 1.00 86.19 585 ASP A CA 1
ATOM 4518 C C . ASP A 1 585 ? 9.972 8.845 -6.262 1.00 86.19 585 ASP A C 1
ATOM 4520 O O . ASP A 1 585 ? 9.457 8.092 -7.093 1.00 86.19 585 ASP A O 1
ATOM 4524 N N . THR A 1 586 ? 10.901 9.731 -6.630 1.00 85.56 586 THR A N 1
ATOM 4525 C CA . THR A 1 586 ? 11.440 9.857 -7.999 1.00 85.56 586 THR A CA 1
ATOM 4526 C C . THR A 1 586 ? 12.962 9.896 -7.969 1.00 85.56 586 THR A C 1
ATOM 4528 O O . THR A 1 586 ? 13.562 10.357 -6.999 1.00 85.56 586 THR A O 1
ATOM 4531 N N . TRP A 1 587 ? 13.622 9.503 -9.061 1.00 80.62 587 TRP A N 1
ATOM 4532 C CA . TRP A 1 587 ? 15.088 9.566 -9.167 1.00 80.62 587 TRP A CA 1
ATOM 4533 C C . TRP A 1 587 ? 15.660 10.994 -9.087 1.00 80.62 587 TRP A C 1
ATOM 4535 O O . TRP A 1 587 ? 16.861 11.157 -8.871 1.00 80.62 587 TRP A O 1
ATOM 4545 N N . ALA A 1 588 ? 14.827 12.031 -9.225 1.00 71.62 588 ALA A N 1
ATOM 4546 C CA . ALA A 1 588 ? 15.246 13.433 -9.219 1.00 71.62 588 ALA A CA 1
ATOM 4547 C C . ALA A 1 588 ? 14.716 14.269 -8.029 1.00 71.62 588 ALA A C 1
ATOM 4549 O O . ALA A 1 588 ? 15.379 15.240 -7.666 1.00 71.62 588 ALA A O 1
ATOM 4550 N N . GLY A 1 589 ? 13.601 13.903 -7.383 1.00 64.56 589 GLY A N 1
ATOM 4551 C CA . GLY A 1 589 ? 12.869 14.746 -6.416 1.00 64.56 589 GLY A CA 1
ATOM 4552 C C . GLY A 1 589 ? 13.174 14.473 -4.937 1.00 64.56 589 GLY A C 1
ATOM 4553 O O . GLY A 1 589 ? 13.670 13.410 -4.583 1.00 64.56 589 GLY A O 1
ATOM 4554 N N . SER A 1 590 ? 12.924 15.455 -4.067 1.00 55.69 590 SER A N 1
ATOM 4555 C CA . SER A 1 590 ? 13.217 15.426 -2.622 1.00 55.69 590 SER A CA 1
ATOM 4556 C C . SER A 1 590 ? 12.486 14.315 -1.853 1.00 55.69 590 SER A C 1
ATOM 4558 O O . SER A 1 590 ? 11.278 14.163 -1.983 1.00 55.69 590 SER A O 1
ATOM 4560 N N . PHE A 1 591 ? 13.216 13.616 -0.968 1.00 56.94 591 PHE A N 1
ATOM 4561 C CA . PHE A 1 591 ? 12.653 12.642 -0.014 1.00 56.94 591 PHE A CA 1
ATOM 4562 C C . PHE A 1 591 ? 11.639 13.264 0.957 1.00 56.94 591 PHE A C 1
ATOM 4564 O O . PHE A 1 591 ? 10.754 12.580 1.452 1.00 56.94 591 PHE A O 1
ATOM 4571 N N . GLU A 1 592 ? 11.771 14.559 1.255 1.00 54.66 592 GLU A N 1
ATOM 4572 C CA . GLU A 1 592 ? 10.901 15.274 2.201 1.00 54.66 592 GLU A CA 1
ATOM 4573 C C . GLU A 1 592 ? 9.422 15.204 1.786 1.00 54.66 592 GLU A C 1
ATOM 4575 O O . GLU A 1 592 ? 8.540 15.193 2.639 1.00 54.66 592 GLU A O 1
ATOM 4580 N N . ASN A 1 593 ? 9.150 15.062 0.485 1.00 52.94 593 ASN A N 1
ATOM 4581 C CA . ASN A 1 593 ? 7.801 14.957 -0.058 1.00 52.94 593 ASN A CA 1
ATOM 4582 C C . ASN A 1 593 ? 7.138 13.593 0.227 1.00 52.94 593 ASN A C 1
ATOM 4584 O O . ASN A 1 593 ? 5.914 13.537 0.259 1.00 52.94 593 ASN A O 1
ATOM 4588 N N . SER A 1 594 ? 7.898 12.505 0.434 1.00 60.91 594 SER A N 1
ATOM 4589 C CA . SER A 1 594 ? 7.351 11.146 0.627 1.00 60.91 594 SER A CA 1
ATOM 4590 C C . SER A 1 594 ? 7.102 10.751 2.085 1.00 60.91 594 SER A C 1
ATOM 4592 O O . SER A 1 594 ? 6.548 9.684 2.347 1.00 60.91 594 SER A O 1
ATOM 4594 N N . GLN A 1 595 ? 7.459 11.603 3.053 1.00 73.81 595 GLN A N 1
ATOM 4595 C CA . GLN A 1 595 ? 7.514 11.241 4.476 1.00 73.81 595 GLN A CA 1
ATOM 4596 C C . GLN A 1 595 ? 6.586 12.085 5.368 1.00 73.81 595 GLN A C 1
ATOM 4598 O O . GLN A 1 595 ? 7.033 12.760 6.293 1.00 73.81 595 GLN A O 1
ATOM 4603 N N . ARG A 1 596 ? 5.269 11.978 5.138 1.00 89.62 596 ARG A N 1
ATOM 4604 C CA . ARG A 1 596 ? 4.229 12.446 6.083 1.00 89.62 596 ARG A CA 1
ATOM 4605 C C . ARG A 1 596 ? 4.428 11.812 7.464 1.00 89.62 596 ARG A C 1
ATOM 4607 O O . ARG A 1 596 ? 4.849 10.654 7.539 1.00 89.62 596 ARG A O 1
ATOM 4614 N N . SER A 1 597 ? 4.149 12.509 8.563 1.00 91.44 597 SER A N 1
ATOM 4615 C CA . SER A 1 597 ? 4.494 11.993 9.906 1.00 91.44 597 SER A CA 1
ATOM 4616 C C . SER A 1 597 ? 3.470 10.980 10.457 1.00 91.44 597 SER A C 1
ATOM 4618 O O . SER A 1 597 ? 2.370 10.827 9.922 1.00 91.44 597 SER A O 1
ATOM 4620 N N . ALA A 1 598 ? 3.817 10.248 11.524 1.00 91.94 598 ALA A N 1
ATOM 4621 C CA . ALA A 1 598 ? 2.869 9.352 12.201 1.00 91.94 598 ALA A CA 1
ATOM 4622 C C . ALA A 1 598 ? 1.745 10.150 12.889 1.00 91.94 598 ALA A C 1
ATOM 4624 O O . ALA A 1 598 ? 0.569 9.795 12.799 1.00 91.94 598 ALA A O 1
ATOM 4625 N N . GLU A 1 599 ? 2.122 11.259 13.526 1.00 92.38 599 GLU A N 1
ATOM 4626 C CA . GLU A 1 599 ? 1.243 12.234 14.168 1.00 92.38 599 GLU A CA 1
ATOM 4627 C C . GLU A 1 599 ? 0.295 12.886 13.158 1.00 92.38 599 GLU A C 1
ATOM 4629 O O . GLU A 1 599 ? -0.898 13.025 13.417 1.00 92.38 599 GLU A O 1
ATOM 4634 N N . GLU A 1 600 ? 0.832 13.268 12.000 1.00 92.69 600 GLU A N 1
ATOM 4635 C CA . GLU A 1 600 ? 0.118 13.961 10.934 1.00 92.69 600 GLU A CA 1
ATOM 4636 C C . GLU A 1 600 ? -0.920 13.053 10.262 1.00 92.69 600 GLU A C 1
ATOM 4638 O O . GLU A 1 600 ? -2.087 13.432 10.159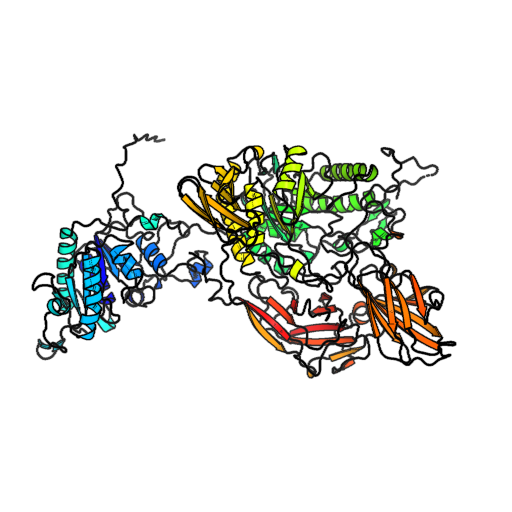 1.00 92.69 600 GLU A O 1
ATOM 4643 N N . MET A 1 601 ? -0.534 11.825 9.892 1.00 95.12 601 MET A N 1
ATOM 4644 C CA . MET A 1 601 ? -1.463 10.830 9.343 1.00 95.12 601 MET A CA 1
ATOM 4645 C C . MET A 1 601 ? -2.577 10.489 10.346 1.00 95.12 601 MET A C 1
ATOM 4647 O O . MET A 1 601 ? -3.739 10.354 9.960 1.00 95.12 601 MET A O 1
ATOM 4651 N N . ALA A 1 602 ? -2.253 10.394 11.641 1.00 96.31 602 ALA A N 1
ATOM 4652 C CA . ALA A 1 602 ? -3.247 10.157 12.686 1.00 96.31 602 ALA A CA 1
ATOM 4653 C C . ALA A 1 602 ? -4.167 11.372 12.906 1.00 96.31 602 ALA A C 1
ATOM 4655 O O . ALA A 1 602 ? -5.365 11.205 13.132 1.00 96.31 602 ALA A O 1
ATOM 4656 N N . TYR A 1 603 ? -3.627 12.591 12.818 1.00 96.19 603 TYR A N 1
ATOM 4657 C CA . TYR A 1 603 ? -4.379 13.842 12.928 1.00 96.19 603 TYR A CA 1
ATOM 4658 C C . TYR A 1 603 ? -5.428 13.961 11.817 1.00 96.19 603 TYR A C 1
ATOM 4660 O O . TYR A 1 603 ? -6.600 14.187 12.119 1.00 96.19 603 TYR A O 1
ATOM 4668 N N . VAL A 1 604 ? -5.046 13.758 10.548 1.00 96.00 604 VAL A N 1
ATOM 4669 C CA . VAL A 1 604 ? -5.981 13.944 9.424 1.00 96.00 604 VAL A CA 1
ATOM 4670 C C . VAL A 1 604 ? -7.071 12.870 9.382 1.00 96.00 604 VAL A C 1
ATOM 4672 O O . VAL A 1 604 ? -8.225 13.198 9.118 1.00 96.00 604 VAL A O 1
ATOM 4675 N N . VAL A 1 605 ? -6.762 11.612 9.727 1.00 97.69 605 VAL A N 1
ATOM 4676 C CA . VAL A 1 605 ? -7.768 10.530 9.790 1.00 97.69 605 VAL A CA 1
ATOM 4677 C C . VAL A 1 605 ? -8.733 10.736 10.961 1.00 97.69 605 VAL A C 1
ATOM 4679 O O . VAL A 1 605 ? -9.946 10.622 10.782 1.00 97.69 605 VAL A O 1
ATOM 4682 N N . ALA A 1 606 ? -8.234 11.120 12.142 1.00 97.50 606 ALA A N 1
ATOM 4683 C CA . ALA A 1 606 ? -9.098 11.438 13.278 1.00 97.50 606 ALA A CA 1
ATOM 4684 C C . ALA A 1 606 ? -9.991 12.664 12.996 1.00 97.50 606 ALA A C 1
ATOM 4686 O O . ALA A 1 606 ? -11.175 12.642 13.330 1.00 97.50 606 ALA A O 1
ATOM 4687 N N . ARG A 1 607 ? -9.462 13.701 12.325 1.00 95.69 607 ARG A N 1
ATOM 4688 C CA . ARG A 1 607 ? -10.228 14.880 11.876 1.00 95.69 607 ARG A CA 1
ATOM 4689 C C . ARG A 1 607 ? -11.277 14.516 10.819 1.00 95.69 607 ARG A C 1
ATOM 4691 O O . ARG A 1 607 ? -12.396 15.011 10.898 1.00 95.69 607 ARG A O 1
ATOM 4698 N N . TRP A 1 608 ? -10.962 13.628 9.874 1.00 96.88 608 TRP A N 1
ATOM 4699 C CA . TRP A 1 608 ? -11.912 13.149 8.860 1.00 96.88 608 TRP A CA 1
ATOM 4700 C C . TRP A 1 608 ? -13.134 12.463 9.481 1.00 96.88 608 TRP A C 1
ATOM 4702 O O . TRP A 1 608 ? -14.269 12.793 9.133 1.00 96.88 608 TRP A O 1
ATOM 4712 N N . VAL A 1 609 ? -12.932 11.564 10.450 1.00 96.69 609 VAL A N 1
ATOM 4713 C CA . VAL A 1 609 ? -14.062 10.949 11.167 1.00 96.69 609 VAL A CA 1
ATOM 4714 C C . VAL A 1 609 ? -14.786 11.978 12.041 1.00 96.69 609 VAL A C 1
ATOM 4716 O O . VAL A 1 609 ? -16.015 12.015 12.021 1.00 96.69 609 VAL A O 1
ATOM 4719 N N . ALA A 1 610 ? -14.062 12.876 12.722 1.00 95.44 610 ALA A N 1
ATOM 4720 C CA . ALA A 1 610 ? -14.654 13.931 13.552 1.00 95.44 610 ALA A CA 1
ATOM 4721 C C . ALA A 1 610 ? -15.662 14.812 12.793 1.00 95.44 610 ALA A C 1
ATOM 4723 O O . ALA A 1 610 ? -16.714 15.137 13.348 1.00 95.44 610 ALA A O 1
ATOM 4724 N N . VAL A 1 611 ? -15.374 15.154 11.528 1.00 94.12 611 VAL A N 1
ATOM 4725 C CA . VAL A 1 611 ? -16.271 15.953 10.672 1.00 94.12 611 VAL A CA 1
ATOM 4726 C C . VAL A 1 611 ? -17.405 15.146 10.027 1.00 94.12 611 VAL A C 1
ATOM 4728 O O . VAL A 1 611 ? -18.236 15.735 9.347 1.00 94.12 611 VAL A O 1
ATOM 4731 N N . GLY A 1 612 ? -17.486 13.827 10.212 1.00 94.75 612 GLY A N 1
ATOM 4732 C CA . GLY A 1 612 ? -18.571 13.003 9.657 1.00 94.75 612 GLY A CA 1
ATOM 4733 C C . GLY A 1 612 ? -18.168 12.011 8.571 1.00 94.75 612 GLY A C 1
ATOM 4734 O O . GLY A 1 612 ? -19.055 11.404 7.970 1.00 94.75 612 GLY A O 1
ATOM 4735 N N . GLY A 1 613 ? -16.871 11.810 8.328 1.00 96.06 613 GLY A N 1
ATOM 4736 C CA . GLY A 1 613 ? -16.374 10.737 7.468 1.00 96.06 613 GLY A CA 1
ATOM 4737 C C . GLY A 1 613 ? -16.943 9.366 7.855 1.00 96.06 613 GLY A C 1
ATOM 4738 O O . GLY A 1 613 ? -17.145 9.063 9.036 1.00 96.06 613 GLY A O 1
ATOM 4739 N N . SER A 1 614 ? -17.237 8.539 6.853 1.00 96.19 614 SER A N 1
ATOM 4740 C CA . SER A 1 614 ? -17.694 7.147 7.035 1.00 96.19 614 SER A CA 1
ATOM 4741 C C . SER A 1 614 ? -16.992 6.148 6.119 1.00 96.19 614 SER A C 1
ATOM 4743 O O . SER A 1 614 ? -16.973 4.962 6.434 1.00 96.19 614 SER A O 1
ATOM 4745 N N . HIS A 1 615 ? -16.349 6.610 5.046 1.00 98.06 615 HIS A N 1
ATOM 4746 C CA . HIS A 1 615 ? -15.378 5.823 4.290 1.00 98.06 615 HIS A CA 1
ATOM 4747 C C . HIS A 1 615 ? -14.019 6.532 4.281 1.00 98.06 615 HIS A C 1
ATOM 4749 O O . HIS A 1 615 ? -13.932 7.736 4.020 1.00 98.06 615 HIS A O 1
ATOM 4755 N N . HIS A 1 616 ? -12.958 5.780 4.558 1.00 98.19 616 HIS A N 1
ATOM 4756 C CA . HIS A 1 616 ? -11.568 6.217 4.475 1.00 98.19 616 HIS A CA 1
ATOM 4757 C C . HIS A 1 616 ? -10.688 5.085 3.929 1.00 98.19 616 HIS A C 1
ATOM 4759 O O . HIS A 1 616 ? -10.880 3.913 4.261 1.00 98.19 616 HIS A O 1
ATOM 4765 N N . ASN A 1 617 ? -9.709 5.450 3.102 1.00 98.62 617 ASN A N 1
ATOM 4766 C CA . ASN A 1 617 ? -8.656 4.567 2.628 1.00 98.62 617 ASN A CA 1
ATOM 4767 C C . ASN A 1 617 ? -7.269 5.238 2.715 1.00 98.62 617 ASN A C 1
ATOM 4769 O O . ASN A 1 617 ? -7.073 6.368 2.259 1.00 98.62 617 ASN A O 1
ATOM 4773 N N . TYR A 1 618 ? -6.282 4.512 3.247 1.00 98.50 618 TYR A N 1
ATOM 4774 C CA . TYR A 1 618 ? -4.859 4.852 3.133 1.00 98.50 618 TYR A CA 1
ATOM 4775 C C . TYR A 1 618 ? -4.341 4.554 1.715 1.00 98.50 618 TYR A C 1
ATOM 4777 O O . TYR A 1 618 ? -4.304 3.389 1.304 1.00 98.50 618 TYR A O 1
ATOM 4785 N N . TYR A 1 619 ? -3.904 5.577 0.976 1.00 97.00 619 TYR A N 1
ATOM 4786 C CA . TYR A 1 619 ? -3.317 5.417 -0.357 1.00 97.00 619 TYR A CA 1
ATOM 4787 C C . TYR A 1 619 ? -1.840 5.838 -0.351 1.00 97.00 619 TYR A C 1
ATOM 4789 O O . TYR A 1 619 ? -1.525 7.012 -0.451 1.00 97.00 619 TYR A O 1
ATOM 4797 N N . MET A 1 620 ? -0.872 4.939 -0.220 1.00 96.94 620 MET A N 1
ATOM 4798 C CA . MET A 1 620 ? -0.999 3.490 -0.034 1.00 96.94 620 MET A CA 1
ATOM 4799 C C . MET A 1 620 ? -1.098 3.105 1.449 1.00 96.94 620 MET A C 1
ATOM 4801 O O . MET A 1 620 ? -0.706 3.870 2.325 1.00 96.94 620 MET A O 1
ATOM 4805 N N . TRP A 1 621 ? -1.553 1.883 1.737 1.00 97.62 621 TRP A N 1
ATOM 4806 C CA . TRP A 1 621 ? -1.251 1.225 3.017 1.00 97.62 621 TRP A CA 1
ATOM 4807 C C . TRP A 1 621 ? 0.026 0.386 2.886 1.00 97.62 621 TRP A C 1
ATOM 4809 O O . TRP A 1 621 ? 0.914 0.469 3.735 1.00 97.62 621 TRP A O 1
ATOM 4819 N N . TYR A 1 622 ? 0.177 -0.322 1.759 1.00 97.12 622 TYR A N 1
ATOM 4820 C CA . TYR A 1 622 ? 1.457 -0.875 1.320 1.00 97.12 622 TYR A CA 1
ATOM 4821 C C . TYR A 1 622 ? 1.669 -0.622 -0.178 1.00 97.12 622 TYR A C 1
ATOM 4823 O O . TYR A 1 622 ? 0.928 -1.135 -1.018 1.00 97.12 622 TYR A O 1
ATOM 4831 N N . GLY A 1 623 ? 2.686 0.175 -0.519 1.00 94.94 623 GLY A N 1
ATOM 4832 C CA . GLY A 1 623 ? 2.956 0.562 -1.905 1.00 94.94 623 GLY A CA 1
ATOM 4833 C C . GLY A 1 623 ? 3.597 -0.525 -2.773 1.00 94.94 623 GLY A C 1
ATOM 4834 O O . GLY A 1 623 ? 3.299 -0.605 -3.964 1.00 94.94 623 GLY A O 1
ATOM 4835 N N . GLY A 1 624 ? 4.428 -1.397 -2.195 1.00 94.56 624 GLY A N 1
ATOM 4836 C CA . GLY A 1 624 ? 5.154 -2.428 -2.941 1.00 94.56 624 GLY A CA 1
ATOM 4837 C C . GLY A 1 624 ? 6.299 -1.874 -3.799 1.00 94.56 624 GLY A C 1
ATOM 4838 O O . GLY A 1 624 ? 6.940 -0.884 -3.447 1.00 94.56 624 GLY A O 1
ATOM 4839 N N . ASN A 1 625 ? 6.598 -2.550 -4.914 1.00 94.62 625 ASN A N 1
ATOM 4840 C CA . ASN A 1 625 ? 7.680 -2.175 -5.831 1.00 94.62 625 ASN A CA 1
ATOM 4841 C C . ASN A 1 625 ? 7.217 -2.245 -7.298 1.00 94.62 625 ASN A C 1
ATOM 4843 O O . ASN A 1 625 ? 6.402 -3.089 -7.672 1.00 94.62 625 ASN A O 1
ATOM 4847 N N . HIS A 1 626 ? 7.774 -1.395 -8.157 1.00 94.25 626 HIS A N 1
ATOM 4848 C CA . HIS A 1 626 ? 7.608 -1.459 -9.609 1.00 94.25 626 HIS A CA 1
ATOM 4849 C C . HIS A 1 626 ? 8.507 -2.565 -10.185 1.00 94.25 626 HIS A C 1
ATOM 4851 O O . HIS A 1 626 ? 9.655 -2.329 -10.564 1.00 94.25 626 HIS A O 1
ATOM 4857 N N . VAL A 1 627 ? 7.975 -3.789 -10.199 1.00 90.75 627 VAL A N 1
ATOM 4858 C CA . VAL A 1 627 ? 8.605 -4.982 -10.784 1.00 90.75 627 VAL A CA 1
ATOM 4859 C C . VAL A 1 627 ? 8.623 -4.853 -12.311 1.00 90.75 627 VAL A C 1
ATOM 4861 O O . VAL A 1 627 ? 7.565 -4.686 -12.916 1.00 90.75 627 VAL A O 1
ATOM 4864 N N . GLY A 1 628 ? 9.795 -4.952 -12.941 1.00 89.06 628 GLY A N 1
ATOM 4865 C CA . GLY A 1 628 ? 9.966 -4.674 -14.374 1.00 89.06 628 GLY A CA 1
ATOM 4866 C C . GLY A 1 628 ? 9.815 -3.185 -14.723 1.00 89.06 628 GLY A C 1
ATOM 4867 O O . GLY A 1 628 ? 10.077 -2.310 -13.897 1.00 89.06 628 GLY A O 1
ATOM 4868 N N . GLN A 1 629 ? 9.374 -2.894 -15.946 1.00 86.94 629 GLN A N 1
ATOM 4869 C CA . GLN A 1 629 ? 9.264 -1.538 -16.503 1.00 86.94 629 GLN A CA 1
ATOM 4870 C C . GLN A 1 629 ? 8.010 -0.748 -16.066 1.00 86.94 629 GLN A C 1
ATOM 4872 O O . GLN A 1 629 ? 7.842 0.411 -16.448 1.00 86.94 629 GLN A O 1
ATOM 4877 N N . TRP A 1 630 ? 7.124 -1.331 -15.251 1.00 92.62 630 TRP A N 1
ATOM 4878 C CA . TRP A 1 630 ? 5.780 -0.797 -14.959 1.00 92.62 630 TRP A CA 1
ATOM 4879 C C . TRP A 1 630 ? 5.718 0.489 -14.107 1.00 92.62 630 TRP A C 1
ATOM 4881 O O . TRP A 1 630 ? 4.631 0.992 -13.813 1.00 92.62 630 TRP A O 1
ATOM 4891 N N . GLY A 1 631 ? 6.856 1.054 -13.702 1.00 92.50 631 GLY A N 1
ATOM 4892 C CA . GLY A 1 631 ? 6.905 2.407 -13.139 1.00 92.50 631 GLY A CA 1
ATOM 4893 C C . GLY A 1 631 ? 6.695 3.474 -14.208 1.00 92.50 631 GLY A C 1
ATOM 4894 O O . GLY A 1 631 ? 7.328 3.423 -15.265 1.00 92.50 631 GLY A O 1
ATOM 4895 N N . ALA A 1 632 ? 5.839 4.453 -13.920 1.00 91.88 632 ALA A N 1
ATOM 4896 C CA . ALA A 1 632 ? 5.741 5.672 -14.710 1.00 91.88 632 ALA A CA 1
ATOM 4897 C C . ALA A 1 632 ? 7.045 6.501 -14.706 1.00 91.88 632 ALA A C 1
ATOM 4899 O O . ALA A 1 632 ? 8.001 6.236 -13.973 1.00 91.88 632 ALA A O 1
ATOM 4900 N N . ALA A 1 633 ? 7.047 7.521 -15.559 1.00 88.00 633 ALA A N 1
ATOM 4901 C CA . ALA A 1 633 ? 8.108 8.500 -15.775 1.00 88.00 633 ALA A CA 1
ATOM 4902 C C . ALA A 1 633 ? 8.871 8.951 -14.505 1.00 88.00 633 ALA A C 1
ATOM 4904 O O . ALA A 1 633 ? 8.315 9.580 -13.608 1.00 88.00 633 ALA A O 1
ATOM 4905 N N . SER A 1 634 ? 10.185 8.697 -14.481 1.00 85.06 634 SER A N 1
ATOM 4906 C CA . SER A 1 634 ? 11.157 9.102 -13.444 1.00 85.06 634 SER A CA 1
ATOM 4907 C C . SER A 1 634 ? 10.958 8.522 -12.032 1.00 85.06 634 SER A C 1
ATOM 4909 O O . SER A 1 634 ? 11.682 8.924 -11.115 1.00 85.06 634 SER A O 1
ATOM 4911 N N . LEU A 1 635 ? 10.055 7.559 -11.833 1.00 88.19 635 LEU A N 1
ATOM 4912 C CA . LEU A 1 635 ? 9.814 6.929 -10.528 1.00 88.19 635 LEU A CA 1
ATOM 4913 C C . LEU A 1 635 ? 10.907 5.946 -10.103 1.00 88.19 635 LEU A C 1
ATOM 4915 O O . LEU A 1 635 ? 11.495 5.249 -10.937 1.00 88.19 635 LEU A O 1
ATOM 4919 N N . THR A 1 636 ? 11.123 5.852 -8.789 1.00 90.12 636 THR A N 1
ATOM 4920 C CA . THR A 1 636 ? 11.942 4.808 -8.154 1.00 90.12 636 THR A CA 1
ATOM 4921 C C . THR A 1 636 ? 11.358 3.404 -8.349 1.00 90.12 636 THR A C 1
ATOM 4923 O O . THR A 1 636 ? 10.220 3.233 -8.779 1.00 90.12 636 THR A O 1
ATOM 4926 N N . ASN A 1 637 ? 12.135 2.363 -8.034 1.00 92.88 637 ASN A N 1
ATOM 4927 C CA . ASN A 1 637 ? 11.629 0.986 -8.028 1.00 92.88 637 ASN A CA 1
ATOM 4928 C C . ASN A 1 637 ? 10.798 0.694 -6.766 1.00 92.88 637 ASN A C 1
ATOM 4930 O O . ASN A 1 637 ? 9.770 0.033 -6.867 1.00 92.88 637 ASN A O 1
ATOM 4934 N N . ALA A 1 638 ? 11.178 1.236 -5.609 1.00 92.88 638 ALA A N 1
ATOM 4935 C CA . ALA A 1 638 ? 10.291 1.327 -4.451 1.00 92.88 638 ALA A CA 1
ATOM 4936 C C . ALA A 1 638 ? 9.102 2.259 -4.761 1.00 92.88 638 ALA A C 1
ATOM 4938 O O . ALA A 1 638 ? 9.319 3.343 -5.308 1.00 92.88 638 ALA A O 1
ATOM 4939 N N . TYR A 1 639 ? 7.874 1.869 -4.392 1.00 93.31 639 TYR A N 1
ATOM 4940 C CA . TYR A 1 639 ? 6.698 2.745 -4.459 1.00 93.31 639 TYR A CA 1
ATOM 4941 C C . TYR A 1 639 ? 6.235 3.133 -3.054 1.00 93.31 639 TYR A C 1
ATOM 4943 O O . TYR A 1 639 ? 5.931 2.255 -2.246 1.00 93.31 639 TYR A O 1
ATOM 4951 N N . ALA A 1 640 ? 6.168 4.442 -2.794 1.00 90.00 640 ALA A N 1
ATOM 4952 C CA . ALA A 1 640 ? 5.681 5.043 -1.551 1.00 90.00 640 ALA A CA 1
ATOM 4953 C C . ALA A 1 640 ? 6.270 4.394 -0.274 1.00 90.00 640 ALA A C 1
ATOM 4955 O O . ALA A 1 640 ? 5.538 3.881 0.568 1.00 90.00 640 ALA A O 1
ATOM 4956 N N . ASP A 1 641 ? 7.602 4.412 -0.100 1.00 90.62 641 ASP A N 1
ATOM 4957 C CA . ASP A 1 641 ? 8.277 3.777 1.059 1.00 90.62 641 ASP A CA 1
ATOM 4958 C C . ASP A 1 641 ? 7.871 4.403 2.415 1.00 90.62 641 ASP A C 1
ATOM 4960 O O . ASP A 1 641 ? 8.079 3.809 3.472 1.00 90.62 641 ASP A O 1
ATOM 4964 N N . GLY A 1 642 ? 7.260 5.594 2.380 1.00 90.06 642 GLY A N 1
ATOM 4965 C CA . GLY A 1 642 ? 6.754 6.339 3.532 1.00 90.06 642 GLY A CA 1
ATOM 4966 C C . GLY A 1 642 ? 5.359 5.959 4.045 1.00 90.06 642 GLY A C 1
ATOM 4967 O O . GLY A 1 642 ? 4.831 6.698 4.872 1.00 90.06 642 GLY A O 1
ATOM 4968 N N . VAL A 1 643 ? 4.731 4.858 3.619 1.00 94.12 643 VAL A N 1
ATOM 4969 C CA . VAL A 1 643 ? 3.393 4.440 4.120 1.00 94.12 643 VAL A CA 1
ATOM 4970 C C . VAL A 1 643 ? 3.468 3.475 5.315 1.00 94.12 643 VAL A C 1
ATOM 4972 O O . VAL A 1 643 ? 4.543 3.323 5.890 1.00 94.12 643 VAL A O 1
ATOM 4975 N N . ASN A 1 644 ? 2.355 2.854 5.744 1.00 94.31 644 ASN A N 1
ATOM 4976 C CA . ASN A 1 644 ? 2.316 1.928 6.895 1.00 94.31 644 ASN A CA 1
ATOM 4977 C C . ASN A 1 644 ? 3.301 0.757 6.750 1.00 94.31 644 ASN A C 1
ATOM 4979 O O . ASN A 1 644 ? 3.896 0.331 7.739 1.00 94.31 644 ASN A O 1
ATOM 4983 N N . PHE A 1 645 ? 3.495 0.259 5.530 1.00 93.44 645 PHE A N 1
ATOM 4984 C CA . PHE A 1 645 ? 4.535 -0.711 5.201 1.00 93.44 645 PHE A CA 1
ATOM 4985 C C . PHE A 1 645 ? 5.550 -0.115 4.231 1.00 93.44 645 PHE A C 1
ATOM 4987 O O . PHE A 1 645 ? 5.201 0.418 3.177 1.00 93.44 645 PHE A O 1
ATOM 4994 N N . ARG A 1 646 ? 6.823 -0.277 4.585 1.00 91.56 646 ARG A N 1
ATOM 4995 C CA . ARG A 1 646 ? 7.977 0.047 3.749 1.00 91.56 646 ARG A CA 1
ATOM 4996 C C . ARG A 1 646 ? 7.928 -0.749 2.450 1.00 91.56 646 ARG A C 1
ATOM 4998 O O . ARG A 1 646 ? 7.523 -1.911 2.469 1.00 91.56 646 ARG A O 1
ATOM 5005 N N . ALA A 1 647 ? 8.448 -0.209 1.350 1.00 91.38 647 ALA A N 1
ATOM 5006 C CA . ALA A 1 647 ? 8.564 -0.905 0.064 1.00 91.38 647 ALA A CA 1
ATOM 5007 C C . ALA A 1 647 ? 9.305 -2.251 0.198 1.00 91.38 647 ALA A C 1
ATOM 5009 O O . ALA A 1 647 ? 8.941 -3.230 -0.460 1.00 91.38 647 ALA A O 1
ATOM 5010 N N . ASP A 1 648 ? 10.272 -2.336 1.125 1.00 90.25 648 ASP A N 1
ATOM 5011 C CA . ASP A 1 648 ? 10.987 -3.569 1.483 1.00 90.25 648 ASP A CA 1
ATOM 5012 C C . ASP A 1 648 ? 10.151 -4.627 2.246 1.00 90.25 648 ASP A C 1
ATOM 5014 O O . ASP A 1 648 ? 10.653 -5.724 2.497 1.00 90.25 648 ASP A O 1
ATOM 5018 N N . GLY A 1 649 ? 8.867 -4.379 2.519 1.00 89.44 649 GLY A N 1
ATOM 5019 C CA . GLY A 1 649 ? 7.904 -5.353 3.050 1.00 89.44 649 GLY A CA 1
ATOM 5020 C C . GLY A 1 649 ? 7.933 -5.533 4.569 1.00 89.44 649 GLY A C 1
ATOM 5021 O O . GLY A 1 649 ? 7.445 -6.549 5.071 1.00 89.44 649 GLY A O 1
ATOM 5022 N N . LEU A 1 650 ? 8.523 -4.580 5.295 1.00 90.62 650 LEU A N 1
ATOM 5023 C CA . LEU A 1 650 ? 8.448 -4.475 6.753 1.00 90.62 650 LEU A CA 1
ATOM 5024 C C . LEU A 1 650 ? 7.487 -3.352 7.183 1.00 90.62 650 LEU A C 1
ATOM 5026 O O . LEU A 1 650 ? 7.305 -2.389 6.434 1.00 90.62 650 LEU A O 1
ATOM 5030 N N . PRO A 1 651 ? 6.923 -3.425 8.403 1.00 90.88 651 PRO A N 1
ATOM 5031 C CA . PRO A 1 651 ? 6.287 -2.295 9.067 1.00 90.88 651 PRO A CA 1
ATOM 5032 C C . PRO A 1 651 ? 7.149 -1.033 9.014 1.00 90.88 651 PRO A C 1
ATOM 5034 O O . PRO A 1 651 ? 8.372 -1.100 9.139 1.00 90.88 651 PRO A O 1
ATOM 5037 N N . ASN A 1 652 ? 6.510 0.120 8.854 1.00 91.50 652 ASN A N 1
ATOM 5038 C CA . ASN A 1 652 ? 7.147 1.423 8.977 1.00 91.50 652 ASN A CA 1
ATOM 5039 C C . ASN A 1 652 ? 6.837 1.985 10.370 1.00 91.50 652 ASN A C 1
ATOM 5041 O O . ASN A 1 652 ? 5.810 2.631 10.577 1.00 91.50 652 ASN A O 1
ATOM 5045 N N . GLU A 1 653 ? 7.673 1.669 11.357 1.00 87.50 653 GLU A N 1
ATOM 5046 C CA . GLU A 1 653 ? 7.431 2.080 12.744 1.00 87.50 653 GLU A CA 1
ATOM 5047 C C . GLU A 1 653 ? 8.059 3.442 13.085 1.00 87.50 653 GLU A C 1
ATOM 5049 O O . GLU A 1 653 ? 9.149 3.746 12.598 1.00 87.50 653 GLU A O 1
ATOM 5054 N N . PRO A 1 654 ? 7.398 4.279 13.914 1.00 86.69 654 PRO A N 1
ATOM 5055 C CA . PRO A 1 654 ? 6.216 3.978 14.739 1.00 86.69 654 PRO A CA 1
ATOM 5056 C C . PRO A 1 654 ? 4.864 4.246 14.041 1.00 86.69 654 PRO A C 1
ATOM 5058 O O . PRO A 1 654 ? 3.807 4.183 14.673 1.00 86.69 654 PRO A O 1
ATOM 5061 N N . LYS A 1 655 ? 4.876 4.594 12.744 1.00 92.00 655 LYS A N 1
ATOM 5062 C CA . LYS A 1 655 ? 3.682 4.987 11.980 1.00 92.00 655 LYS A CA 1
ATOM 5063 C C . LYS A 1 655 ? 2.645 3.869 11.908 1.00 92.00 655 LYS A C 1
ATOM 5065 O O . LYS A 1 655 ? 1.480 4.135 12.197 1.00 92.00 655 LYS A O 1
ATOM 5070 N N . ARG A 1 656 ? 3.049 2.639 11.573 1.00 90.62 656 ARG A N 1
ATOM 5071 C CA . ARG A 1 656 ? 2.131 1.491 11.501 1.00 90.62 656 ARG A CA 1
ATOM 5072 C C . ARG A 1 656 ? 1.424 1.270 12.839 1.00 90.62 656 ARG A C 1
ATOM 5074 O O . ARG A 1 656 ? 0.197 1.316 12.891 1.00 90.62 656 ARG A O 1
ATOM 5081 N N . SER A 1 657 ? 2.176 1.095 13.925 1.00 84.50 657 SER A N 1
ATOM 5082 C CA . SER A 1 657 ? 1.609 0.824 15.248 1.00 84.50 657 SER A CA 1
ATOM 5083 C C . SER A 1 657 ? 0.745 1.974 15.778 1.00 84.50 657 SER A C 1
ATOM 5085 O O . SER A 1 657 ? -0.258 1.725 16.449 1.00 84.50 657 SER A O 1
ATOM 5087 N N . HIS A 1 658 ? 1.063 3.232 15.451 1.00 90.00 658 HIS A N 1
ATOM 5088 C CA . HIS A 1 658 ? 0.236 4.379 15.848 1.00 90.00 658 HIS A CA 1
ATOM 5089 C C . HIS A 1 658 ? -1.074 4.484 15.056 1.00 90.00 658 HIS A C 1
ATOM 5091 O O . HIS A 1 658 ? -2.132 4.694 15.651 1.00 90.00 658 HIS A O 1
ATOM 5097 N N . LEU A 1 659 ? -1.038 4.271 13.737 1.00 95.06 659 LEU A N 1
ATOM 5098 C CA . LEU A 1 659 ? -2.248 4.266 12.905 1.00 95.06 659 LEU A CA 1
ATOM 5099 C C . LEU A 1 659 ? -3.136 3.054 13.204 1.00 95.06 659 LEU A C 1
ATOM 5101 O O . LEU A 1 659 ? -4.349 3.206 13.306 1.00 95.06 659 LEU A O 1
ATOM 5105 N N . ARG A 1 660 ? -2.549 1.886 13.488 1.00 92.81 660 ARG A N 1
ATOM 5106 C CA . ARG A 1 660 ? -3.270 0.715 14.010 1.00 92.81 660 ARG A CA 1
ATOM 5107 C C . ARG A 1 660 ? -4.037 1.030 15.300 1.00 92.81 660 ARG A C 1
ATOM 5109 O O . ARG A 1 660 ? -5.196 0.646 15.427 1.00 92.81 660 ARG A O 1
ATOM 5116 N N . ARG A 1 661 ? -3.426 1.753 16.252 1.00 87.38 661 ARG A N 1
ATOM 5117 C CA . ARG A 1 661 ? -4.119 2.204 17.480 1.00 87.38 661 ARG A CA 1
ATOM 5118 C C . ARG A 1 661 ? -5.303 3.119 17.159 1.00 87.38 661 ARG A C 1
ATOM 5120 O O . ARG A 1 661 ? -6.354 2.954 17.770 1.00 87.38 661 ARG A O 1
ATOM 5127 N N . LEU A 1 662 ? -5.155 4.038 16.201 1.00 94.12 662 LEU A N 1
ATOM 5128 C CA . LEU A 1 662 ? -6.252 4.902 15.758 1.00 94.12 662 LEU A CA 1
ATOM 5129 C C . LEU A 1 662 ? -7.392 4.092 15.123 1.00 94.12 662 LEU A C 1
ATOM 5131 O O . LEU A 1 662 ? -8.534 4.241 15.546 1.00 94.12 662 LEU A O 1
ATOM 5135 N N . ASN A 1 663 ? -7.091 3.220 14.158 1.00 95.50 663 ASN A N 1
ATOM 5136 C CA . ASN A 1 663 ? -8.089 2.423 13.434 1.00 95.50 663 ASN A CA 1
ATOM 5137 C C . ASN A 1 663 ? -8.959 1.589 14.378 1.00 95.50 663 ASN A C 1
ATOM 5139 O O . ASN A 1 663 ? -10.180 1.574 14.244 1.00 95.50 663 ASN A O 1
ATOM 5143 N N . VAL A 1 664 ? -8.340 0.933 15.365 1.00 87.31 664 VAL A N 1
ATOM 5144 C CA . VAL A 1 664 ? -9.075 0.135 16.354 1.00 87.31 664 VAL A CA 1
ATOM 5145 C C . VAL A 1 664 ? -9.925 1.031 17.258 1.00 87.31 664 VAL A C 1
ATOM 5147 O O . VAL A 1 664 ? -11.104 0.745 17.414 1.00 87.31 664 VAL A O 1
ATOM 5150 N N . VAL A 1 665 ? -9.411 2.155 17.775 1.00 89.44 665 VAL A N 1
ATOM 5151 C CA . VAL A 1 665 ? -10.232 3.077 18.592 1.00 89.44 665 VAL A CA 1
ATOM 5152 C C . VAL A 1 665 ? -11.417 3.642 17.793 1.00 89.44 665 VAL A C 1
ATOM 5154 O O . VAL A 1 665 ? -12.519 3.746 18.325 1.00 89.44 665 VAL A O 1
ATOM 5157 N N . LEU A 1 666 ? -11.230 3.967 16.510 1.00 94.94 666 LEU A N 1
ATOM 5158 C CA . LEU A 1 666 ? -12.316 4.403 15.623 1.00 94.94 666 LEU A CA 1
ATOM 5159 C C . LEU A 1 666 ? -13.332 3.283 15.347 1.00 94.94 666 LEU A C 1
ATOM 5161 O O . LEU A 1 666 ? -14.531 3.550 15.305 1.00 94.94 666 LEU A O 1
ATOM 5165 N N . GLY A 1 667 ? -12.872 2.040 15.189 1.00 91.50 667 GLY A N 1
ATOM 5166 C CA . GLY A 1 667 ? -13.744 0.888 14.976 1.00 91.50 667 GLY A CA 1
ATOM 5167 C C . GLY A 1 667 ? -14.543 0.492 16.221 1.00 91.50 667 GLY A C 1
ATOM 5168 O O . GLY A 1 667 ? -15.727 0.183 16.106 1.00 91.50 667 GLY A O 1
ATOM 5169 N N . GLU A 1 668 ? -13.944 0.562 17.416 1.00 87.06 668 GLU A N 1
ATOM 5170 C CA . GLU A 1 668 ? -14.632 0.372 18.706 1.00 87.06 668 GLU A CA 1
ATOM 5171 C C . GLU A 1 668 ? -15.759 1.397 18.873 1.00 87.06 668 GLU A C 1
ATOM 5173 O O . GLU A 1 668 ? -16.837 1.072 19.363 1.00 87.06 668 GLU A O 1
ATOM 5178 N N . LEU A 1 669 ? -15.523 2.620 18.390 1.00 91.00 669 LEU A N 1
ATOM 5179 C CA . LEU A 1 669 ? -16.477 3.725 18.361 1.00 91.00 669 LEU A CA 1
ATOM 5180 C C . LEU A 1 669 ? -17.502 3.652 17.217 1.00 91.00 669 LEU A C 1
ATOM 5182 O O . LEU A 1 669 ? -18.316 4.568 17.100 1.00 91.00 669 LEU A O 1
ATOM 5186 N N . ASN A 1 670 ? -17.513 2.610 16.372 1.00 93.56 670 ASN A N 1
ATOM 5187 C CA . ASN A 1 670 ? -18.472 2.522 15.261 1.00 93.56 670 ASN A CA 1
ATOM 5188 C C . ASN A 1 670 ? -19.932 2.593 15.743 1.00 93.56 670 ASN A C 1
ATOM 5190 O O . ASN A 1 670 ? -20.754 3.214 15.077 1.00 93.56 670 ASN A O 1
ATOM 5194 N N . GLY A 1 671 ? -20.237 2.042 16.924 1.00 90.44 671 GLY A N 1
ATOM 5195 C CA . GLY A 1 671 ? -21.554 2.174 17.552 1.00 90.44 671 GLY A CA 1
ATOM 5196 C C . GLY A 1 671 ? -21.945 3.640 17.761 1.00 90.44 671 GLY A C 1
ATOM 5197 O O . GLY A 1 671 ? -22.881 4.126 17.125 1.00 90.44 671 GLY A O 1
ATOM 5198 N N . GLU A 1 672 ? -21.192 4.378 18.586 1.00 90.56 672 GLU A N 1
ATOM 5199 C CA . GLU A 1 672 ? -21.445 5.807 18.834 1.00 90.56 672 GLU A CA 1
ATOM 5200 C C . GLU A 1 672 ? -21.351 6.678 17.558 1.00 90.56 672 GLU A C 1
ATOM 5202 O O . GLU A 1 672 ? -22.022 7.706 17.462 1.00 90.56 672 GLU A O 1
ATOM 5207 N N . LEU A 1 673 ? -20.550 6.280 16.562 1.00 92.94 673 LEU A N 1
ATOM 5208 C CA . LEU A 1 673 ? -20.414 6.979 15.277 1.00 92.94 673 LEU A CA 1
ATOM 5209 C C . LEU A 1 673 ? -21.582 6.732 14.308 1.00 92.94 673 LEU A C 1
ATOM 5211 O O . LEU A 1 673 ? -21.775 7.550 13.402 1.00 92.94 673 LEU A O 1
ATOM 5215 N N . MET A 1 674 ? -22.338 5.641 14.455 1.00 93.56 674 MET A N 1
ATOM 5216 C CA . MET A 1 674 ? -23.484 5.301 13.593 1.00 93.56 674 MET A CA 1
ATOM 5217 C C . MET A 1 674 ? -24.849 5.536 14.263 1.00 93.56 674 MET A C 1
ATOM 5219 O O . MET A 1 674 ? -25.854 5.598 13.553 1.00 93.56 674 MET A O 1
ATOM 5223 N N . GLU A 1 675 ? -24.884 5.767 15.586 1.00 88.12 675 GLU A N 1
ATOM 5224 C CA . GLU A 1 675 ? -26.051 6.303 16.320 1.00 88.12 675 GLU A CA 1
ATOM 5225 C C . GLU A 1 675 ? -26.545 7.649 15.739 1.00 88.12 675 GLU A C 1
ATOM 5227 O O . GLU A 1 675 ? -27.743 7.932 15.751 1.00 88.12 675 GLU A O 1
ATOM 5232 N N . VAL A 1 676 ? -25.641 8.487 15.214 1.00 87.25 676 VAL A N 1
ATOM 5233 C CA . VAL A 1 676 ? -25.982 9.789 14.616 1.00 87.25 676 VAL A CA 1
ATOM 5234 C C . VAL A 1 676 ? -26.479 9.603 13.179 1.00 87.25 676 VAL A C 1
ATOM 5236 O O . VAL A 1 676 ? -25.691 9.361 12.267 1.00 87.25 676 VAL A O 1
ATOM 5239 N N . GLU A 1 677 ? -27.790 9.748 12.960 1.00 86.44 677 GLU A N 1
ATOM 5240 C CA . GLU A 1 677 ? -28.411 9.515 11.644 1.00 86.44 677 GLU A CA 1
ATOM 5241 C C . GLU A 1 677 ? -28.067 10.553 10.567 1.00 86.44 677 GLU A C 1
ATOM 5243 O O . GLU A 1 677 ? -28.103 10.218 9.386 1.00 86.44 677 GLU A O 1
ATOM 5248 N N . ASP A 1 678 ? -27.745 11.792 10.952 1.00 84.69 678 ASP A N 1
ATOM 5249 C CA . ASP A 1 678 ? -27.462 12.893 10.026 1.00 84.69 678 ASP A CA 1
ATOM 5250 C C . ASP A 1 678 ? -26.135 13.589 10.363 1.00 84.69 678 ASP A C 1
ATOM 5252 O O . ASP A 1 678 ? -26.014 14.285 11.380 1.00 84.69 678 ASP A O 1
ATOM 5256 N N . ARG A 1 679 ? -25.150 13.467 9.459 1.00 86.81 679 ARG A N 1
ATOM 5257 C CA . ARG A 1 679 ? -23.829 14.107 9.589 1.00 86.81 679 ARG A CA 1
ATOM 5258 C C . ARG A 1 679 ? -23.893 15.637 9.685 1.00 86.81 679 ARG A C 1
ATOM 5260 O O . ARG A 1 679 ? -22.960 16.249 10.199 1.00 86.81 679 ARG A O 1
ATOM 5267 N N . HIS A 1 680 ? -24.956 16.280 9.193 1.00 86.19 680 HIS A N 1
ATOM 5268 C CA . HIS A 1 680 ? -25.064 17.745 9.145 1.00 86.19 680 HIS A CA 1
ATOM 5269 C C . HIS A 1 680 ? -25.433 18.375 10.502 1.00 86.19 680 HIS A C 1
ATOM 5271 O O . HIS A 1 680 ? -25.344 19.605 10.662 1.00 86.19 680 HIS A O 1
ATOM 5277 N N . THR A 1 681 ? -25.811 17.540 11.480 1.00 83.94 681 THR A N 1
ATOM 5278 C CA . THR A 1 681 ? -26.002 17.928 12.887 1.00 83.94 681 THR A CA 1
ATOM 5279 C C . THR A 1 681 ? -24.676 18.111 13.630 1.00 83.94 681 THR A C 1
ATOM 5281 O O . THR A 1 681 ? -24.579 19.001 14.476 1.00 83.94 681 THR A O 1
ATOM 5284 N N . VAL A 1 682 ? -23.639 17.342 13.274 1.00 82.56 682 VAL A N 1
ATOM 5285 C CA . VAL A 1 682 ? -22.302 17.431 13.876 1.00 82.56 682 VAL A CA 1
ATOM 5286 C C . VAL A 1 682 ? -21.603 18.691 13.366 1.00 82.56 682 VAL A C 1
ATOM 5288 O O . VAL A 1 682 ? -21.376 18.861 12.165 1.00 82.56 682 VAL A O 1
ATOM 5291 N N . ARG A 1 683 ? -21.279 19.611 14.280 1.00 85.94 683 ARG A N 1
ATOM 5292 C CA . ARG A 1 683 ? -20.642 20.901 13.974 1.00 85.94 683 ARG A CA 1
ATOM 5293 C C . ARG A 1 683 ? -19.596 21.244 15.037 1.00 85.94 683 ARG A C 1
ATOM 5295 O O . ARG A 1 683 ? -19.844 20.961 16.209 1.00 85.94 683 ARG A O 1
ATOM 5302 N N . PRO A 1 684 ? -18.466 21.867 14.661 1.00 91.44 684 PRO A N 1
ATOM 5303 C CA . PRO A 1 684 ? -17.445 22.256 15.621 1.00 91.44 684 PRO A CA 1
ATOM 5304 C C . PRO A 1 684 ? -17.963 23.354 16.554 1.00 91.44 684 PRO A C 1
ATOM 5306 O O . PRO A 1 684 ? -18.493 24.379 16.116 1.00 91.44 684 PRO A O 1
ATOM 5309 N N . VAL A 1 685 ? -17.773 23.156 17.856 1.00 93.69 685 VAL A N 1
ATOM 5310 C CA . VAL A 1 685 ? -17.955 24.189 18.880 1.00 93.69 685 VAL A CA 1
ATOM 5311 C C . VAL A 1 685 ? -16.580 24.736 19.249 1.00 93.69 685 VAL A C 1
ATOM 5313 O O . VAL A 1 685 ? -15.718 23.982 19.693 1.00 93.69 685 VAL A O 1
ATOM 5316 N N . LYS A 1 686 ? -16.363 26.045 19.078 1.00 94.88 686 LYS A N 1
ATOM 5317 C CA . LYS A 1 686 ? -15.101 26.703 19.457 1.00 94.88 686 LYS A CA 1
ATOM 5318 C C . LYS A 1 686 ? -14.902 26.707 20.975 1.00 94.88 686 LYS A C 1
ATOM 5320 O O . LYS A 1 686 ? -15.835 26.991 21.727 1.00 94.88 686 LYS A O 1
ATOM 5325 N N . LEU A 1 687 ? -13.671 26.436 21.395 1.00 93.31 687 LEU A N 1
ATOM 5326 C CA . LEU A 1 687 ? -13.196 26.411 22.776 1.00 93.31 687 LEU A CA 1
ATOM 5327 C C . LEU A 1 687 ? -12.064 27.443 22.974 1.00 93.31 687 LEU A C 1
ATOM 5329 O O . LEU A 1 687 ? -11.896 28.387 22.202 1.00 93.31 687 LEU A O 1
ATOM 5333 N N . GLU A 1 688 ? -11.306 27.284 24.056 1.00 90.81 688 GLU A N 1
ATOM 5334 C CA . GLU A 1 688 ? -10.125 28.081 24.394 1.00 90.81 688 GLU A CA 1
ATOM 5335 C C . GLU A 1 688 ? -8.943 27.763 23.441 1.00 90.81 688 GLU A C 1
ATOM 5337 O O . GLU A 1 688 ? -8.864 26.673 22.876 1.00 90.81 688 GLU A O 1
ATOM 5342 N N . HIS A 1 689 ? -7.995 28.697 23.278 1.00 89.62 689 HIS A N 1
ATOM 5343 C CA . HIS A 1 689 ? -6.730 28.499 22.533 1.00 89.62 689 HIS A CA 1
ATOM 5344 C C . HIS A 1 689 ? -6.869 28.018 21.066 1.00 89.62 689 HIS A C 1
ATOM 5346 O O . HIS A 1 689 ? -6.030 27.254 20.574 1.00 89.62 689 HIS A O 1
ATOM 5352 N N . ASP A 1 690 ? -7.924 28.484 20.386 1.00 89.62 690 ASP A N 1
ATOM 5353 C CA . ASP A 1 690 ? -8.325 28.125 19.013 1.00 89.62 690 ASP A CA 1
ATOM 5354 C C . ASP A 1 690 ? -8.623 26.629 18.797 1.00 89.62 690 ASP A C 1
ATOM 5356 O O . ASP A 1 690 ? -8.704 26.166 17.660 1.00 89.62 690 ASP A O 1
ATOM 5360 N N . ALA A 1 691 ? -8.821 25.868 19.878 1.00 92.94 691 ALA A N 1
ATOM 5361 C CA . ALA A 1 691 ? -9.331 24.507 19.799 1.00 92.94 691 ALA A CA 1
ATOM 5362 C C . ALA A 1 691 ? -10.839 24.489 19.502 1.00 92.94 691 ALA A C 1
ATOM 5364 O O . ALA A 1 691 ? -11.581 25.419 19.829 1.00 92.94 691 ALA A O 1
ATOM 5365 N N . GLU A 1 692 ? -11.303 23.393 18.919 1.00 95.12 692 GLU A N 1
ATOM 5366 C CA . GLU A 1 692 ? -12.698 23.121 18.596 1.00 95.12 692 GLU A CA 1
ATOM 5367 C C . GLU A 1 692 ? -13.079 21.715 19.068 1.00 95.12 692 GLU A C 1
ATOM 5369 O O . GLU A 1 692 ? -12.218 20.858 19.285 1.00 95.12 692 GLU A O 1
ATOM 5374 N N . VAL A 1 693 ? -14.373 21.460 19.255 1.00 96.06 693 VAL A N 1
ATOM 5375 C CA . VAL A 1 693 ? -14.874 20.132 19.616 1.00 96.06 693 VAL A CA 1
ATOM 5376 C C . VAL A 1 693 ? -16.055 19.713 18.754 1.00 96.06 693 VAL A C 1
ATOM 5378 O O . VAL A 1 693 ? -17.035 20.445 18.615 1.00 96.06 693 VAL A O 1
ATOM 5381 N N . PHE A 1 694 ? -15.959 18.502 18.210 1.00 95.25 694 PHE A N 1
ATOM 5382 C CA . PHE A 1 694 ? -17.041 17.802 17.528 1.00 95.25 694 PHE A CA 1
ATOM 5383 C C . PHE A 1 694 ? -17.667 16.830 18.533 1.00 95.25 694 PHE A C 1
ATOM 5385 O O . PHE A 1 694 ? -17.114 15.763 18.806 1.00 95.25 694 PHE A O 1
ATOM 5392 N N . GLU A 1 695 ? -18.783 17.227 19.141 1.00 93.12 695 GLU A N 1
ATOM 5393 C CA . GLU A 1 695 ? -19.544 16.395 20.080 1.00 93.12 695 GLU A CA 1
ATOM 5394 C C . GLU A 1 695 ? -20.506 15.493 19.296 1.00 93.12 695 GLU A C 1
ATOM 5396 O O . GLU A 1 695 ? -21.390 15.992 18.601 1.00 93.12 695 GLU A O 1
ATOM 5401 N N . TRP A 1 696 ? -20.307 14.175 19.386 1.00 92.81 696 TRP A N 1
ATOM 5402 C CA . TRP A 1 696 ? -21.098 13.168 18.666 1.00 92.81 696 TRP A CA 1
ATOM 5403 C C . TRP A 1 696 ? -22.175 12.560 19.561 1.00 92.81 696 TRP A C 1
ATOM 5405 O O . TRP A 1 696 ? -23.352 12.538 19.211 1.00 92.81 696 TRP A O 1
ATOM 5415 N N . THR A 1 697 ? -21.774 12.102 20.747 1.00 91.06 697 THR A N 1
ATOM 5416 C CA . THR A 1 697 ? -22.673 11.565 21.774 1.00 91.06 697 THR A CA 1
ATOM 5417 C C . THR A 1 697 ? -22.210 12.038 23.152 1.00 91.06 697 THR A C 1
ATOM 5419 O O . THR A 1 697 ? -21.129 12.607 23.306 1.00 91.06 697 THR A O 1
ATOM 5422 N N . SER A 1 698 ? -22.974 11.745 24.206 1.00 88.12 698 SER A N 1
ATOM 5423 C CA . SER A 1 698 ? -22.532 12.005 25.587 1.00 88.12 698 SER A CA 1
ATOM 5424 C C . SER A 1 698 ? -21.264 11.233 25.997 1.00 88.12 698 SER A C 1
ATOM 5426 O O . SER A 1 698 ? -20.667 11.568 27.021 1.00 88.12 698 SER A O 1
ATOM 5428 N N . ARG A 1 699 ? -20.848 10.227 25.210 1.00 88.38 699 ARG A N 1
ATOM 5429 C CA . ARG A 1 699 ? -19.682 9.350 25.435 1.00 88.38 699 ARG A CA 1
ATOM 5430 C C . ARG A 1 699 ? -18.604 9.461 24.346 1.00 88.38 699 ARG A C 1
ATOM 5432 O O . ARG A 1 699 ? -17.574 8.807 24.463 1.00 88.38 699 ARG A O 1
ATOM 5439 N N . LEU A 1 700 ? -18.805 10.301 23.325 1.00 94.06 700 LEU A N 1
ATOM 5440 C CA . LEU A 1 700 ? -17.838 10.529 22.251 1.00 94.06 700 LEU A CA 1
ATOM 5441 C C . LEU A 1 700 ? -17.774 12.007 21.852 1.00 94.06 700 LEU A C 1
ATOM 5443 O O . LEU A 1 700 ? -18.756 12.579 21.372 1.00 94.06 700 LEU A O 1
ATOM 5447 N N . ALA A 1 701 ? -16.583 12.592 21.963 1.00 95.12 701 ALA A N 1
ATOM 5448 C CA . ALA A 1 701 ? -16.240 13.835 21.287 1.00 95.12 701 ALA A CA 1
ATOM 5449 C C . ALA A 1 701 ? -14.803 13.803 20.745 1.00 95.12 701 ALA A C 1
ATOM 5451 O O . ALA A 1 701 ? -13.923 13.149 21.307 1.00 95.12 701 ALA A O 1
ATOM 5452 N N . PHE A 1 702 ? -14.561 14.560 19.678 1.00 97.50 702 PHE A N 1
ATOM 5453 C CA . PHE A 1 702 ? -13.227 14.803 19.133 1.00 97.50 702 PHE A CA 1
ATOM 5454 C C . PHE A 1 702 ? -12.833 16.244 19.458 1.00 97.50 702 PHE A C 1
ATOM 5456 O O . PHE A 1 702 ? -13.436 17.174 18.921 1.00 97.50 702 PHE A O 1
ATOM 5463 N N . LEU A 1 703 ? -11.848 16.439 20.339 1.00 96.31 703 LEU A N 1
ATOM 5464 C CA . LEU A 1 703 ? -11.241 17.751 20.572 1.00 96.31 703 LEU A CA 1
ATOM 5465 C C . LEU A 1 703 ? -10.106 17.919 19.570 1.00 96.31 703 LEU A C 1
ATOM 5467 O O . LEU A 1 703 ? -9.168 17.127 19.547 1.00 96.31 703 LEU A O 1
ATOM 5471 N N . HIS A 1 704 ? -10.190 18.951 18.751 1.00 93.25 704 HIS A N 1
ATOM 5472 C CA . HIS A 1 704 ? -9.282 19.237 17.650 1.00 93.25 704 HIS A CA 1
ATOM 5473 C C . HIS A 1 704 ? -8.630 20.594 17.890 1.00 93.25 704 HIS A C 1
ATOM 5475 O O . HIS A 1 704 ? -9.305 21.556 18.244 1.00 93.25 704 HIS A O 1
ATOM 5481 N N . ARG A 1 705 ? -7.317 20.697 17.685 1.00 92.06 705 ARG A N 1
ATOM 5482 C CA . ARG A 1 705 ? -6.635 21.990 17.594 1.00 92.06 705 ARG A CA 1
ATOM 5483 C C . ARG A 1 705 ? -5.915 22.085 16.244 1.00 92.06 705 ARG A C 1
ATOM 5485 O O . ARG A 1 705 ? -5.095 21.211 15.941 1.00 92.06 705 ARG A O 1
ATOM 5492 N N . PRO A 1 706 ? -6.221 23.102 15.417 1.00 88.19 706 PRO A N 1
ATOM 5493 C CA . PRO A 1 706 ? -5.663 23.236 14.076 1.00 88.19 706 PRO A CA 1
ATOM 5494 C C . PRO A 1 706 ? -4.168 23.605 14.110 1.00 88.19 706 PRO A C 1
ATOM 5496 O O . PRO A 1 706 ? -3.505 23.588 15.151 1.00 88.19 706 PRO A O 1
ATOM 5499 N N . ALA A 1 707 ? -3.606 23.923 12.944 1.00 81.56 707 ALA A N 1
ATOM 5500 C CA . ALA A 1 707 ? -2.247 24.439 12.845 1.00 81.56 707 ALA A CA 1
ATOM 5501 C C . ALA A 1 707 ? -2.138 25.841 13.477 1.00 81.56 707 ALA A C 1
ATOM 5503 O O . ALA A 1 707 ? -2.527 26.840 12.876 1.00 81.56 707 ALA A O 1
ATOM 5504 N N . CYS A 1 708 ? -1.582 25.905 14.686 1.00 78.88 708 CYS A N 1
ATOM 5505 C CA . CYS A 1 708 ? -1.007 27.119 15.258 1.00 78.88 708 CYS A CA 1
ATOM 5506 C C . CYS A 1 708 ? 0.490 27.247 14.902 1.00 78.88 708 CYS A C 1
ATOM 5508 O O . CYS A 1 708 ? 1.071 26.331 14.321 1.00 78.88 708 CYS A O 1
ATOM 5510 N N . GLY A 1 709 ? 1.093 28.408 15.194 1.00 69.75 709 GLY A N 1
ATOM 5511 C CA . GLY A 1 709 ? 2.515 28.692 14.935 1.00 69.75 709 GLY A CA 1
ATOM 5512 C C . GLY A 1 709 ? 3.466 27.993 15.918 1.00 69.75 709 GLY A C 1
ATOM 5513 O O . GLY A 1 709 ? 3.225 26.860 16.321 1.00 69.75 709 GLY A O 1
ATOM 5514 N N . GLU A 1 710 ? 4.531 28.676 16.353 1.00 54.72 710 GLU A N 1
ATOM 5515 C CA . GLU A 1 710 ? 5.413 28.198 17.435 1.00 54.72 710 GLU A CA 1
ATOM 5516 C C . GLU A 1 710 ? 4.669 28.185 18.789 1.00 54.72 710 GLU A C 1
ATOM 5518 O O . GLU A 1 710 ? 4.811 29.081 19.620 1.00 54.72 710 GLU A O 1
ATOM 5523 N N . GLY A 1 711 ? 3.815 27.179 18.983 1.00 55.47 711 GLY A N 1
ATOM 5524 C CA . GLY A 1 711 ? 2.947 27.007 20.143 1.00 55.47 711 GLY A CA 1
ATOM 5525 C C . GLY A 1 711 ? 3.180 25.670 20.838 1.00 55.47 711 GLY A C 1
ATOM 5526 O O . GLY A 1 711 ? 3.255 24.620 20.201 1.00 55.47 711 GLY A O 1
ATOM 5527 N N . GLY A 1 712 ? 3.266 25.707 22.167 1.00 73.38 712 GLY A N 1
ATOM 5528 C CA . GLY A 1 712 ? 3.292 24.501 22.989 1.00 73.38 712 GLY A CA 1
ATOM 5529 C C . GLY A 1 712 ? 1.926 23.810 23.078 1.00 73.38 712 GLY A C 1
ATOM 5530 O O . GLY A 1 712 ? 0.919 24.258 22.517 1.00 73.38 712 GLY A O 1
ATOM 5531 N N . ALA A 1 713 ? 1.892 22.716 23.840 1.00 86.44 713 ALA A N 1
ATOM 5532 C CA . ALA A 1 713 ? 0.636 22.109 24.256 1.00 86.44 713 ALA A CA 1
ATOM 5533 C C . ALA A 1 713 ? -0.099 23.051 25.223 1.00 86.44 713 ALA A C 1
ATOM 5535 O O . ALA A 1 713 ? 0.448 23.422 26.262 1.00 86.44 713 ALA A O 1
ATOM 5536 N N . GLU A 1 714 ? -1.326 23.430 24.873 1.00 91.25 714 GLU A N 1
ATOM 5537 C CA . GLU A 1 714 ? -2.172 24.316 25.678 1.00 91.25 714 GLU A CA 1
ATOM 5538 C C . GLU A 1 714 ? -3.195 23.519 26.480 1.00 91.25 714 GLU A C 1
ATOM 5540 O O . GLU A 1 714 ? -3.481 22.360 26.171 1.00 91.25 714 GLU A O 1
ATOM 5545 N N . LYS A 1 715 ? -3.768 24.151 27.507 1.00 91.56 715 LYS A N 1
ATOM 5546 C CA . LYS A 1 715 ? -4.839 23.562 28.315 1.00 91.56 715 LYS A CA 1
ATOM 5547 C C . LYS A 1 715 ? -6.198 24.077 27.864 1.00 91.56 715 LYS A C 1
ATOM 5549 O O . LYS A 1 715 ? -6.408 25.281 27.816 1.00 91.56 715 LYS A O 1
ATOM 5554 N N . VAL A 1 716 ? -7.111 23.157 27.569 1.00 91.75 716 VAL A N 1
ATOM 5555 C CA . VAL A 1 716 ? -8.460 23.460 27.073 1.00 91.75 716 VAL A CA 1
ATOM 5556 C C . VAL A 1 716 ? -9.493 22.794 27.975 1.00 91.75 716 VAL A C 1
ATOM 5558 O O . VAL A 1 716 ? -9.446 21.582 28.207 1.00 91.75 716 VAL A O 1
ATOM 5561 N N . SER A 1 717 ? -10.422 23.586 28.500 1.00 93.06 717 SER A N 1
ATOM 5562 C CA . SER A 1 717 ? -11.471 23.128 29.414 1.00 93.06 717 SER A CA 1
ATOM 5563 C C . SER A 1 717 ? -12.707 22.660 28.641 1.00 93.06 717 SER A C 1
ATOM 5565 O O . SER A 1 717 ? -13.268 23.411 27.845 1.00 93.06 717 SER A O 1
ATOM 5567 N N . TYR A 1 718 ? -13.171 21.432 28.886 1.00 94.19 718 TYR A N 1
ATOM 5568 C CA . TYR A 1 718 ? -14.365 20.879 28.240 1.00 94.19 718 TYR A CA 1
ATOM 5569 C C . TYR A 1 718 ? -15.126 19.913 29.165 1.00 94.19 718 TYR A C 1
ATOM 5571 O O . TYR A 1 718 ? -14.560 18.992 29.758 1.00 94.19 718 TYR A O 1
ATOM 5579 N N . LYS A 1 719 ? -16.443 20.139 29.283 1.00 91.12 719 LYS A N 1
ATOM 5580 C CA . LYS A 1 719 ? -17.364 19.467 30.221 1.00 91.12 719 LYS A CA 1
ATOM 5581 C C . LYS A 1 719 ? -16.835 19.488 31.665 1.00 91.12 719 LYS A C 1
ATOM 5583 O O . LYS A 1 719 ? -16.900 20.532 32.304 1.00 91.12 719 LYS A O 1
ATOM 5588 N N . GLN A 1 720 ? -16.356 18.355 32.186 1.00 82.62 720 GLN A N 1
ATOM 5589 C CA . GLN A 1 720 ? -15.897 18.196 33.575 1.00 82.62 720 GLN A CA 1
ATOM 5590 C C . GLN A 1 720 ? -14.363 18.140 33.717 1.00 82.62 720 GLN A C 1
ATOM 5592 O O . GLN A 1 720 ? -13.865 17.886 34.812 1.00 82.62 720 GLN A O 1
ATOM 5597 N N . ALA A 1 721 ? -13.607 18.352 32.633 1.00 87.56 721 ALA A N 1
ATOM 5598 C CA . ALA A 1 721 ? -12.163 18.130 32.599 1.00 87.56 721 ALA A CA 1
ATOM 5599 C C . ALA A 1 721 ? -11.392 19.217 31.836 1.00 87.56 721 ALA A C 1
ATOM 5601 O O . ALA A 1 721 ? -11.958 20.009 31.080 1.00 87.56 721 ALA A O 1
ATOM 5602 N N . THR A 1 722 ? -10.073 19.223 32.024 1.00 90.44 722 THR A N 1
ATOM 5603 C CA . THR A 1 722 ? -9.129 20.061 31.280 1.00 90.44 722 THR A CA 1
ATOM 5604 C C . THR A 1 722 ? -8.141 19.156 30.558 1.00 90.44 722 THR A C 1
ATOM 5606 O O . THR A 1 722 ? -7.382 18.427 31.198 1.00 90.44 722 THR A O 1
ATOM 5609 N N . TYR A 1 723 ? -8.143 19.216 29.232 1.00 88.31 723 TYR A N 1
ATOM 5610 C CA . TYR A 1 723 ? -7.277 18.426 28.362 1.00 88.31 723 TYR A CA 1
ATOM 5611 C C . TYR A 1 723 ? -6.034 19.239 27.985 1.00 88.31 723 TYR A C 1
ATOM 5613 O O . TYR A 1 723 ? -6.062 20.468 28.024 1.00 88.31 723 TYR A O 1
ATOM 5621 N N . THR A 1 724 ? -4.936 18.566 27.640 1.00 90.12 724 THR A N 1
ATOM 5622 C CA . THR A 1 724 ? -3.699 19.208 27.159 1.00 90.12 724 THR A CA 1
ATOM 5623 C C . THR A 1 724 ? -3.506 18.845 25.689 1.00 90.12 724 THR A C 1
ATOM 5625 O O . THR A 1 724 ? -3.478 17.657 25.382 1.00 90.12 724 THR A O 1
ATOM 5628 N N . ILE A 1 725 ? -3.428 19.836 24.794 1.00 90.56 725 ILE A N 1
ATOM 5629 C CA . ILE A 1 725 ? -3.522 19.635 23.336 1.00 90.56 725 ILE A CA 1
ATOM 5630 C C . ILE A 1 725 ? -2.534 20.519 22.543 1.00 90.56 725 ILE A C 1
ATOM 5632 O O . ILE A 1 725 ? -2.439 21.739 22.735 1.00 90.56 725 ILE A O 1
ATOM 5636 N N . LYS A 1 726 ? -1.762 19.888 21.654 1.00 91.31 726 LYS A N 1
ATOM 5637 C CA . LYS A 1 726 ? -0.726 20.508 20.801 1.00 91.31 726 LYS A CA 1
ATOM 5638 C C . LYS A 1 726 ? -1.334 21.165 19.551 1.00 91.31 726 LYS A C 1
ATOM 5640 O O . LYS A 1 726 ? -2.523 21.028 19.282 1.00 91.31 726 LYS A O 1
ATOM 5645 N N . CYS A 1 727 ? -0.525 21.891 18.779 1.00 89.56 727 CYS A N 1
ATOM 5646 C CA . CYS A 1 727 ? -0.891 22.283 17.412 1.00 89.56 727 CYS A CA 1
ATOM 5647 C C . CYS A 1 727 ? -0.962 21.037 16.510 1.00 89.56 727 CYS A C 1
ATOM 5649 O O . CYS A 1 727 ? -0.125 20.147 16.656 1.00 89.56 727 CYS A O 1
ATOM 5651 N N . ARG A 1 728 ? -1.926 20.983 15.576 1.00 90.69 728 ARG A N 1
ATOM 5652 C CA . ARG A 1 728 ? -2.222 19.792 14.744 1.00 90.69 728 ARG A CA 1
ATOM 5653 C C . ARG A 1 728 ? -2.396 18.507 15.575 1.00 90.69 728 ARG A C 1
ATOM 5655 O O . ARG A 1 728 ? -1.819 17.466 15.266 1.00 90.69 728 ARG A O 1
ATOM 5662 N N . GLU A 1 729 ? -3.218 18.567 16.623 1.00 93.44 729 GLU A N 1
ATOM 5663 C CA . GLU A 1 729 ? -3.593 17.389 17.419 1.00 93.44 729 GLU A CA 1
ATOM 5664 C C . GLU A 1 729 ? -5.115 17.190 17.453 1.00 93.44 729 GLU A C 1
ATOM 5666 O O . GLU A 1 729 ? -5.888 18.151 17.502 1.00 93.44 729 GLU A O 1
ATOM 5671 N N . VAL A 1 730 ? -5.536 15.923 17.421 1.00 96.50 730 VAL A N 1
ATOM 5672 C CA . VAL A 1 730 ? -6.898 15.485 17.745 1.00 96.50 730 VAL A CA 1
ATOM 5673 C C . VAL A 1 730 ? -6.831 14.538 18.940 1.00 96.50 730 VAL A C 1
ATOM 5675 O O . VAL A 1 730 ? -6.092 13.550 18.923 1.00 96.50 730 VAL A O 1
ATOM 5678 N N . LEU A 1 731 ? -7.625 14.833 19.966 1.00 96.44 731 LEU A N 1
ATOM 5679 C CA . LEU A 1 731 ? -7.900 13.959 21.100 1.00 96.44 731 LEU A CA 1
ATOM 5680 C C . LEU A 1 731 ? -9.295 13.353 20.916 1.00 96.44 731 LEU A C 1
ATOM 5682 O O . LEU A 1 731 ? -10.291 14.077 20.873 1.00 96.44 731 LEU A O 1
ATOM 5686 N N . VAL A 1 732 ? -9.375 12.029 20.835 1.00 95.50 732 VAL A N 1
ATOM 5687 C CA . VAL A 1 732 ? -10.642 11.290 20.876 1.00 95.50 732 VAL A CA 1
ATOM 5688 C C . VAL A 1 732 ? -10.957 11.036 22.346 1.00 95.50 732 VAL A C 1
ATOM 5690 O O . VAL A 1 732 ? -10.171 10.372 23.024 1.00 95.50 732 VAL A O 1
ATOM 5693 N N . VAL A 1 733 ? -12.057 11.582 22.866 1.00 91.94 733 VAL A N 1
ATOM 5694 C CA . VAL A 1 733 ? -12.367 11.550 24.306 1.00 91.94 733 VAL A CA 1
ATOM 5695 C C . VAL A 1 733 ? -13.770 11.032 24.594 1.00 91.94 733 VAL A C 1
ATOM 5697 O O . VAL A 1 733 ? -14.693 11.198 23.797 1.00 91.94 733 VAL A O 1
ATOM 5700 N N . ASP A 1 734 ? -13.931 10.471 25.788 1.00 89.00 734 ASP A N 1
ATOM 5701 C CA . ASP A 1 734 ? -15.222 10.202 26.407 1.00 89.00 734 ASP A CA 1
ATOM 5702 C C . ASP A 1 734 ? -15.587 11.356 27.366 1.00 89.00 734 ASP A C 1
ATOM 5704 O O . ASP A 1 734 ? -14.996 11.471 28.448 1.00 89.00 734 ASP A O 1
ATOM 5708 N N . PRO A 1 735 ? -16.549 12.233 27.012 1.00 86.81 735 PRO A N 1
ATOM 5709 C CA . PRO A 1 735 ? -16.856 13.418 27.812 1.00 86.81 735 PRO A CA 1
ATOM 5710 C C . PRO A 1 735 ? -17.551 13.108 29.146 1.00 86.81 735 PRO A C 1
ATOM 5712 O O . PRO A 1 735 ? -17.635 13.995 29.999 1.00 86.81 735 PRO A O 1
ATOM 5715 N N . SER A 1 736 ? -18.057 11.882 29.329 1.00 83.94 736 SER A N 1
ATOM 5716 C CA . SER A 1 736 ? -18.755 11.443 30.545 1.00 83.94 736 SER A CA 1
ATOM 5717 C C . SER A 1 736 ? -17.806 10.909 31.621 1.00 83.94 736 SER A C 1
ATOM 5719 O O . SER A 1 736 ? -18.104 11.014 32.810 1.00 83.94 736 SER A O 1
ATOM 5721 N N . THR A 1 737 ? -16.650 10.378 31.212 1.00 79.94 737 THR A N 1
ATOM 5722 C CA . THR A 1 737 ? -15.630 9.794 32.105 1.00 79.94 737 THR A CA 1
ATOM 5723 C C . THR A 1 737 ? -14.317 10.581 32.146 1.00 79.94 737 THR A C 1
ATOM 5725 O O . THR A 1 737 ? -13.462 10.280 32.980 1.00 79.94 737 THR A O 1
ATOM 5728 N N . ALA A 1 738 ? -14.163 11.592 31.280 1.00 80.00 738 ALA A N 1
ATOM 5729 C CA . ALA A 1 738 ? -12.937 12.366 31.057 1.00 80.00 738 ALA A CA 1
ATOM 5730 C C . ALA A 1 738 ? -11.735 11.542 30.549 1.00 80.00 738 ALA A C 1
ATOM 5732 O O . ALA A 1 738 ? -10.582 11.955 30.690 1.00 80.00 738 ALA A O 1
ATOM 5733 N N . ILE A 1 739 ? -11.992 10.375 29.951 1.00 81.62 739 ILE A N 1
ATOM 5734 C CA . ILE A 1 739 ? -10.957 9.490 29.407 1.00 81.62 739 ILE A CA 1
ATOM 5735 C C . ILE A 1 739 ? -10.592 9.935 27.988 1.00 81.62 739 ILE A C 1
ATOM 5737 O O . ILE A 1 739 ? -11.455 10.029 27.117 1.00 81.62 739 ILE A O 1
ATOM 5741 N N . VAL A 1 740 ? -9.301 10.149 27.731 1.00 83.50 740 VAL A N 1
ATOM 5742 C CA . VAL A 1 740 ? -8.761 10.246 26.368 1.00 83.50 740 VAL A CA 1
ATOM 5743 C C . VAL A 1 740 ? -8.585 8.822 25.836 1.00 83.50 740 VAL A C 1
ATOM 5745 O O . VAL A 1 740 ? -7.761 8.073 26.356 1.00 83.50 740 VAL A O 1
ATOM 5748 N N . ARG A 1 741 ? -9.371 8.435 24.823 1.00 83.75 741 ARG A N 1
ATOM 5749 C CA . ARG A 1 741 ? -9.282 7.121 24.159 1.00 83.75 741 ARG A CA 1
ATOM 5750 C C . ARG A 1 741 ? -8.122 7.079 23.149 1.00 83.75 741 ARG A C 1
ATOM 5752 O O . ARG A 1 741 ? -7.469 6.050 23.013 1.00 83.75 741 ARG A O 1
ATOM 5759 N N . PHE A 1 742 ? -7.822 8.198 22.480 1.00 91.12 742 PHE A N 1
ATOM 5760 C CA . PHE A 1 742 ? -6.668 8.340 21.578 1.00 91.12 742 PHE A CA 1
ATOM 5761 C C . PHE A 1 742 ? -6.180 9.798 21.494 1.00 91.12 742 PHE A C 1
ATOM 5763 O O . PHE A 1 742 ? -6.974 10.722 21.655 1.00 91.12 742 PHE A O 1
ATOM 5770 N N . ALA A 1 743 ? -4.891 10.007 21.208 1.00 90.81 743 ALA A N 1
ATOM 5771 C CA . ALA A 1 743 ? -4.275 11.324 21.028 1.00 90.81 743 ALA A CA 1
ATOM 5772 C C . ALA A 1 743 ? -3.304 11.307 19.835 1.00 90.81 743 ALA A C 1
ATOM 5774 O O . ALA A 1 743 ? -2.304 10.582 19.855 1.00 90.81 743 ALA A O 1
ATOM 5775 N N . SER A 1 744 ? -3.588 12.091 18.788 1.00 94.06 744 SER A N 1
ATOM 5776 C CA . SER A 1 744 ? -2.896 11.939 17.501 1.00 94.06 744 SER A CA 1
ATOM 5777 C C . SER A 1 744 ? -1.409 12.278 17.546 1.00 94.06 744 SER A C 1
ATOM 5779 O O . SER A 1 744 ? -0.644 11.611 16.860 1.00 94.06 744 SER A O 1
ATOM 5781 N N . ALA A 1 745 ? -0.968 13.223 18.379 1.00 89.88 745 ALA A N 1
ATOM 5782 C CA . ALA A 1 745 ? 0.443 13.598 18.489 1.00 89.88 745 ALA A CA 1
ATOM 5783 C C . ALA A 1 745 ? 1.157 12.941 19.691 1.00 89.88 745 ALA A C 1
ATOM 5785 O O . ALA A 1 745 ? 2.157 13.466 20.187 1.00 89.88 745 ALA A O 1
ATOM 5786 N N . SER A 1 746 ? 0.649 11.802 20.179 1.00 84.88 746 SER A N 1
ATOM 5787 C CA . SER A 1 746 ? 1.240 11.006 21.272 1.00 84.88 746 SER A CA 1
ATOM 5788 C C . SER A 1 746 ? 1.682 9.622 20.775 1.00 84.88 746 SER A C 1
ATOM 5790 O O . SER A 1 746 ? 1.050 8.594 21.039 1.00 84.88 746 SER A O 1
ATOM 5792 N N . VAL A 1 747 ? 2.764 9.640 19.995 1.00 78.94 747 VAL A N 1
ATOM 5793 C CA . VAL A 1 747 ? 3.388 8.491 19.318 1.00 78.94 747 VAL A CA 1
ATOM 5794 C C . VAL A 1 747 ? 4.388 7.784 20.247 1.00 78.94 747 VAL A C 1
ATOM 5796 O O . VAL A 1 747 ? 5.087 8.435 21.022 1.00 78.94 747 VAL A O 1
ATOM 5799 N N . GLY A 1 748 ? 4.442 6.449 20.183 1.00 68.75 748 GLY A N 1
ATOM 5800 C CA . GLY A 1 748 ? 5.390 5.621 20.945 1.00 68.75 748 GLY A CA 1
ATOM 5801 C C . GLY A 1 748 ? 6.774 5.521 20.290 1.00 68.75 748 GLY A C 1
ATOM 5802 O O . GLY A 1 748 ? 6.924 5.808 19.103 1.00 68.75 748 GLY A O 1
ATOM 5803 N N . GLN A 1 749 ? 7.788 5.081 21.041 1.00 69.81 749 GLN A N 1
ATOM 5804 C CA . GLN A 1 749 ? 9.115 4.817 20.467 1.00 69.81 749 GLN A CA 1
ATOM 5805 C C . GLN A 1 749 ? 9.080 3.657 19.448 1.00 69.81 749 GLN A C 1
ATOM 5807 O O . GLN A 1 749 ? 8.425 2.645 19.709 1.00 69.81 749 GLN A O 1
ATOM 5812 N N . PRO A 1 750 ? 9.782 3.760 18.302 1.00 71.06 750 PRO A N 1
ATOM 5813 C CA . PRO A 1 750 ? 9.921 2.651 17.365 1.00 71.06 750 PRO A CA 1
ATOM 5814 C C . PRO A 1 750 ? 10.924 1.589 17.864 1.00 71.06 750 PRO A C 1
ATOM 5816 O O . PRO A 1 750 ? 11.954 1.950 18.437 1.00 71.06 750 PRO A O 1
ATOM 5819 N N . PRO A 1 751 ? 10.690 0.292 17.589 1.00 73.56 751 PRO A N 1
ATOM 5820 C CA . PRO A 1 751 ? 11.647 -0.781 17.880 1.00 73.56 751 PRO A CA 1
ATOM 5821 C C . PRO A 1 751 ? 12.920 -0.705 17.019 1.00 73.56 751 PRO A C 1
ATOM 5823 O O . PRO A 1 751 ? 12.861 -0.269 15.865 1.00 73.56 751 PRO A O 1
ATOM 5826 N N . GLU A 1 752 ? 14.067 -1.203 17.509 1.00 80.44 752 GLU A N 1
ATOM 5827 C CA . GLU A 1 752 ? 15.301 -1.219 16.707 1.00 80.44 752 GLU A CA 1
ATOM 5828 C C . GLU A 1 752 ? 15.179 -2.163 15.494 1.00 80.44 752 GLU A C 1
ATOM 5830 O O . GLU A 1 752 ? 14.934 -3.371 15.615 1.00 80.44 752 GLU A O 1
ATOM 5835 N N . LEU A 1 753 ? 15.390 -1.599 14.301 1.00 85.12 753 LEU A N 1
ATOM 5836 C CA . LEU A 1 753 ? 15.465 -2.330 13.039 1.00 85.12 753 LEU A CA 1
ATOM 5837 C C . LEU A 1 753 ? 16.870 -2.921 12.847 1.00 85.12 753 LEU A C 1
ATOM 5839 O O . LEU A 1 753 ? 17.803 -2.233 12.428 1.00 85.12 753 LEU A O 1
ATOM 5843 N N . ILE A 1 754 ? 17.015 -4.221 13.097 1.00 89.44 754 ILE A N 1
ATOM 5844 C CA . ILE A 1 754 ? 18.264 -4.947 12.867 1.00 89.44 754 ILE A CA 1
ATOM 5845 C C . ILE A 1 754 ? 18.490 -5.116 11.364 1.00 89.44 754 ILE A C 1
ATOM 5847 O O . ILE A 1 754 ? 17.617 -5.599 10.643 1.00 89.44 754 ILE A O 1
ATOM 5851 N N . THR A 1 755 ? 19.698 -4.784 10.903 1.00 91.50 755 THR A N 1
ATOM 5852 C CA . THR A 1 755 ? 20.188 -5.143 9.564 1.00 91.50 755 THR A CA 1
ATOM 5853 C C . THR A 1 755 ? 21.393 -6.073 9.689 1.00 91.50 755 THR A C 1
ATOM 5855 O O . THR A 1 755 ? 22.379 -5.744 10.347 1.00 91.50 755 THR A O 1
ATOM 5858 N N . LYS A 1 756 ? 21.326 -7.237 9.041 1.00 91.12 756 LYS A N 1
ATOM 5859 C CA . LYS A 1 756 ? 22.363 -8.276 9.018 1.00 91.12 756 LYS A CA 1
ATOM 5860 C C . LYS A 1 756 ? 22.811 -8.521 7.579 1.00 91.12 756 LYS A C 1
ATOM 5862 O O . LYS A 1 756 ? 21.985 -8.714 6.696 1.00 91.12 756 LYS A O 1
ATOM 5867 N N . VAL A 1 757 ? 24.116 -8.564 7.328 1.00 92.12 757 VAL A N 1
ATOM 5868 C CA . VAL A 1 757 ? 24.643 -8.993 6.021 1.00 92.12 757 VAL A CA 1
ATOM 5869 C C . VAL A 1 757 ? 24.506 -10.514 5.904 1.00 92.12 757 VAL A C 1
ATOM 5871 O O . VAL A 1 757 ? 24.945 -11.237 6.799 1.00 92.12 757 VAL A O 1
ATOM 5874 N N . LEU A 1 758 ? 23.908 -10.995 4.811 1.00 90.31 758 LEU A N 1
ATOM 5875 C CA . LEU A 1 758 ? 23.874 -12.417 4.450 1.00 90.31 758 LEU A CA 1
ATOM 5876 C C . LEU A 1 758 ? 25.033 -12.784 3.520 1.00 90.31 758 LEU A C 1
ATOM 5878 O O . LEU A 1 758 ? 25.697 -13.792 3.739 1.00 90.31 758 LEU A O 1
ATOM 5882 N N . ALA A 1 759 ? 25.312 -11.948 2.516 1.00 89.88 759 ALA A N 1
ATOM 5883 C CA . ALA A 1 759 ? 26.434 -12.138 1.601 1.00 89.88 759 ALA A CA 1
ATOM 5884 C C . ALA A 1 759 ? 27.035 -10.795 1.167 1.00 89.88 759 ALA A C 1
ATOM 5886 O O . ALA A 1 759 ? 26.310 -9.901 0.739 1.00 89.88 759 ALA A O 1
ATOM 5887 N N . ASN A 1 760 ? 28.365 -10.680 1.216 1.00 88.50 760 ASN A N 1
ATOM 5888 C CA . ASN A 1 760 ? 29.114 -9.635 0.514 1.00 88.50 760 ASN A CA 1
ATOM 5889 C C . ASN A 1 760 ? 29.596 -10.215 -0.819 1.00 88.50 760 ASN A C 1
ATOM 5891 O O . ASN A 1 760 ? 30.278 -11.239 -0.821 1.00 88.50 760 ASN A O 1
ATOM 5895 N N . LEU A 1 761 ? 29.252 -9.581 -1.939 1.00 87.00 761 LEU A N 1
ATOM 5896 C CA . LEU A 1 761 ? 29.534 -10.090 -3.283 1.00 87.00 761 LEU A CA 1
ATOM 5897 C C . LEU A 1 761 ? 30.787 -9.411 -3.841 1.00 87.00 761 LEU A C 1
ATOM 5899 O O . LEU A 1 761 ? 30.719 -8.401 -4.543 1.00 87.00 761 LEU A O 1
ATOM 5903 N N . THR A 1 762 ? 31.946 -9.949 -3.466 1.00 82.19 762 THR A N 1
ATOM 5904 C CA . THR A 1 762 ? 33.270 -9.429 -3.843 1.00 82.19 762 THR A CA 1
ATOM 5905 C C . THR A 1 762 ? 33.524 -9.524 -5.352 1.00 82.19 762 THR A C 1
ATOM 5907 O O . THR A 1 762 ? 32.893 -10.321 -6.044 1.00 82.19 762 THR A O 1
ATOM 5910 N N . MET A 1 763 ? 34.468 -8.733 -5.881 1.00 75.38 763 MET A N 1
ATOM 5911 C CA . MET A 1 763 ? 34.726 -8.648 -7.332 1.00 75.38 763 MET A CA 1
ATOM 5912 C C . MET A 1 763 ? 35.018 -10.007 -7.991 1.00 75.38 763 MET A C 1
ATOM 5914 O O . MET A 1 763 ? 34.650 -10.215 -9.141 1.00 75.38 763 MET A O 1
ATOM 5918 N N . GLU A 1 764 ? 35.637 -10.933 -7.253 1.00 77.62 764 GLU A N 1
ATOM 5919 C CA . GLU A 1 764 ? 36.006 -12.278 -7.717 1.00 77.62 764 GLU A CA 1
ATOM 5920 C C . GLU A 1 764 ? 34.798 -13.221 -7.882 1.00 77.62 764 GLU A C 1
ATOM 5922 O O . GLU A 1 764 ? 34.884 -14.208 -8.608 1.00 77.62 764 GLU A O 1
ATOM 5927 N N . GLN A 1 765 ? 33.665 -12.912 -7.238 1.00 83.50 765 GLN A N 1
ATOM 5928 C CA . GLN A 1 765 ? 32.411 -13.670 -7.348 1.00 83.50 765 GLN A CA 1
ATOM 5929 C C . GLN A 1 765 ? 31.537 -13.208 -8.522 1.00 83.50 765 GLN A C 1
ATOM 5931 O O . GLN A 1 765 ? 30.589 -13.904 -8.888 1.00 83.50 765 GLN A O 1
ATOM 5936 N N . TRP A 1 766 ? 31.834 -12.043 -9.106 1.00 86.62 766 TRP A N 1
ATOM 5937 C CA . TRP A 1 766 ? 31.138 -11.546 -10.287 1.00 86.62 766 TRP A CA 1
ATOM 5938 C C . TRP A 1 766 ? 31.794 -12.072 -11.566 1.00 86.62 766 TRP A C 1
ATOM 5940 O O . TRP A 1 766 ? 33.016 -12.109 -11.725 1.00 86.62 766 TRP A O 1
ATOM 5950 N N . SER A 1 767 ? 30.953 -12.400 -12.536 1.00 86.56 767 SER A N 1
ATOM 5951 C CA . SER A 1 767 ? 31.333 -12.604 -13.932 1.00 86.56 767 SER A CA 1
ATOM 5952 C C . SER A 1 767 ? 30.663 -11.540 -14.802 1.00 86.56 767 SER A C 1
ATOM 5954 O O . SER A 1 767 ? 29.657 -10.954 -14.400 1.00 86.56 767 SER A O 1
ATOM 5956 N N . MET A 1 768 ? 31.236 -11.247 -15.970 1.00 85.69 768 MET A N 1
ATOM 5957 C CA . MET A 1 768 ? 30.789 -10.153 -16.835 1.00 85.69 768 MET A CA 1
ATOM 5958 C C . MET A 1 768 ? 30.650 -10.607 -18.292 1.00 85.69 768 MET A C 1
ATOM 5960 O O . MET A 1 768 ? 31.496 -11.337 -18.823 1.00 85.69 768 MET A O 1
ATOM 5964 N N . ARG A 1 769 ? 29.575 -10.146 -18.941 1.00 85.88 769 ARG A N 1
ATOM 5965 C CA . ARG A 1 769 ? 29.369 -10.203 -20.394 1.00 85.88 769 ARG A CA 1
ATOM 5966 C C . ARG A 1 769 ? 29.100 -8.788 -20.903 1.00 85.88 769 ARG A C 1
ATOM 5968 O O . ARG A 1 769 ? 28.246 -8.094 -20.358 1.00 85.88 769 ARG A O 1
ATOM 5975 N N . ARG A 1 770 ? 29.788 -8.364 -21.966 1.00 84.62 770 ARG A N 1
ATOM 5976 C CA . ARG A 1 770 ? 29.457 -7.100 -22.644 1.00 84.62 770 ARG A CA 1
ATOM 5977 C C . ARG A 1 770 ? 28.158 -7.267 -23.422 1.00 84.62 770 ARG A C 1
ATOM 5979 O O . ARG A 1 770 ? 27.983 -8.267 -24.117 1.00 84.62 770 ARG A O 1
ATOM 5986 N N . GLU A 1 771 ? 27.284 -6.281 -23.321 1.00 85.94 771 GLU A N 1
ATOM 5987 C CA . GLU A 1 771 ? 26.077 -6.196 -24.132 1.00 85.94 771 GLU A CA 1
ATOM 5988 C C . GLU A 1 771 ? 26.458 -5.658 -25.519 1.00 85.94 771 GLU A C 1
ATOM 5990 O O . GLU A 1 771 ? 27.130 -4.632 -25.649 1.00 85.94 771 GLU A O 1
ATOM 5995 N N . ILE A 1 772 ? 26.123 -6.425 -26.554 1.00 76.62 772 ILE A N 1
ATOM 5996 C CA . ILE A 1 772 ? 26.493 -6.194 -27.952 1.00 76.62 772 ILE A CA 1
ATOM 5997 C C . ILE A 1 772 ? 25.345 -6.765 -28.776 1.00 76.62 772 ILE A C 1
ATOM 5999 O O . ILE A 1 772 ? 25.055 -7.949 -28.631 1.00 76.62 772 ILE A O 1
ATOM 6003 N N . ALA A 1 773 ? 24.743 -5.977 -29.668 1.00 70.50 773 ALA A N 1
ATOM 6004 C CA . ALA A 1 773 ? 23.647 -6.462 -30.502 1.00 70.50 773 ALA A CA 1
ATOM 6005 C C . ALA A 1 773 ? 24.085 -7.671 -31.358 1.00 70.50 773 ALA A C 1
ATOM 6007 O O . ALA A 1 773 ? 24.986 -7.554 -32.196 1.00 70.50 773 ALA A O 1
ATOM 6008 N N . ARG A 1 774 ? 23.469 -8.840 -31.130 1.00 69.69 774 ARG A N 1
ATOM 6009 C CA . ARG A 1 774 ? 23.801 -10.108 -31.810 1.00 69.69 774 ARG A CA 1
ATOM 6010 C C . ARG A 1 774 ? 22.775 -10.464 -32.893 1.00 69.69 774 ARG A C 1
ATOM 6012 O O . ARG A 1 774 ? 21.744 -9.820 -33.073 1.00 69.69 774 ARG A O 1
ATOM 6019 N N . HIS A 1 775 ? 23.086 -11.513 -33.652 1.00 62.94 775 HIS A N 1
ATOM 6020 C CA . HIS A 1 775 ? 22.190 -12.075 -34.661 1.00 62.94 775 HIS A CA 1
ATOM 6021 C C . HIS A 1 775 ? 20.871 -12.550 -34.025 1.00 62.94 775 HIS A C 1
ATOM 6023 O O . HIS A 1 775 ? 20.902 -13.244 -33.013 1.00 62.94 775 HIS A O 1
ATOM 6029 N N . GLY A 1 776 ? 19.735 -12.195 -34.631 1.00 70.50 776 GLY A N 1
ATOM 6030 C CA . GLY A 1 776 ? 18.388 -12.537 -34.150 1.00 70.50 776 GLY A CA 1
ATOM 6031 C C . GLY A 1 776 ? 17.598 -11.364 -33.558 1.00 70.50 776 GLY A C 1
ATOM 6032 O O . GLY A 1 776 ? 16.375 -11.435 -33.515 1.00 70.50 776 GLY A O 1
ATOM 6033 N N . MET A 1 777 ? 18.257 -10.266 -33.169 1.00 84.00 777 MET A N 1
ATOM 6034 C CA . MET A 1 777 ? 17.565 -9.064 -32.685 1.00 84.00 777 MET A CA 1
ATOM 6035 C C . MET A 1 777 ? 16.788 -8.354 -33.805 1.00 84.00 777 MET A C 1
ATOM 6037 O O . MET A 1 777 ? 17.221 -8.332 -34.960 1.00 84.00 777 MET A O 1
ATOM 6041 N N . ALA A 1 778 ? 15.652 -7.745 -33.459 1.00 85.12 778 ALA A N 1
ATOM 6042 C CA . ALA A 1 778 ? 14.831 -6.987 -34.399 1.00 85.12 778 ALA A CA 1
ATOM 6043 C C . ALA A 1 778 ? 15.495 -5.646 -34.755 1.00 85.12 778 ALA A C 1
ATOM 6045 O O . ALA A 1 778 ? 15.820 -4.858 -33.865 1.00 85.12 778 ALA A O 1
ATOM 6046 N N . VAL A 1 779 ? 15.667 -5.387 -36.056 1.00 90.94 779 VAL A N 1
ATOM 6047 C CA . VAL A 1 779 ? 16.302 -4.172 -36.589 1.00 90.94 779 VAL A CA 1
ATOM 6048 C C . VAL A 1 779 ? 15.346 -3.443 -37.531 1.00 90.94 779 VAL A C 1
ATOM 6050 O O . VAL A 1 779 ? 14.923 -3.996 -38.547 1.00 90.94 779 VAL A O 1
ATOM 6053 N N . VAL A 1 780 ? 15.050 -2.184 -37.218 1.00 93.88 780 VAL A N 1
ATOM 6054 C CA . VAL A 1 780 ? 14.263 -1.261 -38.044 1.00 93.88 780 VAL A CA 1
ATOM 6055 C C . VAL A 1 780 ? 15.223 -0.295 -38.736 1.00 93.88 780 VAL A C 1
ATOM 6057 O O . VAL A 1 780 ? 16.026 0.354 -38.074 1.00 93.88 780 VAL A O 1
ATOM 6060 N N . ASN A 1 781 ? 15.150 -0.179 -40.062 1.00 95.44 781 ASN A N 1
ATOM 6061 C CA . ASN A 1 781 ? 15.962 0.769 -40.833 1.00 95.44 781 ASN A CA 1
ATOM 6062 C C . ASN A 1 781 ? 15.066 1.856 -41.435 1.00 95.44 781 ASN A C 1
ATOM 6064 O O . ASN A 1 781 ? 14.027 1.538 -42.016 1.00 95.44 781 ASN A O 1
ATOM 6068 N N . ALA A 1 782 ? 15.470 3.121 -41.325 1.00 95.75 782 ALA A N 1
ATOM 6069 C CA . ALA A 1 782 ? 14.736 4.265 -41.862 1.00 95.75 782 ALA A CA 1
ATOM 6070 C C . ALA A 1 782 ? 15.686 5.419 -42.227 1.00 95.75 782 ALA A C 1
ATOM 6072 O O . ALA A 1 782 ? 16.838 5.452 -41.804 1.00 95.75 782 ALA A O 1
ATOM 6073 N N . THR A 1 783 ? 15.194 6.399 -42.991 1.00 95.00 783 THR A N 1
ATOM 6074 C CA . THR A 1 783 ? 15.969 7.595 -43.382 1.00 95.00 783 THR A CA 1
ATOM 6075 C C . THR A 1 783 ? 16.037 8.678 -42.293 1.00 95.00 783 THR A C 1
ATOM 6077 O O . THR A 1 783 ? 16.571 9.765 -42.521 1.00 95.00 783 THR A O 1
ATOM 6080 N N . LYS A 1 784 ? 15.429 8.408 -41.131 1.00 95.12 784 LYS A N 1
ATOM 6081 C CA . LYS A 1 784 ? 15.313 9.271 -39.949 1.00 95.12 784 LYS A CA 1
ATOM 6082 C C . LYS A 1 784 ? 15.167 8.380 -38.705 1.00 95.12 784 LYS A C 1
ATOM 6084 O O . LYS A 1 784 ? 14.655 7.267 -38.847 1.00 95.12 784 LYS A O 1
ATOM 6089 N N . PRO A 1 785 ? 15.519 8.846 -37.496 1.00 95.25 785 PRO A N 1
ATOM 6090 C CA . PRO A 1 785 ? 15.183 8.133 -36.269 1.00 95.25 785 PRO A CA 1
ATOM 6091 C C . PRO A 1 785 ? 13.658 8.097 -36.051 1.00 95.25 785 PRO A C 1
ATOM 6093 O O . PRO A 1 785 ? 12.963 9.085 -36.300 1.00 95.25 785 PRO A O 1
ATOM 6096 N N . ILE A 1 786 ? 13.161 6.956 -35.571 1.00 94.62 786 ILE A N 1
ATOM 6097 C CA . ILE A 1 786 ? 11.784 6.733 -35.099 1.00 94.62 786 ILE A CA 1
ATOM 6098 C C . ILE A 1 786 ? 11.781 6.854 -33.562 1.00 94.62 786 ILE A C 1
ATOM 6100 O O . ILE A 1 786 ? 12.786 6.542 -32.918 1.00 94.62 786 ILE A O 1
ATOM 6104 N N . ASP A 1 787 ? 10.696 7.336 -32.949 1.00 93.00 787 ASP A N 1
ATOM 6105 C CA . ASP A 1 787 ? 10.653 7.482 -31.488 1.00 93.00 787 ASP A CA 1
ATOM 6106 C C . ASP A 1 787 ? 10.741 6.124 -30.768 1.00 93.00 787 ASP A C 1
ATOM 6108 O O . ASP A 1 787 ? 10.388 5.076 -31.310 1.00 93.00 787 ASP A O 1
ATOM 6112 N N . HIS A 1 788 ? 11.227 6.152 -29.529 1.00 94.38 788 HIS A N 1
ATOM 6113 C CA . HIS A 1 788 ? 11.542 4.953 -28.756 1.00 94.38 788 HIS A CA 1
ATOM 6114 C C . HIS A 1 788 ? 10.315 4.064 -28.533 1.00 94.38 788 HIS A C 1
ATOM 6116 O O . HIS A 1 788 ? 10.433 2.849 -28.651 1.00 94.38 788 HIS A O 1
ATOM 6122 N N . LEU A 1 789 ? 9.143 4.636 -28.229 1.00 91.88 789 LEU A N 1
ATOM 6123 C CA . LEU A 1 789 ? 7.952 3.846 -27.895 1.00 91.88 789 LEU A CA 1
ATOM 6124 C C . LEU A 1 789 ? 7.392 3.137 -29.130 1.00 91.88 789 LEU A C 1
ATOM 6126 O O . LEU A 1 789 ? 7.008 1.978 -29.039 1.00 91.88 789 LEU A O 1
ATOM 6130 N N . SER A 1 790 ? 7.467 3.776 -30.301 1.00 91.50 790 SER A N 1
ATOM 6131 C CA . SER A 1 790 ? 7.144 3.156 -31.598 1.00 91.50 790 SER A CA 1
ATOM 6132 C C . SER A 1 790 ? 8.118 2.050 -32.040 1.00 91.50 790 SER A C 1
ATOM 6134 O O . SER A 1 790 ? 7.928 1.462 -33.103 1.00 91.50 790 SER A O 1
ATOM 6136 N N . ILE A 1 791 ? 9.168 1.774 -31.257 1.00 92.75 791 ILE A N 1
ATOM 6137 C CA . ILE A 1 791 ? 10.101 0.656 -31.461 1.00 92.75 791 ILE A CA 1
ATOM 6138 C C . ILE A 1 791 ? 9.994 -0.349 -30.307 1.00 92.75 791 ILE A C 1
ATOM 6140 O O . ILE A 1 791 ? 9.956 -1.553 -30.554 1.00 92.75 791 ILE A O 1
ATOM 6144 N N . SER A 1 792 ? 9.966 0.111 -29.051 1.00 91.12 792 SER A N 1
ATOM 6145 C CA . SER A 1 792 ? 9.976 -0.770 -27.880 1.00 91.12 792 SER A CA 1
ATOM 6146 C C . SER A 1 792 ? 8.607 -1.331 -27.508 1.00 91.12 792 SER A C 1
ATOM 6148 O O . SER A 1 792 ? 8.564 -2.405 -26.920 1.00 91.12 792 SER A O 1
ATOM 6150 N N . ASP A 1 793 ? 7.514 -0.658 -27.874 1.00 86.88 793 ASP A N 1
ATOM 6151 C CA . ASP A 1 793 ? 6.128 -1.008 -27.520 1.00 86.88 793 ASP A CA 1
ATOM 6152 C C . ASP A 1 793 ? 5.919 -1.280 -26.012 1.00 86.88 793 ASP A C 1
ATOM 6154 O O . ASP A 1 793 ? 5.145 -2.136 -25.605 1.00 86.88 793 ASP A O 1
ATOM 6158 N N . LEU A 1 794 ? 6.683 -0.581 -25.159 1.00 86.38 794 LEU A N 1
ATOM 6159 C CA . LEU A 1 794 ? 6.791 -0.820 -23.709 1.00 86.38 794 LEU A CA 1
ATOM 6160 C C . LEU A 1 794 ? 7.274 -2.224 -23.269 1.00 86.38 794 LEU A C 1
ATOM 6162 O O . LEU A 1 794 ? 7.429 -2.435 -22.067 1.00 86.38 794 LEU A O 1
ATOM 6166 N N . ASP A 1 795 ? 7.626 -3.149 -24.170 1.00 87.31 795 ASP A N 1
ATOM 6167 C CA . ASP A 1 795 ? 8.209 -4.464 -23.817 1.00 87.31 795 ASP A CA 1
ATOM 6168 C C . ASP A 1 795 ? 9.575 -4.355 -23.115 1.00 87.31 795 ASP A C 1
ATOM 6170 O O . ASP A 1 795 ? 9.977 -5.234 -22.353 1.00 87.31 795 ASP A O 1
ATOM 6174 N N . THR A 1 796 ? 10.312 -3.286 -23.414 1.00 90.56 796 THR A N 1
ATOM 6175 C CA . THR A 1 796 ? 11.672 -3.017 -22.938 1.00 90.56 796 THR A CA 1
ATOM 6176 C C . THR A 1 796 ? 11.875 -1.511 -22.798 1.00 90.56 796 THR A C 1
ATOM 6178 O O . THR A 1 796 ? 11.314 -0.716 -23.558 1.00 90.56 796 THR A O 1
ATOM 6181 N N . ASP A 1 797 ? 12.704 -1.115 -21.835 1.00 93.88 797 ASP A N 1
ATOM 6182 C CA . ASP A 1 797 ? 13.141 0.271 -21.660 1.00 93.88 797 ASP A CA 1
ATOM 6183 C C . ASP A 1 797 ? 14.314 0.640 -22.587 1.00 93.88 797 ASP A C 1
ATOM 6185 O O . ASP A 1 797 ? 14.829 1.753 -22.482 1.00 93.88 797 ASP A O 1
ATOM 6189 N N . TYR A 1 798 ? 14.771 -0.257 -23.473 1.00 94.19 798 TYR A N 1
ATOM 6190 C CA . TYR A 1 798 ? 15.995 -0.074 -24.259 1.00 94.19 798 TYR A CA 1
ATOM 6191 C C . TYR A 1 798 ? 15.767 -0.075 -25.776 1.00 94.19 798 TYR A C 1
ATOM 6193 O O . TYR A 1 798 ? 15.228 -1.018 -26.358 1.00 94.19 798 TYR A O 1
ATOM 6201 N N . VAL A 1 799 ? 16.275 0.967 -26.442 1.00 95.38 799 VAL A N 1
ATOM 6202 C CA . VAL A 1 799 ? 16.382 1.050 -27.908 1.00 95.38 799 VAL A CA 1
ATOM 6203 C C . VAL A 1 799 ? 17.773 1.552 -28.281 1.00 95.38 799 VAL A C 1
ATOM 6205 O O . VAL A 1 799 ? 18.190 2.625 -27.844 1.00 95.38 799 VAL A O 1
ATOM 6208 N N . THR A 1 800 ? 18.501 0.811 -29.118 1.00 94.75 800 THR A N 1
ATOM 6209 C CA . THR A 1 800 ? 19.799 1.269 -29.644 1.00 94.75 800 THR A CA 1
ATOM 6210 C C . THR A 1 800 ? 19.618 1.877 -31.026 1.00 94.75 800 THR A C 1
ATOM 6212 O O . THR A 1 800 ? 19.259 1.175 -31.967 1.00 94.75 800 THR A O 1
ATOM 6215 N N . TYR A 1 801 ? 19.918 3.165 -31.165 1.00 95.38 801 TYR A N 1
ATOM 6216 C CA . TYR A 1 801 ? 19.991 3.852 -32.451 1.00 95.38 801 TYR A CA 1
ATOM 6217 C C . TYR A 1 801 ? 21.432 3.815 -32.970 1.00 95.38 801 TYR A C 1
ATOM 6219 O O . TYR A 1 801 ? 22.374 4.043 -32.207 1.00 95.38 801 TYR A O 1
ATOM 6227 N N . LYS A 1 802 ? 21.607 3.589 -34.271 1.00 94.19 802 LYS A N 1
ATOM 6228 C CA . LYS A 1 802 ? 22.881 3.699 -34.983 1.00 94.19 802 LYS A CA 1
ATOM 6229 C C . LYS A 1 802 ? 22.730 4.565 -36.233 1.00 94.19 802 LYS A C 1
ATOM 6231 O O . LYS A 1 802 ? 21.774 4.399 -36.989 1.00 94.19 802 LYS A O 1
ATOM 6236 N N . THR A 1 803 ? 23.715 5.420 -36.483 1.00 94.56 803 THR A N 1
ATOM 6237 C CA . THR A 1 803 ? 23.959 6.059 -37.786 1.00 94.56 803 THR A CA 1
ATOM 6238 C C . THR A 1 803 ? 25.469 6.279 -37.984 1.00 94.56 803 THR A C 1
ATOM 6240 O O . THR A 1 803 ? 26.270 5.821 -37.166 1.00 94.56 803 THR A O 1
ATOM 6243 N N . THR A 1 804 ? 25.876 6.975 -39.043 1.00 91.56 804 THR A N 1
ATOM 6244 C CA . THR A 1 804 ? 27.268 7.380 -39.294 1.00 91.56 804 THR A CA 1
ATOM 6245 C C . THR A 1 804 ? 27.322 8.903 -39.434 1.00 91.56 804 THR A C 1
ATOM 6247 O O . THR A 1 804 ? 26.506 9.493 -40.138 1.00 91.56 804 THR A O 1
ATOM 6250 N N . VAL A 1 805 ? 28.275 9.559 -38.768 1.00 88.12 805 VAL A N 1
ATOM 6251 C CA . VAL A 1 805 ? 28.395 11.027 -38.710 1.00 88.12 805 VAL A CA 1
ATOM 6252 C C . VAL A 1 805 ? 29.738 11.508 -39.249 1.00 88.12 805 VAL A C 1
ATOM 6254 O O . VAL A 1 805 ? 30.745 10.828 -39.080 1.00 88.12 805 VAL A O 1
ATOM 6257 N N . ALA A 1 806 ? 29.771 12.688 -39.874 1.00 85.62 806 ALA A N 1
ATOM 6258 C CA . ALA A 1 806 ? 30.992 13.317 -40.382 1.00 85.62 806 ALA A CA 1
ATOM 6259 C C . ALA A 1 806 ? 31.321 14.606 -39.611 1.00 85.62 806 ALA A C 1
ATOM 6261 O O . ALA A 1 806 ? 30.439 15.413 -39.320 1.00 85.62 806 ALA A O 1
ATOM 6262 N N . THR A 1 807 ? 32.598 14.818 -39.297 1.00 80.31 807 THR A N 1
ATOM 6263 C CA . THR A 1 807 ? 33.107 15.976 -38.533 1.00 80.31 807 THR A CA 1
ATOM 6264 C C . THR A 1 807 ? 33.653 17.096 -39.432 1.00 80.31 807 THR A C 1
ATOM 6266 O O . THR A 1 807 ? 34.617 17.790 -39.083 1.00 80.31 807 THR A O 1
ATOM 6269 N N . ASP A 1 808 ? 33.077 17.265 -40.622 1.00 71.94 808 ASP A N 1
ATOM 6270 C CA . ASP A 1 808 ? 33.600 18.161 -41.656 1.00 71.94 808 ASP A CA 1
ATOM 6271 C C . ASP A 1 808 ? 33.608 19.633 -41.204 1.00 71.94 808 ASP A C 1
ATOM 6273 O O . ASP A 1 808 ? 32.595 20.215 -40.815 1.00 71.94 808 ASP A O 1
ATOM 6277 N N . GLY A 1 809 ? 34.794 20.247 -41.229 1.00 62.03 809 GLY A N 1
ATOM 6278 C CA . GLY A 1 809 ? 35.030 21.622 -40.783 1.00 62.03 809 GLY A CA 1
ATOM 6279 C C . GLY A 1 809 ? 35.026 21.838 -39.261 1.00 62.03 809 GLY A C 1
ATOM 6280 O O . GLY A 1 809 ? 35.185 22.979 -38.820 1.00 62.03 809 GLY A O 1
ATOM 6281 N N . ALA A 1 810 ? 34.870 20.790 -38.443 1.00 59.44 810 ALA A N 1
ATOM 6282 C CA . ALA A 1 810 ? 34.784 20.917 -36.988 1.00 59.44 810 ALA A CA 1
ATOM 6283 C C . ALA A 1 810 ? 36.137 21.291 -36.344 1.00 59.44 810 ALA A C 1
ATOM 6285 O O . ALA A 1 810 ? 37.011 20.444 -36.170 1.00 59.44 810 ALA A O 1
ATOM 6286 N N . ASN A 1 811 ? 36.292 22.556 -35.941 1.00 55.34 811 ASN A N 1
ATOM 6287 C CA . ASN A 1 811 ? 37.420 23.049 -35.139 1.00 55.34 811 ASN A CA 1
ATOM 6288 C C . ASN A 1 811 ? 36.972 23.328 -33.693 1.00 55.34 811 ASN A C 1
ATOM 6290 O O . ASN A 1 811 ? 36.378 24.373 -33.427 1.00 55.34 811 ASN A O 1
ATOM 6294 N N . GLY A 1 812 ? 37.287 22.429 -32.757 1.00 64.00 812 GLY A N 1
ATOM 6295 C CA . GLY A 1 812 ? 37.013 22.601 -31.323 1.00 64.00 812 GLY A CA 1
ATOM 6296 C C . GLY A 1 812 ? 36.368 21.373 -30.679 1.00 64.00 812 GLY A C 1
ATOM 6297 O O . GLY A 1 812 ? 36.407 20.280 -31.236 1.00 64.00 812 GLY A O 1
ATOM 6298 N N . ASN A 1 813 ? 35.766 21.55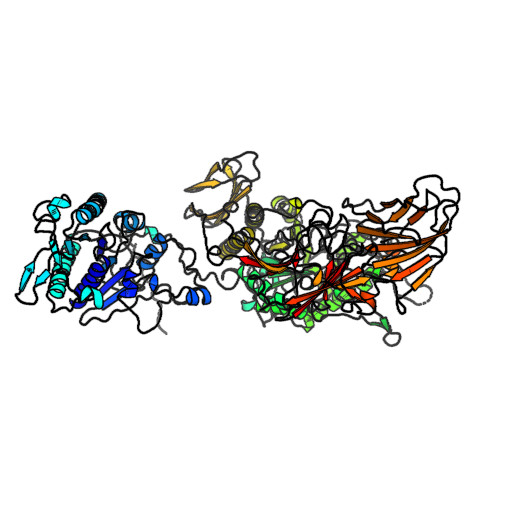8 -29.500 1.00 72.88 813 ASN A N 1
ATOM 6299 C CA . ASN A 1 813 ? 34.989 20.505 -28.844 1.00 72.88 813 ASN A CA 1
ATOM 6300 C C . ASN A 1 813 ? 33.752 20.172 -29.687 1.00 72.88 813 ASN A C 1
ATOM 6302 O O . ASN A 1 813 ? 32.929 21.051 -29.938 1.00 72.88 813 ASN A O 1
ATOM 6306 N N . VAL A 1 814 ? 33.608 18.907 -30.083 1.00 83.00 814 VAL A N 1
ATOM 6307 C CA . VAL A 1 814 ? 32.394 18.415 -30.741 1.00 83.00 814 VAL A CA 1
ATOM 6308 C C . VAL A 1 814 ? 31.319 18.137 -29.688 1.00 83.00 814 VAL A C 1
ATOM 6310 O O . VAL A 1 814 ? 31.628 17.659 -28.595 1.00 83.00 814 VAL A O 1
ATOM 6313 N N . SER A 1 815 ? 30.055 18.411 -30.002 1.00 88.25 815 SER A N 1
ATOM 6314 C CA . SER A 1 815 ? 28.907 18.035 -29.172 1.00 88.25 815 SER A CA 1
ATOM 6315 C C . SER A 1 815 ? 27.719 17.583 -30.015 1.00 88.25 815 SER A C 1
ATOM 6317 O O . SER A 1 815 ? 27.411 18.203 -31.038 1.00 88.25 815 SER A O 1
ATOM 6319 N N . LEU A 1 816 ? 27.033 16.554 -29.530 1.00 90.88 816 LEU A N 1
ATOM 6320 C CA . LEU A 1 816 ? 25.760 16.063 -30.034 1.00 90.88 816 LEU A CA 1
ATOM 6321 C C . LEU A 1 816 ? 24.610 16.668 -29.211 1.00 90.88 816 LEU A C 1
ATOM 6323 O O . LEU A 1 816 ? 24.603 16.547 -27.987 1.00 90.88 816 LEU A O 1
ATOM 6327 N N . GLU A 1 817 ? 23.631 17.286 -29.864 1.00 92.88 817 GLU A N 1
ATOM 6328 C CA . GLU A 1 817 ? 22.314 17.557 -29.279 1.00 92.88 817 GLU A CA 1
ATOM 6329 C C . GLU A 1 817 ? 21.301 16.516 -29.766 1.00 92.88 817 GLU A C 1
ATOM 6331 O O . GLU A 1 817 ? 21.267 16.197 -30.955 1.00 92.88 817 GLU A O 1
ATOM 6336 N N . ILE A 1 818 ? 20.435 16.046 -28.870 1.00 93.69 818 ILE A N 1
ATOM 6337 C CA . ILE A 1 818 ? 19.296 15.176 -29.181 1.00 93.69 818 ILE A CA 1
ATOM 6338 C C . ILE A 1 818 ? 18.031 15.845 -28.636 1.00 93.69 818 ILE A C 1
ATOM 6340 O O . ILE A 1 818 ? 17.914 16.032 -27.422 1.00 93.69 818 ILE A O 1
ATOM 6344 N N . ASP A 1 819 ? 17.082 16.190 -29.508 1.00 92.69 819 ASP A N 1
ATOM 6345 C CA . ASP A 1 819 ? 15.768 16.682 -29.086 1.00 92.69 819 ASP A CA 1
ATOM 6346 C C . ASP A 1 819 ? 14.912 15.497 -28.575 1.00 92.69 819 ASP A C 1
ATOM 6348 O O . ASP A 1 819 ? 14.643 14.535 -29.305 1.00 92.69 819 ASP A O 1
ATOM 6352 N N . SER A 1 820 ? 14.486 15.578 -27.312 1.00 91.06 820 SER A N 1
ATOM 6353 C CA . SER A 1 820 ? 13.996 14.476 -26.470 1.00 91.06 820 SER A CA 1
ATOM 6354 C C . SER A 1 820 ? 12.789 14.888 -25.607 1.00 91.06 820 SER A C 1
ATOM 6356 O O . SER A 1 820 ? 12.436 16.067 -25.517 1.00 91.06 820 SER A O 1
ATOM 6358 N N . ARG A 1 821 ? 12.179 13.912 -24.924 1.00 86.56 821 ARG A N 1
ATOM 6359 C CA . ARG A 1 821 ? 11.231 14.103 -23.805 1.00 86.56 821 ARG A CA 1
ATOM 6360 C C . ARG A 1 821 ? 11.914 13.913 -22.441 1.00 86.56 821 ARG A C 1
ATOM 6362 O O . ARG A 1 821 ? 13.088 13.541 -22.391 1.00 86.56 821 ARG A O 1
ATOM 6369 N N . VAL A 1 822 ? 11.176 14.167 -21.354 1.00 81.25 822 VAL A N 1
ATOM 6370 C CA . VAL A 1 822 ? 11.596 13.870 -19.968 1.00 81.25 822 VAL A CA 1
ATOM 6371 C C . VAL A 1 822 ? 11.632 12.366 -19.684 1.00 81.25 822 VAL A C 1
ATOM 6373 O O . VAL A 1 822 ? 10.978 11.577 -20.369 1.00 81.25 822 VAL A O 1
ATOM 6376 N N . SER A 1 823 ? 12.321 11.982 -18.606 1.00 85.75 823 SER A N 1
ATOM 6377 C CA . SER A 1 823 ? 12.483 10.590 -18.155 1.00 85.75 823 SER A CA 1
ATOM 6378 C C . SER A 1 823 ? 13.231 9.732 -19.174 1.00 85.75 823 SER A C 1
ATOM 6380 O O . SER A 1 823 ? 12.835 8.611 -19.473 1.00 85.75 823 SER A O 1
ATOM 6382 N N . GLN A 1 824 ? 14.306 10.292 -19.729 1.00 88.94 824 GLN A N 1
ATOM 6383 C CA . GLN A 1 824 ? 15.080 9.686 -20.807 1.00 88.94 824 GLN A CA 1
ATOM 6384 C C . GLN A 1 824 ? 16.579 9.761 -20.509 1.00 88.94 824 GLN A C 1
ATOM 6386 O O . GLN A 1 824 ? 17.093 10.819 -20.142 1.00 88.94 824 GLN A O 1
ATOM 6391 N N . VAL A 1 825 ? 17.300 8.662 -20.719 1.00 89.75 825 VAL A N 1
ATOM 6392 C CA . VAL A 1 825 ? 18.771 8.621 -20.693 1.00 89.75 825 VAL A CA 1
ATOM 6393 C C . VAL A 1 825 ? 19.298 8.281 -22.083 1.00 89.75 825 VAL A C 1
ATOM 6395 O O . VAL A 1 825 ? 18.662 7.535 -22.830 1.00 89.75 825 VAL A O 1
ATOM 6398 N N . PHE A 1 826 ? 20.461 8.825 -22.432 1.00 91.62 826 PHE A N 1
ATOM 6399 C CA . PHE A 1 826 ? 21.201 8.463 -23.635 1.00 91.62 826 PHE A CA 1
ATOM 6400 C C . PHE A 1 826 ? 22.650 8.149 -23.275 1.00 91.62 826 PHE A C 1
ATOM 6402 O O . PHE A 1 826 ? 23.369 9.013 -22.766 1.00 91.62 826 PHE A O 1
ATOM 6409 N N . HIS A 1 827 ? 23.090 6.934 -23.593 1.00 89.38 827 HIS A N 1
ATOM 6410 C CA . HIS A 1 827 ? 24.490 6.526 -23.530 1.00 89.38 827 HIS A CA 1
ATOM 6411 C C . HIS A 1 827 ? 25.031 6.490 -24.957 1.00 89.38 827 HIS A C 1
ATOM 6413 O O . HIS A 1 827 ? 24.618 5.664 -25.772 1.00 89.38 827 HIS A O 1
ATOM 6419 N N . VAL A 1 828 ? 25.918 7.428 -25.273 1.00 89.62 828 VAL A N 1
ATOM 6420 C CA . VAL A 1 828 ? 26.432 7.656 -26.625 1.00 89.62 828 VAL A CA 1
ATOM 6421 C C . VAL A 1 828 ? 27.868 7.167 -26.723 1.00 89.62 828 VAL A C 1
ATOM 6423 O O . VAL A 1 828 ? 28.675 7.423 -25.828 1.00 89.62 828 VAL A O 1
ATOM 6426 N N . SER A 1 829 ? 28.199 6.485 -27.816 1.00 87.31 829 SER A N 1
ATOM 6427 C CA . SER A 1 829 ? 29.556 6.038 -28.133 1.00 87.31 829 SER A CA 1
ATOM 6428 C C . SER A 1 829 ? 29.842 6.146 -29.632 1.00 87.31 829 SER A C 1
ATOM 6430 O O . SER A 1 829 ? 28.933 6.288 -30.452 1.00 87.31 829 SER A O 1
ATOM 6432 N N . THR A 1 830 ? 31.124 6.097 -29.994 1.00 85.94 830 THR A N 1
ATOM 6433 C CA . THR A 1 830 ? 31.581 6.079 -31.392 1.00 85.94 830 THR A CA 1
ATOM 6434 C C . THR A 1 830 ? 32.677 5.040 -31.585 1.00 85.94 830 THR A C 1
ATOM 6436 O O . THR A 1 830 ? 33.287 4.598 -30.610 1.00 85.94 830 THR A O 1
ATOM 6439 N N . ASP A 1 831 ? 32.986 4.676 -32.831 1.00 77.50 831 ASP A N 1
ATOM 6440 C CA . ASP A 1 831 ? 34.050 3.710 -33.154 1.00 77.50 831 ASP A CA 1
ATOM 6441 C C . ASP A 1 831 ? 35.466 4.208 -32.796 1.00 77.50 831 ASP A C 1
ATOM 6443 O O . ASP A 1 831 ? 36.424 3.435 -32.821 1.00 77.50 831 ASP A O 1
ATOM 6447 N N . GLY A 1 832 ? 35.596 5.485 -32.413 1.00 59.25 832 GLY A N 1
ATOM 6448 C CA . GLY A 1 832 ? 36.838 6.107 -31.960 1.00 59.25 832 GLY A CA 1
ATOM 6449 C C . GLY A 1 832 ? 36.913 6.493 -30.476 1.00 59.25 832 GLY A C 1
ATOM 6450 O O . GLY A 1 832 ? 37.923 7.088 -30.102 1.00 59.25 832 GLY A O 1
ATOM 6451 N N . GLY A 1 833 ? 35.905 6.227 -29.628 1.00 65.12 833 GLY A N 1
ATOM 6452 C CA . GLY A 1 833 ? 35.852 6.871 -28.302 1.00 65.12 833 GLY A CA 1
ATOM 6453 C C . GLY A 1 833 ? 35.044 6.199 -27.185 1.00 65.12 833 GLY A C 1
ATOM 6454 O O . GLY A 1 833 ? 34.383 5.179 -27.362 1.00 65.12 833 GLY A O 1
ATOM 6455 N N . SER A 1 834 ? 35.134 6.806 -25.997 1.00 63.88 834 SER A N 1
ATOM 6456 C CA . SER A 1 834 ? 34.472 6.380 -24.755 1.00 63.88 834 SER A CA 1
ATOM 6457 C C . SER A 1 834 ? 32.946 6.513 -24.798 1.00 63.88 834 SER A C 1
ATOM 6459 O O . SER A 1 834 ? 32.402 7.301 -25.569 1.00 63.88 834 SER A O 1
ATOM 6461 N N . ILE A 1 835 ? 32.262 5.808 -23.889 1.00 69.12 835 ILE A N 1
ATOM 6462 C CA . ILE A 1 835 ? 30.826 6.001 -23.650 1.00 69.12 835 ILE A CA 1
ATOM 6463 C C . ILE A 1 835 ? 30.600 7.229 -22.772 1.00 69.12 835 ILE A C 1
ATOM 6465 O O . ILE A 1 835 ? 31.237 7.381 -21.728 1.00 69.12 835 ILE A O 1
ATOM 6469 N N . LEU A 1 836 ? 29.670 8.085 -23.188 1.00 78.81 836 LEU A N 1
ATOM 6470 C CA . LEU A 1 836 ? 29.328 9.336 -22.522 1.00 78.81 836 LEU A CA 1
ATOM 6471 C C . LEU A 1 836 ? 27.811 9.417 -22.350 1.00 78.81 836 LEU A C 1
ATOM 6473 O O . LEU A 1 836 ? 27.050 9.090 -23.257 1.00 78.81 836 LEU A O 1
ATOM 6477 N N . THR A 1 837 ? 27.375 9.803 -21.152 1.00 77.25 837 THR A N 1
ATOM 6478 C CA . THR A 1 837 ? 25.963 9.754 -20.751 1.00 77.25 837 THR A CA 1
ATOM 6479 C C . THR A 1 837 ? 25.403 11.164 -20.628 1.00 77.25 837 THR A C 1
ATOM 6481 O O . THR A 1 837 ? 25.980 11.986 -19.918 1.00 77.25 837 THR A O 1
ATOM 6484 N N . ALA A 1 838 ? 24.266 11.425 -21.270 1.00 75.88 838 ALA A N 1
ATOM 6485 C CA . ALA A 1 838 ? 23.402 12.556 -20.938 1.00 75.88 838 ALA A CA 1
ATOM 6486 C C . ALA A 1 838 ? 22.054 12.041 -20.434 1.00 75.88 838 ALA A C 1
ATOM 6488 O O . ALA A 1 838 ? 21.553 11.008 -20.882 1.00 75.88 838 ALA A O 1
ATOM 6489 N N . THR A 1 839 ? 21.455 12.785 -19.511 1.00 73.56 839 THR A N 1
ATOM 6490 C CA . THR A 1 839 ? 20.231 12.374 -18.826 1.00 73.56 839 THR A CA 1
ATOM 6491 C C . THR A 1 839 ? 19.253 13.538 -18.812 1.00 73.56 839 THR A C 1
ATOM 6493 O O . THR A 1 839 ? 19.584 14.629 -18.354 1.00 73.56 839 THR A O 1
ATOM 6496 N N . VAL A 1 840 ? 18.041 13.298 -19.305 1.00 71.38 840 VAL A N 1
ATOM 6497 C CA . VAL A 1 840 ? 16.926 14.244 -19.314 1.00 71.38 840 VAL A CA 1
ATOM 6498 C C . VAL A 1 840 ? 15.945 13.836 -18.219 1.00 71.38 840 VAL A C 1
ATOM 6500 O O . VAL A 1 840 ? 14.934 13.174 -18.463 1.00 71.38 840 VAL A O 1
ATOM 6503 N N . MET A 1 841 ? 16.259 14.226 -16.984 1.00 68.19 841 MET A N 1
ATOM 6504 C CA . MET A 1 841 ? 15.327 14.148 -15.860 1.00 68.19 841 MET A CA 1
ATOM 6505 C C . MET A 1 841 ? 14.956 15.560 -15.416 1.00 68.19 841 MET A C 1
ATOM 6507 O O . MET A 1 841 ? 15.776 16.272 -14.843 1.00 68.19 841 MET A O 1
ATOM 6511 N N . ASN A 1 842 ? 13.707 15.941 -15.676 1.00 57.72 842 ASN A N 1
ATOM 6512 C CA . ASN A 1 842 ? 13.034 17.048 -15.010 1.00 57.72 842 ASN A CA 1
ATOM 6513 C C . ASN A 1 842 ? 11.648 16.557 -14.557 1.00 57.72 842 ASN A C 1
ATOM 6515 O O . ASN A 1 842 ? 11.083 15.646 -15.164 1.00 57.72 842 ASN A O 1
ATOM 6519 N N . LEU A 1 843 ? 11.144 17.147 -13.477 1.00 52.19 843 LEU A N 1
ATOM 6520 C CA . LEU A 1 843 ? 9.885 16.824 -12.805 1.00 52.19 843 LEU A CA 1
ATOM 6521 C C . LEU A 1 843 ? 8.817 17.916 -12.988 1.00 52.19 843 LEU A C 1
ATOM 6523 O O . LEU A 1 843 ? 7.677 17.741 -12.561 1.00 52.19 843 LEU A O 1
ATOM 6527 N N . GLU A 1 844 ? 9.166 19.045 -13.612 1.00 45.31 844 GLU A N 1
ATOM 6528 C CA . GLU A 1 844 ? 8.225 20.122 -13.931 1.00 45.31 844 GLU A CA 1
ATOM 6529 C C . GLU A 1 844 ? 7.183 19.657 -14.964 1.00 45.31 844 GLU A C 1
ATOM 6531 O O . GLU A 1 844 ? 7.442 19.622 -16.172 1.00 45.31 844 GLU A O 1
ATOM 6536 N N . LYS A 1 845 ? 5.978 19.311 -14.482 1.00 46.38 845 LYS A N 1
ATOM 6537 C CA . LYS A 1 845 ? 4.819 18.981 -15.327 1.00 46.38 845 LYS A CA 1
ATOM 6538 C C . LYS A 1 845 ? 4.580 20.095 -16.359 1.00 46.38 845 LYS A C 1
ATOM 6540 O O . LYS A 1 845 ? 4.459 21.264 -16.002 1.00 46.38 845 LYS A O 1
ATOM 6545 N N . GLY A 1 846 ? 4.459 19.719 -17.634 1.00 47.22 846 GLY A N 1
ATOM 6546 C CA . GLY A 1 846 ? 4.027 20.604 -18.724 1.00 47.22 846 GLY A CA 1
ATOM 6547 C C . GLY A 1 846 ? 5.116 21.064 -19.701 1.00 47.22 846 GLY A C 1
ATOM 6548 O O . GLY A 1 846 ? 4.781 21.378 -20.843 1.00 47.22 846 GLY A O 1
ATOM 6549 N N . ASN A 1 847 ? 6.407 21.045 -19.342 1.00 50.69 847 ASN A N 1
ATOM 6550 C CA . ASN A 1 847 ? 7.467 21.293 -20.329 1.00 50.69 847 ASN A CA 1
ATOM 6551 C C . ASN A 1 847 ? 7.912 19.976 -20.983 1.00 50.69 847 ASN A C 1
ATOM 6553 O O . ASN A 1 847 ? 8.701 19.223 -20.415 1.00 50.69 847 ASN A O 1
ATOM 6557 N N . THR A 1 848 ? 7.403 19.689 -22.184 1.00 59.78 848 THR A N 1
ATOM 6558 C CA . THR A 1 848 ? 7.607 18.389 -22.846 1.00 59.78 848 THR A CA 1
ATOM 6559 C C . THR A 1 848 ? 8.767 18.360 -23.843 1.00 59.78 848 THR A C 1
ATOM 6561 O O . THR A 1 848 ? 9.122 17.272 -24.292 1.00 59.78 848 THR A O 1
ATOM 6564 N N . GLN A 1 849 ? 9.371 19.490 -24.230 1.00 69.12 849 GLN A N 1
ATOM 6565 C CA . GLN A 1 849 ? 10.503 19.508 -25.171 1.00 69.12 849 GLN A CA 1
ATOM 6566 C C . GLN A 1 849 ? 11.825 19.770 -24.453 1.00 69.12 849 GLN A C 1
ATOM 6568 O O . GLN A 1 849 ? 12.020 20.814 -23.835 1.00 69.12 849 GLN A O 1
ATOM 6573 N N . TRP A 1 850 ? 12.754 18.827 -24.595 1.00 77.00 850 TRP A N 1
ATOM 6574 C CA . TRP A 1 850 ? 14.065 18.863 -23.959 1.00 77.00 850 TRP A CA 1
ATOM 6575 C C . TRP A 1 850 ? 15.183 18.604 -24.956 1.00 77.00 850 TRP A C 1
ATOM 6577 O O . TRP A 1 850 ? 14.968 18.042 -26.027 1.00 77.00 850 TRP A O 1
ATOM 6587 N N . LYS A 1 851 ? 16.401 18.982 -24.570 1.00 85.06 851 LYS A N 1
ATOM 6588 C CA . LYS A 1 851 ? 17.626 18.632 -25.284 1.00 85.06 851 LYS A CA 1
ATOM 6589 C C . LYS A 1 851 ? 18.558 17.863 -24.364 1.00 85.06 851 LYS A C 1
ATOM 6591 O O . LYS A 1 851 ? 18.905 18.358 -23.295 1.00 85.06 851 LYS A O 1
ATOM 6596 N N . ALA A 1 852 ? 19.001 16.691 -24.801 1.00 87.69 852 ALA A N 1
ATOM 6597 C CA . ALA A 1 852 ? 20.187 16.061 -24.243 1.00 87.69 852 ALA A CA 1
ATOM 6598 C C . ALA A 1 852 ? 21.412 16.586 -25.000 1.00 87.69 852 ALA A C 1
ATOM 6600 O O . ALA A 1 852 ? 21.495 16.417 -26.216 1.00 87.69 852 ALA A O 1
ATOM 6601 N N . THR A 1 853 ? 22.359 17.215 -24.302 1.00 88.00 853 THR A N 1
ATOM 6602 C CA . THR A 1 853 ? 23.635 17.650 -24.889 1.00 88.00 853 THR A CA 1
ATOM 6603 C C . THR A 1 853 ? 24.752 16.734 -24.403 1.00 88.00 853 THR A C 1
ATOM 6605 O O . THR A 1 853 ? 25.055 16.699 -23.211 1.00 88.00 853 THR A O 1
ATOM 6608 N N . VAL A 1 854 ? 25.380 16.007 -25.326 1.00 87.38 854 VAL A N 1
ATOM 6609 C CA . VAL A 1 854 ? 26.504 15.102 -25.058 1.00 87.38 854 VAL A CA 1
ATOM 6610 C C . VAL A 1 854 ? 27.774 15.690 -25.685 1.00 87.38 854 VAL A C 1
ATOM 6612 O O . VAL A 1 854 ? 27.831 15.829 -26.909 1.00 87.38 854 VAL A O 1
ATOM 6615 N N . PRO A 1 855 ? 28.815 16.039 -24.909 1.00 86.88 855 PRO A N 1
ATOM 6616 C CA . PRO A 1 855 ? 30.116 16.367 -25.484 1.00 86.88 855 PRO A CA 1
ATOM 6617 C C . PRO A 1 855 ? 30.748 15.101 -26.082 1.00 86.88 855 PRO A C 1
ATOM 6619 O O . PRO A 1 855 ? 30.685 14.040 -25.472 1.00 86.88 855 PRO A O 1
ATOM 6622 N N . LEU A 1 856 ? 31.397 15.212 -27.241 1.00 84.50 856 LEU A N 1
ATOM 6623 C CA . LEU A 1 856 ? 32.111 14.122 -27.920 1.00 84.50 856 LEU A CA 1
ATOM 6624 C C . LEU A 1 856 ? 33.611 14.472 -28.058 1.00 84.50 856 LEU A C 1
ATOM 6626 O O . LEU A 1 856 ? 34.085 14.806 -29.147 1.00 84.50 856 LEU A O 1
ATOM 6630 N N . PRO A 1 857 ? 34.378 14.470 -26.949 1.00 79.75 857 PRO A N 1
ATOM 6631 C CA . PRO A 1 857 ? 35.808 14.754 -26.960 1.00 79.75 857 PRO A CA 1
ATOM 6632 C C . PRO A 1 857 ? 36.598 13.663 -27.697 1.00 79.75 857 PRO A C 1
ATOM 6634 O O . PRO A 1 857 ? 36.308 12.477 -27.571 1.00 79.75 857 PRO A O 1
ATOM 6637 N N . GLY A 1 858 ? 37.651 14.069 -28.410 1.00 75.94 858 GLY A N 1
ATOM 6638 C CA . GLY A 1 858 ? 38.579 13.153 -29.084 1.00 75.94 858 GLY A CA 1
ATOM 6639 C C . GLY A 1 858 ? 38.228 12.801 -30.533 1.00 75.94 858 GLY A C 1
ATOM 6640 O O . GLY A 1 858 ? 39.025 12.129 -31.180 1.00 75.94 858 GLY A O 1
ATOM 6641 N N . LEU A 1 859 ? 37.098 13.278 -31.067 1.00 80.31 859 LEU A N 1
ATOM 6642 C CA . LEU A 1 859 ? 36.808 13.164 -32.498 1.00 80.31 859 LEU A CA 1
ATOM 6643 C C . LEU A 1 859 ? 37.722 14.095 -33.317 1.00 80.31 859 LEU A C 1
ATOM 6645 O O . LEU A 1 859 ? 37.866 15.279 -33.012 1.00 80.31 859 LEU A O 1
ATOM 6649 N N . GLU A 1 860 ? 38.332 13.547 -34.364 1.00 78.50 860 GLU A N 1
ATOM 6650 C CA . GLU A 1 860 ? 39.174 14.252 -35.333 1.00 78.50 860 GLU A CA 1
ATOM 6651 C C . GLU A 1 860 ? 38.296 14.996 -36.350 1.00 78.50 860 GLU A C 1
ATOM 6653 O O . GLU A 1 860 ? 37.205 14.534 -36.681 1.00 78.50 860 GLU A O 1
ATOM 6658 N N . SER A 1 861 ? 38.764 16.129 -36.877 1.00 79.69 861 SER A N 1
ATOM 6659 C CA . SER A 1 861 ? 38.074 16.899 -37.925 1.00 79.69 861 SER A CA 1
ATOM 6660 C C . SER A 1 861 ? 38.113 16.197 -39.290 1.00 79.69 861 SER A C 1
ATOM 6662 O O . SER A 1 861 ? 39.112 15.566 -39.633 1.00 79.69 861 SER A O 1
ATOM 6664 N N . ASN A 1 862 ? 37.084 16.405 -40.118 1.00 80.38 862 ASN A N 1
ATOM 6665 C CA . ASN A 1 862 ? 36.967 15.864 -41.484 1.00 80.38 862 ASN A CA 1
ATOM 6666 C C . ASN A 1 862 ? 37.050 14.324 -41.564 1.00 80.38 862 ASN A C 1
ATOM 6668 O O . ASN A 1 862 ? 37.699 13.766 -42.454 1.00 80.38 862 ASN A O 1
ATOM 6672 N N . ARG A 1 863 ? 36.431 13.630 -40.603 1.00 84.69 863 ARG A N 1
ATOM 6673 C CA . ARG A 1 863 ? 36.416 12.168 -40.507 1.00 84.69 863 ARG A CA 1
ATOM 6674 C C . ARG A 1 863 ? 35.000 11.654 -40.248 1.00 84.69 863 ARG A C 1
ATOM 6676 O O . ARG A 1 863 ? 34.222 12.276 -39.527 1.00 84.69 863 ARG A O 1
ATOM 6683 N N . SER A 1 864 ? 34.679 10.505 -40.837 1.00 87.38 864 SER A N 1
ATOM 6684 C CA . SER A 1 864 ? 33.450 9.767 -40.546 1.00 87.38 864 SER A CA 1
ATOM 6685 C C . SER A 1 864 ? 33.637 8.834 -39.349 1.00 87.38 864 SER A C 1
ATOM 6687 O O . SER A 1 864 ? 34.684 8.193 -39.227 1.00 87.38 864 SER A O 1
ATOM 6689 N N . TYR A 1 865 ? 32.605 8.745 -38.515 1.00 87.50 865 TYR A N 1
ATOM 6690 C CA . TYR A 1 865 ? 32.516 7.881 -37.340 1.00 87.50 865 TYR A CA 1
ATOM 6691 C C . TYR A 1 865 ? 31.169 7.159 -37.325 1.00 87.50 865 TYR A C 1
ATOM 6693 O O . TYR A 1 865 ? 30.140 7.769 -37.621 1.00 87.50 865 TYR A O 1
ATOM 6701 N N . ASP A 1 866 ? 31.156 5.890 -36.933 1.00 89.94 866 ASP A N 1
ATOM 6702 C CA . ASP A 1 866 ? 29.915 5.226 -36.534 1.00 89.94 866 ASP A CA 1
ATOM 6703 C C . ASP A 1 866 ? 29.473 5.788 -35.178 1.00 89.94 866 ASP A C 1
ATOM 6705 O O . ASP A 1 866 ? 30.280 5.917 -34.257 1.00 89.94 866 ASP A O 1
ATOM 6709 N N . LEU A 1 867 ? 28.190 6.126 -35.060 1.00 89.94 867 LEU A N 1
ATOM 6710 C CA . LEU A 1 867 ? 27.573 6.684 -33.860 1.00 89.94 867 LEU A CA 1
ATOM 6711 C C . LEU A 1 867 ? 26.526 5.704 -33.330 1.00 89.94 867 LEU A C 1
ATOM 6713 O O . LEU A 1 867 ? 25.577 5.373 -34.042 1.00 89.94 867 LEU A O 1
ATOM 6717 N N . TRP A 1 868 ? 26.667 5.296 -32.069 1.00 91.19 868 TRP A N 1
ATOM 6718 C CA . TRP A 1 868 ? 25.657 4.531 -31.338 1.00 91.19 868 TRP A CA 1
ATOM 6719 C C . TRP A 1 868 ? 25.067 5.372 -30.209 1.00 91.19 868 TRP A C 1
ATOM 6721 O O . TRP A 1 868 ? 25.789 6.065 -29.491 1.00 91.19 868 TRP A O 1
ATOM 6731 N N . ILE A 1 869 ? 23.751 5.286 -30.038 1.00 92.88 869 ILE A N 1
ATOM 6732 C CA . ILE A 1 869 ? 22.991 5.943 -28.975 1.00 92.88 869 ILE A CA 1
ATOM 6733 C C . ILE A 1 869 ? 22.087 4.876 -28.346 1.00 92.88 869 ILE A C 1
ATOM 6735 O O . ILE A 1 869 ? 21.043 4.536 -28.906 1.00 92.88 869 ILE A O 1
ATOM 6739 N N . LEU A 1 870 ? 22.476 4.344 -27.186 1.00 93.12 870 LEU A N 1
ATOM 6740 C CA . LEU A 1 870 ? 21.582 3.533 -26.358 1.00 93.12 870 LEU A CA 1
ATOM 6741 C C . LEU A 1 870 ? 20.634 4.478 -25.614 1.00 93.12 870 LEU A C 1
ATOM 6743 O O . LEU A 1 870 ? 21.054 5.252 -24.752 1.00 93.12 870 LEU A O 1
ATOM 6747 N N . SER A 1 871 ? 19.363 4.420 -25.986 1.00 94.31 871 SER A N 1
ATOM 6748 C CA . SER A 1 871 ? 18.250 5.158 -25.400 1.00 94.31 871 SER A CA 1
ATOM 6749 C C . SER A 1 871 ? 17.619 4.298 -24.306 1.00 94.31 871 SER A C 1
ATOM 6751 O O . SER A 1 871 ? 17.123 3.214 -24.604 1.00 94.31 871 SER A O 1
ATOM 6753 N N . GLU A 1 872 ? 17.652 4.769 -23.058 1.00 93.00 872 GLU A N 1
ATOM 6754 C CA . GLU A 1 872 ? 17.013 4.135 -21.897 1.00 93.00 872 GLU A CA 1
ATOM 6755 C C . GLU A 1 872 ? 15.812 4.976 -21.437 1.00 93.00 872 GLU A C 1
ATOM 6757 O O . GLU A 1 872 ? 15.970 6.115 -20.985 1.00 93.00 872 GLU A O 1
ATOM 6762 N N . SER A 1 873 ? 14.611 4.418 -21.573 1.00 91.88 873 SER A N 1
ATOM 6763 C CA . SER A 1 873 ? 13.367 5.005 -21.077 1.00 91.88 873 SER A CA 1
ATOM 6764 C C . SER A 1 873 ? 13.259 4.791 -19.565 1.00 91.88 873 SER A C 1
ATOM 6766 O O . SER A 1 873 ? 13.478 3.691 -19.065 1.00 91.88 873 SER A O 1
ATOM 6768 N N . LEU A 1 874 ? 12.907 5.830 -18.808 1.00 89.62 874 LEU A N 1
ATOM 6769 C CA . LEU A 1 874 ? 12.652 5.736 -17.365 1.00 89.62 874 LEU A CA 1
ATOM 6770 C C . LEU A 1 874 ? 11.146 5.774 -17.080 1.00 89.62 874 LEU A C 1
ATOM 6772 O O . LEU A 1 874 ? 10.701 6.483 -16.179 1.00 89.62 874 LEU A O 1
ATOM 6776 N N . GLY A 1 875 ? 10.372 5.029 -17.871 1.00 89.44 875 GLY A N 1
ATOM 6777 C CA . GLY A 1 875 ? 8.914 4.963 -17.794 1.00 89.44 875 GLY A CA 1
ATOM 6778 C C . GLY A 1 875 ? 8.180 6.015 -18.635 1.00 89.44 875 GLY A C 1
ATOM 6779 O O . GLY A 1 875 ? 8.683 7.102 -18.935 1.00 89.44 875 GLY A O 1
ATOM 6780 N N . VAL A 1 876 ? 6.943 5.681 -19.006 1.00 88.56 876 VAL A N 1
ATOM 6781 C CA . VAL A 1 876 ? 6.014 6.577 -19.717 1.00 88.56 876 VAL A CA 1
ATOM 6782 C C . VAL A 1 876 ? 5.241 7.430 -18.711 1.00 88.56 876 VAL A C 1
ATOM 6784 O O . VAL A 1 876 ? 4.983 7.000 -17.587 1.00 88.56 876 VAL A O 1
ATOM 6787 N N . GLU A 1 877 ? 4.916 8.663 -19.090 1.00 85.94 877 GLU A N 1
ATOM 6788 C CA . GLU A 1 877 ? 4.167 9.602 -18.247 1.00 85.94 877 GLU A CA 1
ATOM 6789 C C . GLU A 1 877 ? 2.742 9.082 -17.993 1.00 85.94 877 GLU A C 1
ATOM 6791 O O . GLU A 1 877 ? 2.114 8.514 -18.884 1.00 85.94 877 GLU A O 1
ATOM 6796 N N . ASN A 1 878 ? 2.247 9.229 -16.760 1.00 87.31 878 ASN A N 1
ATOM 6797 C CA . ASN A 1 878 ? 0.942 8.707 -16.344 1.00 87.31 878 ASN A CA 1
ATOM 6798 C C . ASN A 1 878 ? -0.187 9.747 -16.364 1.00 87.31 878 ASN A C 1
ATOM 6800 O O . ASN A 1 878 ? -1.347 9.356 -16.344 1.00 87.31 878 ASN A O 1
ATOM 6804 N N . GLY A 1 879 ? 0.128 11.044 -16.418 1.00 75.31 879 GLY A N 1
ATOM 6805 C CA . GLY A 1 879 ? -0.870 12.106 -16.552 1.00 75.31 879 GLY A CA 1
ATOM 6806 C C . GLY A 1 879 ? -1.317 12.280 -18.004 1.00 75.31 879 GLY A C 1
ATOM 6807 O O . GLY A 1 879 ? -0.481 12.513 -18.872 1.00 75.31 879 GLY A O 1
ATOM 6808 N N . MET A 1 880 ? -2.627 12.208 -18.256 1.00 72.25 880 MET A N 1
ATOM 6809 C CA . MET A 1 880 ? -3.212 12.277 -19.602 1.00 72.25 880 MET A CA 1
ATOM 6810 C C . MET A 1 880 ? -4.249 13.394 -19.737 1.00 72.25 880 MET A C 1
ATOM 6812 O O . MET A 1 880 ? -5.104 13.566 -18.864 1.00 72.25 880 MET A O 1
ATOM 6816 N N . LEU A 1 881 ? -4.193 14.117 -20.858 1.00 68.25 881 LEU A N 1
ATOM 6817 C CA . LEU A 1 881 ? -5.149 15.162 -21.227 1.00 68.25 881 LEU A CA 1
ATOM 6818 C C . LEU A 1 881 ? -6.391 14.554 -21.901 1.00 68.25 881 LEU A C 1
ATOM 6820 O O . LEU A 1 881 ? -6.260 13.722 -22.798 1.00 68.25 881 LEU A O 1
ATOM 6824 N N . SER A 1 882 ? -7.582 15.011 -21.505 1.00 77.31 882 SER A N 1
ATOM 6825 C CA . SER A 1 882 ? -8.842 14.668 -22.181 1.00 77.31 882 SER A CA 1
ATOM 6826 C C . SER A 1 882 ? -8.830 15.142 -23.639 1.00 77.31 882 SER A C 1
ATOM 6828 O O . SER A 1 882 ? -8.393 16.256 -23.936 1.00 77.31 882 SER A O 1
ATOM 6830 N N . GLY A 1 883 ? -9.298 14.293 -24.556 1.00 71.62 883 GLY A N 1
ATOM 6831 C CA . GLY A 1 883 ? -9.571 14.641 -25.955 1.00 71.62 883 GLY A CA 1
ATOM 6832 C C . GLY A 1 883 ? -8.337 14.876 -26.835 1.00 71.62 883 GLY A C 1
ATOM 6833 O O . GLY A 1 883 ? -8.482 15.118 -28.034 1.00 71.62 883 GLY A O 1
ATOM 6834 N N . ALA A 1 884 ? -7.121 14.779 -26.288 1.00 73.62 884 ALA A N 1
ATOM 6835 C CA . ALA A 1 884 ? -5.885 14.932 -27.050 1.00 73.62 884 ALA A CA 1
ATOM 6836 C C . ALA A 1 884 ? -5.732 13.799 -28.095 1.00 73.62 884 ALA A C 1
ATOM 6838 O O . ALA A 1 884 ? -5.874 12.627 -27.731 1.00 73.62 884 ALA A O 1
ATOM 6839 N N . PRO A 1 885 ? -5.422 14.091 -29.379 1.00 78.81 885 PRO A N 1
ATOM 6840 C CA . PRO A 1 885 ? -5.249 13.049 -30.391 1.00 78.81 885 PRO A CA 1
ATOM 6841 C C . PRO A 1 885 ? -3.986 12.224 -30.121 1.00 78.81 885 PRO A C 1
ATOM 6843 O O . PRO A 1 885 ? -2.862 12.741 -30.153 1.00 78.81 885 PRO A O 1
ATOM 6846 N N . ALA A 1 886 ? -4.171 10.924 -29.896 1.00 79.50 886 ALA A N 1
ATOM 6847 C CA . ALA A 1 886 ? -3.183 10.046 -29.276 1.00 79.50 886 ALA A CA 1
ATOM 6848 C C . ALA A 1 886 ? -1.818 10.015 -29.989 1.00 79.50 886 ALA A C 1
ATOM 6850 O O . ALA A 1 886 ? -0.773 10.108 -29.349 1.00 79.50 886 ALA A O 1
ATOM 6851 N N . LYS A 1 887 ? -1.813 9.964 -31.327 1.00 76.69 887 LYS A N 1
ATOM 6852 C CA . LYS A 1 887 ? -0.585 9.921 -32.151 1.00 76.69 887 LYS A CA 1
ATOM 6853 C C . LYS A 1 887 ? 0.256 11.198 -32.115 1.00 76.69 887 LYS A C 1
ATOM 6855 O O . LYS A 1 887 ? 1.399 11.192 -32.568 1.00 76.69 887 LYS A O 1
ATOM 6860 N N . THR A 1 888 ? -0.305 12.298 -31.620 1.00 74.62 888 THR A N 1
ATOM 6861 C CA . THR A 1 888 ? 0.378 13.598 -31.508 1.00 74.62 888 THR A CA 1
ATOM 6862 C C . THR A 1 888 ? 0.677 14.008 -30.070 1.00 74.62 888 THR A C 1
ATOM 6864 O O . THR A 1 888 ? 1.344 15.021 -29.869 1.00 74.62 888 THR A O 1
ATOM 6867 N N . GLU A 1 889 ? 0.212 13.235 -29.088 1.00 80.06 889 GLU A N 1
ATOM 6868 C CA . GLU A 1 889 ? 0.346 13.535 -27.665 1.00 80.06 889 GLU A CA 1
ATOM 6869 C C . GLU A 1 889 ? 1.831 13.485 -27.224 1.00 80.06 889 GLU A C 1
ATOM 6871 O O . GLU A 1 889 ? 2.463 12.427 -27.298 1.00 80.06 889 GLU A O 1
ATOM 6876 N N . PRO A 1 890 ? 2.435 14.613 -26.788 1.00 79.44 890 PRO A N 1
ATOM 6877 C CA . PRO A 1 890 ? 3.860 14.690 -26.458 1.00 79.44 890 PRO A CA 1
ATOM 6878 C C . PRO A 1 890 ? 4.362 13.720 -25.382 1.00 79.44 890 PRO A C 1
ATOM 6880 O O . PRO A 1 890 ? 5.534 13.338 -25.438 1.00 79.44 890 PRO A O 1
ATOM 6883 N N . SER A 1 891 ? 3.512 13.341 -24.423 1.00 75.88 891 SER A N 1
ATOM 6884 C CA . SER A 1 891 ? 3.830 12.387 -23.346 1.00 75.88 891 SER A CA 1
ATOM 6885 C C . SER A 1 891 ? 3.962 10.932 -23.836 1.00 75.88 891 SER A C 1
ATOM 6887 O O . SER A 1 891 ? 4.629 10.113 -23.196 1.00 75.88 891 SER A O 1
ATOM 6889 N N . LEU A 1 892 ? 3.408 10.630 -25.019 1.00 83.50 892 LEU A N 1
ATOM 6890 C CA . LEU A 1 892 ? 3.403 9.322 -25.691 1.00 83.50 892 LEU A CA 1
ATOM 6891 C C . LEU A 1 892 ? 4.532 9.135 -26.720 1.00 83.50 892 LEU A C 1
ATOM 6893 O O . LEU A 1 892 ? 4.436 8.341 -27.663 1.00 83.50 892 LEU A O 1
ATOM 6897 N N . GLN A 1 893 ? 5.632 9.853 -26.512 1.00 87.12 893 GLN A N 1
ATOM 6898 C CA . GLN A 1 893 ? 6.866 9.753 -27.286 1.00 87.12 893 GLN A CA 1
ATOM 6899 C C . GLN A 1 893 ? 8.050 9.676 -26.313 1.00 87.12 893 GLN A C 1
ATOM 6901 O O . GLN A 1 893 ? 8.042 10.343 -25.282 1.00 87.12 893 GLN A O 1
ATOM 6906 N N . LYS A 1 894 ? 9.093 8.903 -26.628 1.00 90.62 894 LYS A N 1
ATOM 6907 C CA . LYS A 1 894 ? 10.356 8.856 -25.856 1.00 90.62 894 LYS A CA 1
ATOM 6908 C C . LYS A 1 894 ? 11.555 8.730 -26.804 1.00 90.62 894 LYS A C 1
ATOM 6910 O O . LYS A 1 894 ? 11.386 8.592 -28.015 1.00 90.62 894 LYS A O 1
ATOM 6915 N N . GLY A 1 895 ? 12.773 8.786 -26.274 1.00 92.69 895 GLY A N 1
ATOM 6916 C CA . GLY A 1 895 ? 14.005 8.766 -27.062 1.00 92.69 895 GLY A CA 1
ATOM 6917 C C . GLY A 1 895 ? 14.127 9.961 -28.004 1.00 92.69 895 GLY A C 1
ATOM 6918 O O . GLY A 1 895 ? 13.918 11.105 -27.599 1.00 92.69 895 GLY A O 1
ATOM 6919 N N . ILE A 1 896 ? 14.504 9.695 -29.255 1.00 93.94 896 ILE A N 1
ATOM 6920 C CA . ILE A 1 896 ? 14.742 10.737 -30.258 1.00 93.94 896 ILE A CA 1
ATOM 6921 C C . ILE A 1 896 ? 13.409 11.136 -30.900 1.00 93.94 896 ILE A C 1
ATOM 6923 O O . ILE A 1 896 ? 12.854 10.379 -31.693 1.00 93.94 896 ILE A O 1
ATOM 6927 N N . VAL A 1 897 ? 12.904 12.329 -30.570 1.00 91.31 897 VAL A N 1
ATOM 6928 C CA . VAL A 1 897 ? 11.576 12.803 -31.021 1.00 91.31 897 VAL A CA 1
ATOM 6929 C C . VAL A 1 897 ? 11.649 14.004 -31.968 1.00 91.31 897 VAL A C 1
ATOM 6931 O O . VAL A 1 897 ? 10.773 14.190 -32.812 1.00 91.31 897 VAL A O 1
ATOM 6934 N N . GLY A 1 898 ? 12.699 14.822 -31.855 1.00 90.38 898 GLY A N 1
ATOM 6935 C CA . GLY A 1 898 ? 12.904 16.013 -32.679 1.00 90.38 898 GLY A CA 1
ATOM 6936 C C . GLY A 1 898 ? 14.073 15.852 -33.647 1.00 90.38 898 GLY A C 1
ATOM 6937 O O . GLY A 1 898 ? 14.128 14.892 -34.415 1.00 90.38 898 GLY A O 1
ATOM 6938 N N . ASP A 1 899 ? 14.965 16.832 -33.667 1.00 92.56 899 ASP A N 1
ATOM 6939 C CA . ASP A 1 899 ? 16.217 16.819 -34.419 1.00 92.56 899 ASP A CA 1
ATOM 6940 C C . ASP A 1 899 ? 17.339 16.084 -33.662 1.00 92.56 899 ASP A C 1
ATOM 6942 O O . ASP A 1 899 ? 17.284 15.902 -32.443 1.00 92.56 899 ASP A O 1
ATOM 6946 N N . VAL A 1 900 ? 18.402 15.738 -34.384 1.00 93.31 900 VAL A N 1
ATOM 6947 C CA . VAL A 1 900 ? 19.690 15.333 -33.810 1.00 93.31 900 VAL A CA 1
ATOM 6948 C C . VAL A 1 900 ? 20.750 16.195 -34.475 1.00 93.31 900 VAL A C 1
ATOM 6950 O O . VAL A 1 900 ? 20.779 16.268 -35.703 1.00 93.31 900 VAL A O 1
ATOM 6953 N N . ARG A 1 901 ? 21.604 16.872 -33.702 1.00 92.44 901 ARG A N 1
ATOM 6954 C CA . ARG A 1 901 ? 22.547 17.867 -34.239 1.00 92.44 901 ARG A CA 1
ATOM 6955 C C . ARG A 1 901 ? 23.972 17.606 -33.793 1.00 92.44 901 ARG A C 1
ATOM 6957 O O . ARG A 1 901 ? 24.232 17.536 -32.598 1.00 92.44 901 ARG A O 1
ATOM 6964 N N . LEU A 1 902 ? 24.906 17.570 -34.737 1.00 89.44 902 LEU A N 1
ATOM 6965 C CA . LEU A 1 902 ? 26.339 17.595 -34.460 1.00 89.44 902 LEU A CA 1
ATOM 6966 C C . LEU A 1 902 ? 26.845 19.025 -34.685 1.00 89.44 902 LEU A C 1
ATOM 6968 O O . LEU A 1 902 ? 26.757 19.543 -35.795 1.00 89.44 902 LEU A O 1
ATOM 6972 N N . ASN A 1 903 ? 27.337 19.697 -33.640 1.00 85.38 903 ASN A N 1
ATOM 6973 C CA . ASN A 1 903 ? 27.802 21.095 -33.715 1.00 85.38 903 ASN A CA 1
ATOM 6974 C C . ASN A 1 903 ? 26.793 22.047 -34.404 1.00 85.38 903 ASN A C 1
ATOM 6976 O O . ASN A 1 903 ? 27.154 22.833 -35.280 1.00 85.38 903 ASN A O 1
ATOM 6980 N N . ASN A 1 904 ? 25.517 21.959 -34.010 1.00 84.25 904 ASN A N 1
ATOM 6981 C CA . ASN A 1 904 ? 24.359 22.663 -34.590 1.00 84.25 904 ASN A CA 1
ATOM 6982 C C . ASN A 1 904 ? 23.965 22.280 -36.034 1.00 84.25 904 ASN A C 1
ATOM 6984 O O . ASN A 1 904 ? 22.958 22.791 -36.523 1.00 84.25 904 ASN A O 1
ATOM 6988 N N . GLN A 1 905 ? 24.680 21.379 -36.713 1.00 88.31 905 GLN A N 1
ATOM 6989 C CA . GLN A 1 905 ? 24.257 20.834 -38.008 1.00 88.31 905 GLN A CA 1
ATOM 6990 C C . GLN A 1 905 ? 23.336 19.628 -37.792 1.00 88.31 905 GLN A C 1
ATOM 6992 O O . GLN A 1 905 ? 23.709 18.701 -37.075 1.00 88.31 905 GLN A O 1
ATOM 6997 N N . SER A 1 906 ? 22.144 19.630 -38.396 1.00 92.00 906 SER A N 1
ATOM 6998 C CA . SER A 1 906 ? 21.220 18.491 -38.317 1.00 92.00 906 SER A CA 1
ATOM 6999 C C . SER A 1 906 ? 21.792 17.262 -39.028 1.00 92.00 906 SER A C 1
ATOM 7001 O O . SER A 1 906 ? 22.239 17.348 -40.170 1.00 92.00 906 SER A O 1
ATOM 7003 N N . ILE A 1 907 ? 21.719 16.120 -38.347 1.00 92.06 907 ILE A N 1
ATOM 7004 C CA . ILE A 1 907 ? 21.988 14.770 -38.859 1.00 92.06 907 ILE A CA 1
ATOM 7005 C C . ILE A 1 907 ? 20.724 13.889 -38.790 1.00 92.06 907 ILE A C 1
ATOM 7007 O O . ILE A 1 907 ? 20.805 12.662 -38.822 1.00 92.06 907 ILE A O 1
ATOM 7011 N N . LYS A 1 908 ? 19.535 14.504 -38.663 1.00 89.88 908 LYS A N 1
ATOM 7012 C CA . LYS A 1 908 ? 18.255 13.779 -38.593 1.00 89.88 908 LYS A CA 1
ATOM 7013 C C . LYS A 1 908 ? 17.975 12.980 -39.866 1.00 89.88 908 LYS A C 1
ATOM 7015 O O . LYS A 1 908 ? 17.446 11.879 -39.776 1.00 89.88 908 LYS A O 1
ATOM 7020 N N . GLU A 1 909 ? 18.315 13.532 -41.027 1.00 91.94 909 GLU A N 1
ATOM 7021 C CA . GLU A 1 909 ? 18.196 12.858 -42.321 1.00 91.94 909 GLU A CA 1
ATOM 7022 C C . GLU A 1 909 ? 19.483 12.066 -42.598 1.00 91.94 909 GLU A C 1
ATOM 7024 O O . GLU A 1 909 ? 20.564 12.652 -42.660 1.00 91.94 909 GLU A O 1
ATOM 7029 N N . GLY A 1 910 ? 19.381 10.749 -42.774 1.00 87.88 910 GLY A N 1
ATOM 7030 C CA . GLY A 1 910 ? 20.529 9.867 -43.011 1.00 87.88 910 GLY A CA 1
ATOM 7031 C C . GLY A 1 910 ? 20.152 8.393 -42.885 1.00 87.88 910 GLY A C 1
ATOM 7032 O O . GLY A 1 910 ? 18.998 8.073 -42.615 1.00 87.88 910 GLY A O 1
ATOM 7033 N N . ASP A 1 911 ? 21.105 7.481 -43.058 1.00 93.50 911 ASP A N 1
ATOM 7034 C CA . ASP A 1 911 ? 20.847 6.057 -42.828 1.00 93.50 911 ASP A CA 1
ATOM 7035 C C . ASP A 1 911 ? 20.810 5.778 -41.315 1.00 93.50 911 ASP A C 1
ATOM 7037 O O . ASP A 1 911 ? 21.842 5.792 -40.636 1.00 93.50 911 ASP A O 1
ATOM 7041 N N . TRP A 1 912 ? 19.609 5.547 -40.776 1.00 96.31 912 TRP A N 1
ATOM 7042 C CA . TRP A 1 912 ? 19.381 5.198 -39.373 1.00 96.31 912 TRP A CA 1
ATOM 7043 C C . TRP A 1 912 ? 18.957 3.735 -39.238 1.00 96.31 912 TRP A C 1
ATOM 7045 O O . TRP A 1 912 ? 18.052 3.258 -39.925 1.00 96.31 912 TRP A O 1
ATOM 7055 N N . SER A 1 913 ? 19.587 3.035 -38.298 1.00 95.50 913 SER A N 1
ATOM 7056 C CA . SER A 1 913 ? 19.289 1.650 -37.935 1.00 95.50 913 SER A CA 1
ATOM 7057 C C . SER A 1 913 ? 18.979 1.581 -36.442 1.00 95.50 913 SER A C 1
ATOM 7059 O O . SER A 1 913 ? 19.721 2.132 -35.633 1.00 95.50 913 SER A O 1
ATOM 7061 N N . MET A 1 914 ? 17.864 0.965 -36.064 1.00 95.94 914 MET A N 1
ATOM 7062 C CA . MET A 1 914 ? 17.331 0.962 -34.700 1.00 95.94 914 MET A CA 1
ATOM 7063 C C . MET A 1 914 ? 17.060 -0.466 -34.235 1.00 95.94 914 MET A C 1
ATOM 7065 O O . MET A 1 914 ? 16.431 -1.238 -34.954 1.00 95.94 914 MET A O 1
ATOM 7069 N N . VAL A 1 915 ? 17.525 -0.811 -33.036 1.00 93.81 915 VAL A N 1
ATOM 7070 C CA . VAL A 1 915 ? 17.434 -2.161 -32.459 1.00 93.81 915 VAL A CA 1
ATOM 7071 C C . VAL A 1 915 ? 16.557 -2.135 -31.207 1.00 93.81 915 VAL A C 1
ATOM 7073 O O . VAL A 1 915 ? 16.804 -1.319 -30.315 1.00 93.81 915 VAL A O 1
ATOM 7076 N N . LYS A 1 916 ? 15.555 -3.022 -31.138 1.00 93.00 916 LYS A N 1
ATOM 7077 C CA . LYS A 1 916 ? 14.679 -3.202 -29.963 1.00 93.00 916 LYS A CA 1
ATOM 7078 C C . LYS A 1 916 ? 15.371 -4.069 -28.902 1.00 93.00 916 LYS A C 1
ATOM 7080 O O . LYS A 1 916 ? 15.787 -5.186 -29.215 1.00 93.00 916 LYS A O 1
ATOM 7085 N N . GLY A 1 917 ? 15.426 -3.581 -27.663 1.00 91.56 917 GLY A N 1
ATOM 7086 C CA . GLY A 1 917 ? 15.892 -4.322 -26.486 1.00 91.56 917 GLY A CA 1
ATOM 7087 C C . GLY A 1 917 ? 17.390 -4.625 -26.456 1.00 91.56 917 GLY A C 1
ATOM 7088 O O . GLY A 1 917 ? 18.183 -4.067 -27.221 1.00 91.56 917 GLY A O 1
ATOM 7089 N N . LEU A 1 918 ? 17.766 -5.524 -25.546 1.00 90.12 918 LEU A N 1
ATOM 7090 C CA . LEU A 1 918 ? 19.138 -6.001 -25.318 1.00 90.12 918 LEU A CA 1
ATOM 7091 C C . LEU A 1 918 ? 19.296 -7.485 -25.717 1.00 90.12 918 LEU A C 1
ATOM 7093 O O . LEU A 1 918 ? 18.351 -8.262 -25.586 1.00 90.12 918 LEU A O 1
ATOM 7097 N N . ASP A 1 919 ? 20.491 -7.926 -26.129 1.00 87.50 919 ASP A N 1
ATOM 7098 C CA . ASP A 1 919 ? 20.803 -9.347 -26.402 1.00 87.50 919 ASP A CA 1
ATOM 7099 C C . ASP A 1 919 ? 20.536 -10.226 -25.171 1.00 87.50 919 ASP A C 1
ATOM 7101 O O . ASP A 1 919 ? 20.004 -11.331 -25.290 1.00 87.50 919 ASP A O 1
ATOM 7105 N N . GLY A 1 920 ? 20.850 -9.713 -23.976 1.00 83.62 920 GLY A N 1
ATOM 7106 C CA . GLY A 1 920 ? 20.511 -10.378 -22.717 1.00 83.62 920 GLY A CA 1
ATOM 7107 C C . GLY A 1 920 ? 19.012 -10.621 -22.520 1.00 83.62 920 GLY A C 1
ATOM 7108 O O . GLY A 1 920 ? 18.647 -11.709 -22.081 1.00 83.62 920 GLY A O 1
ATOM 7109 N N . GLU A 1 921 ? 18.165 -9.651 -22.879 1.00 85.88 921 GLU A N 1
ATOM 7110 C CA . GLU A 1 921 ? 16.702 -9.754 -22.780 1.00 85.88 921 GLU A CA 1
ATOM 7111 C C . GLU A 1 921 ? 16.146 -10.710 -23.846 1.00 85.88 921 GLU A C 1
ATOM 7113 O O . GLU A 1 921 ? 15.460 -11.676 -23.521 1.00 85.88 921 GLU A O 1
ATOM 7118 N N . VAL A 1 922 ? 16.487 -10.470 -25.118 1.00 80.81 922 VAL A N 1
ATOM 7119 C CA . VAL A 1 922 ? 15.888 -11.148 -26.281 1.00 80.81 922 VAL A CA 1
ATOM 7120 C C . VAL A 1 922 ? 16.292 -12.620 -26.374 1.00 80.81 922 VAL A C 1
ATOM 7122 O O . VAL A 1 922 ? 15.444 -13.477 -26.613 1.00 80.81 922 VAL A O 1
ATOM 7125 N N . ASN A 1 923 ? 17.575 -12.936 -26.177 1.00 75.19 923 ASN A N 1
ATOM 7126 C CA . ASN A 1 923 ? 18.088 -14.304 -26.320 1.00 75.19 923 ASN A CA 1
ATOM 7127 C C . ASN A 1 923 ? 18.092 -15.093 -24.995 1.00 75.19 923 ASN A C 1
ATOM 7129 O O . ASN A 1 923 ? 18.591 -16.218 -24.952 1.00 75.19 923 ASN A O 1
ATOM 7133 N N . ASN A 1 924 ? 17.559 -14.514 -23.908 1.00 68.25 924 ASN A N 1
ATOM 7134 C CA . ASN A 1 924 ? 17.631 -15.043 -22.538 1.00 68.25 924 ASN A CA 1
ATOM 7135 C C . ASN A 1 924 ? 19.071 -15.410 -22.100 1.00 68.25 924 ASN A C 1
ATOM 7137 O O . ASN A 1 924 ? 19.305 -16.293 -21.273 1.00 68.25 924 ASN A O 1
ATOM 7141 N N . SER A 1 925 ? 20.064 -14.691 -22.633 1.00 65.56 925 SER A N 1
ATOM 7142 C CA . SER A 1 925 ? 21.491 -14.846 -22.308 1.00 65.56 925 SER A CA 1
ATOM 7143 C C . SER A 1 925 ? 21.841 -14.324 -20.902 1.00 65.56 925 SER A C 1
ATOM 7145 O O . SER A 1 925 ? 23.016 -14.228 -20.547 1.00 65.56 925 SER A O 1
ATOM 7147 N N . LEU A 1 926 ? 20.844 -13.954 -20.087 1.00 65.62 926 LEU A N 1
ATOM 7148 C CA . LEU A 1 926 ? 20.955 -13.317 -18.763 1.00 65.62 926 LEU A CA 1
ATOM 7149 C C . LEU A 1 926 ? 21.947 -14.007 -17.811 1.00 65.62 926 LEU A C 1
ATOM 7151 O O . LEU A 1 926 ? 22.538 -13.348 -16.963 1.00 65.62 926 LEU A O 1
ATOM 7155 N N . MET A 1 927 ? 22.132 -15.319 -17.970 1.00 63.06 927 MET A N 1
ATOM 7156 C CA . MET A 1 927 ? 22.863 -16.200 -17.052 1.00 63.06 927 MET A CA 1
ATOM 7157 C C . MET A 1 927 ? 24.197 -16.724 -17.626 1.00 63.06 927 MET A C 1
ATOM 7159 O O . MET A 1 927 ? 24.878 -17.511 -16.971 1.00 63.06 927 MET A O 1
ATOM 7163 N N . THR A 1 928 ? 24.576 -16.332 -18.850 1.00 63.53 928 THR A N 1
ATOM 7164 C CA . THR A 1 928 ? 25.815 -16.792 -19.509 1.00 63.53 928 THR A CA 1
ATOM 7165 C C . THR A 1 928 ? 26.896 -15.714 -19.497 1.00 63.53 928 THR A C 1
ATOM 7167 O O . THR A 1 928 ? 26.687 -14.610 -20.017 1.00 63.53 928 THR A O 1
ATOM 7170 N N . SER A 1 929 ? 28.068 -16.047 -18.952 1.00 64.88 929 SER A N 1
ATOM 7171 C CA . SER A 1 929 ? 29.228 -15.160 -18.868 1.00 64.88 929 SER A CA 1
ATOM 7172 C C . SER A 1 929 ? 30.316 -15.505 -19.888 1.00 64.88 929 SER A C 1
ATOM 7174 O O . SER A 1 929 ? 30.676 -16.666 -20.068 1.00 64.88 929 SER A O 1
ATOM 7176 N N . ASP A 1 930 ? 30.866 -14.468 -20.527 1.00 64.62 930 ASP A N 1
ATOM 7177 C CA . ASP A 1 930 ? 31.985 -14.599 -21.472 1.00 64.62 930 ASP A CA 1
ATOM 7178 C C . ASP A 1 930 ? 33.352 -14.448 -20.754 1.00 64.62 930 ASP A C 1
ATOM 7180 O O . ASP A 1 930 ? 34.363 -14.964 -21.233 1.00 64.62 930 ASP A O 1
ATOM 7184 N N . THR A 1 931 ? 33.409 -13.759 -19.599 1.00 67.44 931 THR A N 1
ATOM 7185 C CA . THR A 1 931 ? 34.658 -13.471 -18.853 1.00 67.44 931 THR A CA 1
ATOM 7186 C C . THR A 1 931 ? 34.472 -13.319 -17.328 1.00 67.44 931 THR A C 1
ATOM 7188 O O . THR A 1 931 ? 33.404 -12.893 -16.883 1.00 67.44 931 THR A O 1
ATOM 7191 N N . PRO A 1 932 ? 35.517 -13.572 -16.505 1.00 66.69 932 PRO A N 1
ATOM 7192 C CA . PRO A 1 932 ? 35.600 -13.074 -15.124 1.00 66.69 932 PRO A CA 1
ATOM 7193 C C . PRO A 1 932 ? 35.511 -11.538 -15.055 1.00 66.69 932 PRO A C 1
ATOM 7195 O O . PRO A 1 932 ? 35.893 -10.854 -16.005 1.00 66.69 932 PRO A O 1
ATOM 7198 N N . CYS A 1 933 ? 35.009 -10.980 -13.949 1.00 65.38 933 CYS A N 1
ATOM 7199 C CA . CYS A 1 933 ? 34.667 -9.556 -13.872 1.00 65.38 933 CYS A CA 1
ATOM 7200 C C . CYS A 1 933 ? 35.867 -8.586 -13.845 1.00 65.38 933 CYS A C 1
ATOM 7202 O O . CYS A 1 933 ? 36.747 -8.655 -12.988 1.00 65.38 933 CYS A O 1
ATOM 7204 N N . CYS A 1 934 ? 35.787 -7.565 -14.699 1.00 60.97 934 CYS A N 1
ATOM 7205 C CA . CYS A 1 934 ? 36.248 -6.202 -14.426 1.00 60.97 934 CYS A CA 1
ATOM 7206 C C . CYS A 1 934 ? 35.317 -5.203 -15.152 1.00 60.97 934 CYS A C 1
ATOM 7208 O O . CYS A 1 934 ? 34.547 -5.610 -16.023 1.00 60.97 934 CYS A O 1
ATOM 7210 N N . ASN A 1 935 ? 35.323 -3.917 -14.771 1.00 63.97 935 ASN A N 1
ATOM 7211 C CA . ASN A 1 935 ? 34.385 -2.926 -15.329 1.00 63.97 935 ASN A CA 1
ATOM 7212 C C . ASN A 1 935 ? 34.546 -2.735 -16.847 1.00 63.97 935 ASN A C 1
ATOM 7214 O O . ASN A 1 935 ? 35.647 -2.824 -17.395 1.00 63.97 935 ASN A O 1
ATOM 7218 N N . SER A 1 936 ? 33.432 -2.433 -17.513 1.00 62.66 936 SER A N 1
ATOM 7219 C CA . SER A 1 936 ? 33.336 -2.321 -18.968 1.00 62.66 936 SER A CA 1
ATOM 7220 C C . SER A 1 936 ? 33.247 -0.859 -19.411 1.00 62.66 936 SER A C 1
ATOM 7222 O O . SER A 1 936 ? 32.506 -0.073 -18.834 1.00 62.66 936 SER A O 1
ATOM 7224 N N . LEU A 1 937 ? 33.943 -0.503 -20.494 1.00 65.25 937 LEU A N 1
ATOM 7225 C CA . LEU A 1 937 ? 33.707 0.740 -21.244 1.00 65.25 937 LEU A CA 1
ATOM 7226 C C . LEU A 1 937 ? 32.579 0.507 -22.266 1.00 65.25 937 LEU A C 1
ATOM 7228 O O . LEU A 1 937 ? 32.793 0.579 -23.474 1.00 65.25 937 LEU A O 1
ATOM 7232 N N . GLY A 1 938 ? 31.403 0.116 -21.782 1.00 78.19 938 GLY A N 1
ATOM 7233 C CA . GLY A 1 938 ? 30.308 -0.373 -22.619 1.00 78.19 938 GLY A CA 1
ATOM 7234 C C . GLY A 1 938 ? 29.189 -0.996 -21.790 1.00 78.19 938 GLY A C 1
ATOM 7235 O O . GLY A 1 938 ? 29.513 -1.560 -20.740 1.00 78.19 938 GLY A O 1
ATOM 7236 N N . PRO A 1 939 ? 27.919 -0.957 -22.242 1.00 87.88 939 PRO A N 1
ATOM 7237 C CA . PRO A 1 939 ? 26.813 -1.576 -21.522 1.00 87.88 939 PRO A CA 1
ATOM 7238 C C . PRO A 1 939 ? 27.124 -3.054 -21.258 1.00 87.88 939 PRO A C 1
ATOM 7240 O O . PRO A 1 939 ? 27.743 -3.726 -22.090 1.00 87.88 939 PRO A O 1
ATOM 7243 N N . ALA A 1 940 ? 26.786 -3.558 -20.073 1.00 88.06 940 ALA A N 1
ATOM 7244 C CA . ALA A 1 940 ? 27.244 -4.879 -19.650 1.00 88.06 940 ALA A CA 1
ATOM 7245 C C . ALA A 1 940 ? 26.317 -5.540 -18.631 1.00 88.06 940 ALA A C 1
ATOM 7247 O O . ALA A 1 940 ? 25.642 -4.876 -17.844 1.00 88.06 940 ALA A O 1
ATOM 7248 N N . TRP A 1 941 ? 26.362 -6.868 -18.639 1.00 89.12 941 TRP A N 1
ATOM 7249 C CA . TRP A 1 941 ? 25.715 -7.753 -17.684 1.00 89.12 941 TRP A CA 1
ATOM 7250 C C . TRP A 1 941 ? 26.732 -8.250 -16.668 1.00 89.12 941 TRP A C 1
ATOM 7252 O O . TRP A 1 941 ? 27.793 -8.754 -17.044 1.00 89.12 941 TRP A O 1
ATOM 7262 N N . PHE A 1 942 ? 26.380 -8.157 -15.391 1.00 89.00 942 PHE A N 1
ATOM 7263 C CA . PHE A 1 942 ? 27.156 -8.662 -14.265 1.00 89.00 942 PHE A CA 1
ATOM 7264 C C . PHE A 1 942 ? 26.354 -9.758 -13.569 1.00 89.00 942 PHE A C 1
ATOM 7266 O O . PHE A 1 942 ? 25.217 -9.522 -13.170 1.00 89.00 942 PHE A O 1
ATOM 7273 N N . MET A 1 943 ? 26.927 -10.953 -13.428 1.00 89.12 943 MET A N 1
ATOM 7274 C CA . MET A 1 943 ? 26.247 -12.119 -12.849 1.00 89.12 943 MET A CA 1
ATOM 7275 C C . MET A 1 943 ? 27.018 -12.651 -11.640 1.00 89.12 943 MET A C 1
ATOM 7277 O O . MET A 1 943 ? 28.233 -12.850 -11.740 1.00 89.12 943 MET A O 1
ATOM 7281 N N . ALA A 1 944 ? 26.322 -12.911 -10.531 1.00 89.88 944 ALA A N 1
ATOM 7282 C CA . ALA A 1 944 ? 26.884 -13.532 -9.328 1.00 89.88 944 ALA A CA 1
ATOM 7283 C C . ALA A 1 944 ? 25.860 -14.428 -8.613 1.00 89.88 944 ALA A C 1
ATOM 7285 O O . ALA A 1 944 ? 24.670 -14.113 -8.549 1.00 89.88 944 ALA A O 1
ATOM 7286 N N . GLY A 1 945 ? 26.349 -15.530 -8.040 1.00 91.44 945 GLY A N 1
ATOM 7287 C CA . GLY A 1 945 ? 25.575 -16.411 -7.166 1.00 91.44 945 GLY A CA 1
ATOM 7288 C C . GLY A 1 945 ? 25.679 -16.008 -5.691 1.00 91.44 945 GLY A C 1
ATOM 7289 O O . GLY A 1 945 ? 26.716 -15.509 -5.246 1.00 91.44 945 GLY A O 1
ATOM 7290 N N . PHE A 1 946 ? 24.620 -16.255 -4.921 1.00 94.00 946 PHE A N 1
ATOM 7291 C CA . PHE A 1 946 ? 24.607 -16.130 -3.461 1.00 94.00 946 PHE A CA 1
ATOM 7292 C C . PHE A 1 946 ? 23.725 -17.211 -2.823 1.00 94.00 946 PHE A C 1
ATOM 7294 O O . PHE A 1 946 ? 22.799 -17.719 -3.450 1.00 94.00 946 PHE A O 1
ATOM 7301 N N . THR A 1 947 ? 23.992 -17.559 -1.565 1.00 93.12 947 THR A N 1
ATOM 7302 C CA . THR A 1 947 ? 23.248 -18.596 -0.831 1.00 93.12 947 THR A CA 1
ATOM 7303 C C . THR A 1 947 ? 22.488 -17.973 0.336 1.00 93.12 947 THR A C 1
ATOM 7305 O O . THR A 1 947 ? 23.035 -17.112 1.025 1.00 93.12 947 THR A O 1
ATOM 7308 N N . ILE A 1 948 ? 21.256 -18.424 0.594 1.00 91.62 948 ILE A N 1
ATOM 7309 C CA . ILE A 1 948 ? 20.521 -18.115 1.833 1.00 91.62 948 ILE A CA 1
ATOM 7310 C C . ILE A 1 948 ? 19.950 -19.386 2.467 1.00 91.62 948 ILE A C 1
ATOM 7312 O O . ILE A 1 948 ? 19.429 -20.258 1.772 1.00 91.62 948 ILE A O 1
ATOM 7316 N N . ASP A 1 949 ? 20.003 -19.478 3.798 1.00 86.38 949 ASP A N 1
ATOM 7317 C CA . ASP A 1 949 ? 19.486 -20.644 4.533 1.00 86.38 949 ASP A CA 1
ATOM 7318 C C . ASP A 1 949 ? 17.961 -20.774 4.393 1.00 86.38 949 ASP A C 1
ATOM 7320 O O . ASP A 1 949 ? 17.405 -21.867 4.295 1.00 86.38 949 ASP A O 1
ATOM 7324 N N . SER A 1 950 ? 17.259 -19.639 4.396 1.00 83.44 950 SER A N 1
ATOM 7325 C CA . SER A 1 950 ? 15.798 -19.572 4.365 1.00 83.44 950 SER A CA 1
ATOM 7326 C C . SER A 1 950 ? 15.306 -18.230 3.837 1.00 83.44 950 SER A C 1
ATOM 7328 O O . SER A 1 950 ? 15.867 -17.182 4.170 1.00 83.44 950 SER A O 1
ATOM 7330 N N . VAL A 1 951 ? 14.206 -18.272 3.087 1.00 80.31 951 VAL A N 1
ATOM 7331 C CA . VAL A 1 951 ? 13.400 -17.096 2.741 1.00 80.31 951 VAL A CA 1
ATOM 7332 C C . VAL A 1 951 ? 12.717 -16.561 4.012 1.00 80.31 951 VAL A C 1
ATOM 7334 O O . VAL A 1 951 ? 12.344 -17.334 4.899 1.00 80.31 951 VAL A O 1
ATOM 7337 N N . GLY A 1 952 ? 12.598 -15.238 4.140 1.00 69.19 952 GLY A N 1
ATOM 7338 C CA . GLY A 1 952 ? 11.878 -14.590 5.241 1.00 69.19 952 GLY A CA 1
ATOM 7339 C C . GLY A 1 952 ? 10.363 -14.564 5.026 1.00 69.19 952 GLY A C 1
ATOM 7340 O O . GLY A 1 952 ? 9.900 -14.505 3.890 1.00 69.19 952 GLY A O 1
ATOM 7341 N N . SER A 1 953 ? 9.584 -14.572 6.111 1.00 71.19 953 SER A N 1
ATOM 7342 C CA . SER A 1 953 ? 8.145 -14.301 6.031 1.00 71.19 953 SER A CA 1
ATOM 7343 C C . SER A 1 953 ? 7.907 -12.793 5.836 1.00 71.19 953 SER A C 1
ATOM 7345 O O . SER A 1 953 ? 8.454 -12.009 6.627 1.00 71.19 953 SER A O 1
ATOM 7347 N N . PRO A 1 954 ? 7.083 -12.373 4.850 1.00 72.06 954 PRO A N 1
ATOM 7348 C CA . PRO A 1 954 ? 6.638 -10.983 4.699 1.00 72.06 954 PRO A CA 1
ATOM 7349 C C . PRO A 1 954 ? 6.131 -10.387 6.022 1.00 72.06 954 PRO A C 1
ATOM 7351 O O . PRO A 1 954 ? 5.698 -11.123 6.907 1.00 72.06 954 PRO A O 1
ATOM 7354 N N . GLY A 1 955 ? 6.257 -9.071 6.197 1.00 69.31 955 GLY A N 1
ATOM 7355 C CA . GLY A 1 955 ? 5.900 -8.365 7.436 1.00 69.31 955 GLY A CA 1
ATOM 7356 C C . GLY A 1 955 ? 6.876 -8.548 8.606 1.00 69.31 955 GLY A C 1
ATOM 7357 O O . GLY A 1 955 ? 6.956 -7.684 9.472 1.00 69.31 955 GLY A O 1
ATOM 7358 N N . THR A 1 956 ? 7.685 -9.614 8.626 1.00 77.75 956 THR A N 1
ATOM 7359 C CA . THR A 1 956 ? 8.592 -9.905 9.760 1.00 77.75 956 THR A CA 1
ATOM 7360 C C . THR A 1 956 ? 10.077 -9.903 9.405 1.00 77.75 956 THR A C 1
ATOM 7362 O O . THR A 1 956 ? 10.909 -9.583 10.257 1.00 77.75 956 THR A O 1
ATOM 7365 N N . ARG A 1 957 ? 10.431 -10.272 8.167 1.00 84.31 957 ARG A N 1
ATOM 7366 C CA . ARG A 1 957 ? 11.820 -10.415 7.716 1.00 84.31 957 ARG A CA 1
ATOM 7367 C C . ARG A 1 957 ? 11.929 -10.114 6.225 1.00 84.31 957 ARG A C 1
ATOM 7369 O O . ARG A 1 957 ? 11.372 -10.838 5.403 1.00 84.31 957 ARG A O 1
ATOM 7376 N N . SER A 1 958 ? 12.692 -9.082 5.883 1.00 91.25 958 SER A N 1
ATOM 7377 C CA . SER A 1 958 ? 12.982 -8.700 4.500 1.00 91.25 958 SER A CA 1
ATOM 7378 C C . SER A 1 958 ? 14.392 -9.107 4.089 1.00 91.25 958 SER A C 1
ATOM 7380 O O . SER A 1 958 ? 15.294 -9.183 4.925 1.00 91.25 958 SER A O 1
ATOM 7382 N N . ILE A 1 959 ? 14.580 -9.353 2.793 1.00 93.44 959 ILE A N 1
ATOM 7383 C CA . ILE A 1 959 ? 15.881 -9.557 2.157 1.00 93.44 959 ILE A CA 1
ATOM 7384 C C . ILE A 1 959 ? 15.994 -8.554 1.001 1.00 93.44 959 ILE A C 1
ATOM 7386 O O . ILE A 1 959 ? 15.025 -8.269 0.293 1.00 93.44 959 ILE A O 1
ATOM 7390 N N . SER A 1 960 ? 17.160 -7.936 0.838 1.00 94.06 960 SER A N 1
ATOM 7391 C CA . SER A 1 960 ? 17.389 -6.889 -0.163 1.00 94.06 960 SER A CA 1
ATOM 7392 C C . SER A 1 960 ? 18.824 -6.889 -0.679 1.00 94.06 960 SER A C 1
ATOM 7394 O O . SER A 1 960 ? 19.740 -7.320 0.016 1.00 94.06 960 SER A O 1
ATOM 7396 N N . LEU A 1 961 ? 19.021 -6.362 -1.885 1.00 94.19 961 LEU A N 1
ATOM 7397 C CA . LEU A 1 961 ? 20.328 -6.043 -2.445 1.00 94.19 961 LEU A CA 1
ATOM 7398 C C . LEU A 1 961 ? 20.637 -4.563 -2.191 1.00 94.19 961 LEU A C 1
ATOM 7400 O O . LEU A 1 961 ? 19.906 -3.684 -2.651 1.00 94.19 961 LEU A O 1
ATOM 7404 N N . THR A 1 962 ? 21.725 -4.282 -1.483 1.00 92.19 962 THR A N 1
ATOM 7405 C CA . THR A 1 962 ? 22.277 -2.932 -1.322 1.00 92.19 962 THR A CA 1
ATOM 7406 C C . THR A 1 962 ? 23.324 -2.670 -2.405 1.00 92.19 962 THR A C 1
ATOM 7408 O O . THR A 1 962 ? 24.203 -3.504 -2.642 1.00 92.19 962 THR A O 1
ATOM 7411 N N . LEU A 1 963 ? 23.225 -1.510 -3.064 1.00 88.88 963 LEU A N 1
ATOM 7412 C CA . LEU A 1 963 ? 24.170 -1.082 -4.098 1.00 88.88 963 LEU A CA 1
ATOM 7413 C C . LEU A 1 963 ? 25.576 -0.843 -3.515 1.00 88.88 963 LEU A C 1
ATOM 7415 O O . LEU A 1 963 ? 25.694 -0.350 -2.389 1.00 88.88 963 LEU A O 1
ATOM 7419 N N . PRO A 1 964 ? 26.647 -1.116 -4.282 1.00 85.44 964 PRO A N 1
ATOM 7420 C CA . PRO A 1 964 ? 27.998 -0.745 -3.884 1.00 85.44 964 PRO A CA 1
ATOM 7421 C C . PRO A 1 964 ? 28.186 0.773 -3.842 1.00 85.44 964 PRO A C 1
ATOM 7423 O O . PRO A 1 964 ? 27.567 1.537 -4.585 1.00 85.44 964 PRO A O 1
ATOM 7426 N N . GLN A 1 965 ? 29.103 1.207 -2.982 1.00 81.19 965 GLN A N 1
ATOM 7427 C CA . GLN A 1 965 ? 29.477 2.615 -2.862 1.00 81.19 965 GLN A CA 1
ATOM 7428 C C . GLN A 1 965 ? 30.473 3.015 -3.954 1.00 81.19 965 GLN A C 1
ATOM 7430 O O . GLN A 1 965 ? 31.373 2.242 -4.293 1.00 81.19 965 GLN A O 1
ATOM 7435 N N . GLY A 1 966 ? 30.345 4.245 -4.458 1.00 78.06 966 GLY A N 1
ATOM 7436 C CA . GLY A 1 966 ? 31.245 4.808 -5.471 1.00 78.06 966 GLY A CA 1
ATOM 7437 C C . GLY A 1 966 ? 30.852 4.491 -6.917 1.00 78.06 966 GLY A C 1
ATOM 7438 O O . GLY A 1 966 ? 31.681 4.635 -7.814 1.00 78.06 966 GLY A O 1
ATOM 7439 N N . LEU A 1 967 ? 29.610 4.054 -7.157 1.00 82.00 967 LEU A N 1
ATOM 7440 C CA . LEU A 1 967 ? 29.047 4.011 -8.507 1.00 82.00 967 LEU A CA 1
ATOM 7441 C C . LEU A 1 967 ? 29.006 5.435 -9.102 1.00 82.00 967 LEU A C 1
ATOM 7443 O O . LEU A 1 967 ? 28.681 6.369 -8.365 1.00 82.00 967 LEU A O 1
ATOM 7447 N N . PRO A 1 968 ? 29.316 5.623 -10.401 1.00 79.12 968 PRO A N 1
ATOM 7448 C CA . PRO A 1 968 ? 29.223 6.933 -11.041 1.00 79.12 968 PRO A CA 1
ATOM 7449 C C . PRO A 1 968 ? 27.794 7.486 -11.045 1.00 79.12 968 PRO A C 1
ATOM 7451 O O . PRO A 1 968 ? 26.832 6.734 -11.221 1.00 79.12 968 PRO A O 1
ATOM 7454 N N . ASP A 1 969 ? 27.658 8.809 -10.942 1.00 75.44 969 ASP A N 1
ATOM 7455 C CA . ASP A 1 969 ? 26.377 9.485 -11.154 1.00 75.44 969 ASP A CA 1
ATOM 7456 C C . ASP A 1 969 ? 25.770 9.095 -12.512 1.00 75.44 969 ASP A C 1
ATOM 7458 O O . ASP A 1 969 ? 26.475 8.923 -13.507 1.00 75.44 969 ASP A O 1
ATOM 7462 N N . GLN A 1 970 ? 24.443 8.959 -12.553 1.00 74.88 970 GLN A N 1
ATOM 7463 C CA . GLN A 1 970 ? 23.671 8.490 -13.716 1.00 74.88 970 GLN A CA 1
ATOM 7464 C C . GLN A 1 970 ? 23.939 7.041 -14.173 1.00 74.88 970 GLN A C 1
ATOM 7466 O O . GLN A 1 970 ? 23.275 6.588 -15.109 1.00 74.88 970 GLN A O 1
ATOM 7471 N N . ALA A 1 971 ? 24.814 6.274 -13.507 1.00 82.62 971 ALA A N 1
ATOM 7472 C CA . ALA A 1 971 ? 24.859 4.825 -13.700 1.00 82.62 971 ALA A CA 1
ATOM 7473 C C . ALA A 1 971 ? 23.522 4.188 -13.281 1.00 82.62 971 ALA A C 1
ATOM 7475 O O . ALA A 1 971 ? 22.899 4.599 -12.299 1.00 82.62 971 ALA A O 1
ATOM 7476 N N . GLY A 1 972 ? 23.078 3.189 -14.036 1.00 89.44 972 GLY A N 1
ATOM 7477 C CA . GLY A 1 972 ? 21.802 2.522 -13.826 1.00 89.44 972 GLY A CA 1
ATOM 7478 C C . GLY A 1 972 ? 21.563 1.409 -14.837 1.00 89.44 972 GLY A C 1
ATOM 7479 O O . GLY A 1 972 ? 22.408 1.135 -15.697 1.00 89.44 972 GLY A O 1
ATOM 7480 N N . GLY A 1 973 ? 20.409 0.771 -14.697 1.00 92.06 973 GLY A N 1
ATOM 7481 C CA . GLY A 1 973 ? 19.940 -0.309 -15.549 1.00 92.06 973 GLY A CA 1
ATOM 7482 C C . GLY A 1 973 ? 18.824 -1.078 -14.849 1.00 92.06 973 GLY A C 1
ATOM 7483 O O . GLY A 1 973 ? 17.963 -0.476 -14.208 1.00 92.06 973 GLY A O 1
ATOM 7484 N N . HIS A 1 974 ? 18.872 -2.408 -14.905 1.00 93.75 974 HIS A N 1
ATOM 7485 C CA . HIS A 1 974 ? 17.864 -3.297 -14.319 1.00 93.75 974 HIS A CA 1
ATOM 7486 C C . HIS A 1 974 ? 18.485 -4.447 -13.514 1.00 93.75 974 HIS A C 1
ATOM 7488 O O . HIS A 1 974 ? 19.632 -4.842 -13.752 1.00 93.75 974 HIS A O 1
ATOM 7494 N N . ILE A 1 975 ? 17.721 -4.971 -12.551 1.00 93.75 975 ILE A N 1
ATOM 7495 C CA . ILE A 1 975 ? 18.093 -6.108 -11.699 1.00 93.75 975 ILE A CA 1
ATOM 7496 C C . ILE A 1 975 ? 17.197 -7.304 -12.035 1.00 93.75 975 ILE A C 1
ATOM 7498 O O . ILE A 1 975 ? 15.972 -7.198 -12.003 1.00 93.75 975 ILE A O 1
ATOM 7502 N N . TRP A 1 976 ? 17.808 -8.466 -12.259 1.00 93.81 976 TRP A N 1
ATOM 7503 C CA . TRP A 1 976 ? 17.135 -9.758 -12.320 1.00 93.81 976 TRP A CA 1
ATOM 7504 C C . TRP A 1 976 ? 17.570 -10.638 -11.147 1.00 93.81 976 TRP A C 1
ATOM 7506 O O . TRP A 1 976 ? 18.756 -10.728 -10.822 1.00 93.81 976 TRP A O 1
ATOM 7516 N N . LEU A 1 977 ? 16.603 -11.335 -10.556 1.00 93.75 977 LEU A N 1
ATOM 7517 C CA . LEU A 1 977 ? 16.807 -12.366 -9.541 1.00 93.75 977 LEU A CA 1
ATOM 7518 C C . LEU A 1 977 ? 16.223 -13.676 -10.073 1.00 93.75 977 LEU A C 1
ATOM 7520 O O . LEU A 1 977 ? 15.048 -13.720 -10.424 1.00 93.75 977 LEU A O 1
ATOM 7524 N N . ASN A 1 978 ? 17.035 -14.733 -10.154 1.00 92.44 978 ASN A N 1
ATOM 7525 C CA . ASN A 1 978 ? 16.618 -16.061 -10.632 1.00 92.44 978 ASN A CA 1
ATOM 7526 C C . ASN A 1 978 ? 15.866 -16.035 -11.990 1.00 92.44 978 ASN A C 1
ATOM 7528 O O . ASN A 1 978 ? 14.983 -16.851 -12.240 1.00 92.44 978 ASN A O 1
ATOM 7532 N N . GLY A 1 979 ? 16.212 -15.083 -12.868 1.00 88.88 979 GLY A N 1
ATOM 7533 C CA . GLY A 1 979 ? 15.581 -14.869 -14.180 1.00 88.88 979 GLY A CA 1
ATOM 7534 C C . GLY A 1 979 ? 14.387 -13.900 -14.200 1.00 88.88 979 GLY A C 1
ATOM 7535 O O . GLY A 1 979 ? 13.972 -13.488 -15.278 1.00 88.88 979 GLY A O 1
ATOM 7536 N N . VAL A 1 980 ? 13.862 -13.470 -13.048 1.00 90.25 980 VAL A N 1
ATOM 7537 C CA . VAL A 1 980 ? 12.757 -12.497 -12.960 1.00 90.25 980 VAL A CA 1
ATOM 7538 C C . VAL A 1 980 ? 13.310 -11.074 -12.888 1.00 90.25 980 VAL A C 1
ATOM 7540 O O . VAL A 1 980 ? 14.096 -10.774 -11.991 1.00 90.25 980 VAL A O 1
ATOM 7543 N N . ASN A 1 981 ? 12.876 -10.185 -13.790 1.00 91.75 981 ASN A N 1
ATOM 7544 C CA . ASN A 1 981 ? 13.176 -8.750 -13.718 1.00 91.75 981 ASN A CA 1
ATOM 7545 C C . ASN A 1 981 ? 12.452 -8.134 -12.507 1.00 91.75 981 ASN A C 1
ATOM 7547 O O . ASN A 1 981 ? 11.222 -8.072 -12.494 1.00 91.75 981 ASN A O 1
ATOM 7551 N N . ILE A 1 982 ? 13.198 -7.677 -11.498 1.00 92.69 982 ILE A N 1
ATOM 7552 C CA . ILE A 1 982 ? 12.637 -7.045 -10.293 1.00 92.69 982 ILE A CA 1
ATOM 7553 C C . ILE A 1 982 ? 12.582 -5.511 -10.381 1.00 92.69 982 ILE A C 1
ATOM 7555 O O . ILE A 1 982 ? 12.053 -4.878 -9.469 1.00 92.69 982 ILE A O 1
ATOM 7559 N N . GLY A 1 983 ? 13.046 -4.925 -11.491 1.00 93.38 983 GLY A N 1
ATOM 7560 C CA . GLY A 1 983 ? 12.883 -3.510 -11.838 1.00 93.38 983 GLY A CA 1
ATOM 7561 C C . GLY A 1 983 ? 14.186 -2.720 -12.011 1.00 93.38 983 GLY A C 1
ATOM 7562 O O . GLY A 1 983 ? 15.300 -3.252 -11.938 1.00 93.38 983 GLY A O 1
ATOM 7563 N N . ARG A 1 984 ? 14.011 -1.422 -12.283 1.00 93.06 984 ARG A N 1
ATOM 7564 C CA . ARG A 1 984 ? 15.074 -0.435 -12.544 1.00 93.06 984 ARG A CA 1
ATOM 7565 C C . ARG A 1 984 ? 15.953 -0.191 -11.311 1.00 93.06 984 ARG A C 1
ATOM 7567 O O . ARG A 1 984 ? 15.435 -0.098 -10.202 1.00 93.06 984 ARG A O 1
ATOM 7574 N N . TRP A 1 985 ? 17.251 0.042 -11.507 1.00 92.38 985 TRP A N 1
ATOM 7575 C CA . TRP A 1 985 ? 18.162 0.586 -10.488 1.00 92.38 985 TRP A CA 1
ATOM 7576 C C . TRP A 1 985 ? 18.921 1.806 -11.013 1.00 92.38 985 TRP A C 1
ATOM 7578 O O . TRP A 1 985 ? 19.193 1.913 -12.213 1.00 92.38 985 TRP A O 1
ATOM 7588 N N . ARG A 1 986 ? 19.279 2.738 -10.118 1.00 88.19 986 ARG A N 1
ATOM 7589 C CA . ARG A 1 986 ? 20.001 3.965 -10.491 1.00 88.19 986 ARG A CA 1
ATOM 7590 C C . ARG A 1 986 ? 20.823 4.544 -9.336 1.00 88.19 986 ARG A C 1
ATOM 7592 O O . ARG A 1 986 ? 20.354 4.633 -8.206 1.00 88.19 986 ARG A O 1
ATOM 7599 N N . ALA A 1 987 ? 22.041 4.990 -9.640 1.00 79.75 987 ALA A N 1
ATOM 7600 C CA . ALA A 1 987 ? 23.011 5.552 -8.692 1.00 79.75 987 ALA A CA 1
ATOM 7601 C C . ALA A 1 987 ? 22.869 7.074 -8.459 1.00 79.75 987 ALA A C 1
ATOM 7603 O O . ALA A 1 987 ? 23.753 7.700 -7.885 1.00 79.75 987 ALA A O 1
ATOM 7604 N N . VAL A 1 988 ? 21.770 7.700 -8.895 1.00 64.12 988 VAL A N 1
ATOM 7605 C CA . VAL A 1 988 ? 21.573 9.158 -8.777 1.00 64.12 988 VAL A CA 1
ATOM 7606 C C . VAL A 1 988 ? 21.267 9.541 -7.332 1.00 64.12 988 VAL A C 1
ATOM 7608 O O . VAL A 1 988 ? 20.212 9.194 -6.798 1.00 64.12 988 VAL A O 1
ATOM 7611 N N . GLY A 1 989 ? 22.207 10.243 -6.689 1.00 56.62 989 GLY A N 1
ATOM 7612 C CA . GLY A 1 989 ? 22.056 10.766 -5.325 1.00 56.62 989 GLY A CA 1
ATOM 7613 C C . GLY A 1 989 ? 21.749 9.708 -4.256 1.00 56.62 989 GLY A C 1
ATOM 7614 O O . GLY A 1 989 ? 21.267 10.061 -3.185 1.00 56.62 989 GLY A O 1
ATOM 7615 N N . TYR A 1 990 ? 21.971 8.422 -4.559 1.00 56.91 990 TYR A N 1
ATOM 7616 C CA . TYR A 1 990 ? 21.592 7.262 -3.739 1.00 56.91 990 TYR A CA 1
ATOM 7617 C C . TYR A 1 990 ? 20.117 7.243 -3.274 1.00 56.91 990 TYR A C 1
ATOM 7619 O O . TYR A 1 990 ? 19.809 6.638 -2.247 1.00 56.91 990 TYR A O 1
ATOM 7627 N N . ARG A 1 991 ? 19.186 7.842 -4.045 1.00 72.62 991 ARG A N 1
ATOM 7628 C CA . ARG A 1 991 ? 17.753 7.935 -3.675 1.00 72.62 991 ARG A CA 1
ATOM 7629 C C . ARG A 1 991 ? 17.089 6.585 -3.396 1.00 72.62 991 ARG A C 1
ATOM 7631 O O . ARG A 1 991 ? 16.271 6.478 -2.494 1.00 72.62 991 ARG A O 1
ATOM 7638 N N . GLN A 1 992 ? 17.498 5.539 -4.108 1.00 84.62 992 GLN A N 1
ATOM 7639 C CA . GLN A 1 992 ? 17.242 4.162 -3.699 1.00 84.62 992 GLN A CA 1
ATOM 7640 C C . GLN A 1 992 ? 18.570 3.400 -3.701 1.00 84.62 992 GLN A C 1
ATOM 7642 O O . GLN A 1 992 ? 19.069 2.979 -4.743 1.00 84.62 992 GLN A O 1
ATOM 7647 N N . ALA A 1 993 ? 19.165 3.240 -2.517 1.00 85.06 993 ALA A N 1
ATOM 7648 C CA . ALA A 1 993 ? 20.401 2.477 -2.323 1.00 85.06 993 ALA A CA 1
ATOM 7649 C C . ALA A 1 993 ? 20.161 0.976 -2.066 1.00 85.06 993 ALA A C 1
ATOM 7651 O O . ALA A 1 993 ? 21.114 0.204 -2.001 1.00 85.06 993 ALA A O 1
ATOM 7652 N N . THR A 1 994 ? 18.909 0.555 -1.855 1.00 89.38 994 THR A N 1
ATOM 7653 C CA . THR A 1 994 ? 18.533 -0.817 -1.480 1.00 89.38 994 THR A CA 1
ATOM 7654 C C . THR A 1 994 ? 17.279 -1.256 -2.238 1.00 89.38 994 THR A C 1
ATOM 7656 O O . THR A 1 994 ? 16.300 -0.515 -2.312 1.00 89.38 994 THR A O 1
ATOM 7659 N N . TYR A 1 995 ? 17.324 -2.459 -2.806 1.00 93.44 995 TYR A N 1
ATOM 7660 C CA . TYR A 1 995 ? 16.320 -3.012 -3.718 1.00 93.44 995 TYR A CA 1
ATOM 7661 C C . TYR A 1 995 ? 15.809 -4.330 -3.153 1.00 93.44 995 TYR A C 1
ATOM 7663 O O . TYR A 1 995 ? 16.606 -5.194 -2.776 1.00 93.44 995 TYR A O 1
ATOM 7671 N N . ARG A 1 996 ? 14.488 -4.486 -3.052 1.00 92.50 996 ARG A N 1
ATOM 7672 C CA . ARG A 1 996 ? 13.896 -5.661 -2.411 1.00 92.50 996 ARG A CA 1
ATOM 7673 C C . ARG A 1 996 ? 14.121 -6.907 -3.264 1.00 92.50 996 ARG A C 1
ATOM 7675 O O . ARG A 1 996 ? 13.856 -6.878 -4.458 1.00 92.50 996 ARG A O 1
ATOM 7682 N N . LEU A 1 997 ? 14.540 -8.013 -2.651 1.00 93.88 997 LEU A N 1
ATOM 7683 C CA . LEU A 1 997 ? 14.555 -9.325 -3.301 1.00 93.88 997 LEU A CA 1
ATOM 7684 C C . LEU A 1 997 ? 13.245 -10.051 -2.930 1.00 93.88 997 LEU A C 1
ATOM 7686 O O . LEU A 1 997 ? 13.079 -10.389 -1.755 1.00 93.88 997 LEU A O 1
ATOM 7690 N N . PRO A 1 998 ? 12.279 -10.237 -3.857 1.00 90.00 998 PRO A N 1
ATOM 7691 C CA . PRO A 1 998 ? 10.940 -10.701 -3.494 1.00 90.00 998 PRO A CA 1
ATOM 7692 C C . PRO A 1 998 ? 10.938 -12.138 -2.940 1.00 90.00 998 PRO A C 1
ATOM 7694 O O . PRO A 1 998 ? 11.528 -13.023 -3.567 1.00 90.00 998 PRO A O 1
ATOM 7697 N N . PRO A 1 999 ? 10.240 -12.418 -1.820 1.00 86.12 999 PRO A N 1
ATOM 7698 C CA . PRO A 1 999 ? 10.172 -13.753 -1.221 1.00 86.12 999 PRO A CA 1
ATOM 7699 C C . PRO A 1 999 ? 9.724 -14.870 -2.173 1.00 86.12 999 PRO A C 1
ATOM 7701 O O . PRO A 1 999 ? 10.287 -15.955 -2.115 1.00 86.12 999 PRO A O 1
ATOM 7704 N N . GLY A 1 1000 ? 8.777 -14.602 -3.080 1.00 83.75 1000 GLY A N 1
ATOM 7705 C CA . GLY A 1 1000 ? 8.311 -15.575 -4.083 1.00 83.75 1000 GLY A CA 1
ATOM 7706 C C . GLY A 1 1000 ? 9.299 -15.879 -5.219 1.00 83.75 1000 GLY A C 1
ATOM 7707 O O . GLY A 1 1000 ? 9.092 -16.817 -5.981 1.00 83.75 1000 GLY A O 1
ATOM 7708 N N . VAL A 1 1001 ? 10.375 -15.094 -5.345 1.00 90.25 1001 VAL A N 1
ATOM 7709 C CA . VAL A 1 1001 ? 11.433 -15.277 -6.357 1.00 90.25 1001 VAL A CA 1
ATOM 7710 C C . VAL A 1 1001 ? 12.708 -15.855 -5.726 1.00 90.25 1001 VAL A C 1
ATOM 7712 O O . VAL A 1 1001 ? 13.483 -16.532 -6.402 1.00 90.25 1001 VAL A O 1
ATOM 7715 N N . LEU A 1 1002 ? 12.930 -15.617 -4.430 1.00 92.00 1002 LEU A N 1
ATOM 7716 C CA . LEU A 1 1002 ? 14.017 -16.213 -3.654 1.00 92.00 1002 LEU A CA 1
ATOM 7717 C C . LEU A 1 1002 ? 13.785 -17.709 -3.394 1.00 92.00 1002 LEU A C 1
ATOM 7719 O O . LEU A 1 1002 ? 12.679 -18.144 -3.085 1.00 92.00 1002 LEU A O 1
ATOM 7723 N N . VAL A 1 1003 ? 14.868 -18.485 -3.402 1.00 91.81 1003 VAL A N 1
ATOM 7724 C CA . VAL A 1 1003 ? 14.879 -19.890 -2.962 1.00 91.81 1003 VAL A CA 1
ATOM 7725 C C . VAL A 1 1003 ? 15.796 -20.080 -1.751 1.00 91.81 1003 VAL A C 1
ATOM 7727 O O . VAL A 1 1003 ? 16.754 -19.334 -1.559 1.00 91.81 1003 VAL A O 1
ATOM 7730 N N . SER A 1 1004 ? 15.523 -21.090 -0.922 1.00 90.62 1004 SER A N 1
ATOM 7731 C CA . SER A 1 1004 ? 16.518 -21.598 0.038 1.00 90.62 1004 SER A CA 1
ATOM 7732 C C . SER A 1 1004 ? 17.603 -22.355 -0.737 1.00 90.62 1004 SER A C 1
ATOM 7734 O O . SER A 1 1004 ? 17.286 -23.131 -1.638 1.00 90.62 1004 SER A O 1
ATOM 7736 N N . GLY A 1 1005 ? 18.874 -22.113 -0.412 1.00 92.69 1005 GLY A N 1
ATOM 7737 C CA . GLY A 1 1005 ? 20.010 -22.545 -1.226 1.00 92.69 1005 GLY A CA 1
ATOM 7738 C C . GLY A 1 1005 ? 20.516 -21.443 -2.162 1.00 92.69 1005 GLY A C 1
ATOM 7739 O O . GLY A 1 1005 ? 20.525 -20.265 -1.795 1.00 92.69 1005 GLY A O 1
ATOM 7740 N N . GLU A 1 1006 ? 21.015 -21.829 -3.338 1.00 93.69 1006 GLU A N 1
ATOM 7741 C CA . GLU A 1 1006 ? 21.646 -20.909 -4.292 1.00 93.69 1006 GLU A CA 1
ATOM 7742 C C . GLU A 1 1006 ? 20.629 -20.096 -5.100 1.00 93.69 1006 GLU A C 1
ATOM 7744 O O . GLU A 1 1006 ? 19.660 -20.618 -5.642 1.00 93.69 1006 GLU A O 1
ATOM 7749 N N . ASN A 1 1007 ? 20.905 -18.800 -5.202 1.00 94.44 1007 ASN A N 1
ATOM 7750 C CA . ASN A 1 1007 ? 20.180 -17.801 -5.971 1.00 94.44 1007 ASN A CA 1
ATOM 7751 C C . ASN A 1 1007 ? 21.179 -17.083 -6.888 1.00 94.44 1007 ASN A C 1
ATOM 7753 O O . ASN A 1 1007 ? 22.352 -16.943 -6.539 1.00 94.44 1007 ASN A O 1
ATOM 7757 N N . THR A 1 1008 ? 20.727 -16.582 -8.035 1.00 92.94 1008 THR A N 1
ATOM 7758 C CA . THR A 1 1008 ? 21.560 -15.803 -8.964 1.00 92.94 1008 THR A CA 1
ATOM 7759 C C . THR A 1 1008 ? 21.008 -14.397 -9.142 1.00 92.94 1008 THR A C 1
ATOM 7761 O O . THR A 1 1008 ? 19.817 -14.216 -9.400 1.00 92.94 1008 THR A O 1
ATOM 7764 N N . LEU A 1 1009 ? 21.898 -13.410 -9.058 1.00 92.94 1009 LEU A N 1
ATOM 7765 C CA . LEU A 1 1009 ? 21.660 -12.047 -9.517 1.00 92.94 1009 LEU A CA 1
ATOM 7766 C C . LEU A 1 1009 ? 22.259 -11.881 -10.912 1.00 92.94 1009 LEU A C 1
ATOM 7768 O O . LEU A 1 1009 ? 23.423 -12.231 -11.123 1.00 92.94 1009 LEU A O 1
ATOM 7772 N N . ALA A 1 1010 ? 21.497 -11.288 -11.826 1.00 92.06 1010 ALA A N 1
ATOM 7773 C CA . ALA A 1 1010 ? 22.003 -10.748 -13.082 1.00 92.06 1010 ALA A CA 1
ATOM 7774 C C . ALA A 1 1010 ? 21.643 -9.260 -13.150 1.00 92.06 1010 ALA A C 1
ATOM 7776 O O . ALA A 1 1010 ? 20.490 -8.881 -12.958 1.00 92.06 1010 ALA A O 1
ATOM 7777 N N . ILE A 1 1011 ? 22.637 -8.406 -13.371 1.00 92.25 1011 ILE A N 1
ATOM 7778 C CA . ILE A 1 1011 ? 22.503 -6.951 -13.301 1.00 92.25 1011 ILE A CA 1
ATOM 7779 C C . ILE A 1 1011 ? 22.912 -6.362 -14.641 1.00 92.25 1011 ILE A C 1
ATOM 7781 O O . ILE A 1 1011 ? 24.064 -6.524 -15.052 1.00 92.25 1011 ILE A O 1
ATOM 7785 N N . PHE A 1 1012 ? 22.006 -5.648 -15.302 1.00 92.56 1012 PHE A N 1
ATOM 7786 C CA . PHE A 1 1012 ? 22.381 -4.808 -16.433 1.00 92.56 1012 PHE A CA 1
ATOM 7787 C C . PHE A 1 1012 ? 22.862 -3.447 -15.927 1.00 92.56 1012 PHE A C 1
ATOM 7789 O O . PHE A 1 1012 ? 22.207 -2.828 -15.087 1.00 92.56 1012 PHE A O 1
ATOM 7796 N N . SER A 1 1013 ? 23.984 -2.966 -16.461 1.00 91.25 1013 SER A N 1
ATOM 7797 C CA . SER A 1 1013 ? 24.443 -1.585 -16.311 1.00 91.25 1013 SER A CA 1
ATOM 7798 C C . SER A 1 1013 ? 24.644 -0.966 -17.685 1.00 91.25 1013 SER A C 1
ATOM 7800 O O . SER A 1 1013 ? 25.559 -1.357 -18.418 1.00 91.25 1013 SER A O 1
ATOM 7802 N N . ALA A 1 1014 ? 23.843 0.049 -18.010 1.00 88.75 1014 ALA A N 1
ATOM 7803 C CA . ALA A 1 1014 ? 23.910 0.755 -19.288 1.00 88.75 1014 ALA A CA 1
ATOM 7804 C C . ALA A 1 1014 ? 25.233 1.530 -19.479 1.00 88.75 1014 ALA A C 1
ATOM 7806 O O . ALA A 1 1014 ? 25.636 1.821 -20.602 1.00 88.75 1014 ALA A O 1
ATOM 7807 N N . THR A 1 1015 ? 25.957 1.808 -18.387 1.00 84.00 1015 THR A N 1
ATOM 7808 C CA . THR A 1 1015 ? 27.276 2.473 -18.418 1.00 84.00 1015 THR A CA 1
ATOM 7809 C C . THR A 1 1015 ? 28.466 1.514 -18.329 1.00 84.00 1015 THR A C 1
ATOM 7811 O O . THR A 1 1015 ? 29.600 1.964 -18.463 1.00 84.00 1015 THR A O 1
ATOM 7814 N N . GLY A 1 1016 ? 28.239 0.222 -18.061 1.00 84.19 1016 GLY A N 1
ATOM 7815 C CA . GLY A 1 1016 ? 29.313 -0.752 -17.822 1.00 84.19 1016 GLY A C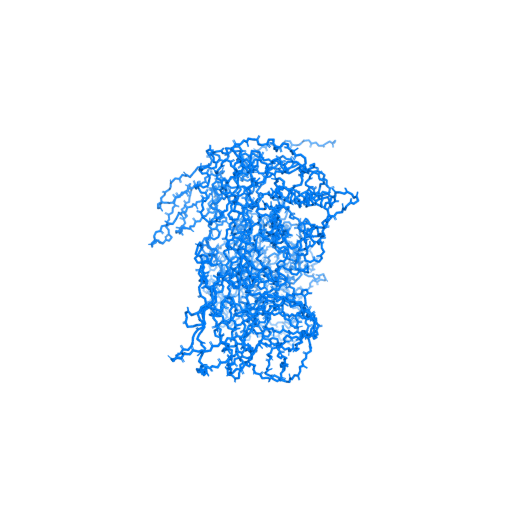A 1
ATOM 7816 C C . GLY A 1 1016 ? 29.954 -0.708 -16.429 1.00 84.19 1016 GLY A C 1
ATOM 7817 O O . GLY A 1 1016 ? 30.942 -1.407 -16.191 1.00 84.19 1016 GLY A O 1
ATOM 7818 N N . HIS A 1 1017 ? 29.386 0.067 -15.500 1.00 81.81 1017 HIS A N 1
ATOM 7819 C CA . HIS A 1 1017 ? 29.808 0.133 -14.099 1.00 81.81 1017 HIS A CA 1
ATOM 7820 C C . HIS A 1 1017 ? 28.826 -0.617 -13.200 1.00 81.81 1017 HIS A C 1
ATOM 7822 O O . HIS A 1 1017 ? 27.641 -0.280 -13.159 1.00 81.81 1017 HIS A O 1
ATOM 7828 N N . TRP A 1 1018 ? 29.330 -1.591 -12.446 1.00 84.25 1018 TRP A N 1
ATOM 7829 C CA . TRP A 1 1018 ? 28.568 -2.242 -11.376 1.00 84.25 1018 TRP A CA 1
ATOM 7830 C C . TRP A 1 1018 ? 29.407 -2.499 -10.126 1.00 84.25 1018 TRP A C 1
ATOM 7832 O O . TRP A 1 1018 ? 28.891 -2.360 -9.026 1.00 84.25 1018 TRP A O 1
ATOM 7842 N N . VAL A 1 1019 ? 30.697 -2.827 -10.257 1.00 74.44 1019 VAL A N 1
ATOM 7843 C CA . VAL A 1 1019 ? 31.532 -3.211 -9.107 1.00 74.44 1019 VAL A CA 1
ATOM 7844 C C . VAL A 1 1019 ? 32.674 -2.216 -8.914 1.00 74.44 1019 VAL A C 1
ATOM 7846 O O . VAL A 1 1019 ? 33.364 -1.854 -9.867 1.00 74.44 1019 VAL A O 1
ATOM 7849 N N . THR A 1 1020 ? 32.895 -1.752 -7.685 1.00 67.94 1020 THR A N 1
ATOM 7850 C CA . THR A 1 1020 ? 33.911 -0.739 -7.373 1.00 67.94 1020 THR A CA 1
ATOM 7851 C C . THR A 1 1020 ? 35.149 -1.359 -6.726 1.00 67.94 1020 THR A C 1
ATOM 7853 O O . THR A 1 1020 ? 35.065 -2.129 -5.775 1.00 67.94 1020 THR A O 1
ATOM 7856 N N . ALA A 1 1021 ? 36.335 -0.996 -7.228 1.00 58.78 1021 ALA A N 1
ATOM 7857 C CA . ALA A 1 1021 ? 37.615 -1.421 -6.647 1.00 58.78 1021 ALA A CA 1
ATOM 7858 C C . ALA A 1 1021 ? 37.999 -0.630 -5.376 1.00 58.78 1021 ALA A C 1
ATOM 7860 O O . ALA A 1 1021 ? 38.975 -0.963 -4.707 1.00 58.78 1021 ALA A O 1
ATOM 7861 N N . GLN A 1 1022 ? 37.258 0.439 -5.067 1.00 57.66 1022 GLN A N 1
ATOM 7862 C CA . GLN A 1 1022 ? 37.420 1.295 -3.892 1.00 57.66 1022 GLN A CA 1
ATOM 7863 C C . GLN A 1 1022 ? 36.027 1.655 -3.356 1.00 57.66 1022 GLN A C 1
ATOM 7865 O O . GLN A 1 1022 ? 35.415 2.622 -3.799 1.00 57.66 1022 GLN A O 1
ATOM 7870 N N . GLY A 1 1023 ? 35.512 0.838 -2.439 1.00 60.56 1023 GLY A N 1
ATOM 7871 C CA . GLY A 1 1023 ? 34.180 0.984 -1.851 1.00 60.56 1023 GLY A CA 1
ATOM 7872 C C . GLY A 1 1023 ? 33.738 -0.302 -1.152 1.00 60.56 1023 GLY A C 1
ATOM 7873 O O . GLY A 1 1023 ? 34.420 -1.325 -1.230 1.00 60.56 1023 GLY A O 1
ATOM 7874 N N . SER A 1 1024 ? 32.593 -0.259 -0.471 1.00 69.25 1024 SER A N 1
ATOM 7875 C CA . SER A 1 1024 ? 31.921 -1.478 -0.006 1.00 69.25 1024 SER A CA 1
ATOM 7876 C C . SER A 1 1024 ? 31.336 -2.243 -1.205 1.00 69.25 1024 SER A C 1
ATOM 7878 O O . SER A 1 1024 ? 30.705 -1.602 -2.054 1.00 69.25 1024 SER A O 1
ATOM 7880 N N . PRO A 1 1025 ? 31.508 -3.578 -1.291 1.00 78.31 1025 PRO A N 1
ATOM 7881 C CA . PRO A 1 1025 ? 30.932 -4.389 -2.367 1.00 78.31 1025 PRO A CA 1
ATOM 7882 C C . PRO A 1 1025 ? 29.393 -4.410 -2.301 1.00 78.31 1025 PRO A C 1
ATOM 7884 O O . PRO A 1 1025 ? 28.830 -4.084 -1.252 1.00 78.31 1025 PRO A O 1
ATOM 7887 N N . PRO A 1 1026 ? 28.699 -4.844 -3.375 1.00 88.12 1026 PRO A N 1
ATOM 7888 C CA . PRO A 1 1026 ? 27.273 -5.148 -3.303 1.00 88.12 1026 PRO A CA 1
ATOM 7889 C C . PRO A 1 1026 ? 27.008 -6.158 -2.182 1.00 88.12 1026 PRO A C 1
ATOM 7891 O O . PRO A 1 1026 ? 27.729 -7.155 -2.058 1.00 88.12 1026 PRO A O 1
ATOM 7894 N N . ALA A 1 1027 ? 25.970 -5.920 -1.384 1.00 91.56 1027 ALA A N 1
ATOM 7895 C CA . ALA A 1 1027 ? 25.644 -6.759 -0.236 1.00 91.56 1027 ALA A CA 1
ATOM 7896 C C . ALA A 1 1027 ? 24.192 -7.236 -0.301 1.00 91.56 1027 ALA A C 1
ATOM 7898 O O . ALA A 1 1027 ? 23.275 -6.431 -0.462 1.00 91.56 1027 ALA A O 1
ATOM 7899 N N . VAL A 1 1028 ? 23.978 -8.540 -0.130 1.00 93.75 1028 VAL A N 1
ATOM 7900 C CA . VAL A 1 1028 ? 22.656 -9.085 0.190 1.00 93.75 1028 VAL A CA 1
ATOM 7901 C C . VAL A 1 1028 ? 22.471 -8.949 1.696 1.00 93.75 1028 VAL A C 1
ATOM 7903 O O . VAL A 1 1028 ? 23.219 -9.542 2.479 1.00 93.75 1028 VAL A O 1
ATOM 7906 N N . VAL A 1 1029 ? 21.489 -8.148 2.094 1.00 93.31 1029 VAL A N 1
ATOM 7907 C CA . VAL A 1 1029 ? 21.175 -7.827 3.487 1.00 93.31 1029 VAL A CA 1
ATOM 7908 C C . VAL A 1 1029 ? 19.805 -8.362 3.881 1.00 93.31 1029 VAL A C 1
ATOM 7910 O O . VAL A 1 1029 ? 18.891 -8.478 3.070 1.00 93.31 1029 VAL A O 1
ATOM 7913 N N . GLU A 1 1030 ? 19.681 -8.672 5.159 1.00 92.62 1030 GLU A N 1
ATOM 7914 C CA . GLU A 1 1030 ? 18.491 -9.138 5.852 1.00 92.62 1030 GLU A CA 1
ATOM 7915 C C . GLU A 1 1030 ? 18.077 -8.075 6.870 1.00 92.62 1030 GLU A C 1
ATOM 7917 O O . GLU A 1 1030 ? 18.919 -7.592 7.628 1.00 92.62 1030 GLU A O 1
ATOM 7922 N N . LYS A 1 1031 ? 16.792 -7.716 6.897 1.00 90.88 1031 LYS A N 1
ATOM 7923 C CA . LYS A 1 1031 ? 16.222 -6.751 7.845 1.00 90.88 1031 LYS A CA 1
ATOM 7924 C C . LYS A 1 1031 ? 15.111 -7.395 8.672 1.00 90.88 1031 LYS A C 1
ATOM 7926 O O . LYS A 1 1031 ? 14.263 -8.090 8.109 1.00 90.88 1031 LYS A O 1
ATOM 7931 N N . PHE A 1 1032 ? 15.090 -7.141 9.977 1.00 87.88 1032 PHE A N 1
ATOM 7932 C CA . PHE A 1 1032 ? 14.016 -7.544 10.897 1.00 87.88 1032 PHE A CA 1
ATOM 7933 C C . PHE A 1 1032 ? 14.062 -6.696 12.177 1.00 87.88 1032 PHE A C 1
ATOM 7935 O O . PHE A 1 1032 ? 15.126 -6.228 12.571 1.00 87.88 1032 PHE A O 1
ATOM 7942 N N . TYR A 1 1033 ? 12.937 -6.517 12.864 1.00 79.06 1033 TYR A N 1
ATOM 7943 C CA . TYR A 1 1033 ? 12.911 -5.788 14.138 1.00 79.06 1033 TYR A CA 1
ATOM 7944 C C . TYR A 1 1033 ? 13.362 -6.659 15.327 1.00 79.06 1033 TYR A C 1
ATOM 7946 O O . TYR A 1 1033 ? 13.078 -7.864 15.371 1.00 79.06 1033 TYR A O 1
ATOM 7954 N N . ARG A 1 1034 ? 14.058 -6.070 16.314 1.00 68.50 1034 ARG A N 1
ATOM 7955 C CA . ARG A 1 1034 ? 14.497 -6.784 17.528 1.00 68.50 1034 ARG A CA 1
ATOM 7956 C C . ARG A 1 1034 ? 13.282 -7.219 18.355 1.00 68.50 1034 ARG A C 1
ATOM 7958 O O . ARG A 1 1034 ? 12.547 -6.393 18.885 1.00 68.50 1034 ARG A O 1
ATOM 7965 N N . ARG A 1 1035 ? 13.097 -8.535 18.520 1.00 48.03 1035 ARG A N 1
ATOM 7966 C CA . ARG A 1 1035 ? 11.932 -9.135 19.213 1.00 48.03 1035 ARG A CA 1
ATOM 7967 C C . ARG A 1 1035 ? 11.702 -8.674 20.656 1.00 48.03 1035 ARG A C 1
ATOM 7969 O O . ARG A 1 1035 ? 10.591 -8.829 21.143 1.00 48.03 1035 ARG A O 1
ATOM 7976 N N . GLU A 1 1036 ? 12.725 -8.155 21.325 1.00 37.91 1036 GLU A N 1
ATOM 7977 C CA . GLU A 1 1036 ? 12.633 -7.652 22.702 1.00 37.91 1036 GLU A CA 1
ATOM 7978 C C . GLU A 1 1036 ? 12.091 -6.209 22.767 1.00 37.91 1036 GLU A C 1
ATOM 7980 O O . GLU A 1 1036 ? 11.596 -5.798 23.809 1.00 37.91 1036 GLU A O 1
ATOM 7985 N N . GLU A 1 1037 ? 12.107 -5.468 21.652 1.00 31.27 1037 GLU A N 1
ATOM 7986 C CA . GLU A 1 1037 ? 11.729 -4.044 21.582 1.00 31.27 1037 GLU A CA 1
ATOM 7987 C C . GLU A 1 1037 ? 10.467 -3.778 20.757 1.00 31.27 1037 GLU A C 1
ATOM 7989 O O . GLU A 1 1037 ? 9.809 -2.769 20.967 1.00 31.27 1037 GLU A O 1
ATOM 7994 N N . VAL A 1 1038 ? 10.020 -4.715 19.909 1.00 33.59 1038 VAL A N 1
ATOM 7995 C CA . VAL A 1 1038 ? 8.677 -4.666 19.267 1.00 33.59 1038 VAL A CA 1
ATOM 7996 C C . VAL A 1 1038 ? 7.534 -4.612 20.307 1.00 33.59 1038 VAL A C 1
ATOM 7998 O O . VAL A 1 1038 ? 6.369 -4.428 19.969 1.00 33.59 1038 VAL A O 1
ATOM 8001 N N . LEU A 1 1039 ? 7.869 -4.768 21.589 1.00 33.56 1039 LEU A N 1
ATOM 8002 C CA . LEU A 1 1039 ? 6.973 -4.816 22.734 1.00 33.56 1039 LEU A CA 1
ATOM 8003 C C . LEU A 1 1039 ? 7.109 -3.590 23.667 1.00 33.56 1039 LEU A C 1
ATOM 8005 O O . LEU A 1 1039 ? 6.382 -3.514 24.654 1.00 33.56 1039 LEU A O 1
ATOM 8009 N N . SER A 1 1040 ? 8.014 -2.635 23.397 1.00 27.06 1040 SER A N 1
ATOM 8010 C CA . SER A 1 1040 ? 8.262 -1.494 24.294 1.00 27.06 1040 SER A CA 1
ATOM 8011 C C . SER A 1 1040 ? 7.211 -0.387 24.145 1.00 27.06 1040 SER A C 1
ATOM 8013 O O . SER A 1 1040 ? 7.385 0.566 23.386 1.00 27.06 1040 SER A O 1
ATOM 8015 N N . THR A 1 1041 ? 6.132 -0.470 24.926 1.00 29.28 1041 THR A N 1
ATOM 8016 C CA . THR A 1 1041 ? 5.057 0.537 25.048 1.00 29.28 1041 THR A CA 1
ATOM 8017 C C . THR A 1 1041 ? 5.475 1.842 25.754 1.00 29.28 1041 THR A C 1
ATOM 8019 O O . THR A 1 1041 ? 4.677 2.476 26.445 1.00 29.28 1041 THR A O 1
ATOM 8022 N N . GLU A 1 1042 ? 6.713 2.306 25.565 1.00 27.78 1042 GLU A N 1
ATOM 8023 C CA . GLU A 1 1042 ? 7.204 3.572 26.125 1.00 27.78 1042 GLU A CA 1
ATOM 8024 C C . GLU A 1 1042 ? 6.692 4.797 25.342 1.00 27.78 1042 GLU A C 1
ATOM 8026 O O . GLU A 1 1042 ? 7.444 5.431 24.611 1.00 27.78 1042 GLU A O 1
ATOM 8031 N N . VAL A 1 1043 ? 5.402 5.123 25.514 1.00 24.44 1043 VAL A N 1
ATOM 8032 C CA . VAL A 1 1043 ? 4.897 6.453 25.932 1.00 24.44 1043 VAL A CA 1
ATOM 8033 C C . VAL A 1 1043 ? 3.507 6.255 26.568 1.00 24.44 1043 VAL A C 1
ATOM 8035 O O . VAL A 1 1043 ? 2.510 6.121 25.861 1.00 24.44 1043 VAL A O 1
ATOM 8038 N N . MET A 1 1044 ? 3.427 6.294 27.904 1.00 25.70 1044 MET A N 1
ATOM 8039 C CA . MET A 1 1044 ? 2.187 6.573 28.652 1.00 25.70 1044 MET A CA 1
ATOM 8040 C C . MET A 1 1044 ? 2.488 7.450 29.879 1.00 25.70 1044 MET A C 1
ATOM 8042 O O . MET A 1 1044 ? 2.806 6.939 30.954 1.00 25.70 1044 MET A O 1
ATOM 8046 N N . LEU A 1 1045 ? 2.380 8.770 29.692 1.00 22.16 1045 LEU A N 1
ATOM 8047 C CA . LEU A 1 1045 ? 2.326 9.825 30.715 1.00 22.16 1045 LEU A CA 1
ATOM 8048 C C . LEU A 1 1045 ? 1.450 10.979 30.205 1.00 22.16 1045 LEU A C 1
ATOM 8050 O O . LEU A 1 1045 ? 1.520 11.241 28.984 1.00 22.16 1045 LEU A O 1
#

Radius of gyration: 37.62 Å; chains: 1; bounding box: 82×63×123 Å